Protein AF-0000000065874575 (afdb_homodimer)

Solvent-accessible surface area (backbone atoms only — not comparable to full-atom values): 44495 Å² total; per-residue (Å²): 137,82,80,76,78,78,78,79,75,78,77,78,75,76,76,75,76,72,74,57,82,68,64,43,76,57,67,83,39,76,63,29,31,30,30,38,33,60,63,92,55,56,50,53,43,45,63,70,50,44,51,76,72,42,86,68,62,44,78,75,43,40,50,96,64,34,36,34,32,37,26,39,43,81,56,48,72,69,44,83,78,51,41,79,54,35,63,59,46,52,59,39,52,55,54,39,45,86,51,92,58,56,58,75,59,74,87,65,79,61,76,80,54,61,60,58,75,53,63,40,74,73,56,59,69,58,48,54,51,50,50,52,49,47,26,70,74,32,63,79,33,33,42,78,41,78,58,48,65,44,81,86,63,45,68,38,53,33,36,41,38,24,26,69,64,61,73,48,63,42,78,30,50,22,36,37,39,38,6,14,52,45,18,24,25,53,66,16,25,55,31,41,48,40,43,53,48,54,44,59,56,29,42,61,71,30,70,65,39,30,47,48,32,45,59,29,30,37,43,35,22,38,48,51,20,52,57,15,36,47,39,23,68,30,40,30,59,78,38,38,24,36,65,35,85,48,98,44,84,90,20,58,18,29,20,44,61,27,6,26,64,51,74,49,37,67,27,74,57,52,54,68,40,73,66,10,19,54,91,44,64,37,58,32,62,56,43,36,32,47,49,47,39,55,58,56,77,36,47,72,48,40,36,44,32,34,40,37,37,37,53,46,54,24,31,40,27,33,59,31,39,66,31,73,80,55,77,50,80,62,47,70,61,51,48,51,51,46,51,49,34,29,49,33,20,27,72,65,65,65,50,75,40,49,74,42,51,27,6,58,42,72,29,42,80,60,36,83,50,67,39,17,5,29,56,61,41,28,39,38,71,73,54,17,74,38,42,37,35,38,21,34,67,42,83,46,76,47,37,63,38,60,42,32,86,47,44,55,60,52,21,52,20,53,40,38,19,50,50,50,52,51,54,54,67,67,34,82,91,96,138,83,78,77,78,77,77,77,76,78,77,77,75,76,76,74,74,72,75,57,80,66,64,44,74,59,66,83,40,78,60,29,29,30,31,39,32,59,62,92,55,56,48,53,42,45,62,68,50,43,50,78,72,42,88,68,61,43,78,74,45,39,51,98,63,35,37,33,34,35,27,39,44,82,56,48,73,67,44,83,77,50,40,78,54,35,62,58,47,52,59,41,52,55,54,39,44,84,50,93,59,57,53,76,59,77,85,64,78,62,76,80,56,60,60,58,75,53,63,38,72,71,56,59,69,59,48,53,50,50,52,52,48,46,22,69,73,32,64,76,34,33,42,79,41,78,56,49,63,44,81,86,63,45,68,38,52,33,36,42,38,23,27,71,63,63,74,50,63,42,78,32,50,22,34,37,40,36,6,14,52,46,19,25,25,54,66,16,24,55,29,40,49,41,43,52,48,54,44,59,56,29,42,59,70,31,70,64,38,30,47,48,31,45,60,29,29,36,42,35,23,38,48,52,19,51,57,13,37,47,39,24,68,30,38,30,58,77,38,40,26,36,66,34,83,46,99,45,84,90,20,57,18,29,19,42,61,28,6,25,64,50,74,50,38,66,27,76,56,53,53,68,41,75,64,10,18,54,90,46,63,39,58,30,62,57,43,36,32,48,50,47,40,53,59,58,77,38,46,73,49,39,36,45,31,33,42,37,36,37,54,45,55,24,31,40,27,33,61,30,40,67,30,73,80,57,76,49,82,64,47,70,61,49,48,51,51,46,52,48,32,30,48,34,20,27,72,66,67,66,49,77,41,50,73,42,52,26,4,60,41,70,28,42,79,60,36,83,49,66,38,20,5,29,56,59,40,28,39,38,72,73,54,16,74,39,43,36,35,38,22,34,68,41,82,46,78,47,36,62,36,59,42,32,87,48,43,54,60,52,21,53,20,51,40,38,20,50,50,50,51,52,54,54,67,66,34,83,90,96

InterPro domains:
  IPR000834 Peptidase M14, carboxypeptidase A [PF00246] (127-416)
  IPR000834 Peptidase M14, carboxypeptidase A [PR00765] (147-159)
  IPR000834 Peptidase M14, carboxypeptidase A [PR00765] (173-187)
  IPR000834 Peptidase M14, carboxypeptidase A [PR00765] (253-261)
  IPR000834 Peptidase M14, carboxypeptidase A [PR00765] (307-320)
  IPR000834 Peptidase M14, carboxypeptidase A [PS52035] (120-425)
  IPR000834 Peptidase M14, carboxypeptidase A [SM00631] (121-413)
  IPR057246 Zinc carboxypeptidases, zinc-binding region 1 [PS00132] (173-195)
  IPR057247 Zinc carboxypeptidases, zinc-binding region 2 [PS00133] (310-320)

Structure (mmCIF, N/CA/C/O backbone):
data_AF-0000000065874575-model_v1
#
loop_
_entity.id
_entity.type
_entity.pdbx_description
1 polymer 'Inactive metallocarboxypeptidase ECM14'
#
loop_
_atom_site.group_PDB
_atom_site.id
_atom_site.type_symbol
_atom_site.label_atom_id
_atom_site.label_alt_id
_atom_site.label_comp_id
_atom_site.label_asym_id
_atom_site.label_entity_id
_atom_site.label_seq_id
_atom_site.pdbx_PDB_ins_code
_atom_site.Cartn_x
_atom_site.Cartn_y
_atom_site.Cartn_z
_atom_site.occupancy
_atom_site.B_iso_or_equiv
_atom_site.auth_seq_id
_atom_site.auth_comp_id
_atom_site.auth_asym_id
_atom_site.auth_atom_id
_atom_site.pdbx_PDB_model_num
ATOM 1 N N . MET A 1 1 ? 38.188 -0.116 55.938 1 25.31 1 MET A N 1
ATOM 2 C CA . MET A 1 1 ? 38.375 -1.086 54.875 1 25.31 1 MET A CA 1
ATOM 3 C C . MET A 1 1 ? 37.094 -1.22 54.031 1 25.31 1 MET A C 1
A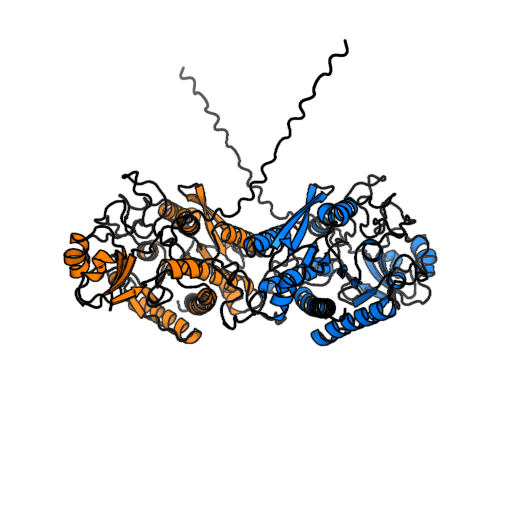TOM 5 O O . MET A 1 1 ? 36.125 -1.803 54.5 1 25.31 1 MET A O 1
ATOM 9 N N . LEU A 1 2 ? 36.781 -0.107 53.281 1 29 2 LEU A N 1
ATOM 10 C CA . LEU A 1 2 ? 35.656 0.441 52.531 1 29 2 LEU A CA 1
ATOM 11 C C . LEU A 1 2 ? 35.312 -0.429 51.344 1 29 2 LEU A C 1
ATOM 13 O O . LEU A 1 2 ? 36.125 -0.611 50.438 1 29 2 LEU A O 1
ATOM 17 N N . HIS A 1 3 ? 34.656 -1.602 51.625 1 29.17 3 HIS A N 1
ATOM 18 C CA . HIS A 1 3 ? 34.281 -2.648 50.688 1 29.17 3 HIS A CA 1
ATOM 19 C C . HIS A 1 3 ? 33.469 -2.076 49.531 1 29.17 3 HIS A C 1
ATOM 21 O O . HIS A 1 3 ? 32.469 -1.396 49.75 1 29.17 3 HIS A O 1
ATOM 27 N N . MET A 1 4 ? 34.094 -1.768 48.375 1 29.03 4 MET A N 1
ATOM 28 C CA . MET A 1 4 ? 33.719 -1.243 47.094 1 29.03 4 MET A CA 1
ATOM 29 C C . MET A 1 4 ? 32.719 -2.156 46.406 1 29.03 4 MET A C 1
ATOM 31 O O . MET A 1 4 ? 33.031 -3.314 46.094 1 29.03 4 MET A O 1
ATOM 35 N N . ASN A 1 5 ? 31.469 -2.135 46.844 1 28.75 5 ASN A N 1
ATOM 36 C CA . ASN A 1 5 ? 30.391 -2.902 46.25 1 28.75 5 ASN A CA 1
ATOM 37 C C . ASN A 1 5 ? 30.297 -2.65 44.75 1 28.75 5 ASN A C 1
ATOM 39 O O . ASN A 1 5 ? 30.156 -1.506 44.312 1 28.75 5 ASN A O 1
ATOM 43 N N . SER A 1 6 ? 30.984 -3.469 43.938 1 28.67 6 SER A N 1
ATOM 44 C CA . SER A 1 6 ? 31.062 -3.508 42.469 1 28.67 6 SER A CA 1
ATOM 45 C C . SER A 1 6 ? 29.688 -3.713 41.844 1 28.67 6 SER A C 1
ATOM 47 O O . SER A 1 6 ? 29.047 -4.734 42.094 1 28.67 6 SER A O 1
ATOM 49 N N . LEU A 1 7 ? 28.812 -2.686 41.781 1 28.83 7 LEU A N 1
ATOM 50 C CA . LEU A 1 7 ? 27.562 -2.664 41.031 1 28.83 7 LEU A CA 1
ATOM 51 C C . LEU A 1 7 ? 27.781 -3.107 39.594 1 28.83 7 LEU A C 1
ATOM 53 O O . LEU A 1 7 ? 28.516 -2.455 38.844 1 28.83 7 LEU A O 1
ATOM 57 N N . TRP A 1 8 ? 27.938 -4.418 39.312 1 28.38 8 TRP A N 1
ATOM 58 C CA . TRP A 1 8 ? 28.016 -4.984 37.969 1 28.38 8 TRP A CA 1
ATOM 59 C C . TRP A 1 8 ? 26.812 -4.586 37.156 1 28.38 8 TRP A C 1
ATOM 61 O O . TRP A 1 8 ? 25.672 -4.906 37.5 1 28.38 8 TRP A O 1
ATOM 71 N N . GLY A 1 9 ? 26.797 -3.363 36.562 1 26.22 9 GLY A N 1
ATOM 72 C CA . GLY A 1 9 ? 25.812 -2.891 35.594 1 26.22 9 GLY A CA 1
ATOM 73 C C . GLY A 1 9 ? 25.594 -3.865 34.438 1 26.22 9 GLY A C 1
ATOM 74 O O . GLY A 1 9 ? 26.531 -4.238 33.75 1 26.22 9 GLY A O 1
ATOM 75 N N . CYS A 1 10 ? 24.594 -4.801 34.562 1 29.83 10 CYS A N 1
ATOM 76 C CA . CYS A 1 10 ? 24.156 -5.672 33.469 1 29.83 10 CYS A CA 1
ATOM 77 C C . CYS A 1 10 ? 23.812 -4.867 32.219 1 29.83 10 CYS A C 1
ATOM 79 O O . CYS A 1 10 ? 22.875 -4.066 32.219 1 29.83 10 CYS A O 1
ATOM 81 N N . PHE A 1 11 ? 24.766 -4.57 31.422 1 30.41 11 PHE A N 1
ATOM 82 C CA . PHE A 1 11 ? 24.562 -4.039 30.078 1 30.41 11 PHE A CA 1
ATOM 83 C C . PHE A 1 11 ? 23.641 -4.949 29.266 1 30.41 11 PHE A C 1
ATOM 85 O O . PHE A 1 11 ? 24 -6.086 28.953 1 30.41 11 PHE A O 1
ATOM 92 N N . LEU A 1 12 ? 22.328 -4.836 29.469 1 28.56 12 LEU A N 1
ATOM 93 C CA . LEU A 1 12 ? 21.391 -5.488 28.562 1 28.56 12 LEU A CA 1
ATOM 94 C C . LEU A 1 12 ? 21.641 -5.055 27.109 1 28.56 12 LEU A C 1
ATOM 96 O O . LEU A 1 12 ? 21.453 -3.883 26.781 1 28.56 12 LEU A O 1
ATOM 100 N N . PHE A 1 13 ? 22.5 -5.754 26.406 1 31.22 13 PHE A N 1
ATOM 101 C CA . PHE A 1 13 ? 22.672 -5.641 24.969 1 31.22 13 PHE A CA 1
ATOM 102 C C . PHE A 1 13 ? 21.375 -5.973 24.25 1 31.22 13 PHE A C 1
ATOM 104 O O . PHE A 1 13 ? 20.906 -7.117 24.281 1 31.22 13 PHE A O 1
ATOM 111 N N . VAL A 1 14 ? 20.5 -5.059 24.188 1 30.91 14 VAL A N 1
ATOM 112 C CA . VAL A 1 14 ? 19.391 -5.199 23.234 1 30.91 14 VAL A CA 1
ATOM 113 C C . VAL A 1 14 ? 19.953 -5.422 21.828 1 30.91 14 VAL A C 1
ATOM 115 O O . VAL A 1 14 ? 20.609 -4.531 21.266 1 30.91 14 VAL A O 1
ATOM 118 N N . LEU A 1 15 ? 20.234 -6.656 21.469 1 29.86 15 LEU A N 1
ATOM 119 C CA . LEU A 1 15 ? 20.5 -7.051 20.094 1 29.86 15 LEU A CA 1
ATOM 120 C C . LEU A 1 15 ? 19.391 -6.582 19.172 1 29.86 15 LEU A C 1
ATOM 122 O O . LEU A 1 15 ? 18.25 -7.039 19.281 1 29.86 15 LEU A O 1
ATOM 126 N N . LEU A 1 16 ? 19.438 -5.43 18.719 1 31.83 16 LEU A N 1
ATOM 127 C CA . LEU A 1 16 ? 18.656 -4.977 17.562 1 31.83 16 LEU A CA 1
ATOM 128 C C . LEU A 1 16 ? 18.797 -5.945 16.406 1 31.83 16 LEU A C 1
ATOM 130 O O . LEU A 1 16 ? 19.875 -6.062 15.812 1 31.83 16 LEU A O 1
ATOM 134 N N . ALA A 1 17 ? 18.047 -7.098 16.422 1 30.64 17 ALA A N 1
ATOM 135 C CA . ALA A 1 17 ? 17.953 -7.934 15.227 1 30.64 17 ALA A CA 1
ATOM 136 C C . ALA A 1 17 ? 17.484 -7.113 14.031 1 30.64 17 ALA A C 1
ATOM 138 O O . ALA A 1 17 ? 16.312 -6.738 13.938 1 30.64 17 ALA A O 1
ATOM 139 N N . VAL A 1 18 ? 18.312 -6.285 13.578 1 34.44 18 VAL A N 1
ATOM 140 C CA . VAL A 1 18 ? 18.109 -5.855 12.203 1 34.44 18 VAL A CA 1
ATOM 141 C C . VAL A 1 18 ? 17.828 -7.066 11.312 1 34.44 18 VAL A C 1
ATOM 143 O O . VAL A 1 18 ? 18.734 -7.883 11.078 1 34.44 18 VAL A O 1
ATOM 146 N N . THR A 1 19 ? 16.703 -7.672 11.469 1 34.31 19 THR A N 1
ATOM 147 C CA . THR A 1 19 ? 16.406 -8.711 10.484 1 34.31 19 THR A CA 1
ATOM 148 C C . THR A 1 19 ? 16.562 -8.172 9.062 1 34.31 19 THR A C 1
ATOM 150 O O . THR A 1 19 ? 15.648 -7.543 8.531 1 34.31 19 THR A O 1
ATOM 153 N N . GLY A 1 20 ? 17.672 -7.562 8.789 1 37.41 20 GLY A N 1
ATOM 154 C CA . GLY A 1 20 ? 17.922 -7.566 7.359 1 37.41 20 GLY A CA 1
ATOM 155 C C . GLY A 1 20 ? 17.609 -8.898 6.703 1 37.41 20 GLY A C 1
ATOM 156 O O . GLY A 1 20 ? 17.812 -9.953 7.297 1 37.41 20 GLY A O 1
ATOM 157 N N . ALA A 1 21 ? 16.734 -8.992 5.785 1 40.78 21 ALA A N 1
ATOM 158 C CA . ALA A 1 21 ? 16.688 -10.211 4.98 1 40.78 21 ALA A CA 1
ATOM 159 C C . ALA A 1 21 ? 18.078 -10.766 4.738 1 40.78 21 ALA A C 1
ATOM 161 O O . ALA A 1 21 ? 18.891 -10.148 4.047 1 40.78 21 ALA A O 1
ATOM 162 N N . VAL A 1 22 ? 18.703 -11.359 5.699 1 40.69 22 VAL A N 1
ATOM 163 C CA . VAL A 1 22 ? 19.891 -12.164 5.383 1 40.69 22 VAL A CA 1
ATOM 164 C C . VAL A 1 22 ? 19.672 -12.898 4.062 1 40.69 22 VAL A C 1
ATOM 166 O O . VAL A 1 22 ? 18.828 -13.789 3.971 1 40.69 22 VAL A O 1
ATOM 169 N N . GLN A 1 23 ? 19.75 -12.141 2.998 1 52.59 23 GLN A N 1
ATOM 170 C CA . GLN A 1 23 ? 19.797 -12.898 1.753 1 52.59 23 GLN A CA 1
ATOM 171 C C . GLN A 1 23 ? 20.797 -14.055 1.859 1 52.59 23 GLN A C 1
ATOM 173 O O . GLN A 1 23 ? 22.016 -13.828 1.963 1 52.59 23 GLN A O 1
ATOM 178 N N . GLY A 1 24 ? 20.469 -15.07 2.549 1 57.12 24 GLY A N 1
ATOM 179 C CA . GLY A 1 24 ? 21.359 -16.219 2.479 1 57.12 24 GLY A CA 1
ATOM 180 C C . GLY A 1 24 ? 21.891 -16.469 1.08 1 57.12 24 GLY A C 1
ATOM 181 O O . GLY A 1 24 ? 21.391 -15.898 0.108 1 57.12 24 GLY A O 1
ATOM 182 N N . LEU A 1 25 ? 22.953 -17.188 0.953 1 76.31 25 LEU A N 1
ATOM 183 C CA . LEU A 1 25 ? 23.594 -17.469 -0.325 1 76.31 25 LEU A CA 1
ATOM 184 C C . LEU A 1 25 ? 22.672 -18.312 -1.217 1 76.31 25 LEU A C 1
ATOM 186 O O . LEU A 1 25 ? 22.156 -19.344 -0.792 1 76.31 25 LEU A O 1
ATOM 190 N N . GLN A 1 26 ? 22.141 -17.766 -2.314 1 86.44 26 GLN A N 1
ATOM 191 C CA . GLN A 1 26 ? 21.328 -18.422 -3.338 1 86.44 26 GLN A CA 1
ATOM 192 C C . GLN A 1 26 ? 22.078 -19.609 -3.953 1 86.44 26 GLN A C 1
ATOM 194 O O . GLN A 1 26 ? 23.312 -19.562 -4.09 1 86.44 26 GLN A O 1
ATOM 199 N N . GLU A 1 27 ? 21.359 -20.672 -4.191 1 93.19 27 GLU A N 1
ATOM 200 C CA . GLU A 1 27 ? 21.922 -21.797 -4.938 1 93.19 27 GLU A CA 1
ATOM 201 C C . GLU A 1 27 ? 22.609 -21.312 -6.215 1 93.19 27 GLU A C 1
ATOM 203 O O . GLU A 1 27 ? 22.094 -20.422 -6.902 1 93.19 27 GLU A O 1
ATOM 208 N N . ASP A 1 28 ? 23.734 -21.953 -6.527 1 95.5 28 ASP A N 1
ATOM 209 C CA . ASP A 1 28 ? 24.5 -21.625 -7.723 1 95.5 28 ASP A CA 1
ATOM 210 C C . ASP A 1 28 ? 24.109 -22.516 -8.898 1 95.5 28 ASP A C 1
ATOM 212 O O . ASP A 1 28 ? 24.219 -23.75 -8.812 1 95.5 28 ASP A O 1
ATOM 216 N N . TYR A 1 29 ? 23.688 -21.922 -10 1 96.5 29 TYR A N 1
ATOM 217 C CA . TYR A 1 29 ? 23.25 -22.688 -11.164 1 96.5 29 TYR A CA 1
ATOM 218 C C . TYR A 1 29 ? 24.188 -22.469 -12.344 1 96.5 29 TYR A C 1
ATOM 220 O O . TYR A 1 29 ? 23.781 -22.656 -13.5 1 96.5 29 TYR A O 1
ATOM 228 N N . SER A 1 30 ? 25.375 -22.062 -12.078 1 95.69 30 SER A N 1
ATOM 229 C CA . SER A 1 30 ? 26.344 -21.75 -13.133 1 95.69 30 SER A CA 1
ATOM 230 C C . SER A 1 30 ? 26.625 -22.969 -14.008 1 95.69 30 SER A C 1
ATOM 232 O O . SER A 1 30 ? 26.969 -22.828 -15.18 1 95.69 30 SER A O 1
ATOM 234 N N . GLU A 1 31 ? 26.484 -24.172 -13.453 1 96.31 31 GLU A N 1
ATOM 235 C CA . GLU A 1 31 ? 26.812 -25.375 -14.195 1 96.31 31 GLU A CA 1
ATOM 236 C C . GLU A 1 31 ? 25.562 -25.969 -14.859 1 96.31 31 GLU A C 1
ATOM 238 O O . GLU A 1 31 ? 25.609 -27.094 -15.352 1 96.31 31 GLU A O 1
ATOM 243 N N . TYR A 1 32 ? 24.484 -25.188 -14.836 1 96.94 32 TYR A N 1
ATOM 244 C CA . TYR A 1 32 ? 23.234 -25.672 -15.414 1 96.94 32 TYR A CA 1
ATOM 245 C C . TYR A 1 32 ? 22.797 -24.781 -16.562 1 96.94 32 TYR A C 1
ATOM 247 O O . TYR A 1 32 ? 23.203 -23.625 -16.656 1 96.94 32 TYR A O 1
ATOM 255 N N . ALA A 1 33 ? 21.984 -25.312 -17.438 1 96.69 33 ALA A N 1
ATOM 256 C CA . ALA A 1 33 ? 21.297 -24.609 -18.5 1 96.69 33 ALA A CA 1
ATOM 257 C C . ALA A 1 33 ? 19.938 -25.25 -18.812 1 96.69 33 ALA A C 1
ATOM 259 O O . ALA A 1 33 ? 19.656 -26.359 -18.359 1 96.69 33 ALA A O 1
ATOM 260 N N . VAL A 1 34 ? 19.109 -24.5 -19.484 1 96.44 34 VAL A N 1
ATOM 261 C CA . VAL A 1 34 ? 17.828 -25.047 -19.938 1 96.44 34 VAL A CA 1
ATOM 262 C C . VAL A 1 34 ? 17.906 -25.328 -21.438 1 96.44 34 VAL A C 1
ATOM 264 O O . VAL A 1 34 ? 18.266 -24.469 -22.219 1 96.44 34 VAL A O 1
ATOM 267 N N . TYR A 1 35 ? 17.547 -26.547 -21.766 1 94.56 35 TYR A N 1
ATOM 268 C CA . TYR A 1 35 ? 17.562 -27.016 -23.141 1 94.56 35 TYR A CA 1
ATOM 269 C C . TYR A 1 35 ? 16.156 -27.266 -23.672 1 94.56 35 TYR A C 1
ATOM 271 O O . TYR A 1 35 ? 15.328 -27.859 -22.969 1 94.56 35 TYR A O 1
ATOM 279 N N . ARG A 1 36 ? 15.859 -26.766 -24.859 1 93.12 36 ARG A N 1
ATOM 280 C CA . ARG A 1 36 ? 14.586 -27.016 -25.531 1 93.12 36 ARG A CA 1
ATOM 281 C C . ARG A 1 36 ? 14.727 -28.109 -26.594 1 93.12 36 ARG A C 1
ATOM 283 O O . ARG A 1 36 ? 15.641 -28.078 -27.422 1 93.12 36 ARG A O 1
ATOM 290 N N . PHE A 1 37 ? 13.922 -29 -26.469 1 89.94 37 PHE A N 1
ATOM 291 C CA . PHE A 1 37 ? 13.844 -30.078 -27.438 1 89.94 37 PHE A CA 1
ATOM 292 C C . PHE A 1 37 ? 12.523 -30.047 -28.203 1 89.94 37 PHE A C 1
ATOM 294 O O . PHE A 1 37 ? 11.461 -29.859 -27.594 1 89.94 37 PHE A O 1
ATOM 301 N N . THR A 1 38 ? 12.508 -30.094 -29.469 1 83.56 38 THR A N 1
ATOM 302 C CA . THR A 1 38 ? 11.312 -30 -30.297 1 83.56 38 THR A CA 1
ATOM 303 C C . THR A 1 38 ? 10.93 -31.359 -30.859 1 83.56 38 THR A C 1
ATOM 305 O O . THR A 1 38 ? 9.953 -31.484 -31.609 1 83.56 38 THR A O 1
ATOM 308 N N . SER A 1 39 ? 11.477 -32.344 -30.484 1 67.12 39 SER A N 1
ATOM 309 C CA . SER A 1 39 ? 11.219 -33.625 -31.109 1 67.12 39 SER A CA 1
ATOM 310 C C . SER A 1 39 ? 9.836 -34.156 -30.734 1 67.12 39 SER A C 1
ATOM 312 O O . SER A 1 39 ? 9.273 -33.781 -29.703 1 67.12 39 SER A O 1
ATOM 314 N N . ASP A 1 40 ? 9.141 -34.844 -31.641 1 63.78 40 ASP A N 1
ATOM 315 C CA . ASP A 1 40 ? 7.801 -35.406 -31.516 1 63.78 40 ASP A CA 1
ATOM 316 C C . ASP A 1 40 ? 7.766 -36.5 -30.453 1 63.78 40 ASP A C 1
ATOM 318 O O . ASP A 1 40 ? 6.691 -36.875 -29.984 1 63.78 40 ASP A O 1
ATOM 322 N N . ASN A 1 41 ? 8.859 -36.969 -30.094 1 71.88 41 ASN A N 1
ATOM 323 C CA . ASN A 1 41 ? 8.844 -38.062 -29.141 1 71.88 41 ASN A CA 1
ATOM 324 C C . ASN A 1 41 ? 9.523 -37.688 -27.828 1 71.88 41 ASN A C 1
ATOM 326 O O . ASN A 1 41 ? 10.516 -38.312 -27.438 1 71.88 41 ASN A O 1
ATOM 330 N N . TYR A 1 42 ? 8.859 -36.812 -27.062 1 75.75 42 TYR A N 1
ATOM 331 C CA . TYR A 1 42 ? 9.461 -36.25 -25.859 1 75.75 42 TYR A CA 1
ATOM 332 C C . TYR A 1 42 ? 9.578 -37.312 -24.766 1 75.75 42 TYR A C 1
ATOM 334 O O . TYR A 1 42 ? 10.547 -37.312 -24 1 75.75 42 TYR A O 1
ATOM 342 N N . SER A 1 43 ? 8.664 -38.156 -24.703 1 73.12 43 SER A N 1
ATOM 343 C CA . SER A 1 43 ? 8.68 -39.156 -23.656 1 73.12 43 SER A CA 1
ATOM 344 C C . SER A 1 43 ? 9.898 -40.062 -23.781 1 73.12 43 SER A C 1
ATOM 346 O O . SER A 1 43 ? 10.539 -40.406 -22.781 1 73.12 43 SER A O 1
ATOM 348 N N . THR A 1 44 ? 10.188 -40.344 -24.953 1 78.06 44 THR A N 1
ATOM 349 C CA . THR A 1 44 ? 11.336 -41.188 -25.203 1 78.06 44 THR A CA 1
ATOM 350 C C . THR A 1 44 ? 12.641 -40.469 -24.875 1 78.06 44 THR A C 1
ATOM 352 O O . THR A 1 44 ? 13.594 -41.094 -24.375 1 78.06 44 THR A O 1
ATOM 355 N N . LEU A 1 45 ? 12.57 -39.188 -25.109 1 83.06 45 LEU A N 1
ATOM 356 C CA . LEU A 1 45 ? 13.758 -38.406 -24.844 1 83.06 45 LEU A CA 1
ATOM 357 C C . LEU A 1 45 ? 14.117 -38.438 -23.359 1 83.06 45 LEU A C 1
ATOM 359 O O . LEU A 1 45 ? 15.266 -38.688 -23 1 83.06 45 LEU A O 1
ATOM 363 N N . VAL A 1 46 ? 13.234 -38.219 -22.5 1 82.94 46 VAL A N 1
ATOM 364 C CA . VAL A 1 46 ? 13.492 -38.156 -21.062 1 82.94 46 VAL A CA 1
ATOM 365 C C . VAL A 1 46 ? 13.797 -39.531 -20.516 1 82.94 46 VAL A C 1
ATOM 367 O O . VAL A 1 46 ? 14.797 -39.719 -19.812 1 82.94 46 VAL A O 1
ATOM 370 N N . ARG A 1 47 ? 12.992 -40.438 -20.906 1 80.81 47 ARG A N 1
ATOM 371 C CA . ARG A 1 47 ? 13.102 -41.781 -20.359 1 80.81 47 ARG A CA 1
ATOM 372 C C . ARG A 1 47 ? 14.344 -42.5 -20.891 1 80.81 47 ARG A C 1
ATOM 374 O O . ARG A 1 47 ? 15.062 -43.156 -20.141 1 80.81 47 ARG A O 1
ATOM 381 N N . ASP A 1 48 ? 14.578 -42.344 -22.156 1 82.81 48 ASP A N 1
ATOM 382 C CA . ASP A 1 48 ? 15.57 -43.188 -22.812 1 82.81 48 ASP A CA 1
ATOM 383 C C . ASP A 1 48 ? 16.906 -42.469 -22.969 1 82.81 48 ASP A C 1
ATOM 385 O O . ASP A 1 48 ? 17.938 -43.094 -23.172 1 82.81 48 ASP A O 1
ATOM 389 N N . VAL A 1 49 ? 16.797 -41.219 -22.859 1 84.44 49 VAL A N 1
ATOM 390 C CA . VAL A 1 49 ? 18.016 -40.5 -23.141 1 84.44 49 VAL A CA 1
ATOM 391 C C . VAL A 1 49 ? 18.5 -39.75 -21.891 1 84.44 49 VAL A C 1
ATOM 393 O O . VAL A 1 49 ? 19.609 -39.969 -21.422 1 84.44 49 VAL A O 1
ATOM 396 N N . ILE A 1 50 ? 17.719 -39.062 -21.281 1 86.94 50 ILE A N 1
ATOM 397 C CA . ILE A 1 50 ? 18.141 -38.156 -20.219 1 86.94 50 ILE A CA 1
ATOM 398 C C . ILE A 1 50 ? 18.266 -38.906 -18.906 1 86.94 50 ILE A C 1
ATOM 400 O O . ILE A 1 50 ? 19.297 -38.875 -18.25 1 86.94 50 ILE A O 1
ATOM 404 N N . ALA A 1 51 ? 17.25 -39.656 -18.578 1 84.38 51 ALA A N 1
ATOM 405 C CA . ALA A 1 51 ? 17.172 -40.344 -17.266 1 84.38 51 ALA A CA 1
ATOM 406 C C . ALA A 1 51 ? 18.344 -41.281 -17.078 1 84.38 51 ALA A C 1
ATOM 408 O O . ALA A 1 51 ? 18.859 -41.438 -15.969 1 84.38 51 ALA A O 1
ATOM 409 N N . PRO A 1 52 ? 18.75 -41.938 -18.141 1 87.25 52 PRO A N 1
ATOM 410 C CA . PRO A 1 52 ? 19.906 -42.844 -17.984 1 87.25 52 PRO A CA 1
ATOM 411 C C . PRO A 1 52 ? 21.203 -42.062 -17.734 1 87.25 52 PRO A C 1
ATOM 413 O O . PRO A 1 52 ? 22.172 -42.625 -17.203 1 87.25 52 PRO A O 1
ATOM 416 N N . LEU A 1 53 ? 21.25 -40.875 -18.125 1 89.69 53 LEU A N 1
ATOM 417 C CA . LEU A 1 53 ? 22.469 -40.094 -18.047 1 89.69 53 LEU A CA 1
ATOM 418 C C . LEU A 1 53 ? 22.578 -39.375 -16.703 1 89.69 53 LEU A C 1
ATOM 420 O O . LEU A 1 53 ? 23.688 -39.125 -16.203 1 89.69 53 LEU A O 1
ATOM 424 N N . THR A 1 54 ? 21.5 -38.969 -16.172 1 89.5 54 THR A N 1
ATOM 425 C CA . THR A 1 54 ? 21.547 -38.219 -14.93 1 89.5 54 THR A CA 1
ATOM 426 C C . THR A 1 54 ? 20.203 -38.25 -14.219 1 89.5 54 THR A C 1
ATOM 428 O O . THR A 1 54 ? 19.156 -38.312 -14.867 1 89.5 54 THR A O 1
ATOM 431 N N . ASP A 1 55 ? 20.297 -38.125 -12.883 1 85.44 55 ASP A N 1
ATOM 432 C CA . ASP A 1 55 ? 19.094 -37.938 -12.078 1 85.44 55 ASP A CA 1
ATOM 433 C C . ASP A 1 55 ? 18.875 -36.469 -11.75 1 85.44 55 ASP A C 1
ATOM 435 O O . ASP A 1 55 ? 17.844 -36.094 -11.188 1 85.44 55 ASP A O 1
ATOM 439 N N . ASP A 1 56 ? 19.844 -35.719 -12.188 1 90 56 ASP A N 1
ATOM 440 C CA . ASP A 1 56 ? 19.797 -34.281 -11.891 1 90 56 ASP A CA 1
ATOM 441 C C . ASP A 1 56 ? 19.234 -33.5 -13.062 1 90 56 ASP A C 1
ATOM 443 O O . ASP A 1 56 ? 19.953 -32.75 -13.719 1 90 56 ASP A O 1
ATOM 447 N N . TYR A 1 57 ? 17.969 -33.656 -13.398 1 90.94 57 TYR A N 1
ATOM 448 C CA . TYR A 1 57 ? 17.266 -32.906 -14.422 1 90.94 57 TYR A CA 1
ATOM 449 C C . TYR A 1 57 ? 15.922 -32.406 -13.906 1 90.94 57 TYR A C 1
ATOM 451 O O . TYR A 1 57 ? 15.391 -32.938 -12.922 1 90.94 57 TYR A O 1
ATOM 459 N N . ASP A 1 58 ? 15.469 -31.391 -14.461 1 92.5 58 ASP A N 1
ATOM 460 C CA . ASP A 1 58 ? 14.203 -30.75 -14.102 1 92.5 58 ASP A CA 1
ATOM 461 C C . ASP A 1 58 ? 13.43 -30.328 -15.344 1 92.5 58 ASP A C 1
ATOM 463 O O . ASP A 1 58 ? 13.836 -29.406 -16.047 1 92.5 58 ASP A O 1
ATOM 467 N N . VAL A 1 59 ? 12.336 -31.016 -15.562 1 89.69 59 VAL A N 1
ATOM 468 C CA . VAL A 1 59 ? 11.492 -30.641 -16.688 1 89.69 59 VAL A CA 1
ATOM 469 C C . VAL A 1 59 ? 10.688 -29.391 -16.344 1 89.69 59 VAL A C 1
ATOM 471 O O . VAL A 1 59 ? 9.859 -29.406 -15.43 1 89.69 59 VAL A O 1
ATOM 474 N N . TRP A 1 60 ? 10.945 -28.344 -17.047 1 92.88 60 TRP A N 1
ATOM 475 C CA . TRP A 1 60 ? 10.305 -27.078 -16.766 1 92.88 60 TRP A CA 1
ATOM 476 C C . TRP A 1 60 ? 8.938 -26.984 -17.438 1 92.88 60 TRP A C 1
ATOM 478 O O . TRP A 1 60 ? 7.969 -26.5 -16.844 1 92.88 60 TRP A O 1
ATOM 488 N N . THR A 1 61 ? 8.891 -27.422 -18.688 1 88.38 61 THR A N 1
ATOM 489 C CA . THR A 1 61 ? 7.613 -27.328 -19.391 1 88.38 61 THR A CA 1
ATOM 490 C C . THR A 1 61 ? 7.516 -28.406 -20.469 1 88.38 61 THR A C 1
ATOM 492 O O . THR A 1 61 ? 8.539 -28.844 -21 1 88.38 61 THR A O 1
ATOM 495 N N . ARG A 1 62 ? 6.309 -28.859 -20.609 1 84.25 62 ARG A N 1
ATOM 496 C CA . ARG A 1 62 ? 5.93 -29.75 -21.719 1 84.25 62 ARG A CA 1
ATOM 497 C C . ARG A 1 62 ? 4.879 -29.094 -22.594 1 84.25 62 ARG A C 1
ATOM 499 O O . ARG A 1 62 ? 3.707 -29.016 -22.219 1 84.25 62 ARG A O 1
ATOM 506 N N . SER A 1 63 ? 5.312 -28.438 -23.562 1 76.19 63 SER A N 1
ATOM 507 C CA . SER A 1 63 ? 4.359 -27.797 -24.469 1 76.19 63 SER A CA 1
ATOM 508 C C . SER A 1 63 ? 4.023 -28.703 -25.656 1 76.19 63 SER A C 1
ATOM 510 O O . SER A 1 63 ? 4.566 -29.812 -25.766 1 76.19 63 SER A O 1
ATOM 512 N N . ASN A 1 64 ? 3.086 -28.312 -26.484 1 71.19 64 ASN A N 1
ATOM 513 C CA . ASN A 1 64 ? 2.689 -29.094 -27.656 1 71.19 64 ASN A CA 1
ATOM 514 C C . ASN A 1 64 ? 3.838 -29.234 -28.641 1 71.19 64 ASN A C 1
ATOM 516 O O . ASN A 1 64 ? 3.92 -30.219 -29.375 1 71.19 64 ASN A O 1
ATOM 520 N N . ASN A 1 65 ? 4.742 -28.297 -28.516 1 75.56 65 ASN A N 1
ATOM 521 C CA . ASN A 1 65 ? 5.727 -28.266 -29.594 1 75.56 65 ASN A CA 1
ATOM 522 C C . ASN A 1 65 ? 7.145 -28.469 -29.062 1 75.56 65 ASN A C 1
ATOM 524 O O . ASN A 1 65 ? 8.086 -28.656 -29.844 1 75.56 65 ASN A O 1
ATOM 528 N N . PHE A 1 66 ? 7.25 -28.391 -27.766 1 84.25 66 PHE A N 1
ATOM 529 C CA . PHE A 1 66 ? 8.602 -28.5 -27.234 1 84.25 66 PHE A CA 1
ATOM 530 C C . PHE A 1 66 ? 8.57 -28.922 -25.766 1 84.25 66 PHE A C 1
ATOM 532 O O . PHE A 1 66 ? 7.516 -28.891 -25.125 1 84.25 66 PHE A O 1
ATOM 539 N N . ILE A 1 67 ? 9.695 -29.422 -25.312 1 88.38 67 ILE A N 1
ATOM 540 C CA . ILE A 1 67 ? 9.938 -29.688 -23.891 1 88.38 67 ILE A CA 1
ATOM 541 C C . ILE A 1 67 ? 11.195 -28.938 -23.438 1 88.38 67 ILE A C 1
ATOM 543 O O . ILE A 1 67 ? 12.188 -28.875 -24.172 1 88.38 67 ILE A O 1
ATOM 547 N N . ASP A 1 68 ? 11.109 -28.203 -22.375 1 92.62 68 ASP A N 1
ATOM 548 C CA . ASP A 1 68 ? 12.242 -27.516 -21.75 1 92.62 68 ASP A CA 1
ATOM 549 C C . ASP A 1 68 ? 12.734 -28.281 -20.531 1 92.62 68 ASP A C 1
ATOM 551 O O . ASP A 1 68 ? 11.961 -28.594 -19.625 1 92.62 68 ASP A O 1
ATOM 555 N N . ILE A 1 69 ? 14.016 -28.562 -20.5 1 93.06 69 ILE A N 1
ATOM 556 C CA . ILE A 1 69 ? 14.578 -29.344 -19.406 1 93.06 69 ILE A CA 1
ATOM 557 C C . ILE A 1 69 ? 15.836 -28.656 -18.891 1 93.06 69 ILE A C 1
ATOM 559 O O . ILE A 1 69 ? 16.734 -28.312 -19.656 1 93.06 69 ILE A O 1
ATOM 563 N N . LYS A 1 70 ? 15.898 -28.375 -17.594 1 95.69 70 LYS A N 1
ATOM 564 C CA . LYS A 1 70 ? 17.141 -27.938 -16.969 1 95.69 70 LYS A CA 1
ATOM 565 C C . LYS A 1 70 ? 18.094 -29.109 -16.734 1 95.69 70 LYS A C 1
ATOM 567 O O . LYS A 1 70 ? 17.703 -30.125 -16.141 1 95.69 70 LYS A O 1
ATOM 572 N N . LEU A 1 71 ? 19.312 -28.969 -17.234 1 95.5 71 LEU A N 1
ATOM 573 C CA . LEU A 1 71 ? 20.328 -30.016 -17.156 1 95.5 71 LEU A CA 1
ATOM 574 C C . LEU A 1 71 ? 21.688 -29.422 -16.766 1 95.5 71 LEU A C 1
ATOM 576 O O . LEU A 1 71 ? 21.953 -28.25 -17.062 1 95.5 71 LEU A O 1
ATOM 580 N N . PRO A 1 72 ? 22.453 -30.297 -16.094 1 95.56 72 PRO A N 1
ATOM 581 C CA . PRO A 1 72 ? 23.859 -29.906 -16.078 1 95.56 72 PRO A CA 1
ATOM 582 C C . PRO A 1 72 ? 24.438 -29.703 -17.484 1 95.56 72 PRO A C 1
ATOM 584 O O . PRO A 1 72 ? 24.141 -30.484 -18.391 1 95.56 72 PRO A O 1
ATOM 587 N N . LYS A 1 73 ? 25.203 -28.719 -17.609 1 95.12 73 LYS A N 1
ATOM 588 C CA . LYS A 1 73 ? 25.766 -28.391 -18.922 1 95.12 73 LYS A CA 1
ATOM 589 C C . LYS A 1 73 ? 26.531 -29.562 -19.5 1 95.12 73 LYS A C 1
ATOM 591 O O . LYS A 1 73 ? 26.453 -29.828 -20.703 1 95.12 73 LYS A O 1
ATOM 596 N N . GLU A 1 74 ? 27.219 -30.281 -18.672 1 93.94 74 GLU A N 1
ATOM 597 C CA . GLU A 1 74 ? 28.016 -31.438 -19.125 1 93.94 74 GLU A CA 1
ATOM 598 C C . GLU A 1 74 ? 27.141 -32.5 -19.781 1 93.94 74 GLU A C 1
ATOM 600 O O . GLU A 1 74 ? 27.562 -33.156 -20.719 1 93.94 74 GLU A O 1
ATOM 605 N N . ILE A 1 75 ? 25.922 -32.594 -19.344 1 93.25 75 ILE A N 1
ATOM 606 C CA . ILE A 1 75 ? 24.969 -33.594 -19.875 1 93.25 75 ILE A CA 1
ATOM 607 C C . ILE A 1 75 ? 24.25 -33 -21.094 1 93.25 75 ILE A C 1
ATOM 609 O O . ILE A 1 75 ? 24.125 -33.656 -22.125 1 93.25 75 ILE A O 1
ATOM 613 N N . GLY A 1 76 ? 23.797 -31.828 -21.016 1 91.88 76 GLY A N 1
ATOM 614 C CA . GLY A 1 76 ? 23.062 -31.172 -22.078 1 91.88 76 GLY A CA 1
ATOM 615 C C . GLY A 1 76 ? 23.844 -31.109 -23.391 1 91.88 76 GLY A C 1
ATOM 616 O O . GLY A 1 76 ? 23.281 -31.25 -24.469 1 91.88 76 GLY A O 1
ATOM 617 N N . GLU A 1 77 ? 25.078 -30.906 -23.219 1 90.5 77 GLU A N 1
ATOM 618 C CA . GLU A 1 77 ? 25.938 -30.781 -24.406 1 90.5 77 GLU A CA 1
ATOM 619 C C . GLU A 1 77 ? 26.094 -32.094 -25.141 1 90.5 77 GLU A C 1
ATOM 621 O O . GLU A 1 77 ? 26.453 -32.125 -26.312 1 90.5 77 GLU A O 1
ATOM 626 N N . GLN A 1 78 ? 25.781 -33.125 -24.438 1 89.19 78 GLN A N 1
ATOM 627 C CA . GLN A 1 78 ? 25.922 -34.469 -25.031 1 89.19 78 GLN A CA 1
ATOM 628 C C . GLN A 1 78 ? 24.656 -34.844 -25.797 1 89.19 78 GLN A C 1
ATOM 630 O O . GLN A 1 78 ? 24.672 -35.812 -26.562 1 89.19 78 GLN A O 1
ATOM 635 N N . ILE A 1 79 ? 23.609 -34.219 -25.484 1 87.19 79 ILE A N 1
ATOM 636 C CA . ILE A 1 79 ? 22.344 -34.625 -26.094 1 87.19 79 ILE A CA 1
ATOM 637 C C . ILE A 1 79 ? 22.156 -33.844 -27.406 1 87.19 79 ILE A C 1
ATOM 639 O O . ILE A 1 79 ? 22.172 -32.625 -27.422 1 87.19 79 ILE A O 1
ATOM 643 N N . ASN A 1 80 ? 21.969 -34.656 -28.422 1 80.75 80 ASN A N 1
ATOM 644 C CA . ASN A 1 80 ? 21.781 -34.062 -29.75 1 80.75 80 ASN A CA 1
ATOM 645 C C . ASN A 1 80 ? 20.453 -33.344 -29.859 1 80.75 80 ASN A C 1
ATOM 647 O O . ASN A 1 80 ? 19.484 -33.719 -29.188 1 80.75 80 ASN A O 1
ATOM 651 N N . ASP A 1 81 ? 20.344 -32.25 -30.484 1 81.94 81 ASP A N 1
ATOM 652 C CA . ASP A 1 81 ? 19.125 -31.562 -30.922 1 81.94 81 ASP A CA 1
ATOM 653 C C . ASP A 1 81 ? 18.609 -30.625 -29.828 1 81.94 81 ASP A C 1
ATOM 655 O O . ASP A 1 81 ? 17.562 -30 -29.984 1 81.94 81 ASP A O 1
ATOM 659 N N . GLY A 1 82 ? 19.234 -30.656 -28.75 1 88.31 82 GLY A N 1
ATOM 660 C CA . GLY A 1 82 ? 18.844 -29.703 -27.734 1 88.31 82 GLY A CA 1
ATOM 661 C C . GLY A 1 82 ? 19.375 -28.297 -28 1 88.31 82 GLY A C 1
ATOM 662 O O . GLY A 1 82 ? 20.547 -28.125 -28.344 1 88.31 82 GLY A O 1
ATOM 663 N N . GLN A 1 83 ? 18.5 -27.328 -27.953 1 91.44 83 GLN A N 1
ATOM 664 C CA . GLN A 1 83 ? 18.906 -25.938 -28.062 1 91.44 83 GLN A CA 1
ATOM 665 C C . GLN A 1 83 ? 18.938 -25.25 -26.703 1 91.44 83 GLN A C 1
ATOM 667 O O . GLN A 1 83 ? 17.969 -25.328 -25.938 1 91.44 83 GLN A O 1
ATOM 672 N N . VAL A 1 84 ? 20.047 -24.656 -26.406 1 94.5 84 VAL A N 1
ATOM 673 C CA . VAL A 1 84 ? 20.156 -23.906 -25.156 1 94.5 84 VAL A CA 1
ATOM 674 C C . VAL A 1 84 ? 19.266 -22.656 -25.219 1 94.5 84 VAL A C 1
ATOM 676 O O . VAL A 1 84 ? 19.469 -21.797 -26.078 1 94.5 84 VAL A O 1
ATOM 679 N N . ILE A 1 85 ? 18.344 -22.547 -24.312 1 94.06 85 ILE A N 1
ATOM 680 C CA . ILE A 1 85 ? 17.469 -21.391 -24.344 1 94.06 85 ILE A CA 1
ATOM 681 C C . ILE A 1 85 ? 17.781 -20.484 -23.156 1 94.06 85 ILE A C 1
ATOM 683 O O . ILE A 1 85 ? 17.516 -19.281 -23.188 1 94.06 85 ILE A O 1
ATOM 687 N N . ILE A 1 86 ? 18.328 -21.062 -22.109 1 95.06 86 ILE A N 1
ATOM 688 C CA . ILE A 1 86 ? 18.812 -20.297 -20.953 1 95.06 86 ILE A CA 1
ATOM 689 C C . ILE A 1 86 ? 20.203 -20.812 -20.547 1 95.06 86 ILE A C 1
ATOM 691 O O . ILE A 1 86 ? 20.344 -21.938 -20.109 1 95.06 86 ILE A O 1
ATOM 695 N N . ASP A 1 87 ? 21.141 -20.016 -20.688 1 94.06 87 ASP A N 1
ATOM 696 C CA . ASP A 1 87 ? 22.516 -20.422 -20.406 1 94.06 87 ASP A CA 1
ATOM 697 C C . ASP A 1 87 ? 23.016 -19.812 -19.094 1 94.06 87 ASP A C 1
ATOM 699 O O . ASP A 1 87 ? 23.672 -20.469 -18.312 1 94.06 87 ASP A O 1
ATOM 703 N N . ASN A 1 88 ? 22.734 -18.562 -18.891 1 93.5 88 ASN A N 1
ATOM 704 C CA . ASN A 1 88 ? 23.219 -17.859 -17.703 1 93.5 88 ASN A CA 1
ATOM 705 C C . ASN A 1 88 ? 22.109 -17.703 -16.656 1 93.5 88 ASN A C 1
ATOM 707 O O . ASN A 1 88 ? 21.656 -16.594 -16.391 1 93.5 88 ASN A O 1
ATOM 711 N N . MET A 1 89 ? 21.797 -18.781 -16.047 1 94.56 89 MET A N 1
ATOM 712 C CA . MET A 1 89 ? 20.688 -18.828 -15.102 1 94.56 89 MET A CA 1
ATOM 713 C C . MET A 1 89 ? 20.922 -17.891 -13.922 1 94.56 89 MET A C 1
ATOM 715 O O . MET A 1 89 ? 20 -17.219 -13.461 1 94.56 89 MET A O 1
ATOM 719 N N . ASN A 1 90 ? 22.172 -17.812 -13.453 1 95.19 90 ASN A N 1
ATOM 720 C CA . ASN A 1 90 ? 22.484 -16.953 -12.312 1 95.19 90 ASN A CA 1
ATOM 721 C C . ASN A 1 90 ? 22.203 -15.484 -12.617 1 95.19 90 ASN A C 1
ATOM 723 O O . ASN A 1 90 ? 21.719 -14.742 -11.758 1 95.19 90 ASN A O 1
ATOM 727 N N . GLU A 1 91 ? 22.562 -15.141 -13.805 1 94 91 GLU A N 1
ATOM 728 C CA . GLU A 1 91 ? 22.281 -13.773 -14.211 1 94 91 GLU A CA 1
ATOM 729 C C . GLU A 1 91 ? 20.781 -13.5 -14.234 1 94 91 GLU A C 1
ATOM 731 O O . GLU A 1 91 ? 20.328 -12.453 -13.766 1 94 91 GLU A O 1
ATOM 736 N N . LEU A 1 92 ? 19.984 -14.453 -14.805 1 94.94 92 LEU A N 1
ATOM 737 C CA . LEU A 1 92 ? 18.547 -14.297 -14.844 1 94.94 92 LEU A CA 1
ATOM 738 C C . LEU A 1 92 ? 17.953 -14.242 -13.438 1 94.94 92 LEU A C 1
ATOM 740 O O . LEU A 1 92 ? 17.016 -13.492 -13.18 1 94.94 92 LEU A O 1
ATOM 744 N N . ILE A 1 93 ? 18.484 -15.047 -12.578 1 95.5 93 ILE A N 1
ATOM 745 C CA . ILE A 1 93 ? 18.047 -15.047 -11.18 1 95.5 93 ILE A CA 1
ATOM 746 C C . ILE A 1 93 ? 18.297 -13.664 -10.57 1 95.5 93 ILE A C 1
ATOM 748 O O . ILE A 1 93 ? 17.406 -13.086 -9.953 1 95.5 93 ILE A O 1
ATOM 752 N N . GLN A 1 94 ? 19.484 -13.117 -10.797 1 92.94 94 GLN A N 1
ATOM 753 C CA . GLN A 1 94 ? 19.828 -11.797 -10.266 1 92.94 94 GLN A CA 1
ATOM 754 C C . GLN A 1 94 ? 18.891 -10.727 -10.812 1 92.94 94 GLN A C 1
ATOM 756 O O . GLN A 1 94 ? 18.531 -9.789 -10.094 1 92.94 94 GLN A O 1
ATOM 761 N N . ASN A 1 95 ? 18.484 -10.906 -12.016 1 92.62 95 ASN A N 1
ATOM 762 C CA . ASN A 1 95 ? 17.609 -9.93 -12.672 1 92.62 95 ASN A CA 1
ATOM 763 C C . ASN A 1 95 ? 16.219 -9.93 -12.062 1 92.62 95 ASN A C 1
ATOM 765 O O . ASN A 1 95 ? 15.445 -8.992 -12.273 1 92.62 95 ASN A O 1
ATOM 769 N N . THR A 1 96 ? 15.789 -10.961 -11.32 1 94.69 96 THR A N 1
ATOM 770 C CA . THR A 1 96 ? 14.469 -11.008 -10.711 1 94.69 96 THR A CA 1
ATOM 771 C C . THR A 1 96 ? 14.484 -10.344 -9.344 1 94.69 96 THR A C 1
ATOM 773 O O . THR A 1 96 ? 13.43 -10.016 -8.789 1 94.69 96 THR A O 1
ATOM 776 N N . LEU A 1 97 ? 15.664 -10.227 -8.773 1 90.19 97 LEU A N 1
ATOM 777 C CA . LEU A 1 97 ? 15.797 -9.719 -7.414 1 90.19 97 LEU A CA 1
ATOM 778 C C . LEU A 1 97 ? 15.742 -8.195 -7.395 1 90.19 97 LEU A C 1
ATOM 780 O O . LEU A 1 97 ? 16.094 -7.543 -8.383 1 90.19 97 LEU A O 1
ATOM 784 N N . PRO A 1 98 ? 15.234 -7.691 -6.215 1 79.19 98 PRO A N 1
ATOM 785 C CA . PRO A 1 98 ? 15.219 -6.23 -6.121 1 79.19 98 PRO A CA 1
ATOM 786 C C . PRO A 1 98 ? 16.609 -5.621 -6.18 1 79.19 98 PRO A C 1
ATOM 788 O O . PRO A 1 98 ? 17.562 -6.203 -5.664 1 79.19 98 PRO A O 1
ATOM 791 N N . THR A 1 99 ? 16.969 -4.883 -7.199 1 61.88 99 THR A N 1
ATOM 792 C CA . THR A 1 99 ? 18.297 -4.277 -7.293 1 61.88 99 THR A CA 1
ATOM 793 C C . THR A 1 99 ? 18.312 -2.928 -6.582 1 61.88 99 THR A C 1
ATOM 795 O O . THR A 1 99 ? 17.406 -2.117 -6.746 1 61.88 99 THR A O 1
ATOM 798 N N . SER A 1 100 ? 19.141 -2.887 -5.473 1 50.97 100 SER A N 1
ATOM 799 C CA . SER A 1 100 ? 19.453 -1.529 -5.043 1 50.97 100 SER A CA 1
ATOM 800 C C . SER A 1 100 ? 19.656 -0.606 -6.238 1 50.97 100 SER A C 1
ATOM 802 O O . SER A 1 100 ? 19.375 0.591 -6.16 1 50.97 100 SER A O 1
ATOM 804 N N . GLN A 1 101 ? 20.281 -1.158 -7.289 1 41.44 101 GLN A N 1
ATOM 805 C CA . GLN A 1 101 ? 20.75 -0.456 -8.484 1 41.44 101 GLN A CA 1
ATOM 806 C C . GLN A 1 101 ? 19.641 -0.34 -9.523 1 41.44 101 GLN A C 1
ATOM 808 O O . GLN A 1 101 ? 19.906 -0.115 -10.703 1 41.44 101 GLN A O 1
ATOM 813 N N . MET A 1 102 ? 18.516 -0.741 -9.188 1 42.16 102 MET A N 1
ATOM 814 C CA . MET A 1 102 ? 17.5 -0.602 -10.234 1 42.16 102 MET A CA 1
ATOM 815 C C . MET A 1 102 ? 17.641 0.737 -10.953 1 42.16 102 MET A C 1
ATOM 817 O O . MET A 1 102 ? 16.891 1.025 -11.891 1 42.16 102 MET A O 1
ATOM 821 N N . MET A 1 103 ? 18.438 1.642 -10.352 1 39.59 103 MET A N 1
ATOM 822 C CA . MET A 1 103 ? 18.703 2.955 -10.93 1 39.59 103 MET A CA 1
ATOM 823 C C . MET A 1 103 ? 19.062 2.834 -12.406 1 39.59 103 MET A C 1
ATOM 825 O O . MET A 1 103 ? 18.812 3.746 -13.195 1 39.59 103 MET A O 1
ATOM 829 N N . ALA A 1 104 ? 20.312 2.014 -12.688 1 32.97 104 ALA A N 1
ATOM 830 C CA . ALA A 1 104 ? 20.969 2.166 -13.984 1 32.97 104 ALA A CA 1
ATOM 831 C C . ALA A 1 104 ? 20.25 1.361 -15.062 1 32.97 104 ALA A C 1
ATOM 833 O O . ALA A 1 104 ? 20.766 1.208 -16.172 1 32.97 104 ALA A O 1
ATOM 834 N N . ARG A 1 105 ? 19.297 0.51 -14.711 1 35.16 105 ARG A N 1
ATOM 835 C CA . ARG A 1 105 ? 18.797 -0.172 -15.898 1 35.16 105 ARG A CA 1
ATOM 836 C C . ARG A 1 105 ? 18.141 0.812 -16.859 1 35.16 105 ARG A C 1
ATOM 838 O O . ARG A 1 105 ? 17.578 1.823 -16.438 1 35.16 105 ARG A O 1
ATOM 845 N N . GLU A 1 106 ? 18.266 0.703 -18.188 1 33.09 106 GLU A N 1
ATOM 846 C CA . GLU A 1 106 ? 17.781 1.541 -19.266 1 33.09 106 GLU A CA 1
ATOM 847 C C . GLU A 1 106 ? 16.359 2.018 -19 1 33.09 106 GLU A C 1
ATOM 849 O O . GLU A 1 106 ? 15.633 1.422 -18.188 1 33.09 106 GLU A O 1
ATOM 854 N N . GLN A 1 107 ? 15.906 2.996 -19.859 1 33.28 107 GLN A N 1
ATOM 855 C CA . GLN A 1 107 ? 14.727 3.805 -20.156 1 33.28 107 GLN A CA 1
ATOM 856 C C . GLN A 1 107 ? 13.453 2.961 -20.141 1 33.28 107 GLN A C 1
ATOM 858 O O . GLN A 1 107 ? 12.797 2.789 -21.156 1 33.28 107 GLN A O 1
ATOM 863 N N . ALA A 1 108 ? 13.422 1.848 -19.484 1 37.09 108 ALA A N 1
ATOM 864 C CA . ALA A 1 108 ? 12.086 1.3 -19.703 1 37.09 108 ALA A CA 1
ATOM 865 C C . ALA A 1 108 ? 11.008 2.223 -19.141 1 37.09 108 ALA A C 1
ATOM 867 O O . ALA A 1 108 ? 11.109 2.662 -17.984 1 37.09 108 ALA A O 1
ATOM 868 N N . VAL A 1 109 ? 10.336 2.9 -19.906 1 34.81 109 VAL A N 1
ATOM 869 C CA . VAL A 1 109 ? 9.156 3.742 -19.719 1 34.81 109 VAL A CA 1
ATOM 870 C C . VAL A 1 109 ? 8.195 3.082 -18.75 1 34.81 109 VAL A C 1
ATOM 872 O O . VAL A 1 109 ? 7.531 2.096 -19.078 1 34.81 109 VAL A O 1
ATOM 875 N N . PHE A 1 110 ? 8.625 2.863 -17.453 1 40.91 110 PHE A N 1
ATOM 876 C CA . PHE A 1 110 ? 7.531 2.459 -16.578 1 40.91 110 PHE A CA 1
ATOM 877 C C . PHE A 1 110 ? 6.352 3.416 -16.703 1 40.91 110 PHE A C 1
ATOM 879 O O . PHE A 1 110 ? 6.535 4.637 -16.719 1 40.91 110 PHE A O 1
ATOM 886 N N . GLU A 1 111 ? 5.391 3.104 -17.266 1 41.66 111 GLU A N 1
ATOM 887 C CA . GLU A 1 111 ? 4.133 3.838 -17.156 1 41.66 111 GLU A CA 1
ATOM 888 C C . GLU A 1 111 ? 3.838 4.223 -15.703 1 41.66 111 GLU A C 1
ATOM 890 O O . GLU A 1 111 ? 3.748 3.354 -14.836 1 41.66 111 GLU A O 1
ATOM 895 N N . ASN A 1 112 ? 4.32 5.383 -15.172 1 45.91 112 ASN A N 1
ATOM 896 C CA . ASN A 1 112 ? 4.336 6.082 -13.891 1 45.91 112 ASN A CA 1
ATOM 897 C C . ASN A 1 112 ? 2.988 5.996 -13.18 1 45.91 112 ASN A C 1
ATOM 899 O O . ASN A 1 112 ? 2.82 6.531 -12.086 1 45.91 112 ASN A O 1
ATOM 903 N N . ASP A 1 113 ? 1.979 5.367 -13.82 1 52.25 113 ASP A N 1
ATOM 904 C CA . ASP A 1 113 ? 0.672 5.633 -13.227 1 52.25 113 ASP A CA 1
ATOM 905 C C . ASP A 1 113 ? 0.313 4.562 -12.195 1 52.25 113 ASP A C 1
ATOM 907 O O . ASP A 1 113 ? -0.799 4.555 -11.664 1 52.25 113 ASP A O 1
ATOM 911 N N . TYR A 1 114 ? 1.367 3.658 -11.828 1 60.16 114 TYR A N 1
ATOM 912 C CA . TYR A 1 114 ? 0.774 2.697 -10.906 1 60.16 114 TYR A CA 1
ATOM 913 C C . TYR A 1 114 ? 1.577 2.615 -9.617 1 60.16 114 TYR A C 1
ATOM 915 O O . TYR A 1 114 ? 2.594 3.299 -9.461 1 60.16 114 TYR A O 1
ATOM 923 N N . ASP A 1 115 ? 1.035 1.735 -8.68 1 77.06 115 ASP A N 1
ATOM 924 C CA . ASP A 1 115 ? 1.437 1.476 -7.301 1 77.06 115 ASP A CA 1
ATOM 925 C C . ASP A 1 115 ? 2.842 0.883 -7.238 1 77.06 115 ASP A C 1
ATOM 927 O O . ASP A 1 115 ? 3.168 -0.035 -7.996 1 77.06 115 ASP A O 1
ATOM 931 N N . PHE A 1 116 ? 3.734 1.403 -6.492 1 83.56 116 PHE A N 1
ATOM 932 C CA . PHE A 1 116 ? 5.113 0.987 -6.27 1 83.56 116 PHE A CA 1
ATOM 933 C C . PHE A 1 116 ? 5.184 -0.494 -5.918 1 83.56 116 PHE A C 1
ATOM 935 O O . PHE A 1 116 ? 6.215 -1.139 -6.125 1 83.56 116 PHE A O 1
ATOM 942 N N . PHE A 1 117 ? 4.086 -1.073 -5.477 1 90.5 117 PHE A N 1
ATOM 943 C CA . PHE A 1 117 ? 4.051 -2.463 -5.035 1 90.5 117 PHE A CA 1
ATOM 944 C C . PHE A 1 117 ? 4.387 -3.404 -6.188 1 90.5 117 PHE A C 1
ATOM 946 O O . PHE A 1 117 ? 4.996 -4.457 -5.977 1 90.5 117 PHE A O 1
ATOM 953 N N . PHE A 1 118 ? 4.113 -2.949 -7.445 1 92.88 118 PHE A N 1
ATOM 954 C CA . PHE A 1 118 ? 4.219 -3.836 -8.594 1 92.88 118 PHE A CA 1
ATOM 955 C C . PHE A 1 118 ? 5.457 -3.506 -9.422 1 92.88 118 PHE A C 1
ATOM 957 O O . PHE A 1 118 ? 5.629 -4.023 -10.531 1 92.88 118 PHE A O 1
ATOM 964 N N . ASN A 1 119 ? 6.301 -2.674 -8.898 1 87.62 119 ASN A N 1
ATOM 965 C CA . ASN A 1 119 ? 7.539 -2.34 -9.594 1 87.62 119 ASN A CA 1
ATOM 966 C C . ASN A 1 119 ? 8.562 -3.463 -9.477 1 87.62 119 ASN A C 1
ATOM 968 O O . ASN A 1 119 ? 9.461 -3.58 -10.312 1 87.62 119 ASN A O 1
ATOM 972 N N . GLU A 1 120 ? 8.445 -4.266 -8.406 1 91.56 120 GLU A N 1
ATOM 973 C CA . GLU A 1 120 ? 9.328 -5.395 -8.141 1 91.56 120 GLU A CA 1
ATOM 974 C C . GLU A 1 120 ? 8.555 -6.574 -7.559 1 91.56 120 GLU A C 1
ATOM 976 O O . GLU A 1 120 ? 7.43 -6.414 -7.086 1 91.56 120 GLU A O 1
ATOM 981 N N . TYR A 1 121 ? 9.188 -7.707 -7.641 1 96.19 121 TYR A N 1
ATOM 982 C CA . TYR A 1 121 ? 8.633 -8.828 -6.895 1 96.19 121 TYR A CA 1
ATOM 983 C C . TYR A 1 121 ? 8.727 -8.586 -5.395 1 96.19 121 TYR A C 1
ATOM 985 O O . TYR A 1 121 ? 9.617 -7.879 -4.926 1 96.19 121 TYR A O 1
ATOM 993 N N . ARG A 1 122 ? 7.754 -9.141 -4.699 1 96.69 122 ARG A N 1
ATOM 994 C CA . ARG A 1 122 ? 7.711 -8.922 -3.256 1 96.69 122 ARG A CA 1
ATOM 995 C C . ARG A 1 122 ? 7.879 -10.234 -2.498 1 96.69 122 ARG A C 1
ATOM 997 O O . ARG A 1 122 ? 7.316 -11.258 -2.891 1 96.69 122 ARG A O 1
ATOM 1004 N N . ASP A 1 123 ? 8.625 -10.172 -1.43 1 96.62 123 ASP A N 1
ATOM 1005 C CA . ASP A 1 123 ? 8.766 -11.359 -0.595 1 96.62 123 ASP A CA 1
ATOM 1006 C C . ASP A 1 123 ? 7.496 -11.617 0.218 1 96.62 123 ASP A C 1
ATOM 1008 O O . ASP A 1 123 ? 6.562 -10.812 0.193 1 96.62 123 ASP A O 1
ATOM 1012 N N . LEU A 1 124 ? 7.484 -12.68 0.903 1 98.25 124 LEU A N 1
ATOM 1013 C CA . LEU A 1 124 ? 6.273 -13.148 1.576 1 98.25 124 LEU A CA 1
ATOM 1014 C C . LEU A 1 124 ? 5.828 -12.148 2.639 1 98.25 124 LEU A C 1
ATOM 1016 O O . LEU A 1 124 ? 4.648 -11.789 2.707 1 98.25 124 LEU A O 1
ATOM 1020 N N . ASP A 1 125 ? 6.695 -11.695 3.453 1 95.94 125 ASP A N 1
ATOM 1021 C CA . ASP A 1 125 ? 6.344 -10.797 4.543 1 95.94 125 ASP A CA 1
ATOM 1022 C C . ASP A 1 125 ? 5.742 -9.5 4.012 1 95.94 125 ASP A C 1
ATOM 1024 O O . ASP A 1 125 ? 4.781 -8.977 4.578 1 95.94 125 ASP A O 1
ATOM 1028 N N . THR A 1 126 ? 6.359 -8.984 2.947 1 95.5 126 THR A N 1
ATOM 1029 C CA . THR A 1 126 ? 5.84 -7.77 2.322 1 95.5 126 THR A CA 1
ATOM 1030 C C . THR A 1 126 ? 4.43 -8 1.784 1 95.5 126 THR A C 1
ATOM 1032 O O . THR A 1 126 ? 3.547 -7.16 1.96 1 95.5 126 THR A O 1
ATOM 1035 N N . ILE A 1 127 ? 4.215 -9.102 1.168 1 98.06 127 ILE A N 1
ATOM 1036 C CA . ILE A 1 127 ? 2.902 -9.438 0.627 1 98.06 127 ILE A CA 1
ATOM 1037 C C . ILE A 1 127 ? 1.887 -9.539 1.764 1 98.06 127 ILE A C 1
ATOM 1039 O O . ILE A 1 127 ? 0.786 -8.992 1.672 1 98.06 127 ILE A O 1
ATOM 1043 N N . TYR A 1 128 ? 2.229 -10.219 2.832 1 97.69 128 TYR A N 1
ATOM 1044 C CA . TYR A 1 128 ? 1.31 -10.398 3.951 1 97.69 128 TYR A CA 1
ATOM 1045 C C . TYR A 1 128 ? 0.958 -9.055 4.586 1 97.69 128 TYR A C 1
ATOM 1047 O O . TYR A 1 128 ? -0.198 -8.812 4.938 1 97.69 128 TYR A O 1
ATOM 1055 N N . MET A 1 129 ? 1.951 -8.203 4.707 1 95.31 129 MET A N 1
ATOM 1056 C CA . MET A 1 129 ? 1.684 -6.855 5.215 1 95.31 129 MET A CA 1
ATOM 1057 C C . MET A 1 129 ? 0.73 -6.105 4.293 1 95.31 129 MET A C 1
ATOM 1059 O O . MET A 1 129 ? -0.169 -5.402 4.758 1 95.31 129 MET A O 1
ATOM 1063 N N . TRP A 1 130 ? 0.978 -6.223 3.023 1 96.25 130 TRP A N 1
ATOM 1064 C CA . TRP A 1 130 ? 0.127 -5.57 2.033 1 96.25 130 TRP A CA 1
ATOM 1065 C C . TRP A 1 130 ? -1.3 -6.105 2.105 1 96.25 130 TRP A C 1
ATOM 1067 O O . TRP A 1 130 ? -2.262 -5.34 1.996 1 96.25 130 TRP A O 1
ATOM 1077 N N . LEU A 1 131 ? -1.479 -7.402 2.314 1 97.81 131 LEU A N 1
ATOM 1078 C CA . LEU A 1 131 ? -2.809 -7.984 2.467 1 97.81 131 LEU A CA 1
ATOM 1079 C C . LEU A 1 131 ? -3.512 -7.418 3.695 1 97.81 131 LEU A C 1
ATOM 1081 O O . LEU A 1 131 ? -4.699 -7.094 3.645 1 97.81 131 LEU A O 1
ATOM 1085 N N . ASP A 1 132 ? -2.826 -7.34 4.754 1 95.44 132 ASP A N 1
ATOM 1086 C CA . ASP A 1 132 ? -3.396 -6.77 5.969 1 95.44 132 ASP A CA 1
ATOM 1087 C C . ASP A 1 132 ? -3.791 -5.309 5.758 1 95.44 132 ASP A C 1
ATOM 1089 O O . ASP A 1 132 ? -4.809 -4.855 6.285 1 95.44 132 ASP A O 1
ATOM 1093 N N . LEU A 1 133 ? -2.945 -4.605 5.039 1 93.94 133 LEU A N 1
ATOM 1094 C CA . LEU A 1 133 ? -3.262 -3.221 4.707 1 93.94 133 LEU A CA 1
ATOM 1095 C C . LEU A 1 133 ? -4.547 -3.139 3.893 1 93.94 133 LEU A C 1
ATOM 1097 O O . LEU A 1 133 ? -5.359 -2.23 4.09 1 93.94 133 LEU A O 1
ATOM 1101 N N . LEU A 1 134 ? -4.73 -4.082 2.969 1 94.5 134 LEU A N 1
ATOM 1102 C CA . LEU A 1 134 ? -5.957 -4.117 2.182 1 94.5 134 LEU A CA 1
ATOM 1103 C C . LEU A 1 134 ? -7.176 -4.309 3.08 1 94.5 134 LEU A C 1
ATOM 1105 O O . LEU A 1 134 ? -8.195 -3.633 2.906 1 94.5 134 LEU A O 1
ATOM 1109 N N . GLU A 1 135 ? -7.09 -5.195 4.016 1 94.88 135 GLU A N 1
ATOM 1110 C CA . GLU A 1 135 ? -8.211 -5.438 4.918 1 94.88 135 GLU A CA 1
ATOM 1111 C C . GLU A 1 135 ? -8.547 -4.184 5.727 1 94.88 135 GLU A C 1
ATOM 1113 O O . GLU A 1 135 ? -9.719 -3.848 5.898 1 94.88 135 GLU A O 1
ATOM 1118 N N . ARG A 1 136 ? -7.547 -3.498 6.156 1 90.5 136 ARG A N 1
ATOM 1119 C CA . ARG A 1 136 ? -7.758 -2.281 6.934 1 90.5 136 ARG A CA 1
ATOM 1120 C C . ARG A 1 136 ? -8.328 -1.167 6.062 1 90.5 136 ARG A C 1
ATOM 1122 O O . ARG A 1 136 ? -9.117 -0.347 6.531 1 90.5 136 ARG A O 1
ATOM 1129 N N . SER A 1 137 ? -7.914 -1.172 4.84 1 89.5 137 SER A N 1
ATOM 1130 C CA . SER A 1 137 ? -8.297 -0.102 3.924 1 89.5 137 SER A CA 1
ATOM 1131 C C . SER A 1 137 ? -9.703 -0.323 3.375 1 89.5 137 SER A C 1
ATOM 1133 O O . SER A 1 137 ? -10.383 0.632 2.99 1 89.5 137 SER A O 1
ATOM 1135 N N . PHE A 1 138 ? -10.062 -1.625 3.303 1 90.56 138 PHE A N 1
ATOM 1136 C CA . PHE A 1 138 ? -11.383 -1.986 2.801 1 90.56 138 PHE A CA 1
ATOM 1137 C C . PHE A 1 138 ? -12.094 -2.922 3.773 1 90.56 138 PHE A C 1
ATOM 1139 O O . PHE A 1 138 ? -12.453 -4.043 3.412 1 90.56 138 PHE A O 1
ATOM 1146 N N . PRO A 1 139 ? -12.445 -2.465 4.891 1 87.56 139 PRO A N 1
ATOM 1147 C CA . PRO A 1 139 ? -12.961 -3.357 5.934 1 87.56 139 PRO A CA 1
ATOM 1148 C C . PRO A 1 139 ? -14.328 -3.932 5.586 1 87.56 139 PRO A C 1
ATOM 1150 O O . PRO A 1 139 ? -14.695 -5 6.082 1 87.56 139 PRO A O 1
ATOM 1153 N N . SER A 1 140 ? -15.086 -3.256 4.762 1 88.19 140 SER A N 1
ATOM 1154 C CA . SER A 1 140 ? -16.422 -3.742 4.406 1 88.19 140 SER A CA 1
ATOM 1155 C C . SER A 1 140 ? -16.359 -4.715 3.234 1 88.19 140 SER A C 1
ATOM 1157 O O . SER A 1 140 ? -17.328 -5.402 2.938 1 88.19 140 SER A O 1
ATOM 1159 N N . LEU A 1 141 ? -15.195 -4.836 2.586 1 92.88 141 LEU A N 1
ATOM 1160 C CA . LEU A 1 141 ? -15.086 -5.637 1.372 1 92.88 141 LEU A CA 1
ATOM 1161 C C . LEU A 1 141 ? -14.164 -6.836 1.59 1 92.88 141 LEU A C 1
ATOM 1163 O O . LEU A 1 141 ? -14.328 -7.875 0.947 1 92.88 141 LEU A O 1
ATOM 1167 N N . VAL A 1 142 ? -13.164 -6.621 2.453 1 95.25 142 VAL A N 1
ATOM 1168 C CA . VAL A 1 142 ? -12.055 -7.574 2.477 1 95.25 142 VAL A CA 1
ATOM 1169 C C . VAL A 1 142 ? -11.922 -8.18 3.873 1 95.25 142 VAL A C 1
ATOM 1171 O O . VAL A 1 142 ? -11.938 -7.461 4.871 1 95.25 142 VAL A O 1
ATOM 1174 N N . ALA A 1 143 ? -11.797 -9.438 3.916 1 95.5 143 ALA A N 1
ATOM 1175 C CA . ALA A 1 143 ? -11.43 -10.164 5.129 1 95.5 143 ALA A CA 1
ATOM 1176 C C . ALA A 1 143 ? -10.258 -11.109 4.867 1 95.5 143 ALA A C 1
ATOM 1178 O O . ALA A 1 143 ? -10.32 -11.945 3.965 1 95.5 143 ALA A O 1
ATOM 1179 N N . VAL A 1 144 ? -9.188 -10.922 5.59 1 96.88 144 VAL A N 1
ATOM 1180 C CA . VAL A 1 144 ? -8.094 -11.883 5.539 1 96.88 144 VAL A CA 1
ATOM 1181 C C . VAL A 1 144 ? -8.422 -13.094 6.41 1 96.88 144 VAL A C 1
ATOM 1183 O O . VAL A 1 144 ? -8.703 -12.945 7.605 1 96.88 144 VAL A O 1
ATOM 1186 N N . GLU A 1 145 ? -8.43 -14.203 5.789 1 97.12 145 GLU A N 1
ATOM 1187 C CA . GLU A 1 145 ? -8.773 -15.438 6.48 1 97.12 145 GLU A CA 1
ATOM 1188 C C . GLU A 1 145 ? -7.559 -16.359 6.598 1 97.12 145 GLU A C 1
ATOM 1190 O O . GLU A 1 145 ? -6.742 -16.438 5.676 1 97.12 145 GLU A O 1
ATOM 1195 N N . HIS A 1 146 ? -7.449 -17.078 7.688 1 96.81 146 HIS A N 1
ATOM 1196 C CA . HIS A 1 146 ? -6.309 -17.938 7.992 1 96.81 146 HIS A CA 1
ATOM 1197 C C . HIS A 1 146 ? -6.676 -19.406 7.879 1 96.81 146 HIS A C 1
ATOM 1199 O O . HIS A 1 146 ? -7.566 -19.891 8.586 1 96.81 146 HIS A O 1
ATOM 1205 N N . LEU A 1 147 ? -6.004 -20.094 7.055 1 97.69 147 LEU A N 1
ATOM 1206 C CA . LEU A 1 147 ? -6.367 -21.484 6.738 1 97.69 147 LEU A CA 1
ATOM 1207 C C . LEU A 1 147 ? -5.555 -22.453 7.578 1 97.69 147 LEU A C 1
ATOM 1209 O O . LEU A 1 147 ? -5.797 -23.672 7.539 1 97.69 147 LEU A O 1
ATOM 1213 N N . GLY A 1 148 ? -4.602 -21.938 8.359 1 95.62 148 GLY A N 1
ATOM 1214 C CA . GLY A 1 148 ? -3.711 -22.766 9.148 1 95.62 148 GLY A CA 1
ATOM 1215 C C . GLY A 1 148 ? -2.25 -22.391 8.992 1 95.62 148 GLY A C 1
ATOM 1216 O O . GLY A 1 148 ? -1.928 -21.344 8.438 1 95.62 148 GLY A O 1
ATOM 1217 N N . ARG A 1 149 ? -1.407 -23.266 9.5 1 96.94 149 ARG A N 1
ATOM 1218 C CA . ARG A 1 149 ? 0.031 -23.031 9.445 1 96.94 149 ARG A CA 1
ATOM 1219 C C . ARG A 1 149 ? 0.733 -24.109 8.625 1 96.94 149 ARG A C 1
ATOM 1221 O O . ARG A 1 149 ? 0.289 -25.266 8.594 1 96.94 149 ARG A O 1
ATOM 1228 N N . THR A 1 150 ? 1.725 -23.734 7.945 1 98.12 150 THR A N 1
ATOM 1229 C CA . THR A 1 150 ? 2.52 -24.641 7.133 1 98.12 150 THR A CA 1
ATOM 1230 C C . THR A 1 150 ? 3.527 -25.391 7.996 1 98.12 150 THR A C 1
ATOM 1232 O O . THR A 1 150 ? 3.553 -25.234 9.219 1 98.12 150 THR A O 1
ATOM 1235 N N . PHE A 1 151 ? 4.258 -26.203 7.383 1 98.38 151 PHE A N 1
ATOM 1236 C CA . PHE A 1 151 ? 5.238 -27.031 8.078 1 98.38 151 PHE A CA 1
ATOM 1237 C C . PHE A 1 151 ? 6.258 -26.156 8.805 1 98.38 151 PHE A C 1
ATOM 1239 O O . PHE A 1 151 ? 6.641 -26.453 9.938 1 98.38 151 PHE A O 1
ATOM 1246 N N . GLU A 1 152 ? 6.633 -25.094 8.133 1 98.31 152 GLU A N 1
ATOM 1247 C CA . GLU A 1 152 ? 7.648 -24.234 8.742 1 98.31 152 GLU A CA 1
ATOM 1248 C C . GLU A 1 152 ? 7.008 -23.141 9.586 1 98.31 152 GLU A C 1
ATOM 1250 O O . GLU A 1 152 ? 7.676 -22.172 9.969 1 98.31 152 GLU A O 1
ATOM 1255 N N . GLY A 1 153 ? 5.711 -23.172 9.758 1 98.25 153 GLY A N 1
ATOM 1256 C CA . GLY A 1 153 ? 5.035 -22.328 10.742 1 98.25 153 GLY A CA 1
ATOM 1257 C C . GLY A 1 153 ? 4.473 -21.062 10.148 1 98.25 153 GLY A C 1
ATOM 1258 O O . GLY A 1 153 ? 4.031 -20.172 10.883 1 98.25 153 GLY A O 1
ATOM 1259 N N . ARG A 1 154 ? 4.484 -20.938 8.883 1 98.19 154 ARG A N 1
ATOM 1260 C CA . ARG A 1 154 ? 3.926 -19.734 8.258 1 98.19 154 ARG A CA 1
ATOM 1261 C C . ARG A 1 154 ? 2.422 -19.875 8.055 1 98.19 154 ARG A C 1
ATOM 1263 O O . ARG A 1 154 ? 1.907 -21 7.941 1 98.19 154 ARG A O 1
ATOM 1270 N N . GLU A 1 155 ? 1.753 -18.781 8.016 1 97.81 155 GLU A N 1
ATOM 1271 C CA . GLU A 1 155 ? 0.307 -18.797 7.82 1 97.81 155 GLU A CA 1
ATOM 1272 C C . GLU A 1 155 ? -0.046 -18.984 6.348 1 97.81 155 GLU A C 1
ATOM 1274 O O . GLU A 1 155 ? 0.618 -18.438 5.469 1 97.81 155 GLU A O 1
ATOM 1279 N N . LEU A 1 156 ? -1.007 -19.812 6.105 1 98.56 156 LEU A N 1
ATOM 1280 C CA . LEU A 1 156 ? -1.672 -19.812 4.809 1 98.56 156 LEU A CA 1
ATOM 1281 C C . LEU A 1 156 ? -2.889 -18.891 4.82 1 98.56 156 LEU A C 1
ATOM 1283 O O . LEU A 1 156 ? -3.863 -19.156 5.527 1 98.56 156 LEU A O 1
ATOM 1287 N N . LYS A 1 157 ? -2.814 -17.781 4.02 1 98.19 157 LYS A N 1
ATOM 1288 C CA . LYS A 1 157 ? -3.838 -16.734 4.062 1 98.19 157 LYS A CA 1
ATOM 1289 C C . LYS A 1 157 ? -4.672 -16.734 2.785 1 98.19 157 LYS A C 1
ATOM 1291 O O . LYS A 1 157 ? -4.141 -16.922 1.69 1 98.19 157 LYS A O 1
ATOM 1296 N N . ALA A 1 158 ? -5.945 -16.547 2.979 1 97.88 158 ALA A N 1
ATOM 1297 C CA . ALA A 1 158 ? -6.867 -16.234 1.887 1 97.88 158 ALA A CA 1
ATOM 1298 C C . ALA A 1 158 ? -7.559 -14.898 2.109 1 97.88 158 ALA A C 1
ATOM 1300 O O . ALA A 1 158 ? -7.656 -14.422 3.244 1 97.88 158 ALA A O 1
ATOM 1301 N N . LEU A 1 159 ? -7.91 -14.258 1.067 1 97.75 159 LEU A N 1
ATOM 1302 C CA . LEU A 1 159 ? -8.766 -13.086 1.147 1 97.75 159 LEU A CA 1
ATOM 1303 C C . LEU A 1 159 ? -10.188 -13.414 0.694 1 97.75 159 LEU A C 1
ATOM 1305 O O . LEU A 1 159 ? -10.383 -14.031 -0.358 1 97.75 159 LEU A O 1
ATOM 1309 N N . HIS A 1 160 ? -11.102 -13.148 1.484 1 96 160 HIS A N 1
ATOM 1310 C CA . HIS A 1 160 ? -12.508 -13.133 1.106 1 96 160 HIS A CA 1
ATOM 1311 C C . HIS A 1 160 ? -12.969 -11.727 0.736 1 96 160 HIS A C 1
ATOM 1313 O O . HIS A 1 160 ? -12.922 -10.812 1.565 1 96 160 HIS A O 1
ATOM 1319 N N . ILE A 1 161 ? -13.391 -11.508 -0.492 1 96.62 161 ILE A N 1
ATOM 1320 C CA . ILE A 1 161 ? -13.758 -10.188 -0.992 1 96.62 161 ILE A CA 1
ATOM 1321 C C . ILE A 1 161 ? -15.195 -10.211 -1.498 1 96.62 161 ILE A C 1
ATOM 1323 O O . ILE A 1 161 ? -15.523 -10.953 -2.428 1 96.62 161 ILE A O 1
ATOM 1327 N N . SER A 1 162 ? -15.984 -9.43 -0.937 1 94.06 162 SER A N 1
ATOM 1328 C CA . SER A 1 162 ? -17.391 -9.359 -1.325 1 94.06 162 SER A CA 1
ATOM 1329 C C . SER A 1 162 ? -18.031 -8.055 -0.853 1 94.06 162 SER A C 1
ATOM 1331 O O . SER A 1 162 ? -17.875 -7.676 0.31 1 94.06 162 SER A O 1
ATOM 1333 N N . GLY A 1 163 ? -18.562 -7.438 -1.851 1 86.81 163 GLY A N 1
ATOM 1334 C CA . GLY A 1 163 ? -19.297 -6.238 -1.496 1 86.81 163 GLY A CA 1
ATOM 1335 C C . GLY A 1 163 ? -20.781 -6.5 -1.264 1 86.81 163 GLY A C 1
ATOM 1336 O O . GLY A 1 163 ? -21.281 -7.582 -1.58 1 86.81 163 GLY A O 1
ATOM 1337 N N . ASN A 1 164 ? -21.406 -5.586 -0.768 1 75.69 164 ASN A N 1
ATOM 1338 C CA . ASN A 1 164 ? -22.859 -5.555 -0.606 1 75.69 164 ASN A CA 1
ATOM 1339 C C . ASN A 1 164 ? -23.375 -6.789 0.13 1 75.69 164 ASN A C 1
ATOM 1341 O O . ASN A 1 164 ? -23.438 -7.875 -0.447 1 75.69 164 ASN A O 1
ATOM 1345 N N . LYS A 1 165 ? -23.766 -6.844 1.285 1 67.06 165 LYS A N 1
ATOM 1346 C CA . LYS A 1 165 ? -24.391 -7.895 2.082 1 67.06 165 LYS A CA 1
ATOM 1347 C C . LYS A 1 165 ? -23.531 -9.164 2.082 1 67.06 165 LYS A C 1
ATOM 1349 O O . LYS A 1 165 ? -23.953 -10.195 1.564 1 67.06 165 LYS A O 1
ATOM 1354 N N . PRO A 1 166 ? -22.25 -9.125 2.521 1 66.12 166 PRO A N 1
ATOM 1355 C CA . PRO A 1 166 ? -21.359 -10.281 2.502 1 66.12 166 PRO A CA 1
ATOM 1356 C C . PRO A 1 166 ? -22 -11.531 3.1 1 66.12 166 PRO A C 1
ATOM 1358 O O . PRO A 1 166 ? -21.578 -12.656 2.783 1 66.12 166 PRO A O 1
ATOM 1361 N N . GLU A 1 167 ? -23.047 -11.25 3.789 1 66.38 167 GLU A N 1
ATOM 1362 C CA . GLU A 1 167 ? -23.75 -12.367 4.422 1 66.38 167 GLU A CA 1
ATOM 1363 C C . GLU A 1 167 ? -24.516 -13.188 3.396 1 66.38 167 GLU A C 1
ATOM 1365 O O . GLU A 1 167 ? -24.906 -14.32 3.674 1 66.38 167 GLU A O 1
ATOM 1370 N N . SER A 1 168 ? -24.766 -12.5 2.232 1 65.25 168 SER A N 1
ATOM 1371 C CA . SER A 1 168 ? -25.5 -13.234 1.213 1 65.25 168 SER A CA 1
ATOM 1372 C C . SER A 1 168 ? -24.656 -14.352 0.613 1 65.25 168 SER A C 1
ATOM 1374 O O . SER A 1 168 ? -25.078 -15.031 -0.325 1 65.25 168 SER A O 1
ATOM 1376 N N . ASN A 1 169 ? -23.516 -14.469 1.06 1 67.31 169 ASN A N 1
ATOM 1377 C CA . ASN A 1 169 ? -22.875 -15.734 0.736 1 67.31 169 ASN A CA 1
ATOM 1378 C C . ASN A 1 169 ? -23.531 -16.906 1.467 1 67.31 169 ASN A C 1
ATOM 1380 O O . ASN A 1 169 ? -23.672 -16.875 2.691 1 67.31 169 ASN A O 1
ATOM 1384 N N . PRO A 1 170 ? -24.219 -17.766 0.584 1 72.5 170 PRO A N 1
ATOM 1385 C CA . PRO A 1 170 ? -23.766 -18.344 -0.679 1 72.5 170 PRO A CA 1
ATOM 1386 C C . PRO A 1 170 ? -24.641 -17.953 -1.861 1 72.5 170 PRO A C 1
ATOM 1388 O O . PRO A 1 170 ? -24.625 -18.625 -2.9 1 72.5 170 PRO A O 1
ATOM 1391 N N . GLU A 1 171 ? -25.438 -16.922 -1.756 1 83.56 171 GLU A N 1
ATOM 1392 C CA . GLU A 1 171 ? -26.297 -16.594 -2.893 1 83.56 171 GLU A CA 1
ATOM 1393 C C . GLU A 1 171 ? -25.484 -16.031 -4.055 1 83.56 171 GLU A C 1
ATOM 1395 O O . GLU A 1 171 ? -25.938 -16.047 -5.203 1 83.56 171 GLU A O 1
ATOM 1400 N N . LYS A 1 172 ? -24.359 -15.609 -3.801 1 92.06 172 LYS A N 1
ATOM 1401 C CA . LYS A 1 172 ? -23.484 -15.078 -4.844 1 92.06 172 LYS A CA 1
ATOM 1402 C C . LYS A 1 172 ? -22.609 -16.172 -5.445 1 92.06 172 LYS A C 1
ATOM 1404 O O . LYS A 1 172 ? -22.188 -17.094 -4.742 1 92.06 172 LYS A O 1
ATOM 1409 N N . LYS A 1 173 ? -22.422 -16.078 -6.762 1 95.44 173 LYS A N 1
ATOM 1410 C CA . LYS A 1 173 ? -21.438 -16.938 -7.383 1 95.44 173 LYS A CA 1
ATOM 1411 C C . LYS A 1 173 ? -20.016 -16.578 -6.914 1 95.44 173 LYS A C 1
ATOM 1413 O O . LYS A 1 173 ? -19.656 -15.398 -6.906 1 95.44 173 LYS A O 1
ATOM 1418 N N . THR A 1 174 ? -19.297 -17.578 -6.508 1 96.69 174 THR A N 1
ATOM 1419 C CA . THR A 1 174 ? -17.969 -17.359 -5.965 1 96.69 174 THR A CA 1
ATOM 1420 C C . THR A 1 174 ? -16.891 -17.734 -6.992 1 96.69 174 THR A C 1
ATOM 1422 O O . THR A 1 174 ? -17 -18.75 -7.664 1 96.69 174 THR A O 1
ATOM 1425 N N . ILE A 1 175 ? -15.906 -16.875 -7.164 1 98.19 175 ILE A N 1
ATOM 1426 C CA . ILE A 1 175 ? -14.727 -17.141 -7.977 1 98.19 175 ILE A CA 1
ATOM 1427 C C . ILE A 1 175 ? -13.508 -17.328 -7.074 1 98.19 175 ILE A C 1
ATOM 1429 O O . ILE A 1 175 ? -13.242 -16.5 -6.203 1 98.19 175 ILE A O 1
ATOM 1433 N N . VAL A 1 176 ? -12.781 -18.422 -7.273 1 98.56 176 VAL A N 1
ATOM 1434 C CA . VAL A 1 176 ? -11.555 -18.703 -6.539 1 98.56 176 VAL A CA 1
ATOM 1435 C C . VAL A 1 176 ? -10.344 -18.422 -7.426 1 98.56 176 VAL A C 1
ATOM 1437 O O . VAL A 1 176 ? -10.273 -18.891 -8.562 1 98.56 176 VAL A O 1
ATOM 1440 N N . ILE A 1 177 ? -9.422 -17.594 -6.922 1 98.88 177 ILE A N 1
ATOM 1441 C CA . ILE A 1 177 ? -8.203 -17.266 -7.641 1 98.88 177 ILE A CA 1
ATOM 1442 C C . ILE A 1 177 ? -6.988 -17.641 -6.797 1 98.88 177 ILE A C 1
ATOM 1444 O O . ILE A 1 177 ? -6.875 -17.234 -5.641 1 98.88 177 ILE A O 1
ATOM 1448 N N . THR A 1 178 ? -6.074 -18.422 -7.34 1 98.81 178 THR A N 1
ATOM 1449 C CA . THR A 1 178 ? -4.902 -18.844 -6.582 1 98.81 178 THR A CA 1
ATOM 1450 C C . THR A 1 178 ? -3.625 -18.594 -7.379 1 98.81 178 THR A C 1
ATOM 1452 O O . THR A 1 178 ? -3.662 -18.5 -8.609 1 98.81 178 THR A O 1
ATOM 1455 N N . GLY A 1 179 ? -2.525 -18.422 -6.711 1 98.75 179 GLY A N 1
ATOM 1456 C CA . GLY A 1 179 ? -1.185 -18.328 -7.27 1 98.75 179 GLY A CA 1
ATOM 1457 C C . GLY A 1 179 ? -0.113 -18.859 -6.336 1 98.75 179 GLY A C 1
ATOM 1458 O O . GLY A 1 179 ? -0.38 -19.125 -5.16 1 98.75 179 GLY A O 1
ATOM 1459 N N . GLY A 1 180 ? 0.981 -19.141 -6.863 1 98.62 180 GLY A N 1
ATOM 1460 C CA . GLY A 1 180 ? 2.15 -19.484 -6.066 1 98.62 180 GLY A CA 1
ATOM 1461 C C . GLY A 1 180 ? 2.129 -20.906 -5.547 1 98.62 180 GLY A C 1
ATOM 1462 O O . GLY A 1 180 ? 2.736 -21.203 -4.52 1 98.62 180 GLY A O 1
ATOM 1463 N N . ILE A 1 181 ? 1.354 -21.75 -6.199 1 98.69 181 ILE A N 1
ATOM 1464 C CA . ILE A 1 181 ? 1.366 -23.156 -5.781 1 98.69 181 ILE A CA 1
ATOM 1465 C C . ILE A 1 181 ? 2.762 -23.734 -5.984 1 98.69 181 ILE A C 1
ATOM 1467 O O . ILE A 1 181 ? 3.258 -24.484 -5.133 1 98.69 181 ILE A O 1
ATOM 1471 N N . HIS A 1 182 ? 3.346 -23.484 -7.168 1 98.69 182 HIS A N 1
ATOM 1472 C CA . HIS A 1 182 ? 4.773 -23.703 -7.363 1 98.69 182 HIS A CA 1
ATOM 1473 C C . HIS A 1 182 ? 5.582 -22.469 -6.969 1 98.69 182 HIS A C 1
ATOM 1475 O O . HIS A 1 182 ? 5.422 -21.406 -7.562 1 98.69 182 HIS A O 1
ATOM 1481 N N . ALA A 1 183 ? 6.48 -22.688 -6.059 1 98.75 183 ALA A N 1
ATOM 1482 C CA . ALA A 1 183 ? 7.129 -21.578 -5.355 1 98.75 183 ALA A CA 1
ATOM 1483 C C . ALA A 1 183 ? 7.934 -20.719 -6.32 1 98.75 183 ALA A C 1
ATOM 1485 O O . ALA A 1 183 ? 8.023 -19.5 -6.141 1 98.75 183 ALA A O 1
ATOM 1486 N N . ARG A 1 184 ? 8.547 -21.281 -7.297 1 98.44 184 ARG A N 1
ATOM 1487 C CA . ARG A 1 184 ? 9.461 -20.578 -8.188 1 98.44 184 ARG A CA 1
ATOM 1488 C C . ARG A 1 184 ? 8.703 -19.688 -9.164 1 98.44 184 ARG A C 1
ATOM 1490 O O . ARG A 1 184 ? 9.305 -18.875 -9.875 1 98.44 184 ARG A O 1
ATOM 1497 N N . GLU A 1 185 ? 7.367 -19.75 -9.25 1 98.5 185 GLU A N 1
ATOM 1498 C CA . GLU A 1 185 ? 6.562 -19 -10.203 1 98.5 185 GLU A CA 1
ATOM 1499 C C . GLU A 1 185 ? 6.125 -17.656 -9.609 1 98.5 185 GLU A C 1
ATOM 1501 O O . GLU A 1 185 ? 4.926 -17.406 -9.461 1 98.5 185 GLU A O 1
ATOM 1506 N N . TRP A 1 186 ? 7.094 -16.766 -9.469 1 98.75 186 TRP A N 1
ATOM 1507 C CA . TRP A 1 186 ? 6.875 -15.492 -8.797 1 98.75 186 TRP A CA 1
ATOM 1508 C C . TRP A 1 186 ? 5.812 -14.672 -9.523 1 98.75 186 TRP A C 1
ATOM 1510 O O . TRP A 1 186 ? 5 -14 -8.883 1 98.75 186 TRP A O 1
ATOM 1520 N N . ILE A 1 187 ? 5.758 -14.742 -10.836 1 98.81 187 ILE A N 1
ATOM 1521 C CA . ILE A 1 187 ? 4.859 -13.914 -11.625 1 98.81 187 ILE A CA 1
ATOM 1522 C C . ILE A 1 187 ? 3.408 -14.266 -11.305 1 98.81 187 ILE A C 1
ATOM 1524 O O . ILE A 1 187 ? 2.527 -13.406 -11.336 1 98.81 187 ILE A O 1
ATOM 1528 N N . SER A 1 188 ? 3.174 -15.516 -10.961 1 98.88 188 SER A N 1
ATOM 1529 C CA . SER A 1 188 ? 1.819 -15.922 -10.602 1 98.88 188 SER A CA 1
ATOM 1530 C C . SER A 1 188 ? 1.345 -15.219 -9.336 1 98.88 188 SER A C 1
ATOM 1532 O O . SER A 1 188 ? 0.194 -14.781 -9.258 1 98.88 188 SER A O 1
ATOM 1534 N N . VAL A 1 189 ? 2.221 -15.086 -8.367 1 98.88 189 VAL A N 1
ATOM 1535 C CA . VAL A 1 189 ? 1.907 -14.422 -7.109 1 98.88 189 VAL A CA 1
ATOM 1536 C C . VAL A 1 189 ? 1.585 -12.945 -7.371 1 98.88 189 VAL A C 1
ATOM 1538 O O . VAL A 1 189 ? 0.542 -12.445 -6.938 1 98.88 189 VAL A O 1
ATOM 1541 N N . SER A 1 190 ? 2.455 -12.273 -8.133 1 98.56 190 SER A N 1
ATOM 1542 C CA . SER A 1 190 ? 2.268 -10.859 -8.422 1 98.56 190 SER A CA 1
ATOM 1543 C C . SER A 1 190 ? 1 -10.625 -9.234 1 98.56 190 SER A C 1
ATOM 1545 O O . SER A 1 190 ? 0.332 -9.602 -9.078 1 98.56 190 SER A O 1
ATOM 1547 N N . THR A 1 191 ? 0.699 -11.555 -10.086 1 98.81 191 THR A N 1
ATOM 1548 C CA . THR A 1 191 ? -0.482 -11.43 -10.93 1 98.81 191 THR A CA 1
ATOM 1549 C C . THR A 1 191 ? -1.757 -11.516 -10.094 1 98.81 191 THR A C 1
ATOM 1551 O O . THR A 1 191 ? -2.705 -10.758 -10.32 1 98.81 191 THR A O 1
ATOM 1554 N N . VAL A 1 192 ? -1.771 -12.406 -9.164 1 98.88 192 VAL A N 1
ATOM 1555 C CA . VAL A 1 192 ? -2.924 -12.508 -8.273 1 98.88 192 VAL A CA 1
ATOM 1556 C C . VAL A 1 192 ? -3.059 -11.234 -7.449 1 98.88 192 VAL A C 1
ATOM 1558 O O . VAL A 1 192 ? -4.164 -10.703 -7.289 1 98.88 192 VAL A O 1
ATOM 1561 N N . CYS A 1 193 ? -1.945 -10.727 -6.98 1 98.06 193 CYS A N 1
ATOM 1562 C CA . CYS A 1 193 ? -1.969 -9.469 -6.246 1 98.06 193 CYS A CA 1
ATOM 1563 C C . CYS A 1 193 ? -2.484 -8.336 -7.121 1 98.06 193 CYS A C 1
ATOM 1565 O O . CYS A 1 193 ? -3.217 -7.461 -6.648 1 98.06 193 CYS A O 1
ATOM 1567 N N . TRP A 1 194 ? -2.117 -8.336 -8.375 1 97.25 194 TRP A N 1
ATOM 1568 C CA . TRP A 1 194 ? -2.584 -7.324 -9.312 1 97.25 194 TRP A CA 1
ATOM 1569 C C . TRP A 1 194 ? -4.102 -7.379 -9.461 1 97.25 194 TRP A C 1
ATOM 1571 O O . TRP A 1 194 ? -4.762 -6.34 -9.508 1 97.25 194 TRP A O 1
ATOM 1581 N N . ALA A 1 195 ? -4.609 -8.555 -9.523 1 97.5 195 ALA A N 1
ATOM 1582 C CA . ALA A 1 195 ? -6.059 -8.719 -9.625 1 97.5 195 ALA A CA 1
ATOM 1583 C C . ALA A 1 195 ? -6.762 -8.141 -8.406 1 97.5 195 ALA A C 1
ATOM 1585 O O . ALA A 1 195 ? -7.766 -7.438 -8.531 1 97.5 195 ALA A O 1
ATOM 1586 N N . LEU A 1 196 ? -6.23 -8.445 -7.227 1 96.31 196 LEU A N 1
ATOM 1587 C CA . LEU A 1 196 ? -6.762 -7.887 -5.984 1 96.31 196 LEU A CA 1
ATOM 1588 C C . LEU A 1 196 ? -6.766 -6.363 -6.031 1 96.31 196 LEU A C 1
ATOM 1590 O O . LEU A 1 196 ? -7.781 -5.73 -5.723 1 96.31 196 LEU A O 1
ATOM 1594 N N . TYR A 1 197 ? -5.645 -5.871 -6.445 1 95.19 197 TYR A N 1
ATOM 1595 C CA . TYR A 1 197 ? -5.453 -4.426 -6.492 1 95.19 197 TYR A CA 1
ATOM 1596 C C . TYR A 1 197 ? -6.477 -3.77 -7.41 1 95.19 197 TYR A C 1
ATOM 1598 O O . TYR A 1 197 ? -7.102 -2.773 -7.043 1 95.19 197 TYR A O 1
ATOM 1606 N N . GLN A 1 198 ? -6.672 -4.336 -8.57 1 95.06 198 GLN A N 1
ATOM 1607 C CA . GLN A 1 198 ? -7.57 -3.764 -9.57 1 95.06 198 GLN A CA 1
ATOM 1608 C C . GLN A 1 198 ? -9.023 -3.836 -9.109 1 95.06 198 GLN A C 1
ATOM 1610 O O . GLN A 1 198 ? -9.766 -2.859 -9.227 1 95.06 198 GLN A O 1
ATOM 1615 N N . LEU A 1 199 ? -9.438 -4.938 -8.547 1 95.62 199 LEU A N 1
ATOM 1616 C CA . LEU A 1 199 ? -10.805 -5.109 -8.062 1 95.62 199 LEU A CA 1
ATOM 1617 C C . LEU A 1 199 ? -11.125 -4.102 -6.965 1 95.62 199 LEU A C 1
ATOM 1619 O O . LEU A 1 199 ? -12.164 -3.443 -7.008 1 95.62 199 LEU A O 1
ATOM 1623 N N . LEU A 1 200 ? -10.227 -3.945 -6.047 1 93.44 200 LEU A N 1
ATOM 1624 C CA . LEU A 1 200 ? -10.492 -3.141 -4.859 1 93.44 200 LEU A CA 1
ATOM 1625 C C . LEU A 1 200 ? -10.312 -1.655 -5.156 1 93.44 200 LEU A C 1
ATOM 1627 O O . LEU A 1 200 ? -11.141 -0.833 -4.754 1 93.44 200 LEU A O 1
ATOM 1631 N N . ASN A 1 201 ? -9.234 -1.342 -5.883 1 89.81 201 ASN A N 1
ATOM 1632 C CA . ASN A 1 201 ? -8.906 0.056 -6.152 1 89.81 201 ASN A CA 1
ATOM 1633 C C . ASN A 1 201 ? -9.992 0.733 -6.988 1 89.81 201 ASN A C 1
ATOM 1635 O O . ASN A 1 201 ? -10.188 1.946 -6.891 1 89.81 201 ASN A O 1
ATOM 1639 N N . ARG A 1 202 ? -10.703 -0.036 -7.762 1 89.94 202 ARG A N 1
ATOM 1640 C CA . ARG A 1 202 ? -11.664 0.537 -8.703 1 89.94 202 ARG A CA 1
ATOM 1641 C C . ARG A 1 202 ? -13.086 0.405 -8.18 1 89.94 202 ARG A C 1
ATOM 1643 O O . ARG A 1 202 ? -14.039 0.8 -8.852 1 89.94 202 ARG A O 1
ATOM 1650 N N . TYR A 1 203 ? -13.273 -0.16 -7.035 1 91.19 203 TYR A N 1
ATOM 1651 C CA . TYR A 1 203 ? -14.602 -0.243 -6.426 1 91.19 203 TYR A CA 1
ATOM 1652 C C . TYR A 1 203 ? -15.133 1.145 -6.09 1 91.19 203 TYR A C 1
ATOM 1654 O O . TYR A 1 203 ? -14.414 1.971 -5.52 1 91.19 203 TYR A O 1
ATOM 1662 N N . GLY A 1 204 ? -16.297 1.392 -6.492 1 84.56 204 GLY A N 1
ATOM 1663 C CA . GLY A 1 204 ? -16.922 2.684 -6.242 1 84.56 204 GLY A CA 1
ATOM 1664 C C . GLY A 1 204 ? -16.672 3.691 -7.348 1 84.56 204 GLY A C 1
ATOM 1665 O O . GLY A 1 204 ? -17.453 4.613 -7.547 1 84.56 204 GLY A O 1
ATOM 1666 N N . SER A 1 205 ? -15.57 3.514 -8.094 1 83.81 205 SER A N 1
ATOM 1667 C CA . SER A 1 205 ? -15.227 4.469 -9.141 1 83.81 205 SER A CA 1
ATOM 1668 C C . SER A 1 205 ? -15.523 3.898 -10.523 1 83.81 205 SER A C 1
ATOM 1670 O O . SER A 1 205 ? -15.758 4.648 -11.469 1 83.81 205 SER A O 1
ATOM 1672 N N . SER A 1 206 ? -15.367 2.568 -10.586 1 90.81 206 SER A N 1
ATOM 1673 C CA . SER A 1 206 ? -15.68 1.872 -11.828 1 90.81 206 SER A CA 1
ATOM 1674 C C . SER A 1 206 ? -16.953 1.045 -11.695 1 90.81 206 SER A C 1
ATOM 1676 O O . SER A 1 206 ? -17.094 0.252 -10.766 1 90.81 206 SER A O 1
ATOM 1678 N N . LYS A 1 207 ? -17.828 1.267 -12.648 1 93.88 207 LYS A N 1
ATOM 1679 C CA . LYS A 1 207 ? -19.094 0.548 -12.609 1 93.88 207 LYS A CA 1
ATOM 1680 C C . LYS A 1 207 ? -18.875 -0.961 -12.672 1 93.88 207 LYS A C 1
ATOM 1682 O O . LYS A 1 207 ? -19.547 -1.723 -11.977 1 93.88 207 LYS A O 1
ATOM 1687 N N . LYS A 1 208 ? -17.984 -1.378 -13.5 1 95.38 208 LYS A N 1
ATOM 1688 C CA . LYS A 1 208 ? -17.75 -2.805 -13.703 1 95.38 208 LYS A CA 1
ATOM 1689 C C . LYS A 1 208 ? -17.203 -3.457 -12.438 1 95.38 208 LYS A C 1
ATOM 1691 O O . LYS A 1 208 ? -17.797 -4.406 -11.914 1 95.38 208 LYS A O 1
ATOM 1696 N N . GLU A 1 209 ? -16.156 -2.91 -11.914 1 95 209 GLU A N 1
ATOM 1697 C CA . GLU A 1 209 ? -15.555 -3.502 -10.727 1 95 209 GLU A CA 1
ATOM 1698 C C . GLU A 1 209 ? -16.5 -3.402 -9.523 1 95 209 GLU A C 1
ATOM 1700 O O . GLU A 1 209 ? -16.531 -4.301 -8.68 1 95 209 GLU A O 1
ATOM 1705 N N . THR A 1 210 ? -17.25 -2.293 -9.477 1 93.75 210 THR A N 1
ATOM 1706 C CA . THR A 1 210 ? -18.234 -2.178 -8.422 1 93.75 210 THR A CA 1
ATOM 1707 C C . THR A 1 210 ? -19.281 -3.289 -8.523 1 93.75 210 THR A C 1
ATOM 1709 O O . THR A 1 210 ? -19.594 -3.947 -7.535 1 93.75 210 THR A O 1
ATOM 1712 N N . LYS A 1 211 ? -19.734 -3.512 -9.742 1 94.81 211 LYS A N 1
ATOM 1713 C CA . LYS A 1 211 ? -20.703 -4.574 -9.977 1 94.81 211 LYS A CA 1
ATOM 1714 C C . LYS A 1 211 ? -20.109 -5.945 -9.672 1 94.81 211 LYS A C 1
ATOM 1716 O O . LYS A 1 211 ? -20.781 -6.809 -9.109 1 94.81 211 LYS A O 1
ATOM 1721 N N . TYR A 1 212 ? -18.875 -6.242 -10.055 1 96.81 212 TYR A N 1
ATOM 1722 C CA . TYR A 1 212 ? -18.219 -7.512 -9.758 1 96.81 212 TYR A CA 1
ATOM 1723 C C . TYR A 1 212 ? -18.234 -7.805 -8.266 1 96.81 212 TYR A C 1
ATOM 1725 O O . TYR A 1 212 ? -18.641 -8.891 -7.844 1 96.81 212 TYR A O 1
ATOM 1733 N N . LEU A 1 213 ? -17.859 -6.828 -7.457 1 95 213 LEU A N 1
ATOM 1734 C CA . LEU A 1 213 ? -17.703 -7.066 -6.027 1 95 213 LEU A CA 1
ATOM 1735 C C . LEU A 1 213 ? -19.062 -7.094 -5.336 1 95 213 LEU A C 1
ATOM 1737 O O . LEU A 1 213 ? -19.234 -7.75 -4.301 1 95 213 LEU A O 1
ATOM 1741 N N . ASP A 1 214 ? -20.047 -6.398 -5.926 1 93.12 214 ASP A N 1
ATOM 1742 C CA . ASP A 1 214 ? -21.375 -6.375 -5.324 1 93.12 214 ASP A CA 1
ATOM 1743 C C . ASP A 1 214 ? -22.156 -7.652 -5.648 1 93.12 214 ASP A C 1
ATOM 1745 O O . ASP A 1 214 ? -22.969 -8.109 -4.848 1 93.12 214 ASP A O 1
ATOM 1749 N N . ASP A 1 215 ? -21.844 -8.227 -6.801 1 93.69 215 ASP A N 1
ATOM 1750 C CA . ASP A 1 215 ? -22.734 -9.297 -7.27 1 93.69 215 ASP A CA 1
ATOM 1751 C C . ASP A 1 215 ? -22 -10.641 -7.293 1 93.69 215 ASP A C 1
ATOM 1753 O O . ASP A 1 215 ? -22.625 -11.688 -7.434 1 93.69 215 ASP A O 1
ATOM 1757 N N . LEU A 1 216 ? -20.734 -10.656 -7.156 1 95.88 216 LEU A N 1
ATOM 1758 C CA . LEU A 1 216 ? -19.953 -11.875 -7.078 1 95.88 216 LEU A CA 1
ATOM 1759 C C . LEU A 1 216 ? -19.172 -11.945 -5.766 1 95.88 216 LEU A C 1
ATOM 1761 O O . LEU A 1 216 ? -19.172 -10.984 -4.992 1 95.88 216 LEU A O 1
ATOM 1765 N N . ASP A 1 217 ? -18.688 -13.109 -5.512 1 95.62 217 ASP A N 1
ATOM 1766 C CA . ASP A 1 217 ? -17.859 -13.398 -4.348 1 95.62 217 ASP A CA 1
ATOM 1767 C C . ASP A 1 217 ? -16.5 -13.93 -4.773 1 95.62 217 ASP A C 1
ATOM 1769 O O . ASP A 1 217 ? -16.375 -14.641 -5.77 1 95.62 217 ASP A O 1
ATOM 1773 N N . PHE A 1 218 ? -15.477 -13.445 -4.043 1 97.19 218 PHE A N 1
ATOM 1774 C CA . PHE A 1 218 ? -14.125 -13.867 -4.414 1 97.19 218 PHE A CA 1
ATOM 1775 C C . PHE A 1 218 ? -13.406 -14.477 -3.221 1 97.19 218 PHE A C 1
ATOM 1777 O O . PHE A 1 218 ? -13.43 -13.914 -2.121 1 97.19 218 PHE A O 1
ATOM 1784 N N . LEU A 1 219 ? -12.797 -15.609 -3.395 1 97.19 219 LEU A N 1
ATOM 1785 C CA . LEU A 1 219 ? -11.805 -16.203 -2.504 1 97.19 219 LEU A CA 1
ATOM 1786 C C . LEU A 1 219 ? -10.438 -16.266 -3.172 1 97.19 219 LEU A C 1
ATOM 1788 O O . LEU A 1 219 ? -10.266 -16.969 -4.176 1 97.19 219 LEU A O 1
ATOM 1792 N N . VAL A 1 220 ? -9.445 -15.57 -2.588 1 98.62 220 VAL A N 1
ATOM 1793 C CA . VAL A 1 220 ? -8.18 -15.391 -3.293 1 98.62 220 VAL A CA 1
ATOM 1794 C C . VAL A 1 220 ? -7.023 -15.844 -2.406 1 98.62 220 VAL A C 1
ATOM 1796 O O . VAL A 1 220 ? -6.934 -15.445 -1.241 1 98.62 220 VAL A O 1
ATOM 1799 N N . ILE A 1 221 ? -6.152 -16.656 -2.908 1 98.56 221 ILE A N 1
ATOM 1800 C CA . ILE A 1 221 ? -4.918 -17.062 -2.238 1 98.56 221 ILE A CA 1
ATOM 1801 C C . ILE A 1 221 ? -3.717 -16.672 -3.098 1 98.56 221 ILE A C 1
ATOM 1803 O O . ILE A 1 221 ? -3.305 -17.422 -3.98 1 98.56 221 ILE A O 1
ATOM 1807 N N . PRO A 1 222 ? -3.047 -15.578 -2.773 1 98.56 222 PRO A N 1
ATOM 1808 C CA . PRO A 1 222 ? -1.951 -15.109 -3.623 1 98.56 222 PRO A CA 1
ATOM 1809 C C . PRO A 1 222 ? -0.711 -15.992 -3.535 1 98.56 222 PRO A C 1
ATOM 1811 O O . PRO A 1 222 ? 0.029 -16.125 -4.512 1 98.56 222 PRO A O 1
ATOM 1814 N N . VAL A 1 223 ? -0.498 -16.562 -2.332 1 98.81 223 VAL A N 1
ATOM 1815 C CA . VAL A 1 223 ? 0.652 -17.438 -2.123 1 98.81 223 VAL A CA 1
ATOM 1816 C C . VAL A 1 223 ? 0.189 -18.766 -1.538 1 98.81 223 VAL A C 1
ATOM 1818 O O . VAL A 1 223 ? 0.099 -18.922 -0.317 1 98.81 223 VAL A O 1
ATOM 1821 N N . PHE A 1 224 ? 0.066 -19.719 -2.357 1 98.81 224 PHE A N 1
ATOM 1822 C CA . PHE A 1 224 ? -0.479 -21.016 -1.955 1 98.81 224 PHE A CA 1
ATOM 1823 C C . PHE A 1 224 ? 0.581 -21.844 -1.248 1 98.81 224 PHE A C 1
ATOM 1825 O O . PHE A 1 224 ? 0.253 -22.766 -0.505 1 98.81 224 PHE A O 1
ATOM 1832 N N . ASN A 1 225 ? 1.846 -21.531 -1.495 1 98.88 225 ASN A N 1
ATOM 1833 C CA . ASN A 1 225 ? 3.014 -22.219 -0.965 1 98.88 225 ASN A CA 1
ATOM 1834 C C . ASN A 1 225 ? 3.934 -21.266 -0.204 1 98.88 225 ASN A C 1
ATOM 1836 O O . ASN A 1 225 ? 5.059 -21.016 -0.636 1 98.88 225 ASN A O 1
ATOM 1840 N N . PRO A 1 226 ? 3.521 -20.891 1.054 1 98.88 226 PRO A N 1
ATOM 1841 C CA . PRO A 1 226 ? 4.277 -19.859 1.771 1 98.88 226 PRO A CA 1
ATOM 1842 C C . PRO A 1 226 ? 5.703 -20.297 2.098 1 98.88 226 PRO A C 1
ATOM 1844 O O . PRO A 1 226 ? 6.648 -19.531 1.917 1 98.88 226 PRO A O 1
ATOM 1847 N N . ASP A 1 227 ? 5.895 -21.516 2.541 1 98.88 227 ASP A N 1
ATOM 1848 C CA . ASP A 1 227 ? 7.227 -21.984 2.91 1 98.88 227 ASP A CA 1
ATOM 1849 C C . ASP A 1 227 ? 8.156 -22.016 1.697 1 98.88 227 ASP A C 1
ATOM 1851 O O . ASP A 1 227 ? 9.289 -21.531 1.764 1 98.88 227 ASP A O 1
ATOM 1855 N N . GLY A 1 228 ? 7.645 -22.578 0.625 1 98.88 228 GLY A N 1
ATOM 1856 C CA . GLY A 1 228 ? 8.453 -22.609 -0.585 1 98.88 228 GLY A CA 1
ATOM 1857 C C . GLY A 1 228 ? 8.789 -21.234 -1.114 1 98.88 228 GLY A C 1
ATOM 1858 O O . GLY A 1 228 ? 9.93 -20.984 -1.514 1 98.88 228 GLY A O 1
ATOM 1859 N N . TYR A 1 229 ? 7.824 -20.406 -1.131 1 98.81 229 TYR A N 1
ATOM 1860 C CA . TYR A 1 229 ? 8.031 -19.047 -1.64 1 98.81 229 TYR A CA 1
ATOM 1861 C C . TYR A 1 229 ? 9.086 -18.312 -0.823 1 98.81 229 TYR A C 1
ATOM 1863 O O . TYR A 1 229 ? 9.977 -17.672 -1.384 1 98.81 229 TYR A O 1
ATOM 1871 N N . ALA A 1 230 ? 8.984 -18.406 0.483 1 98.56 230 ALA A N 1
ATOM 1872 C CA . ALA A 1 230 ? 10 -17.797 1.342 1 98.56 230 ALA A CA 1
ATOM 1873 C C . ALA A 1 230 ? 11.383 -18.375 1.054 1 98.56 230 ALA A C 1
ATOM 1875 O O . ALA A 1 230 ? 12.367 -17.641 1.01 1 98.56 230 ALA A O 1
ATOM 1876 N N . TYR A 1 231 ? 11.453 -19.641 0.805 1 98.44 231 TYR A N 1
ATOM 1877 C CA . TYR A 1 231 ? 12.703 -20.344 0.542 1 98.44 231 TYR A CA 1
ATOM 1878 C C . TYR A 1 231 ? 13.344 -19.859 -0.753 1 98.44 231 TYR A C 1
ATOM 1880 O O . TYR A 1 231 ? 14.57 -19.781 -0.858 1 98.44 231 TYR A O 1
ATOM 1888 N N . THR A 1 232 ? 12.531 -19.531 -1.765 1 98.44 232 THR A N 1
ATOM 1889 C CA . THR A 1 232 ? 13.047 -19.047 -3.043 1 98.44 232 THR A CA 1
ATOM 1890 C C . THR A 1 232 ? 13.758 -17.703 -2.871 1 98.44 232 THR A C 1
ATOM 1892 O O . THR A 1 232 ? 14.641 -17.359 -3.656 1 98.44 232 THR A O 1
ATOM 1895 N N . TRP A 1 233 ? 13.367 -17 -1.902 1 96.81 233 TRP A N 1
ATOM 1896 C CA . TRP A 1 233 ? 13.953 -15.688 -1.675 1 96.81 233 TRP A CA 1
ATOM 1897 C C . TRP A 1 233 ? 15.266 -15.797 -0.913 1 96.81 233 TRP A C 1
ATOM 1899 O O . TRP A 1 233 ? 16.172 -14.992 -1.109 1 96.81 233 TRP A O 1
ATOM 1909 N N . SER A 1 234 ? 15.438 -16.812 -0.123 1 94.75 234 SER A N 1
ATOM 1910 C CA . SER A 1 234 ? 16.562 -16.828 0.799 1 94.75 234 SER A CA 1
ATOM 1911 C C . SER A 1 234 ? 17.594 -17.891 0.388 1 94.75 234 SER A C 1
ATOM 1913 O O . SER A 1 234 ? 18.781 -17.75 0.692 1 94.75 234 SER A O 1
ATOM 1915 N N . HIS A 1 235 ? 17.156 -18.953 -0.346 1 95.75 235 HIS A N 1
ATOM 1916 C CA . HIS A 1 235 ? 18.062 -20.094 -0.495 1 95.75 235 HIS A CA 1
ATOM 1917 C C . HIS A 1 235 ? 18.156 -20.516 -1.953 1 95.75 235 HIS A C 1
ATOM 1919 O O . HIS A 1 235 ? 19.266 -20.688 -2.48 1 95.75 235 HIS A O 1
ATOM 1925 N N . ASP A 1 236 ? 16.969 -20.734 -2.588 1 97.44 236 ASP A N 1
ATOM 1926 C CA . ASP A 1 236 ? 16.938 -21.297 -3.934 1 97.44 236 ASP A CA 1
ATOM 1927 C C . ASP A 1 236 ? 15.805 -20.703 -4.758 1 97.44 236 ASP A C 1
ATOM 1929 O O . ASP A 1 236 ? 14.664 -21.172 -4.695 1 97.44 236 ASP A O 1
ATOM 1933 N N . ARG A 1 237 ? 16.125 -19.797 -5.656 1 97.88 237 ARG A N 1
ATOM 1934 C CA . ARG A 1 237 ? 15.148 -19.062 -6.457 1 97.88 237 ARG A CA 1
ATOM 1935 C C . ARG A 1 237 ? 14.32 -20 -7.324 1 97.88 237 ARG A C 1
ATOM 1937 O O . ARG A 1 237 ? 13.195 -19.672 -7.707 1 97.88 237 ARG A O 1
ATOM 1944 N N . LEU A 1 238 ? 14.805 -21.203 -7.555 1 97.88 238 LEU A N 1
ATOM 1945 C CA . LEU A 1 238 ? 14.133 -22.078 -8.5 1 97.88 238 LEU A CA 1
ATOM 1946 C C . LEU A 1 238 ? 13.438 -23.234 -7.766 1 97.88 238 LEU A C 1
ATOM 1948 O O . LEU A 1 238 ? 13.016 -24.203 -8.391 1 97.88 238 LEU A O 1
ATOM 1952 N N . TRP A 1 239 ? 13.32 -23.078 -6.457 1 98.12 239 TRP A N 1
ATOM 1953 C CA . TRP A 1 239 ? 12.625 -24.094 -5.668 1 98.12 239 TRP A CA 1
ATOM 1954 C C . TRP A 1 239 ? 11.164 -24.188 -6.09 1 98.12 239 TRP A C 1
ATOM 1956 O O . TRP A 1 239 ? 10.5 -23.172 -6.32 1 98.12 239 TRP A O 1
ATOM 1966 N N . ARG A 1 240 ? 10.562 -25.375 -6.125 1 98.31 240 ARG A N 1
ATOM 1967 C CA . ARG A 1 240 ? 9.227 -25.625 -6.656 1 98.31 240 ARG A CA 1
ATOM 1968 C C . ARG A 1 240 ? 8.266 -26.062 -5.555 1 98.31 240 ARG A C 1
ATOM 1970 O O . ARG A 1 240 ? 7.23 -25.422 -5.34 1 98.31 240 ARG A O 1
ATOM 1977 N N . LYS A 1 241 ? 8.633 -26.984 -4.734 1 98.44 241 LYS A N 1
ATOM 1978 C CA . LYS A 1 241 ? 7.766 -27.719 -3.803 1 98.44 241 LYS A CA 1
ATOM 1979 C C . LYS A 1 241 ? 7.547 -26.906 -2.521 1 98.44 241 LYS A C 1
ATOM 1981 O O . LYS A 1 241 ? 8.102 -25.828 -2.363 1 98.44 241 LYS A O 1
ATOM 1986 N N . ASN A 1 242 ? 6.613 -27.469 -1.69 1 98.75 242 ASN A N 1
ATOM 1987 C CA . ASN A 1 242 ? 6.586 -26.906 -0.339 1 98.75 242 ASN A CA 1
ATOM 1988 C C . ASN A 1 242 ? 7.793 -27.359 0.474 1 98.75 242 ASN A C 1
ATOM 1990 O O . ASN A 1 242 ? 8.805 -27.781 -0.09 1 98.75 242 ASN A O 1
ATOM 1994 N N . ARG A 1 243 ? 7.836 -27.312 1.757 1 98.62 243 ARG A N 1
ATOM 1995 C CA . ARG A 1 243 ? 9.07 -27.531 2.512 1 98.62 243 ARG A CA 1
ATOM 1996 C C . ARG A 1 243 ? 8.859 -28.594 3.59 1 98.62 243 ARG A C 1
ATOM 1998 O O . ARG A 1 243 ? 9.688 -28.734 4.492 1 98.62 243 ARG A O 1
ATOM 2005 N N . GLN A 1 244 ? 7.777 -29.297 3.518 1 98.5 244 GLN A N 1
ATOM 2006 C CA . GLN A 1 244 ? 7.5 -30.266 4.566 1 98.5 244 GLN A CA 1
ATOM 2007 C C . GLN A 1 244 ? 8.438 -31.469 4.461 1 98.5 244 GLN A C 1
ATOM 2009 O O . GLN A 1 244 ? 9.016 -31.719 3.402 1 98.5 244 GLN A O 1
ATOM 2014 N N . ARG A 1 245 ? 8.539 -32.188 5.527 1 97.38 245 ARG A N 1
ATOM 2015 C CA . ARG A 1 245 ? 9.367 -33.406 5.547 1 97.38 245 ARG A CA 1
ATOM 2016 C C . ARG A 1 245 ? 8.711 -34.531 4.77 1 97.38 245 ARG A C 1
ATOM 2018 O O . ARG A 1 245 ? 7.48 -34.625 4.703 1 97.38 245 ARG A O 1
ATOM 2025 N N . THR A 1 246 ? 9.562 -35.344 4.172 1 96.31 246 THR A N 1
ATOM 2026 C CA . THR A 1 246 ? 9.117 -36.562 3.527 1 96.31 246 THR A CA 1
ATOM 2027 C C . THR A 1 246 ? 9.68 -37.812 4.25 1 96.31 246 THR A C 1
ATOM 2029 O O . THR A 1 246 ? 10.32 -37.656 5.297 1 96.31 246 THR A O 1
ATOM 2032 N N . HIS A 1 247 ? 9.398 -38.969 3.688 1 94.25 247 HIS A N 1
ATOM 2033 C CA . HIS A 1 247 ? 9.914 -40.219 4.281 1 94.25 247 HIS A CA 1
ATOM 2034 C C . HIS A 1 247 ? 11.414 -40.344 4.062 1 94.25 247 HIS A C 1
ATOM 2036 O O . HIS A 1 247 ? 12.07 -41.156 4.711 1 94.25 247 HIS A O 1
ATOM 2042 N N . VAL A 1 248 ? 11.977 -39.469 3.16 1 95.19 248 VAL A N 1
ATOM 2043 C CA . VAL A 1 248 ? 13.414 -39.344 2.969 1 95.19 248 VAL A CA 1
ATOM 2044 C C . VAL A 1 248 ? 13.906 -38.031 3.578 1 95.19 248 VAL A C 1
ATOM 2046 O O . VAL A 1 248 ? 13.758 -36.969 2.977 1 95.19 248 VAL A O 1
ATOM 2049 N N . PRO A 1 249 ? 14.57 -38.125 4.664 1 92.62 249 PRO A N 1
ATOM 2050 C CA . PRO A 1 249 ? 14.883 -36.938 5.457 1 92.62 249 PRO A CA 1
ATOM 2051 C C . PRO A 1 249 ? 15.641 -35.875 4.656 1 92.62 249 PRO A C 1
ATOM 2053 O O . PRO A 1 249 ? 15.453 -34.656 4.887 1 92.62 249 PRO A O 1
ATOM 2056 N N . GLN A 1 250 ? 16.438 -36.25 3.701 1 93.5 250 GLN A N 1
ATOM 2057 C CA . GLN A 1 250 ? 17.266 -35.281 2.959 1 93.5 250 GLN A CA 1
ATOM 2058 C C . GLN A 1 250 ? 16.453 -34.625 1.844 1 93.5 250 GLN A C 1
ATOM 2060 O O . GLN A 1 250 ? 16.875 -33.594 1.284 1 93.5 250 GLN A O 1
ATOM 2065 N N . CYS A 1 251 ? 15.312 -35.125 1.57 1 95.94 251 CYS A N 1
ATOM 2066 C CA . CYS A 1 251 ? 14.484 -34.656 0.475 1 95.94 251 CYS A CA 1
ATOM 2067 C C . CYS A 1 251 ? 13.234 -33.938 1.007 1 95.94 251 CYS A C 1
ATOM 2069 O O . CYS A 1 251 ? 12.242 -34.594 1.334 1 95.94 251 CYS A O 1
ATOM 2071 N N . LEU A 1 252 ? 13.242 -32.656 0.992 1 97.56 252 LEU A N 1
ATOM 2072 C CA . LEU A 1 252 ? 12.125 -31.906 1.556 1 97.56 252 LEU A CA 1
ATOM 2073 C C . LEU A 1 252 ? 11.117 -31.531 0.473 1 97.56 252 LEU A C 1
ATOM 2075 O O . LEU A 1 252 ? 11.5 -31.312 -0.681 1 97.56 252 LEU A O 1
ATOM 2079 N N . GLY A 1 253 ? 9.836 -31.547 0.899 1 98.19 253 GLY A N 1
ATOM 2080 C CA . GLY A 1 253 ? 8.781 -30.906 0.126 1 98.19 253 GLY A CA 1
ATOM 2081 C C . GLY A 1 253 ? 7.984 -31.875 -0.724 1 98.19 253 GLY A C 1
ATOM 2082 O O . GLY A 1 253 ? 8.508 -32.906 -1.16 1 98.19 253 GLY A O 1
ATOM 2083 N N . ILE A 1 254 ? 6.84 -31.5 -0.979 1 97.94 254 ILE A N 1
ATOM 2084 C CA . ILE A 1 254 ? 5.875 -32.156 -1.863 1 97.94 254 ILE A CA 1
ATOM 2085 C C . ILE A 1 254 ? 5.387 -31.156 -2.91 1 97.94 254 ILE A C 1
ATOM 2087 O O . ILE A 1 254 ? 5.18 -29.984 -2.605 1 97.94 254 ILE A O 1
ATOM 2091 N N . ASP A 1 255 ? 5.344 -31.594 -4.148 1 97.56 255 ASP A N 1
ATOM 2092 C CA . ASP A 1 255 ? 4.637 -30.781 -5.137 1 97.56 255 ASP A CA 1
ATOM 2093 C C . ASP A 1 255 ? 3.145 -30.719 -4.82 1 97.56 255 ASP A C 1
ATOM 2095 O O . ASP A 1 255 ? 2.414 -31.688 -5.023 1 97.56 255 ASP A O 1
ATOM 2099 N N . ILE A 1 256 ? 2.709 -29.547 -4.398 1 98.38 256 ILE A N 1
ATOM 2100 C CA . ILE A 1 256 ? 1.349 -29.391 -3.898 1 98.38 256 ILE A CA 1
ATOM 2101 C C . ILE A 1 256 ? 0.348 -29.703 -5.008 1 98.38 256 ILE A C 1
ATOM 2103 O O . ILE A 1 256 ? -0.718 -30.266 -4.75 1 98.38 256 ILE A O 1
ATOM 2107 N N . ASP A 1 257 ? 0.696 -29.422 -6.242 1 97.56 257 ASP A N 1
ATOM 2108 C CA . ASP A 1 257 ? -0.214 -29.578 -7.371 1 97.56 257 ASP A CA 1
ATOM 2109 C C . ASP A 1 257 ? -0.256 -31.031 -7.832 1 97.56 257 ASP A C 1
ATOM 2111 O O . ASP A 1 257 ? -0.789 -31.344 -8.906 1 97.56 257 ASP A O 1
ATOM 2115 N N . HIS A 1 258 ? 0.333 -31.922 -7.023 1 95.56 258 HIS A N 1
ATOM 2116 C CA . HIS A 1 258 ? 0.229 -33.375 -7.215 1 95.56 258 HIS A CA 1
ATOM 2117 C C . HIS A 1 258 ? -0.302 -34.062 -5.961 1 95.56 258 HIS A C 1
ATOM 2119 O O . HIS A 1 258 ? -0.146 -35.281 -5.801 1 95.56 258 HIS A O 1
ATOM 2125 N N . SER A 1 259 ? -0.891 -33.312 -5.18 1 96.56 259 SER A N 1
ATOM 2126 C CA . SER A 1 259 ? -1.266 -33.844 -3.883 1 96.56 259 SER A CA 1
ATOM 2127 C C . SER A 1 259 ? -2.777 -33.812 -3.682 1 96.56 259 SER A C 1
ATOM 2129 O O . SER A 1 259 ? -3.277 -34.219 -2.629 1 96.56 259 SER A O 1
ATOM 2131 N N . PHE A 1 260 ? -3.551 -33.406 -4.602 1 97.12 260 PHE A N 1
ATOM 2132 C CA . PHE A 1 260 ? -4.992 -33.281 -4.426 1 97.12 260 PHE A CA 1
ATOM 2133 C C . PHE A 1 260 ? -5.68 -34.625 -4.68 1 97.12 260 PHE A C 1
ATOM 2135 O O . PHE A 1 260 ? -5.109 -35.5 -5.316 1 97.12 260 PHE A O 1
ATOM 2142 N N . GLY A 1 261 ? -6.906 -34.844 -4.277 1 93.75 261 GLY A N 1
ATOM 2143 C CA . GLY A 1 261 ? -7.52 -36.125 -4.086 1 93.75 261 GLY A CA 1
ATOM 2144 C C . GLY A 1 261 ? -8.148 -36.688 -5.348 1 93.75 261 GLY A C 1
ATOM 2145 O O . GLY A 1 261 ? -8.25 -37.906 -5.516 1 93.75 261 GLY A O 1
ATOM 2146 N N . PHE A 1 262 ? -8.633 -35.938 -6.293 1 94.44 262 PHE A N 1
ATOM 2147 C CA . PHE A 1 262 ? -9.359 -36.438 -7.453 1 94.44 262 PHE A CA 1
ATOM 2148 C C . PHE A 1 262 ? -8.398 -37.094 -8.438 1 94.44 262 PHE A C 1
ATOM 2150 O O . PHE A 1 262 ? -7.504 -36.438 -8.977 1 94.44 262 PHE A O 1
ATOM 2157 N N . GLN A 1 263 ? -8.633 -38.469 -8.688 1 94.19 263 GLN A N 1
ATOM 2158 C CA . GLN A 1 263 ? -7.832 -39.281 -9.594 1 94.19 263 GLN A CA 1
ATOM 2159 C C . GLN A 1 263 ? -6.355 -39.219 -9.219 1 94.19 263 GLN A C 1
ATOM 2161 O O . GLN A 1 263 ? -5.488 -39.188 -10.102 1 94.19 263 GLN A O 1
ATOM 2166 N N . TRP A 1 264 ? -6.168 -39.156 -7.91 1 94.62 264 TRP A N 1
ATOM 2167 C CA . TRP A 1 264 ? -4.785 -39.125 -7.445 1 94.62 264 TRP A CA 1
ATOM 2168 C C . TRP A 1 264 ? -4.055 -40.406 -7.766 1 94.62 264 TRP A C 1
ATOM 2170 O O . TRP A 1 264 ? -4.613 -41.5 -7.602 1 94.62 264 TRP A O 1
ATOM 2180 N N . GLU A 1 265 ? -2.875 -40.25 -8.258 1 92.25 265 GLU A N 1
ATOM 2181 C CA . GLU A 1 265 ? -1.929 -41.344 -8.469 1 92.25 265 GLU A CA 1
ATOM 2182 C C . GLU A 1 265 ? -0.514 -40.938 -8.078 1 92.25 265 GLU A C 1
ATOM 2184 O O . GLU A 1 265 ? -0.071 -39.844 -8.398 1 92.25 265 GLU A O 1
ATOM 2189 N N . LYS A 1 266 ? 0.056 -41.812 -7.398 1 90.69 266 LYS A N 1
ATOM 2190 C CA . LYS A 1 266 ? 1.426 -41.531 -6.973 1 90.69 266 LYS A CA 1
ATOM 2191 C C . LYS A 1 266 ? 2.361 -41.406 -8.172 1 90.69 266 LYS A C 1
ATOM 2193 O O . LYS A 1 266 ? 2.299 -42.25 -9.094 1 90.69 266 LYS A O 1
ATOM 2198 N N . ALA A 1 267 ? 3.143 -40.406 -8.164 1 85.69 267 ALA A N 1
ATOM 2199 C CA . ALA A 1 267 ? 4.172 -40.281 -9.195 1 85.69 267 ALA A CA 1
ATOM 2200 C C . ALA A 1 267 ? 5.266 -41.344 -8.992 1 85.69 267 ALA A C 1
ATOM 2202 O O . ALA A 1 267 ? 5.578 -41.688 -7.852 1 85.69 267 ALA A O 1
ATOM 2203 N N . HIS A 1 268 ? 5.805 -41.781 -10.109 1 82.38 268 HIS A N 1
ATOM 2204 C CA . HIS A 1 268 ? 6.922 -42.688 -10.039 1 82.38 268 HIS A CA 1
ATOM 2205 C C . HIS A 1 268 ? 8.242 -41.969 -9.867 1 82.38 268 HIS A C 1
ATOM 2207 O O . HIS A 1 268 ? 9.164 -42.125 -10.672 1 82.38 268 HIS A O 1
ATOM 2213 N N . THR A 1 269 ? 8.266 -41.094 -8.961 1 80.62 269 THR A N 1
ATOM 2214 C CA . THR A 1 269 ? 9.469 -40.312 -8.703 1 80.62 269 THR A CA 1
ATOM 2215 C C . THR A 1 269 ? 9.922 -40.469 -7.258 1 80.62 269 THR A C 1
ATOM 2217 O O . THR A 1 269 ? 9.148 -40.906 -6.406 1 80.62 269 THR A O 1
ATOM 2220 N N . HIS A 1 270 ? 11.188 -40.156 -7.086 1 86.56 270 HIS A N 1
ATOM 2221 C CA . HIS A 1 270 ? 11.758 -40.188 -5.742 1 86.56 270 HIS A CA 1
ATOM 2222 C C . HIS A 1 270 ? 11.438 -38.906 -4.992 1 86.56 270 HIS A C 1
ATOM 2224 O O . HIS A 1 270 ? 11.109 -37.875 -5.609 1 86.56 270 HIS A O 1
ATOM 2230 N N . ALA A 1 271 ? 11.523 -38.969 -3.666 1 92.06 271 ALA A N 1
ATOM 2231 C CA . ALA A 1 271 ? 11.125 -37.844 -2.797 1 92.06 271 ALA A CA 1
ATOM 2232 C C . ALA A 1 271 ? 11.898 -36.594 -3.141 1 92.06 271 ALA A C 1
ATOM 2234 O O . ALA A 1 271 ? 11.406 -35.469 -2.936 1 92.06 271 ALA A O 1
ATOM 2235 N N . CYS A 1 272 ? 13.039 -36.719 -3.699 1 92.81 272 CYS A N 1
ATOM 2236 C CA . CYS A 1 272 ? 13.867 -35.531 -3.996 1 92.81 272 CYS A CA 1
ATOM 2237 C C . CYS A 1 272 ? 13.453 -34.906 -5.312 1 92.81 272 CYS A C 1
ATOM 2239 O O . CYS A 1 272 ? 13.875 -33.781 -5.625 1 92.81 272 CYS A O 1
ATOM 2241 N N . SER A 1 273 ? 12.633 -35.562 -6.062 1 90.62 273 SER A N 1
ATOM 2242 C CA . SER A 1 273 ? 12.18 -35.031 -7.348 1 90.62 273 SER A CA 1
ATOM 2243 C C . SER A 1 273 ? 11.336 -33.781 -7.16 1 90.62 273 SER A C 1
ATOM 2245 O O . SER A 1 273 ? 10.562 -33.688 -6.203 1 90.62 273 SER A O 1
ATOM 2247 N N . GLU A 1 274 ? 11.43 -32.906 -8.172 1 92.38 274 GLU A N 1
ATOM 2248 C CA . GLU A 1 274 ? 10.633 -31.688 -8.156 1 92.38 274 GLU A CA 1
ATOM 2249 C C . GLU A 1 274 ? 9.141 -32 -8.266 1 92.38 274 GLU A C 1
ATOM 2251 O O . GLU A 1 274 ? 8.297 -31.188 -7.891 1 92.38 274 GLU A O 1
ATOM 2256 N N . GLU A 1 275 ? 8.789 -33.156 -8.742 1 91.56 275 GLU A N 1
ATOM 2257 C CA . GLU A 1 275 ? 7.402 -33.531 -9 1 91.56 275 GLU A CA 1
ATOM 2258 C C . GLU A 1 275 ? 6.902 -34.562 -7.996 1 91.56 275 GLU A C 1
ATOM 2260 O O . GLU A 1 275 ? 5.926 -35.281 -8.258 1 91.56 275 GLU A O 1
ATOM 2265 N N . TYR A 1 276 ? 7.605 -34.688 -6.871 1 94.12 276 TYR A N 1
ATOM 2266 C CA . TYR A 1 276 ? 7.227 -35.656 -5.844 1 94.12 276 TYR A CA 1
ATOM 2267 C C . TYR A 1 276 ? 5.809 -35.406 -5.355 1 94.12 276 TYR A C 1
ATOM 2269 O O . TYR A 1 276 ? 5.492 -34.312 -4.891 1 94.12 276 TYR A O 1
ATOM 2277 N N . SER A 1 277 ? 4.934 -36.375 -5.438 1 95 277 SER A N 1
ATOM 2278 C CA . SER A 1 277 ? 3.504 -36.219 -5.18 1 95 277 SER A CA 1
ATOM 2279 C C . SER A 1 277 ? 3.172 -36.531 -3.723 1 95 277 SER A C 1
ATOM 2281 O O . SER A 1 277 ? 2.039 -36.312 -3.281 1 95 277 SER A O 1
ATOM 2283 N N . GLY A 1 278 ? 4.156 -36.969 -2.967 1 95.25 278 GLY A N 1
ATOM 2284 C CA . GLY A 1 278 ? 3.83 -37.594 -1.688 1 95.25 278 GLY A CA 1
ATOM 2285 C C . GLY A 1 278 ? 3.383 -39.031 -1.81 1 95.25 278 GLY A C 1
ATOM 2286 O O . GLY A 1 278 ? 3.504 -39.625 -2.877 1 95.25 278 GLY A O 1
ATOM 2287 N N . GLU A 1 279 ? 2.91 -39.562 -0.702 1 95.88 279 GLU A N 1
ATOM 2288 C CA . GLU A 1 279 ? 2.588 -40.969 -0.661 1 95.88 279 GLU A CA 1
ATOM 2289 C C . GLU A 1 279 ? 1.08 -41.188 -0.614 1 95.88 279 GLU A C 1
ATOM 2291 O O . GLU A 1 279 ? 0.602 -42.312 -0.874 1 95.88 279 GLU A O 1
ATOM 2296 N N . THR A 1 280 ? 0.364 -40.188 -0.283 1 96.06 280 THR A N 1
ATOM 2297 C CA . THR A 1 280 ? -1.091 -40.25 -0.197 1 96.06 280 THR A CA 1
ATOM 2298 C C . THR A 1 280 ? -1.72 -38.938 -0.63 1 96.06 280 THR A C 1
ATOM 2300 O O . THR A 1 280 ? -1.063 -37.906 -0.607 1 96.06 280 THR A O 1
ATOM 2303 N N . PRO A 1 281 ? -3.008 -38.969 -1.099 1 96.81 281 PRO A N 1
ATOM 2304 C CA . PRO A 1 281 ? -3.682 -37.688 -1.418 1 96.81 281 PRO A CA 1
ATOM 2305 C C . PRO A 1 281 ? -3.762 -36.75 -0.223 1 96.81 281 PRO A C 1
ATOM 2307 O O . PRO A 1 281 ? -3.953 -37.188 0.912 1 96.81 281 PRO A O 1
ATOM 2310 N N . PHE A 1 282 ? -3.645 -35.5 -0.454 1 97.5 282 PHE A N 1
ATOM 2311 C CA . PHE A 1 282 ? -3.754 -34.406 0.525 1 97.5 282 PHE A CA 1
ATOM 2312 C C . PHE A 1 282 ? -2.674 -34.531 1.592 1 97.5 282 PHE A C 1
ATOM 2314 O O . PHE A 1 282 ? -2.859 -34.094 2.727 1 97.5 282 PHE A O 1
ATOM 2321 N N . GLU A 1 283 ? -1.593 -35.188 1.179 1 97.62 283 GLU A N 1
ATOM 2322 C CA . GLU A 1 283 ? -0.464 -35.25 2.104 1 97.62 283 GLU A CA 1
ATOM 2323 C C . GLU A 1 283 ? 0.164 -33.875 2.289 1 97.62 283 GLU A C 1
ATOM 2325 O O . GLU A 1 283 ? 0.625 -33.531 3.381 1 97.62 283 GLU A O 1
ATOM 2330 N N . ALA A 1 284 ? 0.262 -33.094 1.158 1 98.31 284 ALA A N 1
ATOM 2331 C CA . ALA A 1 284 ? 0.762 -31.734 1.296 1 98.31 284 ALA A CA 1
ATOM 2332 C C . ALA A 1 284 ? -0.103 -30.922 2.262 1 98.31 284 ALA A C 1
ATOM 2334 O O . ALA A 1 284 ? -1.324 -30.859 2.102 1 98.31 284 ALA A O 1
ATOM 2335 N N . TRP A 1 285 ? 0.483 -30.281 3.191 1 98.31 285 TRP A N 1
ATOM 2336 C CA . TRP A 1 285 ? -0.237 -29.578 4.246 1 98.31 285 TRP A CA 1
ATOM 2337 C C . TRP A 1 285 ? -1.11 -28.469 3.664 1 98.31 285 TRP A C 1
ATOM 2339 O O . TRP A 1 285 ? -2.238 -28.266 4.113 1 98.31 285 TRP A O 1
ATOM 2349 N N . GLU A 1 286 ? -0.612 -27.797 2.699 1 98.5 286 GLU A N 1
ATOM 2350 C CA . GLU A 1 286 ? -1.358 -26.703 2.076 1 98.5 286 GLU A CA 1
ATOM 2351 C C . GLU A 1 286 ? -2.594 -27.219 1.349 1 98.5 286 GLU A C 1
ATOM 2353 O O . GLU A 1 286 ? -3.65 -26.594 1.371 1 98.5 286 GLU A O 1
ATOM 2358 N N . ALA A 1 287 ? -2.441 -28.391 0.679 1 98.06 287 ALA A N 1
ATOM 2359 C CA . ALA A 1 287 ? -3.584 -29 0.002 1 98.06 287 ALA A CA 1
ATOM 2360 C C . ALA A 1 287 ? -4.656 -29.422 1.005 1 98.06 287 ALA A C 1
ATOM 2362 O O . ALA A 1 287 ? -5.852 -29.219 0.762 1 98.06 287 ALA A O 1
ATOM 2363 N N . SER A 1 288 ? -4.195 -29.953 2.078 1 97.88 288 SER A N 1
ATOM 2364 C CA . SER A 1 288 ? -5.125 -30.359 3.131 1 97.88 288 SER A CA 1
ATOM 2365 C C . SER A 1 288 ? -5.844 -29.141 3.721 1 97.88 288 SER A C 1
ATOM 2367 O O . SER A 1 288 ? -7.055 -29.188 3.943 1 97.88 288 SER A O 1
ATOM 2369 N N . ALA A 1 289 ? -5.105 -28.109 3.986 1 97.94 289 ALA A N 1
ATOM 2370 C CA . ALA A 1 289 ? -5.695 -26.891 4.516 1 97.94 289 ALA A CA 1
ATOM 2371 C C . ALA A 1 289 ? -6.715 -26.312 3.543 1 97.94 289 ALA A C 1
ATOM 2373 O O . ALA A 1 289 ? -7.777 -25.844 3.955 1 97.94 289 ALA A O 1
ATOM 23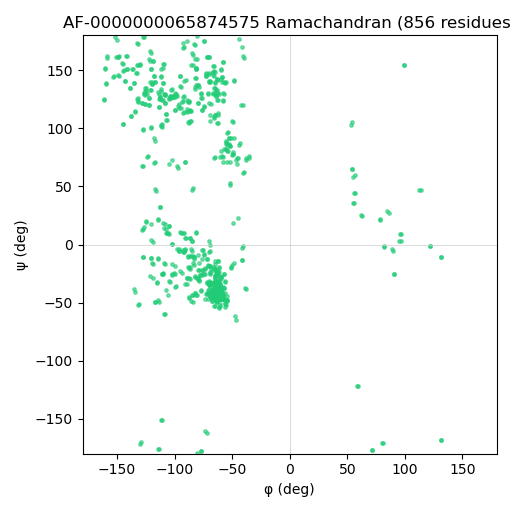74 N N . TRP A 1 290 ? -6.387 -26.344 2.332 1 96.12 290 TRP A N 1
ATOM 2375 C CA . TRP A 1 290 ? -7.281 -25.844 1.292 1 96.12 290 TRP A CA 1
ATOM 2376 C C . TRP A 1 290 ? -8.562 -26.672 1.247 1 96.12 290 TRP A C 1
ATOM 2378 O O . TRP A 1 290 ? -9.664 -26.109 1.129 1 96.12 290 TRP A O 1
ATOM 2388 N N . TYR A 1 291 ? -8.406 -27.953 1.305 1 96.75 291 TYR A N 1
ATOM 2389 C CA . TYR A 1 291 ? -9.555 -28.859 1.311 1 96.75 291 TYR A CA 1
ATOM 2390 C C . TYR A 1 291 ? -10.516 -28.516 2.443 1 96.75 291 TYR A C 1
ATOM 2392 O O . TYR A 1 291 ? -11.727 -28.391 2.23 1 96.75 291 TYR A O 1
ATOM 2400 N N . LYS A 1 292 ? -9.992 -28.328 3.637 1 97.12 292 LYS A N 1
ATOM 2401 C CA . LYS A 1 292 ? -10.812 -27.984 4.793 1 97.12 292 LYS A CA 1
ATOM 2402 C C . LYS A 1 292 ? -11.484 -26.625 4.605 1 97.12 292 LYS A C 1
ATOM 2404 O O . LYS A 1 292 ? -12.672 -26.469 4.898 1 97.12 292 LYS A O 1
ATOM 2409 N N . TYR A 1 293 ? -10.828 -25.703 4.047 1 96.88 293 TYR A N 1
ATOM 2410 C CA . TYR A 1 293 ? -11.344 -24.359 3.857 1 96.88 293 TYR A CA 1
ATOM 2411 C C . TYR A 1 293 ? -12.492 -24.344 2.859 1 96.88 293 TYR A C 1
ATOM 2413 O O . TYR A 1 293 ? -13.57 -23.812 3.152 1 96.88 293 TYR A O 1
ATOM 2421 N N . ILE A 1 294 ? -12.312 -24.969 1.745 1 95.44 294 ILE A N 1
ATOM 2422 C CA . ILE A 1 294 ? -13.273 -24.875 0.655 1 95.44 294 ILE A CA 1
ATOM 2423 C C . ILE A 1 294 ? -14.469 -25.781 0.928 1 95.44 294 ILE A C 1
ATOM 2425 O O . ILE A 1 294 ? -15.594 -25.469 0.555 1 95.44 294 ILE A O 1
ATOM 2429 N N . ASN A 1 295 ? -14.25 -26.906 1.639 1 94.62 295 ASN A N 1
ATOM 2430 C CA . ASN A 1 295 ? -15.32 -27.891 1.799 1 94.62 295 ASN A CA 1
ATOM 2431 C C . ASN A 1 295 ? -16 -27.75 3.156 1 94.62 295 ASN A C 1
ATOM 2433 O O . ASN A 1 295 ? -17.156 -28.141 3.314 1 94.62 295 ASN A O 1
ATOM 2437 N N . GLU A 1 296 ? -15.281 -27.219 4.105 1 94.44 296 GLU A N 1
ATOM 2438 C CA . GLU A 1 296 ? -15.875 -27.078 5.434 1 94.44 296 GLU A CA 1
ATOM 2439 C C . GLU A 1 296 ? -16.188 -25.625 5.758 1 94.44 296 GLU A C 1
ATOM 2441 O O . GLU A 1 296 ? -17.359 -25.266 5.906 1 94.44 296 GLU A O 1
ATOM 2446 N N . THR A 1 297 ? -15.203 -24.812 5.754 1 93.31 297 THR A N 1
ATOM 2447 C CA . THR A 1 297 ? -15.391 -23.406 6.117 1 93.31 297 THR A CA 1
ATOM 2448 C C . THR A 1 297 ? -16.297 -22.703 5.113 1 93.31 297 THR A C 1
ATOM 2450 O O . THR A 1 297 ? -17.156 -21.891 5.496 1 93.31 297 THR A O 1
ATOM 2453 N N . LYS A 1 298 ? -16.047 -23.047 3.82 1 94.12 298 LYS A N 1
ATOM 2454 C CA . LYS A 1 298 ? -16.844 -22.422 2.762 1 94.12 298 LYS A CA 1
ATOM 2455 C C . LYS A 1 298 ? -17.734 -23.438 2.07 1 94.12 298 LYS A C 1
ATOM 2457 O O . LYS A 1 298 ? -17.984 -23.344 0.867 1 94.12 298 LYS A O 1
ATOM 2462 N N . GLY A 1 299 ? -18.156 -24.391 2.809 1 93.12 299 GLY A N 1
ATOM 2463 C CA . GLY A 1 299 ? -18.938 -25.484 2.26 1 93.12 299 GLY A CA 1
ATOM 2464 C C . GLY A 1 299 ? -20.234 -25.016 1.602 1 93.12 299 GLY A C 1
ATOM 2465 O O . GLY A 1 299 ? -20.688 -25.625 0.632 1 93.12 299 GLY A O 1
ATOM 2466 N N . ASP A 1 300 ? -20.797 -23.891 2.055 1 91.62 300 ASP A N 1
ATOM 2467 C CA . ASP A 1 300 ? -22.078 -23.422 1.563 1 91.62 300 ASP A CA 1
ATOM 2468 C C . ASP A 1 300 ? -21.906 -22.484 0.374 1 91.62 300 ASP A C 1
ATOM 2470 O O . ASP A 1 300 ? -22.891 -22.109 -0.276 1 91.62 300 ASP A O 1
ATOM 2474 N N . TYR A 1 301 ? -20.672 -22.203 0.09 1 92.94 301 TYR A N 1
ATOM 2475 C CA . TYR A 1 301 ? -20.422 -21.281 -1.008 1 92.94 301 TYR A CA 1
ATOM 2476 C C . TYR A 1 301 ? -20.562 -21.969 -2.355 1 92.94 301 TYR A C 1
ATOM 2478 O O . TYR A 1 301 ? -20.141 -23.109 -2.516 1 92.94 301 TYR A O 1
ATOM 2486 N N . LYS A 1 302 ? -21.203 -21.344 -3.266 1 93.31 302 LYS A N 1
ATOM 2487 C CA . LYS A 1 302 ? -21.297 -21.844 -4.633 1 93.31 302 LYS A CA 1
ATOM 2488 C C . LYS A 1 302 ? -20.125 -21.375 -5.48 1 93.31 302 LYS A C 1
ATOM 2490 O O . LYS A 1 302 ? -20.125 -20.266 -5.988 1 93.31 302 LYS A O 1
ATOM 2495 N N . ILE A 1 303 ? -19.25 -22.297 -5.695 1 96.5 303 ILE A N 1
ATOM 2496 C CA . ILE A 1 303 ? -18.062 -21.938 -6.469 1 96.5 303 ILE A CA 1
ATOM 2497 C C . ILE A 1 303 ? -18.344 -22.141 -7.957 1 96.5 303 ILE A C 1
ATOM 2499 O O . ILE A 1 303 ? -18.547 -23.266 -8.414 1 96.5 303 ILE A O 1
ATOM 2503 N N . TYR A 1 304 ? -18.344 -21.031 -8.688 1 96.31 304 TYR A N 1
ATOM 2504 C CA . TYR A 1 304 ? -18.656 -21.078 -10.117 1 96.31 304 TYR A CA 1
ATOM 2505 C C . TYR A 1 304 ? -17.375 -20.984 -10.953 1 96.31 304 TYR A C 1
ATOM 2507 O O . TYR A 1 304 ? -17.359 -21.406 -12.109 1 96.31 304 TYR A O 1
ATOM 2515 N N . GLY A 1 305 ? -16.406 -20.359 -10.352 1 97.94 305 GLY A N 1
ATOM 2516 C CA . GLY A 1 305 ? -15.172 -20.188 -11.102 1 97.94 305 GLY A CA 1
ATOM 2517 C C . GLY A 1 305 ? -13.93 -20.5 -10.281 1 97.94 305 GLY A C 1
ATOM 2518 O O . GLY A 1 305 ? -13.859 -20.156 -9.102 1 97.94 305 GLY A O 1
ATOM 2519 N N . TYR A 1 306 ? -12.992 -21.172 -10.922 1 98.56 306 TYR A N 1
ATOM 2520 C CA . TYR A 1 306 ? -11.664 -21.391 -10.367 1 98.56 306 TYR A CA 1
ATOM 2521 C C . TYR A 1 306 ? -10.586 -21.047 -11.391 1 98.56 306 TYR A C 1
ATOM 2523 O O . TYR A 1 306 ? -10.602 -21.531 -12.516 1 98.56 306 TYR A O 1
ATOM 2531 N N . ILE A 1 307 ? -9.695 -20.141 -11.023 1 98.81 307 ILE A N 1
ATOM 2532 C CA . ILE A 1 307 ? -8.555 -19.781 -11.859 1 98.81 307 ILE A CA 1
ATOM 2533 C C . ILE A 1 307 ? -7.266 -19.938 -11.062 1 98.81 307 ILE A C 1
ATOM 2535 O O . ILE A 1 307 ? -7.09 -19.297 -10.023 1 98.81 307 ILE A O 1
ATOM 2539 N N . ASP A 1 308 ? -6.438 -20.734 -11.531 1 98.69 308 ASP A N 1
ATOM 2540 C CA . ASP A 1 308 ? -5.129 -20.953 -10.93 1 98.69 308 ASP A CA 1
ATOM 2541 C C . ASP A 1 308 ? -4.012 -20.391 -11.805 1 98.69 308 ASP A C 1
ATOM 2543 O O . ASP A 1 308 ? -3.877 -20.797 -12.969 1 98.69 308 ASP A O 1
ATOM 2547 N N . MET A 1 309 ? -3.193 -19.516 -11.234 1 98.81 309 MET A N 1
ATOM 2548 C CA . MET A 1 309 ? -2.133 -18.875 -12 1 98.81 309 MET A CA 1
ATOM 2549 C C . MET A 1 309 ? -0.831 -19.656 -11.898 1 98.81 309 MET A C 1
ATOM 2551 O O . MET A 1 309 ? -0.396 -20.016 -10.797 1 98.81 309 MET A O 1
ATOM 2555 N N . HIS A 1 310 ? -0.284 -19.969 -13.031 1 98.06 310 HIS A N 1
ATOM 2556 C CA . HIS A 1 310 ? 1.013 -20.625 -13.172 1 98.06 310 HIS A CA 1
ATOM 2557 C C . HIS A 1 310 ? 1.882 -19.906 -14.195 1 98.06 310 HIS A C 1
ATOM 2559 O O . HIS A 1 310 ? 1.483 -18.859 -14.734 1 98.06 310 HIS A O 1
ATOM 2565 N N . SER A 1 311 ? 2.98 -20.266 -14.289 1 96.44 311 SER A N 1
ATOM 2566 C CA . SER A 1 311 ? 3.912 -19.875 -15.336 1 96.44 311 SER A CA 1
ATOM 2567 C C . SER A 1 311 ? 4.895 -20.984 -15.656 1 96.44 311 SER A C 1
ATOM 2569 O O . SER A 1 311 ? 5.137 -21.875 -14.828 1 96.44 311 SER A O 1
ATOM 2571 N N . TYR A 1 312 ? 5.312 -21.141 -16.922 1 93.25 312 TYR A N 1
ATOM 2572 C CA . TYR A 1 312 ? 5.18 -20.234 -18.062 1 93.25 312 TYR A CA 1
ATOM 2573 C C . TYR A 1 312 ? 4.617 -20.984 -19.266 1 93.25 312 TYR A C 1
ATOM 2575 O O . TYR A 1 312 ? 4.125 -22.094 -19.156 1 93.25 312 TYR A O 1
ATOM 2583 N N . SER A 1 313 ? 4.574 -20.375 -20.469 1 92.38 313 SER A N 1
ATOM 2584 C CA . SER A 1 313 ? 4.312 -20.953 -21.781 1 92.38 313 SER A CA 1
ATOM 2585 C C . SER A 1 313 ? 3.115 -20.297 -22.453 1 92.38 313 SER A C 1
ATOM 2587 O O . SER A 1 313 ? 2.768 -20.625 -23.578 1 92.38 313 SER A O 1
ATOM 2589 N N . GLN A 1 314 ? 2.439 -19.328 -21.797 1 95 314 GLN A N 1
ATOM 2590 C CA . GLN A 1 314 ? 1.329 -18.578 -22.375 1 95 314 GLN A CA 1
ATOM 2591 C C . GLN A 1 314 ? 0.242 -19.516 -22.906 1 95 314 GLN A C 1
ATOM 2593 O O . GLN A 1 314 ? -0.097 -19.469 -24.078 1 95 314 GLN A O 1
ATOM 2598 N N . GLU A 1 315 ? -0.343 -20.219 -21.906 1 96 315 GLU A N 1
ATOM 2599 C CA . GLU A 1 315 ? -1.39 -21.188 -22.203 1 96 315 GLU A CA 1
ATOM 2600 C C . GLU A 1 315 ? -2.578 -21.031 -21.266 1 96 315 GLU A C 1
ATOM 2602 O O . GLU A 1 315 ? -2.414 -20.594 -20.125 1 96 315 GLU A O 1
ATOM 2607 N N . ILE A 1 316 ? -3.734 -21.328 -21.797 1 98 316 ILE A N 1
ATOM 2608 C CA . ILE A 1 316 ? -4.938 -21.531 -21 1 98 316 ILE A CA 1
ATOM 2609 C C . ILE A 1 316 ? -5.305 -23 -20.969 1 98 316 ILE A C 1
ATOM 2611 O O . ILE A 1 316 ? -5.695 -23.578 -22 1 98 316 ILE A O 1
ATOM 2615 N N . LEU A 1 317 ? -5.172 -23.578 -19.781 1 97.31 317 LEU A N 1
ATOM 2616 C CA . LEU A 1 317 ? -5.398 -25.016 -19.625 1 97.31 317 LEU A CA 1
ATOM 2617 C C . LEU A 1 317 ? -6.793 -25.297 -19.078 1 97.31 317 LEU A C 1
ATOM 2619 O O . LEU A 1 317 ? -7.227 -24.656 -18.125 1 97.31 317 LEU A O 1
ATOM 2623 N N . TYR A 1 318 ? -7.496 -26.188 -19.766 1 97.81 318 TYR A N 1
ATOM 2624 C CA . TYR A 1 318 ? -8.781 -26.656 -19.25 1 97.81 318 TYR A CA 1
ATOM 2625 C C . TYR A 1 318 ? -8.688 -28.109 -18.812 1 97.81 318 TYR A C 1
ATOM 2627 O O . TYR A 1 318 ? -7.797 -28.844 -19.266 1 97.81 318 TYR A O 1
ATOM 2635 N N . PRO A 1 319 ? -9.477 -28.562 -17.859 1 96.94 319 PRO A N 1
ATOM 2636 C CA . PRO A 1 319 ? -9.445 -29.938 -17.375 1 96.94 319 PRO A CA 1
ATOM 2637 C C . PRO A 1 319 ? -9.75 -30.953 -18.469 1 96.94 319 PRO A C 1
ATOM 2639 O O . PRO A 1 319 ? -10.375 -30.609 -19.469 1 96.94 319 PRO A O 1
ATOM 2642 N N . TYR A 1 320 ? -9.211 -32.188 -18.375 1 96 320 TYR A N 1
ATOM 2643 C CA . TYR A 1 320 ? -8.531 -32.719 -17.203 1 96 320 TYR A CA 1
ATOM 2644 C C . TYR A 1 320 ? -7.031 -32.844 -17.453 1 96 320 TYR A C 1
ATOM 2646 O O . TYR A 1 320 ? -6.594 -32.969 -18.594 1 96 320 TYR A O 1
ATOM 2654 N N . ALA A 1 321 ? -6.281 -32.812 -16.359 1 95.12 321 ALA A N 1
ATOM 2655 C CA . ALA A 1 321 ? -4.832 -33 -16.422 1 95.12 321 ALA A CA 1
ATOM 2656 C C . ALA A 1 321 ? -4.457 -34.469 -16.297 1 95.12 321 ALA A C 1
ATOM 2658 O O . ALA A 1 321 ? -3.459 -34.906 -16.859 1 95.12 321 ALA A O 1
ATOM 2659 N N . TYR A 1 322 ? -5.25 -35.281 -15.609 1 93.5 322 TYR A N 1
ATOM 2660 C CA . TYR A 1 322 ? -4.863 -36.656 -15.242 1 93.5 322 TYR A CA 1
ATOM 2661 C C . TYR A 1 322 ? -4.961 -37.594 -16.438 1 93.5 322 TYR A C 1
ATOM 2663 O O . TYR A 1 322 ? -4.305 -38.625 -16.484 1 93.5 322 TYR A O 1
ATOM 2671 N N . SER A 1 323 ? -5.797 -37.156 -17.438 1 92.94 323 SER A N 1
ATOM 2672 C CA . SER A 1 323 ? -6.016 -38.062 -18.562 1 92.94 323 SER A CA 1
ATOM 2673 C C . SER A 1 323 ? -6.531 -37.281 -19.781 1 92.94 323 SER A C 1
ATOM 2675 O O . SER A 1 323 ? -7.422 -36.438 -19.656 1 92.94 323 SER A O 1
ATOM 2677 N N . CYS A 1 324 ? -6.004 -37.656 -20.938 1 91.94 324 CYS A N 1
ATOM 2678 C CA . CYS A 1 324 ? -6.465 -37.062 -22.172 1 91.94 324 CYS A CA 1
ATOM 2679 C C . CYS A 1 324 ? -7.699 -37.75 -22.719 1 91.94 324 CYS A C 1
ATOM 2681 O O . CYS A 1 324 ? -8.352 -37.281 -23.641 1 91.94 324 CYS A O 1
ATOM 2683 N N . ASP A 1 325 ? -8.055 -38.812 -22.047 1 92.94 325 ASP A N 1
ATOM 2684 C CA . ASP A 1 325 ? -9.227 -39.594 -22.469 1 92.94 325 ASP A CA 1
ATOM 2685 C C . ASP A 1 325 ? -10.477 -39.125 -21.719 1 92.94 325 ASP A C 1
ATOM 2687 O O . ASP A 1 325 ? -11.594 -39.406 -22.156 1 92.94 325 ASP A O 1
ATOM 2691 N N . ALA A 1 326 ? -10.227 -38.562 -20.578 1 93.44 326 ALA A N 1
ATOM 2692 C CA . ALA A 1 326 ? -11.367 -38.094 -19.797 1 93.44 326 ALA A CA 1
ATOM 2693 C C . ALA A 1 326 ? -12.008 -36.875 -20.422 1 93.44 326 ALA A C 1
ATOM 2695 O O . ALA A 1 326 ? -11.312 -35.906 -20.781 1 93.44 326 ALA A O 1
ATOM 2696 N N . LEU A 1 327 ? -13.305 -36.938 -20.578 1 93.81 327 LEU A N 1
ATOM 2697 C CA . LEU A 1 327 ? -14.023 -35.812 -21.188 1 93.81 327 LEU A CA 1
ATOM 2698 C C . LEU A 1 327 ? -14.594 -34.906 -20.109 1 93.81 327 LEU A C 1
ATOM 2700 O O . LEU A 1 327 ? -15.43 -35.312 -19.312 1 93.81 327 LEU A O 1
ATOM 2704 N N . PRO A 1 328 ? -14.211 -33.656 -20.109 1 96.31 328 PRO A N 1
ATOM 2705 C CA . PRO A 1 328 ? -14.773 -32.719 -19.141 1 96.31 328 PRO A CA 1
ATOM 2706 C C . PRO A 1 328 ? -16.266 -32.469 -19.375 1 96.31 328 PRO A C 1
ATOM 2708 O O . PRO A 1 328 ? -16.75 -32.594 -20.5 1 96.31 328 PRO A O 1
ATOM 2711 N N . ARG A 1 329 ? -16.875 -32.125 -18.266 1 95.19 329 ARG A N 1
ATOM 2712 C CA . ARG A 1 329 ? -18.281 -31.719 -18.375 1 95.19 329 ARG A CA 1
ATOM 2713 C C . ARG A 1 329 ? -18.422 -30.438 -19.188 1 95.19 329 ARG A C 1
ATOM 2715 O O . ARG A 1 329 ? -17.609 -29.516 -19.047 1 95.19 329 ARG A O 1
ATOM 2722 N N . ASP A 1 330 ? -19.469 -30.328 -20.094 1 92.81 330 ASP A N 1
ATOM 2723 C CA . ASP A 1 330 ? -19.812 -29.125 -20.844 1 92.81 330 ASP A CA 1
ATOM 2724 C C . ASP A 1 330 ? -18.625 -28.609 -21.641 1 92.81 330 ASP A C 1
ATOM 2726 O O . ASP A 1 330 ? -18.297 -27.422 -21.594 1 92.81 330 ASP A O 1
ATOM 2730 N N . LEU A 1 331 ? -17.969 -29.562 -22.281 1 95.5 331 LEU A N 1
ATOM 2731 C CA . LEU A 1 331 ? -16.719 -29.281 -22.984 1 95.5 331 LEU A CA 1
ATOM 2732 C C . LEU A 1 331 ? -16.906 -28.141 -23.984 1 95.5 331 LEU A C 1
ATOM 2734 O O . LEU A 1 331 ? -16.031 -27.266 -24.094 1 95.5 331 LEU A O 1
ATOM 2738 N N . GLU A 1 332 ? -17.969 -28.156 -24.719 1 95 332 GLU A N 1
ATOM 2739 C CA . GLU A 1 332 ? -18.203 -27.125 -25.734 1 95 332 GLU A CA 1
ATOM 2740 C C . GLU A 1 332 ? -18.172 -25.734 -25.109 1 95 332 GLU A C 1
ATOM 2742 O O . GLU A 1 332 ? -17.453 -24.859 -25.578 1 95 332 GLU A O 1
ATOM 2747 N N . ASN A 1 333 ? -18.938 -25.547 -24 1 94.31 333 ASN A N 1
ATOM 2748 C CA . ASN A 1 333 ? -18.969 -24.25 -23.328 1 94.31 333 ASN A CA 1
ATOM 2749 C C . ASN A 1 333 ? -17.641 -23.953 -22.625 1 94.31 333 ASN A C 1
ATOM 2751 O O . ASN A 1 333 ? -17.219 -22.797 -22.531 1 94.31 333 ASN A O 1
ATOM 2755 N N . LEU A 1 334 ? -17.078 -25.031 -22.141 1 96.88 334 LEU A N 1
ATOM 2756 C CA . LEU A 1 334 ? -15.781 -24.891 -21.5 1 96.88 334 LEU A CA 1
ATOM 2757 C C . LEU A 1 334 ? -14.742 -24.344 -22.484 1 96.88 334 LEU A C 1
ATOM 2759 O O . LEU A 1 334 ? -13.984 -23.438 -22.141 1 96.88 334 LEU A O 1
ATOM 2763 N N . LEU A 1 335 ? -14.758 -24.844 -23.688 1 97.38 335 LEU A N 1
ATOM 2764 C CA . LEU A 1 335 ? -13.828 -24.391 -24.734 1 97.38 335 LEU A CA 1
ATOM 2765 C C . LEU A 1 335 ? -14.164 -22.984 -25.188 1 97.38 335 LEU A C 1
ATOM 2767 O O . LEU A 1 335 ? -13.258 -22.156 -25.391 1 97.38 335 LEU A O 1
ATOM 2771 N N . GLU A 1 336 ? -15.383 -22.734 -25.344 1 96.69 336 GLU A N 1
ATOM 2772 C CA . GLU A 1 336 ? -15.789 -21.391 -25.734 1 96.69 336 GLU A CA 1
ATOM 2773 C C . GLU A 1 336 ? -15.289 -20.359 -24.719 1 96.69 336 GLU A C 1
ATOM 2775 O O . GLU A 1 336 ? -14.758 -19.312 -25.109 1 96.69 336 GLU A O 1
ATOM 2780 N N . LEU A 1 337 ? -15.516 -20.688 -23.438 1 97.62 337 LEU A N 1
ATOM 2781 C CA . LEU A 1 337 ? -15.047 -19.797 -22.391 1 97.62 337 LEU A CA 1
ATOM 2782 C C . LEU A 1 337 ? -13.531 -19.688 -22.406 1 97.62 337 LEU A C 1
ATOM 2784 O O . LEU A 1 337 ? -12.984 -18.594 -22.234 1 97.62 337 LEU A O 1
ATOM 2788 N N . SER A 1 338 ? -12.812 -20.719 -22.641 1 98.44 338 SER A N 1
ATOM 2789 C CA . SER A 1 338 ? -11.359 -20.719 -22.719 1 98.44 338 SER A CA 1
ATOM 2790 C C . SER A 1 338 ? -10.859 -19.812 -23.828 1 98.44 338 SER A C 1
ATOM 2792 O O . SER A 1 338 ? -9.938 -19.016 -23.641 1 98.44 338 SER A O 1
ATOM 2794 N N . TYR A 1 339 ? -11.477 -19.969 -24.969 1 98.25 339 TYR A N 1
ATOM 2795 C CA . TYR A 1 339 ? -11.086 -19.141 -26.109 1 98.25 339 TYR A CA 1
ATOM 2796 C C . TYR A 1 339 ? -11.438 -17.672 -25.859 1 98.25 339 TYR A C 1
ATOM 2798 O O . TYR A 1 339 ? -10.727 -16.781 -26.312 1 98.25 339 TYR A O 1
ATOM 2806 N N . GLY A 1 340 ? -12.523 -17.453 -25.141 1 98.56 340 GLY A N 1
ATOM 2807 C CA . GLY A 1 340 ? -12.859 -16.094 -24.75 1 98.56 340 GLY A CA 1
ATOM 2808 C C . GLY A 1 340 ? -11.82 -15.453 -23.859 1 98.56 340 GLY A C 1
ATOM 2809 O O . GLY A 1 340 ? -11.492 -14.273 -24.016 1 98.56 340 GLY A O 1
ATOM 2810 N N . LEU A 1 341 ? -11.32 -16.234 -22.875 1 98.75 341 LEU A N 1
ATOM 2811 C CA . LEU A 1 341 ? -10.242 -15.758 -22.016 1 98.75 341 LEU A CA 1
ATOM 2812 C C . LEU A 1 341 ? -9.016 -15.391 -22.844 1 98.75 341 LEU A C 1
ATOM 2814 O O . LEU A 1 341 ? -8.43 -14.32 -22.641 1 98.75 341 LEU A O 1
ATOM 2818 N N . SER A 1 342 ? -8.688 -16.25 -23.75 1 98.69 342 SER A N 1
ATOM 2819 C CA . SER A 1 342 ? -7.543 -16.031 -24.625 1 98.69 342 SER A CA 1
ATOM 2820 C C . SER A 1 342 ? -7.73 -14.766 -25.469 1 98.69 342 SER A C 1
ATOM 2822 O O . SER A 1 342 ? -6.797 -13.984 -25.641 1 98.69 342 SER A O 1
ATOM 2824 N N . LYS A 1 343 ? -8.867 -14.609 -26.016 1 98.62 343 LYS A N 1
ATOM 2825 C CA . LYS A 1 343 ? -9.172 -13.438 -26.828 1 98.62 343 LYS A CA 1
ATOM 2826 C C . LYS A 1 343 ? -9.07 -12.156 -26 1 98.62 343 LYS A C 1
ATOM 2828 O O . LYS A 1 343 ? -8.578 -11.141 -26.5 1 98.62 343 LYS A O 1
ATOM 2833 N N . ALA A 1 344 ? -9.555 -12.211 -24.75 1 98.69 344 ALA A N 1
ATOM 2834 C CA . ALA A 1 344 ? -9.477 -11.047 -23.875 1 98.69 344 ALA A CA 1
ATOM 2835 C C . ALA A 1 344 ? -8.023 -10.648 -23.625 1 98.69 344 ALA A C 1
ATOM 2837 O O . ALA A 1 344 ? -7.688 -9.461 -23.641 1 98.69 344 ALA A O 1
ATOM 2838 N N . ILE A 1 345 ? -7.188 -11.641 -23.453 1 98.56 345 ILE A N 1
ATOM 2839 C CA . ILE A 1 345 ? -5.766 -11.383 -23.25 1 98.56 345 ILE A CA 1
ATOM 2840 C C . ILE A 1 345 ? -5.164 -10.758 -24.5 1 98.56 345 ILE A C 1
ATOM 2842 O O . ILE A 1 345 ? -4.484 -9.727 -24.422 1 98.56 345 ILE A O 1
ATOM 2846 N N . ARG A 1 346 ? -5.477 -11.258 -25.641 1 98.38 346 ARG A N 1
ATOM 2847 C CA . ARG A 1 346 ? -4.949 -10.766 -26.906 1 98.38 346 ARG A CA 1
ATOM 2848 C C . ARG A 1 346 ? -5.398 -9.328 -27.172 1 98.38 346 ARG A C 1
ATOM 2850 O O . ARG A 1 346 ? -4.621 -8.508 -27.656 1 98.38 346 ARG A O 1
ATOM 2857 N N . SER A 1 347 ? -6.57 -9.086 -26.859 1 98.06 347 SER A N 1
ATOM 2858 C CA . SER A 1 347 ? -7.113 -7.746 -27.062 1 98.06 347 SER A CA 1
ATOM 2859 C C . SER A 1 347 ? -6.414 -6.723 -26.172 1 98.06 347 SER A C 1
ATOM 2861 O O . SER A 1 347 ? -6.254 -5.562 -26.562 1 98.06 347 SER A O 1
ATOM 2863 N N . LYS A 1 348 ? -6.004 -7.191 -25.016 1 97.38 348 LYS A N 1
ATOM 2864 C CA . LYS A 1 348 ? -5.395 -6.273 -24.047 1 97.38 348 LYS A CA 1
ATOM 2865 C C . LYS A 1 348 ? -3.922 -6.043 -24.359 1 97.38 348 LYS A C 1
ATOM 2867 O O . LYS A 1 348 ? -3.438 -4.91 -24.312 1 97.38 348 LYS A O 1
ATOM 2872 N N . SER A 1 349 ? -3.197 -7.094 -24.719 1 96.69 349 SER A N 1
ATOM 2873 C CA . SER A 1 349 ? -1.745 -6.969 -24.781 1 96.69 349 SER A CA 1
ATOM 2874 C C . SER A 1 349 ? -1.206 -7.426 -26.141 1 96.69 349 SER A C 1
ATOM 2876 O O . SER A 1 349 ? -0.019 -7.262 -26.422 1 96.69 349 SER A O 1
ATOM 2878 N N . GLY A 1 350 ? -1.976 -8.016 -26.922 1 96.81 350 GLY A N 1
ATOM 2879 C CA . GLY A 1 350 ? -1.523 -8.555 -28.188 1 96.81 350 GLY A CA 1
ATOM 2880 C C . GLY A 1 350 ? -0.863 -9.914 -28.062 1 96.81 350 GLY A C 1
ATOM 2881 O O . GLY A 1 350 ? -0.49 -10.531 -29.062 1 96.81 350 GLY A O 1
ATOM 2882 N N . ARG A 1 351 ? -0.734 -10.445 -26.875 1 96.44 351 ARG A N 1
ATOM 2883 C CA . ARG A 1 351 ? -0.094 -11.734 -26.672 1 96.44 351 ARG A CA 1
ATOM 2884 C C . ARG A 1 351 ? -1.065 -12.883 -26.938 1 96.44 351 ARG A C 1
ATOM 2886 O O . ARG A 1 351 ? -2.248 -12.789 -26.609 1 96.44 351 ARG A O 1
ATOM 2893 N N . ASN A 1 352 ? -0.538 -13.867 -27.484 1 95.81 352 ASN A N 1
ATOM 2894 C CA . ASN A 1 352 ? -1.338 -15.062 -27.75 1 95.81 352 ASN A CA 1
ATOM 2895 C C . ASN A 1 352 ? -1.153 -16.125 -26.672 1 95.81 352 ASN A C 1
ATOM 2897 O O . ASN A 1 352 ? -0.023 -16.453 -26.312 1 95.81 352 ASN A O 1
ATOM 2901 N N . TYR A 1 353 ? -2.229 -16.578 -26.156 1 97.06 353 TYR A N 1
ATOM 2902 C CA . TYR A 1 353 ? -2.266 -17.734 -25.25 1 97.06 353 TYR A CA 1
ATOM 2903 C C . TYR A 1 353 ? -2.98 -18.906 -25.906 1 97.06 353 TYR A C 1
ATOM 2905 O O . TYR A 1 353 ? -4.137 -18.797 -26.328 1 97.06 353 TYR A O 1
ATOM 2913 N N . ASP A 1 354 ? -2.357 -20.016 -25.938 1 95.44 354 ASP A N 1
ATOM 2914 C CA . ASP A 1 354 ? -2.949 -21.188 -26.562 1 95.44 354 ASP A CA 1
ATOM 2915 C C . ASP A 1 354 ? -3.912 -21.891 -25.594 1 95.44 354 ASP A C 1
ATOM 2917 O O . ASP A 1 354 ? -3.611 -22.047 -24.406 1 95.44 354 ASP A O 1
ATOM 2921 N N . VAL A 1 355 ? -5.055 -22.25 -26.141 1 96.94 355 VAL A N 1
ATOM 2922 C CA . VAL A 1 355 ? -5.996 -23.047 -25.359 1 96.94 355 VAL A CA 1
ATOM 2923 C C . VAL A 1 355 ? -5.695 -24.531 -25.562 1 96.94 355 VAL A C 1
ATOM 2925 O O . VAL A 1 355 ? -5.738 -25.031 -26.688 1 96.94 355 VAL A O 1
ATOM 2928 N N . ILE A 1 356 ? -5.328 -25.188 -24.5 1 93.94 356 ILE A N 1
ATOM 2929 C CA . ILE A 1 356 ? -4.926 -26.594 -24.594 1 93.94 356 ILE A CA 1
ATOM 2930 C C . ILE A 1 356 ? -5.457 -27.359 -23.391 1 93.94 356 ILE A C 1
ATOM 2932 O O . ILE A 1 356 ? -5.684 -26.797 -22.328 1 93.94 356 ILE A O 1
ATOM 2936 N N . SER A 1 357 ? -5.707 -28.688 -23.625 1 94.44 357 SER A N 1
ATOM 2937 C CA . SER A 1 357 ? -6.074 -29.516 -22.484 1 94.44 357 SER A CA 1
ATOM 2938 C C . SER A 1 357 ? -4.918 -29.641 -21.5 1 94.44 357 SER A C 1
ATOM 2940 O O . SER A 1 357 ? -3.76 -29.766 -21.906 1 94.44 357 SER A O 1
ATOM 2942 N N . ALA A 1 358 ? -5.242 -29.703 -20.266 1 95 358 ALA A N 1
ATOM 2943 C CA . ALA A 1 358 ? -4.219 -29.781 -19.234 1 95 358 ALA A CA 1
ATOM 2944 C C . ALA A 1 358 ? -3.426 -31.078 -19.328 1 95 358 ALA A C 1
ATOM 2946 O O . ALA A 1 358 ? -2.238 -31.125 -19 1 95 358 ALA A O 1
ATOM 2947 N N . CYS A 1 359 ? -4.016 -32.156 -19.844 1 92.25 359 CYS A N 1
ATOM 2948 C CA . CYS A 1 359 ? -3.336 -33.438 -19.953 1 92.25 359 CYS A CA 1
ATOM 2949 C C . CYS A 1 359 ? -2.188 -33.344 -20.953 1 92.25 359 CYS A C 1
ATOM 2951 O O . CYS A 1 359 ? -1.155 -34 -20.766 1 92.25 359 CYS A O 1
ATOM 2953 N N . LYS A 1 360 ? -2.367 -32.562 -21.938 1 87.56 360 LYS A N 1
ATOM 2954 C CA . LYS A 1 360 ? -1.329 -32.406 -22.969 1 87.56 360 LYS A CA 1
ATOM 2955 C C . LYS A 1 360 ? -0.151 -31.609 -22.438 1 87.56 360 LYS A C 1
ATOM 2957 O O . LYS A 1 360 ? 1.006 -31.922 -22.719 1 87.56 360 LYS A O 1
ATOM 2962 N N . ASP A 1 361 ? -0.431 -30.594 -21.734 1 86.19 361 ASP A N 1
ATOM 2963 C CA . ASP A 1 361 ? 0.614 -29.812 -21.094 1 86.19 361 ASP A CA 1
ATOM 2964 C C . ASP A 1 361 ? 1.401 -30.641 -20.094 1 86.19 361 ASP A C 1
ATOM 2966 O O . ASP A 1 361 ? 2.627 -30.547 -20.016 1 86.19 361 ASP A O 1
ATOM 2970 N N . ARG A 1 362 ? 0.713 -31.406 -19.312 1 83.5 362 ARG A N 1
ATOM 2971 C CA . ARG A 1 362 ? 1.336 -32.25 -18.312 1 83.5 362 ARG A CA 1
ATOM 2972 C C . ARG A 1 362 ? 2.084 -33.406 -18.969 1 83.5 362 ARG A C 1
ATOM 2974 O O . ARG A 1 362 ? 3.086 -33.906 -18.438 1 83.5 362 ARG A O 1
ATOM 2981 N N . GLY A 1 363 ? 1.6 -33.875 -20.062 1 77.69 363 GLY A N 1
ATOM 2982 C CA . GLY A 1 363 ? 2.152 -35.031 -20.766 1 77.69 363 GLY A CA 1
ATOM 2983 C C . GLY A 1 363 ? 1.594 -36.344 -20.25 1 77.69 363 GLY A C 1
ATOM 2984 O O . GLY A 1 363 ? 2.27 -37.375 -20.312 1 77.69 363 GLY A O 1
ATOM 2985 N N . SER A 1 364 ? 0.42 -36.312 -19.734 1 70.75 364 SER A N 1
ATOM 2986 C CA . SER A 1 364 ? -0.183 -37.531 -19.141 1 70.75 364 SER A CA 1
ATOM 2987 C C . SER A 1 364 ? -0.418 -38.594 -20.188 1 70.75 364 SER A C 1
ATOM 2989 O O . SER A 1 364 ? -0.514 -39.781 -19.859 1 70.75 364 SER A O 1
ATOM 2991 N N . ASP A 1 365 ? -0.487 -38.219 -21.344 1 70.31 365 ASP A N 1
ATOM 2992 C CA . ASP A 1 365 ? -0.721 -39.156 -22.438 1 70.31 365 ASP A CA 1
ATOM 2993 C C . ASP A 1 365 ? 0.583 -39.812 -22.891 1 70.31 365 ASP A C 1
ATOM 2995 O O . ASP A 1 365 ? 0.567 -40.875 -23.5 1 70.31 365 ASP A O 1
ATOM 2999 N N . ILE A 1 366 ? 1.656 -39.188 -22.469 1 68 366 ILE A N 1
ATOM 3000 C CA . ILE A 1 366 ? 2.908 -39.625 -23.078 1 68 366 ILE A CA 1
ATOM 3001 C C . ILE A 1 366 ? 3.863 -40.125 -22 1 68 366 ILE A C 1
ATOM 3003 O O . ILE A 1 366 ? 4.707 -40.969 -22.266 1 68 366 ILE A O 1
ATOM 3007 N N . PHE A 1 367 ? 3.652 -39.562 -20.797 1 72.31 367 PHE A N 1
ATOM 3008 C CA . PHE A 1 367 ? 4.582 -39.906 -19.734 1 72.31 367 PHE A CA 1
ATOM 3009 C C . PHE A 1 367 ? 3.891 -40.75 -18.656 1 72.31 367 PHE A C 1
ATOM 3011 O O . PHE A 1 367 ? 3.15 -40.219 -17.844 1 72.31 367 PHE A O 1
ATOM 3018 N N . PRO A 1 368 ? 4.195 -42.031 -18.766 1 69.62 368 PRO A N 1
ATOM 3019 C CA . PRO A 1 368 ? 3.613 -42.812 -17.688 1 69.62 368 PRO A CA 1
ATOM 3020 C C . PRO A 1 368 ? 4.254 -42.531 -16.328 1 69.62 368 PRO A C 1
ATOM 3022 O O . PRO A 1 368 ? 5.434 -42.156 -16.266 1 69.62 368 PRO A O 1
ATOM 3025 N N . GLY A 1 369 ? 3.535 -42.469 -15.32 1 75.88 369 GLY A N 1
ATOM 3026 C CA . GLY A 1 369 ? 4.086 -42.438 -13.977 1 75.88 369 GLY A CA 1
ATOM 3027 C C . GLY A 1 369 ? 4.195 -41.031 -13.43 1 75.88 369 GLY A C 1
ATOM 3028 O O . GLY A 1 369 ? 4.73 -40.812 -12.336 1 75.88 369 GLY A O 1
ATOM 3029 N N . LEU A 1 370 ? 3.73 -40.062 -14.188 1 78.56 370 LEU A N 1
ATOM 3030 C CA . LEU A 1 370 ? 3.824 -38.688 -13.727 1 78.56 370 LEU A CA 1
ATOM 3031 C C . LEU A 1 370 ? 2.885 -38.438 -12.555 1 78.56 370 LEU A C 1
ATOM 3033 O O . LEU A 1 370 ? 2.984 -37.406 -11.875 1 78.56 370 LEU A O 1
ATOM 3037 N N . GLY A 1 371 ? 2.125 -39.406 -12.297 1 84.19 371 GLY A N 1
ATOM 3038 C CA . GLY A 1 371 ? 1.146 -39.25 -11.234 1 84.19 371 GLY A CA 1
ATOM 3039 C C . GLY A 1 371 ? 0.008 -38.312 -11.609 1 84.19 371 GLY A C 1
ATOM 3040 O O . GLY A 1 371 ? -0.169 -38 -12.789 1 84.19 371 GLY A O 1
ATOM 3041 N N . ALA A 1 372 ? -0.888 -38.094 -10.633 1 89.62 372 ALA A N 1
ATOM 3042 C CA . ALA A 1 372 ? -2.064 -37.25 -10.805 1 89.62 372 ALA A CA 1
ATOM 3043 C C . ALA A 1 372 ? -2.473 -36.594 -9.484 1 89.62 372 ALA A C 1
ATOM 3045 O O . ALA A 1 372 ? -1.748 -36.688 -8.484 1 89.62 372 ALA A O 1
ATOM 3046 N N . GLY A 1 373 ? -3.506 -35.719 -9.523 1 95 373 GLY A N 1
ATOM 3047 C CA . GLY A 1 373 ? -3.953 -35.031 -8.32 1 95 373 GLY A CA 1
ATOM 3048 C C . GLY A 1 373 ? -3.721 -33.531 -8.359 1 95 373 GLY A C 1
ATOM 3049 O O . GLY A 1 373 ? -3.178 -32.969 -7.418 1 95 373 GLY A O 1
ATOM 3050 N N . SER A 1 374 ? -4.09 -32.938 -9.469 1 96.81 374 SER A N 1
ATOM 3051 C CA . SER A 1 374 ? -3.9 -31.5 -9.641 1 96.81 374 SER A CA 1
ATOM 3052 C C . SER A 1 374 ? -5.023 -30.719 -8.969 1 96.81 374 SER A C 1
ATOM 3054 O O . SER A 1 374 ? -6.137 -31.219 -8.812 1 96.81 374 SER A O 1
ATOM 3056 N N . ALA A 1 375 ? -4.672 -29.516 -8.57 1 98.06 375 ALA A N 1
ATOM 3057 C CA . ALA A 1 375 ? -5.684 -28.594 -8.039 1 98.06 375 ALA A CA 1
ATOM 3058 C C . ALA A 1 375 ? -6.77 -28.328 -9.078 1 98.06 375 ALA A C 1
ATOM 3060 O O . ALA A 1 375 ? -7.953 -28.234 -8.734 1 98.06 375 ALA A O 1
ATOM 3061 N N . LEU A 1 376 ? -6.398 -28.156 -10.32 1 98.19 376 LEU A N 1
ATOM 3062 C CA . LEU A 1 376 ? -7.328 -27.891 -11.406 1 98.19 376 LEU A CA 1
ATOM 3063 C C . LEU A 1 376 ? -8.398 -28.969 -11.492 1 98.19 376 LEU A C 1
ATOM 3065 O O . LEU A 1 376 ? -9.594 -28.672 -11.469 1 98.19 376 LEU A O 1
ATOM 3069 N N . ASP A 1 377 ? -7.957 -30.25 -11.539 1 97.88 377 ASP A N 1
ATOM 3070 C CA . ASP A 1 377 ? -8.891 -31.359 -11.656 1 97.88 377 ASP A CA 1
ATOM 3071 C C . ASP A 1 377 ? -9.758 -31.484 -10.406 1 97.88 377 ASP A C 1
ATOM 3073 O O . ASP A 1 377 ? -10.961 -31.734 -10.508 1 97.88 377 ASP A O 1
ATOM 3077 N N . PHE A 1 378 ? -9.148 -31.312 -9.289 1 98 378 PHE A N 1
ATOM 3078 C CA . PHE A 1 378 ? -9.875 -31.422 -8.031 1 98 378 PHE A CA 1
ATOM 3079 C C . PHE A 1 378 ? -10.984 -30.391 -7.953 1 98 378 PHE A C 1
ATOM 3081 O O . PHE A 1 378 ? -12.133 -30.719 -7.648 1 98 378 PHE A O 1
ATOM 3088 N N . MET A 1 379 ? -10.648 -29.125 -8.203 1 98.06 379 MET A N 1
ATOM 3089 C CA . MET A 1 379 ? -11.633 -28.047 -8.102 1 98.06 379 MET A CA 1
ATOM 3090 C C . MET A 1 379 ? -12.734 -28.203 -9.141 1 98.06 379 MET A C 1
ATOM 3092 O O . MET A 1 379 ? -13.906 -28.016 -8.844 1 98.06 379 MET A O 1
ATOM 3096 N N . TYR A 1 380 ? -12.375 -28.562 -10.344 1 98 380 TYR A N 1
ATOM 3097 C CA . TYR A 1 380 ? -13.359 -28.719 -11.406 1 98 380 TYR A CA 1
ATOM 3098 C C . TYR A 1 380 ? -14.344 -29.844 -11.07 1 98 380 TYR A C 1
ATOM 3100 O O . TYR A 1 380 ? -15.547 -29.719 -11.305 1 98 380 TYR A O 1
ATOM 3108 N N . HIS A 1 381 ? -13.82 -30.875 -10.531 1 96.06 381 HIS A N 1
ATOM 3109 C CA . HIS A 1 381 ? -14.656 -32.031 -10.242 1 96.06 381 HIS A CA 1
ATOM 3110 C C . HIS A 1 381 ? -15.5 -31.812 -8.992 1 96.06 381 HIS A C 1
ATOM 3112 O O . HIS A 1 381 ? -16.672 -32.188 -8.961 1 96.06 381 HIS A O 1
ATOM 3118 N N . HIS A 1 382 ? -14.984 -31.234 -8.031 1 93.56 382 HIS A N 1
ATOM 3119 C CA . HIS A 1 382 ? -15.609 -31.25 -6.715 1 93.56 382 HIS A CA 1
ATOM 3120 C C . HIS A 1 382 ? -16.391 -29.969 -6.453 1 93.56 382 HIS A C 1
ATOM 3122 O O . HIS A 1 382 ? -17.422 -30 -5.789 1 93.56 382 HIS A O 1
ATOM 3128 N N . ARG A 1 383 ? -15.867 -28.828 -6.957 1 94.88 383 ARG A N 1
ATOM 3129 C CA . ARG A 1 383 ? -16.469 -27.625 -6.406 1 94.88 383 ARG A CA 1
ATOM 3130 C C . ARG A 1 383 ? -16.781 -26.625 -7.512 1 94.88 383 ARG A C 1
ATOM 3132 O O . ARG A 1 383 ? -17.875 -26.031 -7.531 1 94.88 383 ARG A O 1
ATOM 3139 N N . ALA A 1 384 ? -15.977 -26.453 -8.438 1 97.5 384 ALA A N 1
ATOM 3140 C CA . ALA A 1 384 ? -16.094 -25.328 -9.352 1 97.5 384 ALA A CA 1
ATOM 3141 C C . ALA A 1 384 ? -16.875 -25.719 -10.609 1 97.5 384 ALA A C 1
ATOM 3143 O O . ALA A 1 384 ? -16.656 -26.797 -11.172 1 97.5 384 ALA A O 1
ATOM 3144 N N . HIS A 1 385 ? -17.766 -24.922 -11.047 1 96.31 385 HIS A N 1
ATOM 3145 C CA . HIS A 1 385 ? -18.453 -25.156 -12.312 1 96.31 385 HIS A CA 1
ATOM 3146 C C . HIS A 1 385 ? -17.516 -25.016 -13.492 1 96.31 385 HIS A C 1
ATOM 3148 O O . HIS A 1 385 ? -17.516 -25.844 -14.406 1 96.31 385 HIS A O 1
ATOM 3154 N N . TRP A 1 386 ? -16.719 -23.953 -13.492 1 97.81 386 TRP A N 1
ATOM 3155 C CA . TRP A 1 386 ? -15.672 -23.703 -14.477 1 97.81 386 TRP A CA 1
ATOM 3156 C C . TRP A 1 386 ? -14.312 -23.609 -13.805 1 97.81 386 TRP A C 1
ATOM 3158 O O . TRP A 1 386 ? -14.18 -23.047 -12.719 1 97.81 386 TRP A O 1
ATOM 3168 N N . ALA A 1 387 ? -13.32 -24.203 -14.422 1 98.44 387 ALA A N 1
ATOM 3169 C CA . ALA A 1 387 ? -11.977 -24.156 -13.852 1 98.44 387 ALA A CA 1
ATOM 3170 C C . ALA A 1 387 ? -10.922 -24.031 -14.945 1 98.44 387 ALA A C 1
ATOM 3172 O O . ALA A 1 387 ? -11.031 -24.672 -15.992 1 98.44 387 ALA A O 1
ATOM 3173 N N . PHE A 1 388 ? -9.883 -23.219 -14.688 1 98.69 388 PHE A N 1
ATOM 3174 C CA . PHE A 1 388 ? -8.805 -22.984 -15.648 1 98.69 388 PHE A CA 1
ATOM 3175 C C . PHE A 1 388 ? -7.473 -22.812 -14.93 1 98.69 388 PHE A C 1
ATOM 3177 O O . PHE A 1 388 ? -7.43 -22.391 -13.773 1 98.69 388 PHE A O 1
ATOM 3184 N N . GLN A 1 389 ? -6.5 -23.188 -15.562 1 98.25 389 GLN A N 1
ATOM 3185 C CA . GLN A 1 389 ? -5.141 -22.812 -15.203 1 98.25 389 GLN A CA 1
ATOM 3186 C C . GLN A 1 389 ? -4.516 -21.906 -16.266 1 98.25 389 GLN A C 1
ATOM 3188 O O . GLN A 1 389 ? -4.535 -22.25 -17.453 1 98.25 389 GLN A O 1
ATOM 3193 N N . LEU A 1 390 ? -4.055 -20.797 -15.891 1 98.5 390 LEU A N 1
ATOM 3194 C CA . LEU A 1 390 ? -3.354 -19.906 -16.812 1 98.5 390 LEU A CA 1
ATOM 3195 C C . LEU A 1 390 ? -1.843 -20.031 -16.641 1 98.5 390 LEU A C 1
ATOM 3197 O O . LEU A 1 390 ? -1.313 -19.781 -15.562 1 98.5 390 LEU A O 1
ATOM 3201 N N . LYS A 1 391 ? -1.188 -20.484 -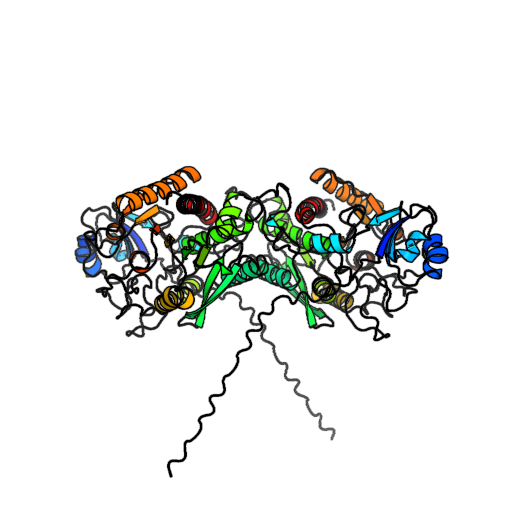17.656 1 97.31 391 LYS A N 1
ATOM 3202 C CA . LYS A 1 391 ? 0.27 -20.438 -17.734 1 97.31 391 LYS A CA 1
ATOM 3203 C C . LYS A 1 391 ? 0.747 -19.109 -18.297 1 97.31 391 LYS A C 1
ATOM 3205 O O . LYS A 1 391 ? 0.767 -18.906 -19.516 1 97.31 391 LYS A O 1
ATOM 3210 N N . LEU A 1 392 ? 1.248 -18.328 -17.469 1 98.31 392 LEU A N 1
ATOM 3211 C CA . LEU A 1 392 ? 1.554 -16.938 -17.797 1 98.31 392 LEU A CA 1
ATOM 3212 C C . LEU A 1 392 ? 2.824 -16.844 -18.625 1 98.31 392 LEU A C 1
ATOM 3214 O O . LEU A 1 392 ? 3.332 -17.859 -19.109 1 98.31 392 LEU A O 1
ATOM 3218 N N . ARG A 1 393 ? 3.219 -15.594 -18.938 1 96.44 393 ARG A N 1
ATOM 3219 C CA . ARG A 1 393 ? 4.414 -15.352 -19.734 1 96.44 393 ARG A CA 1
ATOM 3220 C C . ARG A 1 393 ? 5.645 -15.969 -19.078 1 96.44 393 ARG A C 1
ATOM 3222 O O . ARG A 1 393 ? 5.664 -16.188 -17.859 1 96.44 393 ARG A O 1
ATOM 3229 N N . ASP A 1 394 ? 6.664 -16.219 -19.969 1 92.19 394 ASP A N 1
ATOM 3230 C CA . ASP A 1 394 ? 6.758 -16.016 -21.406 1 92.19 394 ASP A CA 1
ATOM 3231 C C . ASP A 1 394 ? 6.797 -17.359 -22.141 1 92.19 394 ASP A C 1
ATOM 3233 O O . ASP A 1 394 ? 6.141 -18.312 -21.734 1 92.19 394 ASP A O 1
ATOM 3237 N N . THR A 1 395 ? 7.402 -17.391 -23.234 1 89 395 THR A N 1
ATOM 3238 C CA . THR A 1 395 ? 7.414 -18.609 -24.016 1 89 395 THR A CA 1
ATOM 3239 C C . THR A 1 395 ? 8.773 -19.297 -23.922 1 89 395 THR A C 1
ATOM 3241 O O . THR A 1 395 ? 9.133 -20.094 -24.797 1 89 395 THR A O 1
ATOM 3244 N N . GLY A 1 396 ? 9.586 -18.906 -22.938 1 88.19 396 GLY A N 1
ATOM 3245 C CA . GLY A 1 396 ? 10.758 -19.719 -22.656 1 88.19 396 GLY A CA 1
ATOM 3246 C C . GLY A 1 396 ? 12.039 -18.922 -22.547 1 88.19 396 GLY A C 1
ATOM 3247 O O . GLY A 1 396 ? 13.047 -19.422 -22.062 1 88.19 396 GLY A O 1
ATOM 3248 N N . ASN A 1 397 ? 12.086 -17.641 -22.906 1 89.38 397 ASN A N 1
ATOM 3249 C CA . ASN A 1 397 ? 13.289 -16.828 -22.844 1 89.38 397 ASN A CA 1
ATOM 3250 C C . ASN A 1 397 ? 13.766 -16.641 -21.406 1 89.38 397 ASN A C 1
ATOM 3252 O O . ASN A 1 397 ? 14.969 -16.594 -21.141 1 89.38 397 ASN A O 1
ATOM 3256 N N . HIS A 1 398 ? 12.797 -16.578 -20.547 1 94.25 398 HIS A N 1
ATOM 3257 C CA . HIS A 1 398 ? 13.141 -16.375 -19.141 1 94.25 398 HIS A CA 1
ATOM 3258 C C . HIS A 1 398 ? 12.656 -17.531 -18.281 1 94.25 398 HIS A C 1
ATOM 3260 O O . HIS A 1 398 ? 13.07 -17.672 -17.125 1 94.25 398 HIS A O 1
ATOM 3266 N N . GLY A 1 399 ? 11.742 -18.344 -18.844 1 94.5 399 GLY A N 1
ATOM 3267 C CA . GLY A 1 399 ? 11.172 -19.438 -18.062 1 94.5 399 GLY A CA 1
ATOM 3268 C C . GLY A 1 399 ? 10.477 -18.953 -16.797 1 94.5 399 GLY A C 1
ATOM 3269 O O . GLY A 1 399 ? 9.602 -18.078 -16.859 1 94.5 399 GLY A O 1
ATOM 3270 N N . PHE A 1 400 ? 10.961 -19.469 -15.641 1 97.19 400 PHE A N 1
ATOM 3271 C CA . PHE A 1 400 ? 10.359 -19.109 -14.359 1 97.19 400 PHE A CA 1
ATOM 3272 C C . PHE A 1 400 ? 10.953 -17.812 -13.836 1 97.19 400 PHE A C 1
ATOM 3274 O O . PHE A 1 400 ? 10.57 -17.344 -12.758 1 97.19 400 PHE A O 1
ATOM 3281 N N . LEU A 1 401 ? 11.844 -17.172 -14.609 1 97.38 401 LEU A N 1
ATOM 3282 C CA . LEU A 1 401 ? 12.641 -16.062 -14.109 1 97.38 401 LEU A CA 1
ATOM 3283 C C . LEU A 1 401 ? 12.312 -14.773 -14.859 1 97.38 401 LEU A C 1
ATOM 3285 O O . LEU A 1 401 ? 13.211 -14.047 -15.273 1 97.38 401 LEU A O 1
ATOM 3289 N N . LEU A 1 402 ? 11.031 -14.516 -15.016 1 96.69 402 LEU A N 1
ATOM 3290 C CA . LEU A 1 402 ? 10.617 -13.273 -15.648 1 96.69 402 LEU A CA 1
ATOM 3291 C C . LEU A 1 402 ? 11.094 -12.062 -14.852 1 96.69 402 LEU A C 1
ATOM 3293 O O . LEU A 1 402 ? 10.906 -12.016 -13.633 1 96.69 402 LEU A O 1
ATOM 3297 N N . PRO A 1 403 ? 11.719 -11.125 -15.523 1 95.31 403 PRO A N 1
ATOM 3298 C CA . PRO A 1 403 ? 12.125 -9.93 -14.789 1 95.31 403 PRO A CA 1
ATOM 3299 C C . PRO A 1 403 ? 10.938 -9.055 -14.383 1 95.31 403 PRO A C 1
ATOM 3301 O O . PRO A 1 403 ? 9.852 -9.195 -14.945 1 95.31 403 PRO A O 1
ATOM 3304 N N . PRO A 1 404 ? 11.117 -8.188 -13.43 1 93.94 404 PRO A N 1
ATOM 3305 C CA . PRO A 1 404 ? 10.023 -7.438 -12.82 1 93.94 404 PRO A CA 1
ATOM 3306 C C . PRO A 1 404 ? 9.289 -6.547 -13.812 1 93.94 404 PRO A C 1
ATOM 3308 O O . PRO A 1 404 ? 8.117 -6.215 -13.609 1 93.94 404 PRO A O 1
ATOM 3311 N N . GLU A 1 405 ? 9.891 -6.133 -14.914 1 91.75 405 GLU A N 1
ATOM 3312 C CA . GLU A 1 405 ? 9.258 -5.266 -15.898 1 91.75 405 GLU A CA 1
ATOM 3313 C C . GLU A 1 405 ? 8.039 -5.941 -16.516 1 91.75 405 GLU A C 1
ATOM 3315 O O . GLU A 1 405 ? 7.215 -5.281 -17.156 1 91.75 405 GLU A O 1
ATOM 3320 N N . ASN A 1 406 ? 7.938 -7.273 -16.297 1 95.81 406 ASN A N 1
ATOM 3321 C CA . ASN A 1 406 ? 6.816 -8.016 -16.875 1 95.81 406 ASN A CA 1
ATOM 3322 C C . ASN A 1 406 ? 5.637 -8.086 -15.898 1 95.81 406 ASN A C 1
ATOM 3324 O O . ASN A 1 406 ? 4.543 -8.516 -16.281 1 95.81 406 ASN A O 1
ATOM 3328 N N . ILE A 1 407 ? 5.781 -7.621 -14.703 1 96.19 407 ILE A N 1
ATOM 3329 C CA . ILE A 1 407 ? 4.754 -7.758 -13.68 1 96.19 407 ILE A CA 1
ATOM 3330 C C . ILE A 1 407 ? 3.48 -7.039 -14.125 1 96.19 407 ILE A C 1
ATOM 3332 O O . ILE A 1 407 ? 2.408 -7.645 -14.188 1 96.19 407 ILE A O 1
ATOM 3336 N N . LYS A 1 408 ? 3.564 -5.793 -14.469 1 94.25 408 LYS A N 1
ATOM 3337 C CA . LYS A 1 408 ? 2.389 -4.992 -14.797 1 94.25 408 LYS A CA 1
ATOM 3338 C C . LYS A 1 408 ? 1.764 -5.453 -16.109 1 94.25 408 LYS A C 1
ATOM 3340 O O . LYS A 1 408 ? 0.556 -5.691 -16.188 1 94.25 408 LYS A O 1
ATOM 3345 N N . PRO A 1 409 ? 2.564 -5.707 -17.156 1 96 409 PRO A N 1
ATOM 3346 C CA . PRO A 1 409 ? 1.955 -6.191 -18.406 1 96 409 PRO A CA 1
ATOM 3347 C C . PRO A 1 409 ? 1.217 -7.516 -18.219 1 96 409 PRO A C 1
ATOM 3349 O O . PRO A 1 409 ? 0.099 -7.68 -18.719 1 96 409 PRO A O 1
ATOM 3352 N N . VAL A 1 410 ? 1.814 -8.445 -17.516 1 98.25 410 VAL A N 1
ATOM 3353 C CA . VAL A 1 410 ? 1.18 -9.742 -17.281 1 98.25 410 VAL A CA 1
ATOM 3354 C C . VAL A 1 410 ? -0.069 -9.562 -16.422 1 98.25 410 VAL A C 1
ATOM 3356 O O . VAL A 1 410 ? -1.107 -10.172 -16.688 1 98.25 410 VAL A O 1
ATOM 3359 N N . GLY A 1 411 ? 0.052 -8.703 -15.43 1 97.75 411 GLY A N 1
ATOM 3360 C CA . GLY A 1 411 ? -1.105 -8.391 -14.609 1 97.75 411 GLY A CA 1
ATOM 3361 C C . GLY A 1 411 ? -2.271 -7.84 -15.406 1 97.75 411 GLY A C 1
ATOM 3362 O O . GLY A 1 411 ? -3.414 -8.258 -15.219 1 97.75 411 GLY A O 1
ATOM 3363 N N . LYS A 1 412 ? -1.998 -6.938 -16.312 1 96.69 412 LYS A N 1
ATOM 3364 C CA . LYS A 1 412 ? -3.025 -6.273 -17.109 1 96.69 412 LYS A CA 1
ATOM 3365 C C . LYS A 1 412 ? -3.73 -7.262 -18.031 1 96.69 412 LYS A C 1
ATOM 3367 O O . LYS A 1 412 ? -4.961 -7.273 -18.125 1 96.69 412 LYS A O 1
ATOM 3372 N N . GLU A 1 413 ? -2.973 -8.055 -18.672 1 98 413 GLU A N 1
ATOM 3373 C CA . GLU A 1 413 ? -3.598 -8.969 -19.625 1 98 413 GLU A CA 1
ATOM 3374 C C . GLU A 1 413 ? -4.387 -10.055 -18.906 1 98 413 GLU A C 1
ATOM 3376 O O . GLU A 1 413 ? -5.457 -10.461 -19.359 1 98 413 GLU A O 1
ATOM 3381 N N . THR A 1 414 ? -3.852 -10.531 -17.812 1 98.56 414 THR A N 1
ATOM 3382 C CA . THR A 1 414 ? -4.559 -11.547 -17.031 1 98.56 414 THR A CA 1
ATOM 3383 C C . THR A 1 414 ? -5.832 -10.969 -16.422 1 98.56 414 THR A C 1
ATOM 3385 O O . THR A 1 414 ? -6.859 -11.648 -16.359 1 98.56 414 THR A O 1
ATOM 3388 N N . TYR A 1 415 ? -5.773 -9.727 -15.977 1 98.38 415 TYR A N 1
ATOM 3389 C CA . TYR A 1 415 ? -6.957 -9.078 -15.43 1 98.38 415 TYR A CA 1
ATOM 3390 C C . TYR A 1 415 ? -8.039 -8.922 -16.5 1 98.38 415 TYR A C 1
ATOM 3392 O O . TYR A 1 415 ? -9.234 -9.023 -16.203 1 98.38 415 TYR A O 1
ATOM 3400 N N . ALA A 1 416 ? -7.641 -8.664 -17.688 1 98.62 416 ALA A N 1
ATOM 3401 C CA . ALA A 1 416 ? -8.609 -8.625 -18.781 1 98.62 416 ALA A CA 1
ATOM 3402 C C . ALA A 1 416 ? -9.344 -9.953 -18.922 1 98.62 416 ALA A C 1
ATOM 3404 O O . ALA A 1 416 ? -10.555 -9.984 -19.141 1 98.62 416 ALA A O 1
ATOM 3405 N N . ALA A 1 417 ? -8.609 -11.016 -18.797 1 98.81 417 ALA A N 1
ATOM 3406 C CA . ALA A 1 417 ? -9.227 -12.336 -18.828 1 98.81 417 ALA A CA 1
ATOM 3407 C C . ALA A 1 417 ? -10.188 -12.531 -17.656 1 98.81 417 ALA A C 1
ATOM 3409 O O . ALA A 1 417 ? -11.281 -13.078 -17.828 1 98.81 417 ALA A O 1
ATOM 3410 N N . LEU A 1 418 ? -9.805 -12.094 -16.5 1 98.75 418 LEU A N 1
ATOM 3411 C CA . LEU A 1 418 ? -10.656 -12.195 -15.32 1 98.75 418 LEU A CA 1
ATOM 3412 C C . LEU A 1 418 ? -11.945 -11.391 -15.516 1 98.75 418 LEU A C 1
ATOM 3414 O O . LEU A 1 418 ? -13.023 -11.852 -15.141 1 98.75 418 LEU A O 1
ATOM 3418 N N . LYS A 1 419 ? -11.828 -10.188 -16.047 1 98.5 419 LYS A N 1
ATOM 3419 C CA . LYS A 1 419 ? -13.008 -9.375 -16.312 1 98.5 419 LYS A CA 1
ATOM 3420 C C . LYS A 1 419 ? -13.969 -10.094 -17.266 1 98.5 419 LYS A C 1
ATOM 3422 O O . LYS A 1 419 ? -15.188 -10.078 -17.047 1 98.5 419 LYS A O 1
ATOM 3427 N N . TYR A 1 420 ? -13.406 -10.672 -18.281 1 98.38 420 TYR A N 1
ATOM 3428 C CA . TYR A 1 420 ? -14.234 -11.43 -19.203 1 98.38 420 TYR A CA 1
ATOM 3429 C C . TYR A 1 420 ? -14.984 -12.539 -18.484 1 98.38 420 TYR A C 1
ATOM 3431 O O . TYR A 1 420 ? -16.188 -12.75 -18.719 1 98.38 420 TYR A O 1
ATOM 3439 N N . PHE A 1 421 ? -14.281 -13.25 -17.688 1 98.31 421 PHE A N 1
ATOM 3440 C CA . PHE A 1 421 ? -14.867 -14.344 -16.922 1 98.31 421 PHE A CA 1
ATOM 3441 C C . PHE A 1 421 ? -15.984 -13.836 -16.016 1 98.31 421 PHE A C 1
ATOM 3443 O O . PHE A 1 421 ? -17.047 -14.445 -15.922 1 98.31 421 PHE A O 1
ATOM 3450 N N . CYS A 1 422 ? -15.742 -12.734 -15.281 1 98.12 422 CYS A N 1
ATOM 3451 C CA . CYS A 1 422 ? -16.75 -12.133 -14.414 1 98.12 422 CYS A CA 1
ATOM 3452 C C . CYS A 1 422 ? -17.984 -11.742 -15.203 1 98.12 422 CYS A C 1
ATOM 3454 O O . CYS A 1 422 ? -19.109 -12.023 -14.773 1 98.12 422 CYS A O 1
ATOM 3456 N N . ASP A 1 423 ? -17.75 -11.086 -16.359 1 97.62 423 ASP A N 1
ATOM 3457 C CA . ASP A 1 423 ? -18.875 -10.695 -17.219 1 97.62 423 ASP A CA 1
ATOM 3458 C C . ASP A 1 423 ? -19.688 -11.922 -17.641 1 97.62 423 ASP A C 1
ATOM 3460 O O . ASP A 1 423 ? -20.922 -11.875 -17.688 1 97.62 423 ASP A O 1
ATOM 3464 N N . PHE A 1 424 ? -18.969 -12.938 -17.953 1 96.75 424 PHE A N 1
ATOM 3465 C CA . PHE A 1 424 ? -19.609 -14.188 -18.359 1 96.75 424 PHE A CA 1
ATOM 3466 C C . PHE A 1 424 ? -20.516 -14.719 -17.234 1 96.75 424 PHE A C 1
ATOM 3468 O O . PHE A 1 424 ? -21.656 -15.102 -17.484 1 96.75 424 PHE A O 1
ATOM 3475 N N . LEU A 1 425 ? -20.078 -14.703 -15.984 1 96 425 LEU A N 1
ATOM 3476 C CA . LEU A 1 425 ? -20.797 -15.281 -14.844 1 96 425 LEU A CA 1
ATOM 3477 C C . LEU A 1 425 ? -21.984 -14.406 -14.445 1 96 425 LEU A C 1
ATOM 3479 O O . LEU A 1 425 ? -22.938 -14.891 -13.836 1 96 425 LEU A O 1
ATOM 3483 N N . LEU A 1 426 ? -21.875 -13.141 -14.766 1 94.94 426 LEU A N 1
ATOM 3484 C CA . LEU A 1 426 ? -22.938 -12.211 -14.383 1 94.94 426 LEU A CA 1
ATOM 3485 C C . LEU A 1 426 ? -24.016 -12.164 -15.453 1 94.94 426 LEU A C 1
ATOM 3487 O O . LEU A 1 426 ? -25.078 -11.562 -15.25 1 94.94 426 LEU A O 1
ATOM 3491 N N . ASP A 1 427 ? -23.719 -12.758 -16.562 1 90.12 427 ASP A N 1
ATOM 3492 C CA . ASP A 1 427 ? -24.734 -12.867 -17.594 1 90.12 427 ASP A CA 1
ATOM 3493 C C . ASP A 1 427 ? -25.906 -13.711 -17.109 1 90.12 427 ASP A C 1
ATOM 3495 O O . ASP A 1 427 ? -25.734 -14.867 -16.719 1 90.12 427 ASP A O 1
ATOM 3499 N N . PRO A 1 428 ? -27.156 -13.203 -17.141 1 79.38 428 PRO A N 1
ATOM 3500 C CA . PRO A 1 428 ? -28.328 -13.891 -16.609 1 79.38 428 PRO A CA 1
ATOM 3501 C C . PRO A 1 428 ? -28.641 -15.188 -17.359 1 79.38 428 PRO A C 1
ATOM 3503 O O . PRO A 1 428 ? -29.328 -16.062 -16.828 1 79.38 428 PRO A O 1
ATOM 3506 N N . GLU A 1 429 ? -28.219 -15.281 -18.531 1 72.62 429 GLU A N 1
ATOM 3507 C CA . GLU A 1 429 ? -28.484 -16.484 -19.312 1 72.62 429 GLU A CA 1
ATOM 3508 C C . GLU A 1 429 ? -27.609 -17.641 -18.875 1 72.62 429 GLU A C 1
ATOM 3510 O O . GLU A 1 429 ? -27.812 -18.781 -19.297 1 72.62 429 GLU A O 1
ATOM 3515 N N . ILE A 1 430 ? -26.766 -17.422 -18.031 1 69.94 430 ILE A N 1
ATOM 3516 C CA . ILE A 1 430 ? -25.828 -18.438 -17.562 1 69.94 430 ILE A CA 1
ATOM 3517 C C . ILE A 1 430 ? -26.234 -18.906 -16.156 1 69.94 430 ILE A C 1
A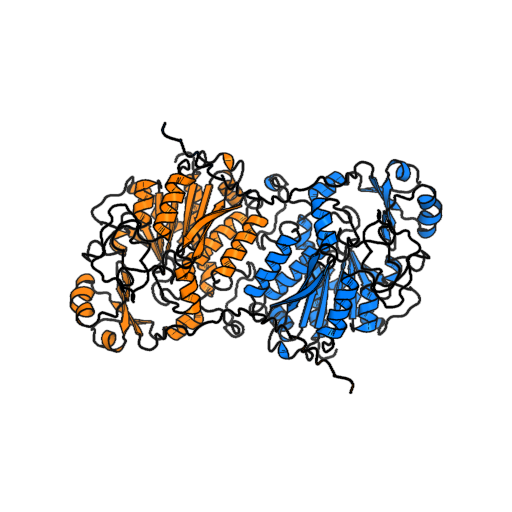TOM 3519 O O . ILE A 1 430 ? -26.484 -18.094 -15.273 1 69.94 430 ILE A O 1
ATOM 3523 N N . MET B 1 1 ? -19.859 -48.719 42 1 25.67 1 MET B N 1
ATOM 3524 C CA . MET B 1 1 ? -20.234 -47.312 42.219 1 25.67 1 MET B CA 1
ATOM 3525 C C . MET B 1 1 ? -19.266 -46.375 41.5 1 25.67 1 MET B C 1
ATOM 3527 O O . MET B 1 1 ? -18.141 -46.188 41.969 1 25.67 1 MET B O 1
ATOM 3531 N N . LEU B 1 2 ? -19.266 -46.469 40.156 1 29.22 2 LEU B N 1
ATOM 3532 C CA . LEU B 1 2 ? -18.438 -46.031 39.031 1 29.22 2 LEU B CA 1
ATOM 3533 C C . LEU B 1 2 ? -18.453 -44.5 38.906 1 29.22 2 LEU B C 1
ATOM 3535 O O . LEU B 1 2 ? -19.516 -43.906 38.688 1 29.22 2 LEU B O 1
ATOM 3539 N N . HIS B 1 3 ? -17.703 -43.875 39.875 1 29.08 3 HIS B N 1
ATOM 3540 C CA . HIS B 1 3 ? -17.594 -42.438 40 1 29.08 3 HIS B CA 1
ATOM 3541 C C . HIS B 1 3 ? -17.141 -41.781 38.719 1 29.08 3 HIS B C 1
ATOM 3543 O O . HIS B 1 3 ? -16.109 -42.156 38.125 1 29.08 3 HIS B O 1
ATOM 3549 N N . MET B 1 4 ? -18.062 -41.281 37.906 1 29.44 4 MET B N 1
ATOM 3550 C CA . MET B 1 4 ? -18.062 -40.562 36.625 1 29.44 4 MET B CA 1
ATOM 3551 C C . MET B 1 4 ? -17.266 -39.281 36.719 1 29.44 4 MET B C 1
ATOM 3553 O O . MET B 1 4 ? -17.656 -38.375 37.469 1 29.44 4 MET B O 1
ATOM 3557 N N . ASN B 1 5 ? -15.953 -39.375 36.812 1 29.31 5 ASN B N 1
ATOM 3558 C CA . ASN B 1 5 ? -15.109 -38.188 36.875 1 29.31 5 ASN B CA 1
ATOM 3559 C C . ASN B 1 5 ? -15.398 -37.219 35.719 1 29.31 5 ASN B C 1
ATOM 3561 O O . ASN B 1 5 ? -15.336 -37.625 34.562 1 29.31 5 ASN B O 1
ATOM 3565 N N . SER B 1 6 ? -16.297 -36.25 35.906 1 29.16 6 SER B N 1
ATOM 3566 C CA . SER B 1 6 ? -16.75 -35.188 35.031 1 29.16 6 SER B CA 1
ATOM 3567 C C . SER B 1 6 ? -15.594 -34.312 34.594 1 29.16 6 SER B C 1
ATOM 3569 O O . SER B 1 6 ? -14.938 -33.688 35.438 1 29.16 6 SER B O 1
ATOM 3571 N N . LEU B 1 7 ? -14.734 -34.719 33.688 1 29.48 7 LEU B N 1
ATOM 3572 C CA . LEU B 1 7 ? -13.719 -33.906 33.031 1 29.48 7 LEU B CA 1
ATOM 3573 C C . LEU B 1 7 ? -14.32 -32.625 32.5 1 29.48 7 LEU B C 1
ATOM 3575 O O . LEU B 1 7 ? -15.195 -32.656 31.625 1 29.48 7 LEU B O 1
ATOM 3579 N N . TRP B 1 8 ? -14.562 -31.625 33.344 1 28.88 8 TRP B N 1
ATOM 3580 C CA . TRP B 1 8 ? -15.008 -30.297 32.938 1 28.88 8 TRP B CA 1
ATOM 3581 C C . TRP B 1 8 ? -14.055 -29.688 31.938 1 28.88 8 TRP B C 1
ATOM 3583 O O . TRP B 1 8 ? -12.867 -29.5 32.219 1 28.88 8 TRP B O 1
ATOM 3593 N N . GLY B 1 9 ? -14.18 -30.031 30.641 1 26.91 9 GLY B N 1
ATOM 3594 C CA . GLY B 1 9 ? -13.484 -29.406 29.516 1 26.91 9 GLY B CA 1
ATOM 3595 C C . GLY B 1 9 ? -13.555 -27.891 29.547 1 26.91 9 GLY B C 1
ATOM 3596 O O . GLY B 1 9 ? -14.648 -27.312 29.562 1 26.91 9 GLY B O 1
ATOM 3597 N N . CYS B 1 10 ? -12.57 -27.172 30.172 1 29.83 10 CYS B N 1
ATOM 3598 C CA . CYS B 1 10 ? -12.445 -25.719 30.109 1 29.83 10 CYS B CA 1
ATOM 3599 C C . CYS B 1 10 ? -12.438 -25.234 28.672 1 29.83 10 CYS B C 1
ATOM 3601 O O . CYS B 1 10 ? -11.539 -25.578 27.906 1 29.83 10 CYS B O 1
ATOM 3603 N N . PHE B 1 11 ? -13.57 -25.016 28.125 1 30.55 11 PHE B N 1
ATOM 3604 C CA . PHE B 1 11 ? -13.719 -24.297 26.859 1 30.55 11 PHE B CA 1
ATOM 3605 C C . PHE B 1 11 ? -13.023 -22.953 26.922 1 30.55 11 PHE B C 1
ATOM 3607 O O . PHE B 1 11 ? -13.43 -22.062 27.672 1 30.55 11 PHE B O 1
ATOM 3614 N N . LEU B 1 12 ? -11.711 -22.922 26.734 1 29.89 12 LEU B N 1
ATOM 3615 C CA . LEU B 1 12 ? -11.039 -21.641 26.531 1 29.89 12 LEU B CA 1
ATOM 3616 C C . LEU B 1 12 ? -11.656 -20.875 25.359 1 29.89 12 LEU B C 1
ATOM 3618 O O . LEU B 1 12 ? -11.586 -21.344 24.203 1 29.89 12 LEU B O 1
ATOM 3622 N N . PHE B 1 13 ? -12.672 -20.094 25.625 1 31.34 13 PHE B N 1
ATOM 3623 C CA . PHE B 1 13 ? -13.203 -19.109 24.688 1 31.34 13 PHE B CA 1
ATOM 3624 C C . PHE B 1 13 ? -12.117 -18.125 24.266 1 31.34 13 PHE B C 1
ATOM 3626 O O . PHE B 1 13 ? -11.625 -17.359 25.094 1 31.34 13 PHE B O 1
ATOM 3633 N N . VAL B 1 14 ? -11.328 -18.484 23.344 1 31.86 14 VAL B N 1
ATOM 3634 C CA . VAL B 1 14 ? -10.516 -17.469 22.688 1 31.86 14 VAL B CA 1
ATOM 3635 C C . VAL B 1 14 ? -11.414 -16.359 22.141 1 31.86 14 VAL B C 1
ATOM 3637 O O . VAL B 1 14 ? -12.227 -16.594 21.25 1 31.86 14 VAL B O 1
ATOM 3640 N N . LEU B 1 15 ? -11.719 -15.383 22.969 1 30.03 15 LEU B N 1
ATOM 3641 C CA . LEU B 1 15 ? -12.305 -14.133 22.5 1 30.03 15 LEU B CA 1
ATOM 3642 C C . LEU B 1 15 ? -11.492 -13.531 21.375 1 30.03 15 LEU B C 1
ATOM 3644 O O . LEU B 1 15 ? -10.336 -13.141 21.562 1 30.03 15 LEU B O 1
ATOM 3648 N N . LEU B 1 16 ? -11.711 -13.938 20.203 1 31.98 16 LEU B N 1
ATOM 3649 C CA . LEU B 1 16 ? -11.281 -13.219 19.016 1 31.98 16 LEU B CA 1
ATOM 3650 C C . LEU B 1 16 ? -11.68 -11.742 19.094 1 31.98 16 LEU B C 1
ATOM 3652 O O . LEU B 1 16 ? -12.867 -11.414 19.031 1 31.98 16 LEU B O 1
ATOM 3656 N N . ALA B 1 17 ? -10.914 -10.914 19.875 1 30.34 17 ALA B N 1
ATOM 3657 C CA . ALA B 1 17 ? -11.094 -9.461 19.797 1 30.34 17 ALA B CA 1
ATOM 3658 C C . ALA B 1 17 ? -11.008 -8.977 18.359 1 30.34 17 ALA B C 1
ATOM 3660 O O . ALA B 1 17 ? -9.93 -8.953 17.766 1 30.34 17 ALA B O 1
ATOM 3661 N N . VAL B 1 18 ? -11.992 -9.281 17.609 1 34.78 18 VAL B N 1
ATOM 3662 C CA . VAL B 1 18 ? -12.172 -8.453 16.422 1 34.78 18 VAL B CA 1
ATOM 3663 C C . VAL B 1 18 ? -12.055 -6.977 16.797 1 34.78 18 VAL B C 1
ATOM 3665 O O . VAL B 1 18 ? -12.914 -6.441 17.5 1 34.78 18 VAL B O 1
ATOM 3668 N N . THR B 1 19 ? -10.883 -6.523 17.078 1 34.41 19 THR B N 1
ATOM 3669 C CA . THR B 1 19 ? -10.773 -5.078 17.25 1 34.41 19 THR B CA 1
ATOM 3670 C C . THR B 1 19 ? -11.375 -4.34 16.062 1 34.41 19 THR B C 1
ATOM 3672 O O . THR B 1 19 ? -10.727 -4.195 15.023 1 34.41 19 THR B O 1
ATOM 3675 N N . GLY B 1 20 ? -12.578 -4.652 15.727 1 37.59 20 GLY B N 1
ATOM 3676 C CA . GLY B 1 20 ? -13.211 -3.578 14.977 1 37.59 20 GLY B CA 1
ATOM 3677 C C . GLY B 1 20 ? -12.898 -2.199 15.531 1 37.59 20 GLY B C 1
ATOM 3678 O O . GLY B 1 20 ? -12.75 -2.029 16.75 1 37.59 20 GLY B O 1
ATOM 3679 N N . ALA B 1 21 ? -12.305 -1.331 14.812 1 42.16 21 ALA B N 1
ATOM 3680 C CA . ALA B 1 21 ? -12.297 0.053 15.281 1 42.16 21 ALA B CA 1
ATOM 3681 C C . ALA B 1 21 ? -13.609 0.4 15.984 1 42.16 21 ALA B C 1
ATOM 3683 O O . ALA B 1 21 ? -14.672 0.427 15.352 1 42.16 21 ALA B O 1
ATOM 3684 N N . VAL B 1 22 ? -13.797 -0.044 17.172 1 41.34 22 VAL B N 1
ATOM 3685 C CA . VAL B 1 22 ? -14.875 0.534 17.953 1 41.34 22 VAL B CA 1
ATOM 3686 C C . VAL B 1 22 ? -14.977 2.031 17.688 1 41.34 22 VAL B C 1
ATOM 3688 O O . VAL B 1 22 ? -14.078 2.797 18.031 1 41.34 22 VAL B O 1
ATOM 3691 N N . GLN B 1 23 ? -15.453 2.369 16.531 1 52.38 23 GLN B N 1
ATOM 3692 C CA . GLN B 1 23 ? -15.797 3.785 16.422 1 52.38 23 GLN B CA 1
ATOM 3693 C C . GLN B 1 23 ? -16.562 4.262 17.656 1 52.38 23 GLN B C 1
ATOM 3695 O O . GLN B 1 23 ? -17.703 3.85 17.891 1 52.38 23 GLN B O 1
ATOM 3700 N N . GLY B 1 24 ? -15.914 4.43 18.734 1 56.78 24 GLY B N 1
ATOM 3701 C CA . GLY B 1 24 ? -16.625 5.051 19.828 1 56.78 24 GLY B CA 1
ATOM 3702 C C . GLY B 1 24 ? -17.516 6.207 19.406 1 56.78 24 GLY B C 1
ATOM 3703 O O . GLY B 1 24 ? -17.406 6.672 18.266 1 56.78 24 GLY B O 1
ATOM 3704 N N . LEU B 1 25 ? -18.406 6.605 20.172 1 76.44 25 LEU B N 1
ATOM 3705 C CA . LEU B 1 25 ? -19.344 7.676 19.875 1 76.44 25 LEU B CA 1
ATOM 3706 C C . LEU B 1 25 ? -18.625 9.016 19.734 1 76.44 25 LEU B C 1
ATOM 3708 O O . LEU B 1 25 ? -17.844 9.398 20.609 1 76.44 25 LEU B O 1
ATOM 3712 N N . GLN B 1 26 ? -18.562 9.602 18.547 1 86.56 26 GLN B N 1
ATOM 3713 C CA . GLN B 1 26 ? -18.016 10.914 18.234 1 86.56 26 GLN B CA 1
ATOM 3714 C C . GLN B 1 26 ? -18.734 12.016 19 1 86.56 26 GLN B C 1
ATOM 3716 O O . GLN B 1 26 ? -19.938 11.922 19.266 1 86.56 26 GLN B O 1
ATOM 3721 N N . GLU B 1 27 ? -17.953 12.977 19.469 1 93.19 27 GLU B N 1
ATOM 3722 C CA . GLU B 1 27 ? -18.547 14.172 20.062 1 93.19 27 GLU B CA 1
ATOM 3723 C C . GLU B 1 27 ? -19.641 14.75 19.172 1 93.19 27 GLU B C 1
ATOM 3725 O O . GLU B 1 27 ? -19.5 14.773 17.953 1 93.19 27 GLU B O 1
ATOM 3730 N N . ASP B 1 28 ? -20.719 15.219 19.812 1 95.5 28 ASP B N 1
ATOM 3731 C CA . ASP B 1 28 ? -21.844 15.812 19.094 1 95.5 28 ASP B CA 1
ATOM 3732 C C . ASP B 1 28 ? -21.688 17.328 18.984 1 95.5 28 ASP B C 1
ATOM 3734 O O . ASP B 1 28 ? -21.594 18.016 20 1 95.5 28 ASP B O 1
ATOM 3738 N N . TYR B 1 29 ? -21.703 17.859 17.766 1 96.44 29 TYR B N 1
ATOM 3739 C CA . TYR B 1 29 ? -21.516 19.281 17.547 1 96.44 29 TYR B CA 1
ATOM 3740 C C . TYR B 1 29 ? -22.781 19.922 16.984 1 96.44 29 TYR B C 1
ATOM 3742 O O . TYR B 1 29 ? -22.719 20.969 16.344 1 96.44 29 TYR B O 1
ATOM 3750 N N . SER B 1 30 ? -23.906 19.297 17.172 1 95.62 30 SER B N 1
ATOM 3751 C CA . SER B 1 30 ? -25.156 19.766 16.625 1 95.62 30 SER B CA 1
ATOM 3752 C C . SER B 1 30 ? -25.516 21.156 17.141 1 95.62 30 SER B C 1
ATOM 3754 O O . SER B 1 30 ? -26.203 21.922 16.453 1 95.62 30 SER B O 1
ATOM 3756 N N . GLU B 1 31 ? -25.047 21.5 18.312 1 96.25 31 GLU B N 1
ATOM 3757 C CA . GLU B 1 31 ? -25.391 22.781 18.922 1 96.25 31 GLU B CA 1
ATOM 3758 C C . GLU B 1 31 ? -24.344 23.844 18.625 1 96.25 31 GLU B C 1
ATOM 3760 O O . GLU B 1 31 ? -24.359 24.922 19.203 1 96.25 31 GLU B O 1
ATOM 3765 N N . TYR B 1 32 ? -23.422 23.5 17.719 1 96.94 32 TYR B N 1
ATOM 3766 C CA . TYR B 1 32 ? -22.344 24.422 17.391 1 96.94 32 TYR B CA 1
ATOM 3767 C C . TYR B 1 32 ? -22.391 24.812 15.914 1 96.94 32 TYR B C 1
ATOM 3769 O O . TYR B 1 32 ? -22.969 24.094 15.094 1 96.94 32 TYR B O 1
ATOM 3777 N N . ALA B 1 33 ? -21.797 25.922 15.578 1 96.62 33 ALA B N 1
ATOM 3778 C CA . ALA B 1 33 ? -21.578 26.391 14.211 1 96.62 33 ALA B CA 1
ATOM 3779 C C . ALA B 1 33 ? -20.297 27.219 14.125 1 96.62 33 ALA B C 1
ATOM 3781 O O . ALA B 1 33 ? -19.734 27.609 15.156 1 96.62 33 ALA B O 1
ATOM 3782 N N . VAL B 1 34 ? -19.812 27.359 12.93 1 96.38 34 VAL B N 1
ATOM 3783 C CA . VAL B 1 34 ? -18.656 28.234 12.711 1 96.38 34 VAL B CA 1
ATOM 3784 C C . VAL B 1 34 ? -19.125 29.547 12.086 1 96.38 34 VAL B C 1
ATOM 3786 O O . VAL B 1 34 ? -19.844 29.547 11.086 1 96.38 34 VAL B O 1
ATOM 3789 N N . TYR B 1 35 ? -18.719 30.625 12.711 1 94.56 35 TYR B N 1
ATOM 3790 C CA . TYR B 1 35 ? -19.078 31.969 12.281 1 94.56 35 TYR B CA 1
ATOM 3791 C C . TYR B 1 35 ? -17.875 32.719 11.758 1 94.56 35 TYR B C 1
ATOM 3793 O O . TYR B 1 35 ? -16.797 32.688 12.367 1 94.56 35 TYR B O 1
ATOM 3801 N N . ARG B 1 36 ? -18.016 33.375 10.609 1 93.19 36 ARG B N 1
ATOM 3802 C CA . ARG B 1 36 ? -16.969 34.219 10.031 1 93.19 36 ARG B CA 1
ATOM 3803 C C . ARG B 1 36 ? -17.25 35.688 10.305 1 93.19 36 ARG B C 1
ATOM 3805 O O . ARG B 1 36 ? -18.359 36.156 10.07 1 93.19 36 ARG B O 1
ATOM 3812 N N . PHE B 1 37 ? -16.328 36.25 10.797 1 89.94 37 PHE B N 1
ATOM 3813 C CA . PHE B 1 37 ? -16.391 37.688 11.047 1 89.94 37 PHE B CA 1
ATOM 3814 C C . PHE B 1 37 ? -15.375 38.438 10.188 1 89.94 37 PHE B C 1
ATOM 3816 O O . PHE B 1 37 ? -14.219 38.031 10.078 1 89.94 37 PHE B O 1
ATOM 3823 N N . THR B 1 38 ? -15.727 39.469 9.5 1 83.5 38 THR B N 1
ATOM 3824 C CA . THR B 1 38 ? -14.852 40.188 8.594 1 83.5 38 THR B CA 1
ATOM 3825 C C . THR B 1 38 ? -14.461 41.531 9.195 1 83.5 38 THR B C 1
ATOM 3827 O O . THR B 1 38 ? -13.734 42.312 8.578 1 83.5 38 THR B O 1
ATOM 3830 N N . SER B 1 39 ? -14.719 41.781 10.312 1 66.94 39 SER B N 1
ATOM 3831 C CA . SER B 1 39 ? -14.461 43.125 10.867 1 66.94 39 SER B CA 1
ATOM 3832 C C . SER B 1 39 ? -12.969 43.344 11.07 1 66.94 39 SER B C 1
ATOM 3834 O O . SER B 1 39 ? -12.195 42.406 11.203 1 66.94 39 SER B O 1
ATOM 3836 N N . ASP B 1 40 ? -12.492 44.562 10.859 1 63.81 40 ASP B N 1
ATOM 3837 C CA . ASP B 1 40 ? -11.102 45 10.977 1 63.81 40 ASP B CA 1
ATOM 3838 C C . ASP B 1 40 ? -10.609 44.906 12.414 1 63.81 40 ASP B C 1
ATOM 3840 O O . ASP B 1 40 ? -9.406 44.938 12.672 1 63.81 40 ASP B O 1
ATOM 3844 N N . ASN B 1 41 ? -11.477 44.75 13.266 1 71.94 41 ASN B N 1
ATOM 3845 C CA . ASN B 1 41 ? -11.031 44.719 14.656 1 71.94 41 ASN B CA 1
ATOM 3846 C C . ASN B 1 41 ? -11.336 43.375 15.32 1 71.94 41 ASN B C 1
ATOM 3848 O O . ASN B 1 41 ? -12.055 43.312 16.312 1 71.94 41 ASN B O 1
ATOM 3852 N N . TYR B 1 42 ? -10.609 42.344 14.891 1 75.62 42 TYR B N 1
ATOM 3853 C CA . TYR B 1 42 ? -10.891 41 15.336 1 75.62 42 TYR B CA 1
ATOM 3854 C C . TYR B 1 42 ? -10.539 40.812 16.812 1 75.62 42 TYR B C 1
ATOM 3856 O O . TYR B 1 42 ? -11.227 40.094 17.531 1 75.62 42 TYR B O 1
ATOM 3864 N N . SER B 1 43 ? -9.531 41.406 17.203 1 72.88 43 SER B N 1
ATOM 3865 C CA . SER B 1 43 ? -9.086 41.25 18.578 1 72.88 43 SER B CA 1
ATOM 3866 C C . SER B 1 43 ? -10.141 41.75 19.562 1 72.88 43 SER B C 1
ATOM 3868 O O . SER B 1 43 ? -10.398 41.125 20.594 1 72.88 43 SER B O 1
ATOM 3870 N N . THR B 1 44 ? -10.711 42.781 19.188 1 77.94 44 THR B N 1
ATOM 3871 C CA . THR B 1 44 ? -11.742 43.344 20.047 1 77.94 44 THR B CA 1
ATOM 3872 C C . THR B 1 44 ? -12.984 42.469 20.062 1 77.94 44 THR B C 1
ATOM 3874 O O . THR B 1 44 ? -13.648 42.344 21.109 1 77.94 44 THR B O 1
ATOM 3877 N N . LEU B 1 45 ? -13.172 41.844 18.953 1 83.19 45 LEU B N 1
ATOM 3878 C CA . LEU B 1 45 ? -14.336 40.969 18.859 1 83.19 45 LEU B CA 1
ATOM 3879 C C . LEU B 1 45 ? -14.227 39.812 19.828 1 83.19 45 LEU B C 1
ATOM 3881 O O . LEU B 1 45 ? -15.164 39.531 20.578 1 83.19 45 LEU B O 1
ATOM 3885 N N . VAL B 1 46 ? -13.172 39.156 19.906 1 83.06 46 VAL B N 1
ATOM 3886 C CA . VAL B 1 46 ? -13.008 37.969 20.75 1 83.06 46 VAL B CA 1
ATOM 3887 C C . VAL B 1 46 ? -12.922 38.375 22.219 1 83.06 46 VAL B C 1
ATOM 3889 O O . VAL B 1 46 ? -13.633 37.812 23.062 1 83.06 46 VAL B O 1
ATOM 3892 N N . ARG B 1 47 ? -12.141 39.344 22.453 1 80.81 47 ARG B N 1
ATOM 3893 C CA . ARG B 1 47 ? -11.883 39.781 23.828 1 80.81 47 ARG B CA 1
ATOM 3894 C C . ARG B 1 47 ? -13.109 40.469 24.422 1 80.81 47 ARG B C 1
ATOM 3896 O O . ARG B 1 47 ? -13.477 40.188 25.562 1 80.81 47 ARG B O 1
ATOM 3903 N N . ASP B 1 48 ? -13.742 41.281 23.641 1 82.88 48 ASP B N 1
ATOM 3904 C CA . ASP B 1 48 ? -14.742 42.188 24.219 1 82.88 48 ASP B CA 1
ATOM 3905 C C . ASP B 1 48 ? -16.156 41.656 23.953 1 82.88 48 ASP B C 1
ATOM 3907 O O . ASP B 1 48 ? -17.109 42.031 24.641 1 82.88 48 ASP B O 1
ATOM 3911 N N . VAL B 1 49 ? -16.188 40.781 23.031 1 84.81 49 VAL B N 1
ATOM 3912 C CA . VAL B 1 49 ? -17.547 40.375 22.672 1 84.81 49 VAL B CA 1
ATOM 3913 C C . VAL B 1 49 ? -17.734 38.906 22.969 1 84.81 49 VAL B C 1
ATOM 3915 O O . VAL B 1 49 ? -18.609 38.5 23.75 1 84.81 49 VAL B O 1
ATOM 3918 N N . ILE B 1 50 ? -16.906 38.094 22.578 1 87.12 50 ILE B N 1
ATOM 3919 C CA . ILE B 1 50 ? -17.141 36.656 22.625 1 87.12 50 ILE B CA 1
ATOM 3920 C C . ILE B 1 50 ? -16.75 36.125 23.984 1 87.12 50 ILE B C 1
ATOM 3922 O O . ILE B 1 50 ? -17.547 35.438 24.656 1 87.12 50 ILE B O 1
ATOM 3926 N N . ALA B 1 51 ? -15.594 36.469 24.453 1 84.5 51 ALA B N 1
ATOM 3927 C CA . ALA B 1 51 ? -15.039 35.906 25.688 1 84.5 51 ALA B CA 1
ATOM 3928 C C . ALA B 1 51 ? -15.953 36.219 26.875 1 84.5 51 ALA B C 1
ATOM 3930 O O . ALA B 1 51 ? -16.094 35.375 27.766 1 84.5 51 ALA B O 1
ATOM 3931 N N . PRO B 1 52 ? -16.547 37.375 26.906 1 87.25 52 PRO B N 1
ATOM 3932 C CA . PRO B 1 52 ? -17.469 37.656 28.016 1 87.25 52 PRO B CA 1
ATOM 3933 C C . PRO B 1 52 ? -18.734 36.812 27.953 1 87.25 52 PRO B C 1
ATOM 3935 O O . PRO B 1 52 ? -19.391 36.594 28.984 1 87.25 52 PRO B O 1
ATOM 3938 N N . LEU B 1 53 ? -19.047 36.312 26.812 1 89.69 53 LEU B N 1
ATOM 3939 C CA . LEU B 1 53 ? -20.297 35.594 26.641 1 89.69 53 LEU B CA 1
ATOM 3940 C C . LEU B 1 53 ? -20.109 34.094 26.906 1 89.69 53 LEU B C 1
ATOM 3942 O O . LEU B 1 53 ? -21.031 33.438 27.328 1 89.69 53 LEU B O 1
ATOM 3946 N N . THR B 1 54 ? -19 33.625 26.578 1 89.44 54 THR B N 1
ATOM 3947 C CA . THR B 1 54 ? -18.781 32.188 26.734 1 89.44 54 THR B CA 1
ATOM 3948 C C . THR B 1 54 ? -17.297 31.859 26.766 1 89.44 54 THR B C 1
ATOM 3950 O O . THR B 1 54 ? -16.484 32.531 26.125 1 89.44 54 THR B O 1
ATOM 3953 N N . ASP B 1 55 ? -17 30.75 27.484 1 85.5 55 ASP B N 1
ATOM 3954 C CA . ASP B 1 55 ? -15.656 30.172 27.438 1 85.5 55 ASP B CA 1
ATOM 3955 C C . ASP B 1 55 ? -15.57 29.031 26.438 1 85.5 55 ASP B C 1
ATOM 3957 O O . ASP B 1 55 ? -14.484 28.516 26.172 1 85.5 55 ASP B O 1
ATOM 3961 N N . ASP B 1 56 ? -16.734 28.75 25.891 1 90.06 56 ASP B N 1
ATOM 3962 C CA . ASP B 1 56 ? -16.828 27.641 24.969 1 90.06 56 ASP B CA 1
ATOM 3963 C C . ASP B 1 56 ? -16.75 28.109 23.516 1 90.06 56 ASP B C 1
ATOM 3965 O O . ASP B 1 56 ? -17.719 28.031 22.766 1 90.06 56 ASP B O 1
ATOM 3969 N N . TYR B 1 57 ? -15.617 28.656 23.078 1 90.94 57 TYR B N 1
ATOM 3970 C CA . TYR B 1 57 ? -15.367 29.062 21.703 1 90.94 57 TYR B CA 1
ATOM 3971 C C . TYR B 1 57 ? -14.016 28.547 21.219 1 90.94 57 TYR B C 1
ATOM 3973 O O . TYR B 1 57 ? -13.148 28.203 22.031 1 90.94 57 TYR B O 1
ATOM 3981 N N . ASP B 1 58 ? -13.906 28.391 19.984 1 92.56 58 ASP B N 1
ATOM 3982 C CA . ASP B 1 58 ? -12.695 27.891 19.344 1 92.56 58 ASP B CA 1
ATOM 3983 C C . ASP B 1 58 ? -12.383 28.688 18.078 1 92.56 58 ASP B C 1
ATOM 3985 O O . ASP B 1 58 ? -13.109 28.594 17.078 1 92.56 58 ASP B O 1
ATOM 3989 N N . VAL B 1 59 ? -11.312 29.453 18.156 1 89.75 59 VAL B N 1
ATOM 3990 C CA . VAL B 1 59 ? -10.906 30.188 16.969 1 89.75 59 VAL B CA 1
ATOM 3991 C C . VAL B 1 59 ? -10.227 29.25 15.969 1 89.75 59 VAL B C 1
ATOM 3993 O O . VAL B 1 59 ? -9.172 28.688 16.266 1 89.75 59 VAL B O 1
ATOM 3996 N N . TRP B 1 60 ? -10.82 29.094 14.852 1 92.94 60 TRP B N 1
ATOM 3997 C CA . TRP B 1 60 ? -10.312 28.172 13.844 1 92.94 60 TRP B CA 1
ATOM 3998 C C . TRP B 1 60 ? -9.242 28.828 12.984 1 92.94 60 TRP B C 1
ATOM 4000 O O . TRP B 1 60 ? -8.219 28.203 12.672 1 92.94 60 TRP B O 1
ATOM 4010 N N . THR B 1 61 ? -9.5 30.062 12.586 1 88.56 61 THR B N 1
ATOM 4011 C CA . THR B 1 61 ? -8.523 30.719 11.734 1 88.56 61 THR B CA 1
ATOM 4012 C C . THR B 1 61 ? -8.602 32.25 11.898 1 88.56 61 THR B C 1
ATOM 4014 O O . THR B 1 61 ? -9.656 32.781 12.242 1 88.56 61 THR B O 1
ATOM 4017 N N . ARG B 1 62 ? -7.438 32.812 11.812 1 84.81 62 ARG B N 1
ATOM 4018 C CA . ARG B 1 62 ? -7.285 34.25 11.742 1 84.81 62 ARG B CA 1
ATOM 4019 C C . ARG B 1 62 ? -6.645 34.688 10.422 1 84.81 62 ARG B C 1
ATOM 4021 O O . ARG B 1 62 ? -5.434 34.562 10.242 1 84.81 62 ARG B O 1
ATOM 4028 N N . SER B 1 63 ? -7.434 34.906 9.484 1 76.5 63 SER B N 1
ATOM 4029 C CA . SER B 1 63 ? -6.887 35.344 8.203 1 76.5 63 SER B CA 1
ATOM 4030 C C . SER B 1 63 ? -6.777 36.844 8.117 1 76.5 63 SER B C 1
ATOM 4032 O O . SER B 1 63 ? -7.164 37.562 9.055 1 76.5 63 SER B O 1
ATOM 4034 N N . ASN B 1 64 ? -6.203 37.375 7.059 1 71.44 64 ASN B N 1
ATOM 4035 C CA . ASN B 1 64 ? -6.055 38.812 6.863 1 71.44 64 ASN B CA 1
ATOM 4036 C C . ASN B 1 64 ? -7.41 39.5 6.734 1 71.44 64 ASN B C 1
ATOM 4038 O O . ASN B 1 64 ? -7.551 40.656 7.094 1 71.44 64 ASN B O 1
ATOM 4042 N N . ASN B 1 65 ? -8.359 38.688 6.375 1 75.69 65 ASN B N 1
ATOM 4043 C CA . ASN B 1 65 ? -9.609 39.344 6.016 1 75.69 65 ASN B CA 1
ATOM 4044 C C . ASN B 1 65 ? -10.766 38.875 6.895 1 75.69 65 ASN B C 1
ATOM 4046 O O . ASN B 1 65 ? -11.852 39.469 6.871 1 75.69 65 ASN B O 1
ATOM 4050 N N . PHE B 1 66 ? -10.508 37.844 7.613 1 84.44 66 PHE B N 1
ATOM 4051 C CA . PHE B 1 66 ? -11.609 37.312 8.406 1 84.44 66 PHE B CA 1
ATOM 4052 C C . PHE B 1 66 ? -11.086 36.469 9.562 1 84.44 66 PHE B C 1
ATOM 4054 O O . PHE B 1 66 ? -9.914 36.094 9.594 1 84.44 66 PHE B O 1
ATOM 4061 N N . ILE B 1 67 ? -11.945 36.25 10.531 1 88.44 67 ILE B N 1
ATOM 4062 C CA . ILE B 1 67 ? -11.711 35.312 11.617 1 88.44 67 ILE B CA 1
ATOM 4063 C C . ILE B 1 67 ? -12.867 34.312 11.695 1 88.44 67 ILE B C 1
ATOM 4065 O O . ILE B 1 67 ? -14.031 34.688 11.516 1 88.44 67 ILE B O 1
ATOM 4069 N N . ASP B 1 68 ? -12.578 33.031 11.719 1 92.56 68 ASP B N 1
ATOM 4070 C CA . ASP B 1 68 ? -13.57 31.984 11.898 1 92.56 68 ASP B CA 1
ATOM 4071 C C . ASP B 1 68 ? -13.562 31.453 13.328 1 92.56 68 ASP B C 1
ATOM 4073 O O . ASP B 1 68 ? -12.516 31.078 13.852 1 92.56 68 ASP B O 1
ATOM 4077 N N . ILE B 1 69 ? -14.719 31.438 13.93 1 93.12 69 ILE B N 1
ATOM 4078 C CA . ILE B 1 69 ? -14.82 31 15.32 1 93.12 69 ILE B CA 1
ATOM 4079 C C . ILE B 1 69 ? -15.953 30 15.469 1 93.12 69 ILE B C 1
ATOM 4081 O O . ILE B 1 69 ? -17.078 30.25 15.039 1 93.12 69 ILE B O 1
ATOM 4085 N N . LYS B 1 70 ? -15.672 28.828 16.016 1 95.75 70 LYS B N 1
ATOM 4086 C CA . LYS B 1 70 ? -16.719 27.891 16.422 1 95.75 70 LYS B CA 1
ATOM 4087 C C . LYS B 1 70 ? -17.375 28.328 17.719 1 95.75 70 LYS B C 1
ATOM 4089 O O . LYS B 1 70 ? -16.688 28.562 18.719 1 95.75 70 LYS B O 1
ATOM 4094 N N . LEU B 1 71 ? -18.688 28.438 17.688 1 95.5 71 LEU B N 1
ATOM 4095 C CA . LEU B 1 71 ? -19.469 28.891 18.828 1 95.5 71 LEU B CA 1
ATOM 4096 C C . LEU B 1 71 ? -20.719 28.031 19 1 95.5 71 LEU B C 1
ATOM 4098 O O . LEU B 1 71 ? -21.234 27.484 18.031 1 95.5 71 LEU B O 1
ATOM 4102 N N . PRO B 1 72 ? -21.125 27.953 20.281 1 95.56 72 PRO B N 1
ATOM 4103 C CA . PRO B 1 72 ? -22.516 27.5 20.406 1 95.56 72 PRO B CA 1
ATOM 4104 C C . PRO B 1 72 ? -23.5 28.359 19.625 1 95.56 72 PRO B C 1
ATOM 4106 O O . PRO B 1 72 ? -23.375 29.594 19.609 1 95.56 72 PRO B O 1
ATOM 4109 N N . LYS B 1 73 ? -24.406 27.734 19.031 1 95.12 73 LYS B N 1
ATOM 4110 C CA . LYS B 1 73 ? -25.359 28.453 18.188 1 95.12 73 LYS B CA 1
ATOM 4111 C C . LYS B 1 73 ? -26.094 29.531 18.984 1 95.12 73 LYS B C 1
ATOM 4113 O O . LYS B 1 73 ? -26.328 30.625 18.469 1 95.12 73 LYS B O 1
ATOM 4118 N N . GLU B 1 74 ? -26.391 29.25 20.219 1 93.94 74 GLU B N 1
ATOM 4119 C CA . GLU B 1 74 ? -27.109 30.188 21.062 1 93.94 74 GLU B CA 1
ATOM 4120 C C . GLU B 1 74 ? -26.328 31.484 21.234 1 93.94 74 GLU B C 1
ATOM 4122 O O . GLU B 1 74 ? -26.906 32.562 21.344 1 93.94 74 GLU B O 1
ATOM 4127 N N . ILE B 1 75 ? -25.016 31.406 21.203 1 93.31 75 ILE B N 1
ATOM 4128 C CA . ILE B 1 75 ? -24.141 32.562 21.375 1 93.31 75 ILE B CA 1
ATOM 4129 C C . ILE B 1 75 ? -23.906 33.219 20.016 1 93.31 75 ILE B C 1
ATOM 4131 O O . ILE B 1 75 ? -24 34.438 19.891 1 93.31 75 ILE B O 1
ATOM 4135 N N . GLY B 1 76 ? -23.641 32.469 19.016 1 91.88 76 GLY B N 1
ATOM 4136 C CA . GLY B 1 76 ? -23.344 33 17.703 1 91.88 76 GLY B CA 1
ATOM 4137 C C . GLY B 1 76 ? -24.484 33.812 17.125 1 91.88 76 GLY B C 1
ATOM 4138 O O . GLY B 1 76 ? -24.234 34.812 16.438 1 91.88 76 GLY B O 1
ATOM 4139 N N . GLU B 1 77 ? -25.625 33.406 17.438 1 90.44 77 GLU B N 1
ATOM 4140 C CA . GLU B 1 77 ? -26.797 34.094 16.906 1 90.44 77 GLU B CA 1
ATOM 4141 C C . GLU B 1 77 ? -26.969 35.469 17.547 1 90.44 77 GLU B C 1
ATOM 4143 O O . GLU B 1 77 ? -27.656 36.344 16.984 1 90.44 77 GLU B O 1
ATOM 4148 N N . GLN B 1 78 ? -26.328 35.625 18.625 1 89.12 78 GLN B N 1
ATOM 4149 C CA . GLN B 1 78 ? -26.453 36.906 19.344 1 89.12 78 GLN B CA 1
ATOM 4150 C C . GLN B 1 78 ? -25.422 37.906 18.844 1 89.12 78 GLN B C 1
ATOM 4152 O O . GLN B 1 78 ? -25.531 39.125 19.125 1 89.12 78 GLN B O 1
ATOM 4157 N N . ILE B 1 79 ? -24.438 37.438 18.234 1 87.12 79 ILE B N 1
ATOM 4158 C CA . ILE B 1 79 ? -23.359 38.312 17.797 1 87.12 79 ILE B CA 1
ATOM 4159 C C . ILE B 1 79 ? -23.672 38.875 16.406 1 87.12 79 ILE B C 1
ATOM 4161 O O . ILE B 1 79 ? -23.875 38.125 15.461 1 87.12 79 ILE B O 1
ATOM 4165 N N . ASN B 1 80 ? -23.688 40.188 16.375 1 80.62 80 ASN B N 1
ATOM 4166 C CA . ASN B 1 80 ? -23.984 40.844 15.125 1 80.62 80 ASN B CA 1
ATOM 4167 C C . ASN B 1 80 ? -22.859 40.688 14.109 1 80.62 80 ASN B C 1
ATOM 4169 O O . ASN B 1 80 ? -21.703 40.531 14.484 1 80.62 80 ASN B O 1
ATOM 4173 N N . ASP B 1 81 ? -23.125 40.469 12.875 1 81.88 81 ASP B N 1
ATOM 4174 C CA . ASP B 1 81 ? -22.203 40.531 11.75 1 81.88 81 ASP B CA 1
ATOM 4175 C C . ASP B 1 81 ? -21.531 39.188 11.5 1 81.88 81 ASP B C 1
ATOM 4177 O O . ASP B 1 81 ? -20.672 39.062 10.625 1 81.88 81 ASP B O 1
ATOM 4181 N N . GLY B 1 82 ? -21.797 38.312 12.352 1 88.25 82 GLY B N 1
ATOM 4182 C CA . GLY B 1 82 ? -21.25 36.969 12.078 1 88.25 82 GLY B CA 1
ATOM 4183 C C . GLY B 1 82 ? -22.031 36.219 11.016 1 88.25 82 GLY B C 1
ATOM 4184 O O . GLY B 1 82 ? -23.266 36.219 11.039 1 88.25 82 GLY B O 1
ATOM 4185 N N . GLN B 1 83 ? -21.344 35.688 10.047 1 91.38 83 GLN B N 1
ATOM 4186 C CA . GLN B 1 83 ? -21.953 34.844 9.039 1 91.38 83 GLN B CA 1
ATOM 4187 C C . GLN B 1 83 ? -21.688 33.375 9.312 1 91.38 83 GLN B C 1
ATOM 4189 O O . GLN B 1 83 ? -20.531 32.969 9.5 1 91.38 83 GLN B O 1
ATOM 4194 N N . VAL B 1 84 ? -22.734 32.625 9.344 1 94.44 84 VAL B N 1
ATOM 4195 C CA . VAL B 1 84 ? -22.562 31.172 9.523 1 94.44 84 VAL B CA 1
ATOM 4196 C C . VAL B 1 84 ? -21.938 30.562 8.273 1 94.44 84 VAL B C 1
ATOM 4198 O O . VAL B 1 84 ? -22.484 30.656 7.184 1 94.44 84 VAL B O 1
ATOM 4201 N N . ILE B 1 85 ? -20.812 29.938 8.445 1 94 85 ILE B N 1
ATOM 4202 C CA . ILE B 1 85 ? -20.156 29.344 7.277 1 94 85 ILE B CA 1
ATOM 4203 C C . ILE B 1 85 ? -20.234 27.828 7.371 1 94 85 ILE B C 1
ATOM 4205 O O . ILE B 1 85 ? -20.156 27.125 6.352 1 94 85 ILE B O 1
ATOM 4209 N N . ILE B 1 86 ? -20.359 27.297 8.57 1 95 86 ILE B N 1
ATOM 4210 C CA . ILE B 1 86 ? -20.594 25.875 8.797 1 95 86 ILE B CA 1
ATOM 4211 C C . ILE B 1 86 ? -21.703 25.703 9.828 1 95 86 ILE B C 1
ATOM 4213 O O . ILE B 1 86 ? -21.547 26.062 11 1 95 86 ILE B O 1
ATOM 4217 N N . ASP B 1 87 ? -22.75 25.172 9.438 1 93.88 87 ASP B N 1
ATOM 4218 C CA . ASP B 1 87 ? -23.906 25 10.312 1 93.88 87 ASP B CA 1
ATOM 4219 C C . ASP B 1 87 ? -24.094 23.547 10.719 1 93.88 87 ASP B C 1
ATOM 4221 O O . ASP B 1 87 ? -24.469 23.25 11.852 1 93.88 87 ASP B O 1
ATOM 4225 N N . ASN B 1 88 ? -23.875 22.656 9.812 1 93.25 88 ASN B N 1
ATOM 4226 C CA . ASN B 1 88 ? -24.094 21.234 10.047 1 93.25 88 ASN B CA 1
ATOM 4227 C C . ASN B 1 88 ? -22.781 20.484 10.234 1 93.25 88 ASN B C 1
ATOM 4229 O O . ASN B 1 88 ? -22.453 19.594 9.445 1 93.25 88 ASN B O 1
ATOM 4233 N N . MET B 1 89 ? -22.156 20.75 11.305 1 94.5 89 MET B N 1
ATOM 4234 C CA . MET B 1 89 ? -20.812 20.234 11.57 1 94.5 89 MET B CA 1
ATOM 4235 C C . MET B 1 89 ? -20.828 18.703 11.609 1 94.5 89 MET B C 1
ATOM 4237 O O . MET B 1 89 ? -19.906 18.062 11.094 1 94.5 89 MET B O 1
ATOM 4241 N N . ASN B 1 90 ? -21.875 18.109 12.188 1 95.19 90 ASN B N 1
ATOM 4242 C CA . ASN B 1 90 ? -21.953 16.656 12.281 1 95.19 90 ASN B CA 1
ATOM 4243 C C . ASN B 1 90 ? -22 16 10.906 1 95.19 90 ASN B C 1
ATOM 4245 O O . ASN B 1 90 ? -21.391 14.953 10.688 1 95.19 90 ASN B O 1
ATOM 4249 N N . GLU B 1 91 ? -22.734 16.641 10.07 1 93.94 91 GLU B N 1
ATOM 4250 C CA . GLU B 1 91 ? -22.781 16.125 8.703 1 93.94 91 GLU B CA 1
ATOM 4251 C C . GLU B 1 91 ? -21.406 16.188 8.047 1 93.94 91 GLU B C 1
ATOM 4253 O O . GLU B 1 91 ? -20.984 15.242 7.375 1 93.94 91 GLU B O 1
ATOM 4258 N N . LEU B 1 92 ? -20.703 17.344 8.203 1 94.88 92 LEU B N 1
ATOM 4259 C CA . LEU B 1 92 ? -19.359 17.484 7.629 1 94.88 92 LEU B CA 1
ATOM 4260 C C . LEU B 1 92 ? -18.406 16.453 8.234 1 94.88 92 LEU B C 1
ATOM 4262 O O . LEU B 1 92 ? -17.547 15.922 7.527 1 94.88 92 LEU B O 1
ATOM 4266 N N . ILE B 1 93 ? -18.531 16.234 9.5 1 95.44 93 ILE B N 1
ATOM 4267 C CA . ILE B 1 93 ? -17.703 15.234 10.172 1 95.44 93 ILE B CA 1
ATOM 4268 C C . ILE B 1 93 ? -17.953 13.859 9.539 1 95.44 93 ILE B C 1
ATOM 4270 O O . ILE B 1 93 ? -17 13.156 9.188 1 95.44 93 ILE B O 1
ATOM 4274 N N . GLN B 1 94 ? -19.234 13.516 9.344 1 92.88 94 GLN B N 1
ATOM 4275 C CA . GLN B 1 94 ? -19.578 12.234 8.75 1 92.88 94 GLN B CA 1
ATOM 4276 C C . GLN B 1 94 ? -19 12.109 7.34 1 92.88 94 GLN B C 1
ATOM 4278 O O . GLN B 1 94 ? -18.594 11.023 6.93 1 92.88 94 GLN B O 1
ATOM 4283 N N . ASN B 1 95 ? -18.953 13.203 6.664 1 92.5 95 ASN B N 1
ATOM 4284 C CA . ASN B 1 95 ? -18.469 13.211 5.289 1 92.5 95 ASN B CA 1
ATOM 4285 C C . ASN B 1 95 ? -16.969 12.945 5.223 1 92.5 95 ASN B C 1
ATOM 4287 O O . ASN B 1 95 ? -16.438 12.633 4.156 1 92.5 95 ASN B O 1
ATOM 4291 N N . THR B 1 96 ? -16.203 13.102 6.309 1 94.69 96 THR B N 1
ATOM 4292 C CA . THR B 1 96 ? -14.758 12.852 6.309 1 94.69 96 THR B CA 1
ATOM 4293 C C . THR B 1 96 ? -14.461 11.383 6.59 1 94.69 96 THR B C 1
ATOM 4295 O O . THR B 1 96 ? -13.352 10.914 6.348 1 94.69 96 THR B O 1
ATOM 4298 N N . LEU B 1 97 ? -15.438 10.703 7.168 1 90.12 97 LEU B N 1
ATOM 4299 C CA . LEU B 1 97 ? -15.227 9.328 7.598 1 90.12 97 LEU B CA 1
ATOM 4300 C C . LEU B 1 97 ? -15.383 8.359 6.43 1 90.12 97 LEU B C 1
ATOM 4302 O O . LEU B 1 97 ? -16.094 8.656 5.469 1 90.12 97 LEU B O 1
ATOM 4306 N N . PRO B 1 98 ? -14.625 7.223 6.578 1 79.06 98 PRO B N 1
ATOM 4307 C CA . PRO B 1 98 ? -14.789 6.234 5.508 1 79.06 98 PRO B CA 1
ATOM 4308 C C . PRO B 1 98 ? -16.219 5.695 5.418 1 79.06 98 PRO B C 1
ATOM 4310 O O . PRO B 1 98 ? -16.875 5.527 6.441 1 79.06 98 PRO B O 1
ATOM 4313 N N . THR B 1 99 ? -16.969 5.996 4.383 1 61.94 99 THR B N 1
ATOM 4314 C CA . THR B 1 99 ? -18.328 5.496 4.254 1 61.94 99 THR B CA 1
ATOM 4315 C C . THR B 1 99 ? -18.328 4.113 3.609 1 61.94 99 THR B C 1
ATOM 4317 O O . THR B 1 99 ? -17.641 3.879 2.619 1 61.94 99 THR B O 1
ATOM 4320 N N . SER B 1 100 ? -18.781 3.127 4.434 1 50.56 100 SER B N 1
ATOM 4321 C CA . SER B 1 100 ? -19.156 1.907 3.723 1 50.56 100 SER B CA 1
ATOM 4322 C C . SER B 1 100 ? -19.828 2.227 2.396 1 50.56 100 SER B C 1
ATOM 4324 O O . SER B 1 100 ? -19.719 1.468 1.432 1 50.56 100 SER B O 1
ATOM 4326 N N . GLN B 1 101 ? -20.656 3.305 2.408 1 41.66 101 GLN B N 1
ATOM 4327 C CA . GLN B 1 101 ? -21.547 3.723 1.331 1 41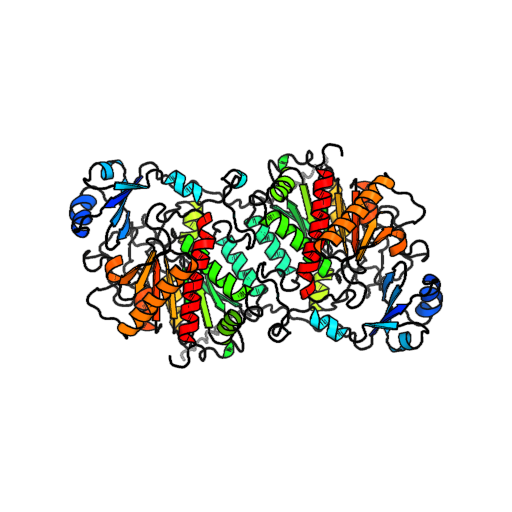.66 101 GLN B CA 1
ATOM 4328 C C . GLN B 1 101 ? -20.812 4.621 0.336 1 41.66 101 GLN B C 1
ATOM 4330 O O . GLN B 1 101 ? -21.453 5.398 -0.384 1 41.66 101 GLN B O 1
ATOM 4335 N N . MET B 1 102 ? -19.594 4.773 0.517 1 42.31 102 MET B N 1
ATOM 4336 C CA . MET B 1 102 ? -18.969 5.648 -0.471 1 42.31 102 MET B CA 1
ATOM 4337 C C . MET B 1 102 ? -19.5 5.352 -1.872 1 42.31 102 MET B C 1
ATOM 4339 O O . MET B 1 102 ? -19.109 6.008 -2.838 1 42.31 102 MET B O 1
ATOM 4343 N N . MET B 1 103 ? -20.203 4.188 -2.01 1 40.03 103 MET B N 1
ATOM 4344 C CA . MET B 1 103 ? -20.781 3.77 -3.281 1 40.03 103 MET B CA 1
ATOM 4345 C C . MET B 1 103 ? -21.531 4.926 -3.945 1 40.03 103 MET B C 1
ATOM 4347 O O . MET B 1 103 ? -21.578 5.012 -5.172 1 40.03 103 MET B O 1
ATOM 4351 N N . ALA B 1 104 ? -22.75 5.359 -3.117 1 34.75 104 ALA B N 1
ATOM 4352 C CA . ALA B 1 104 ? -23.781 6.094 -3.863 1 34.75 104 ALA B CA 1
ATOM 4353 C C . ALA B 1 104 ? -23.344 7.535 -4.117 1 34.75 104 ALA B C 1
ATOM 4355 O O . ALA B 1 104 ? -24.141 8.367 -4.562 1 34.75 104 ALA B O 1
ATOM 4356 N N . ARG B 1 105 ? -22.312 8.008 -3.48 1 36.44 105 ARG B N 1
ATOM 4357 C CA . ARG B 1 105 ? -22.062 9.414 -3.781 1 36.44 105 ARG B CA 1
ATOM 4358 C C . ARG B 1 105 ? -21.797 9.609 -5.27 1 36.44 105 ARG B C 1
ATOM 4360 O O . ARG B 1 105 ? -21.266 8.727 -5.938 1 36.44 105 ARG B O 1
ATOM 4367 N N . GLU B 1 106 ? -22.266 10.719 -5.941 1 33.75 106 GLU B N 1
ATOM 4368 C CA . GLU B 1 106 ? -22.234 11.055 -7.359 1 33.75 106 GLU B CA 1
ATOM 4369 C C . GLU B 1 106 ? -20.875 10.758 -7.977 1 33.75 106 GLU B C 1
ATOM 4371 O O . GLU B 1 106 ? -19.875 10.648 -7.262 1 33.75 106 GLU B O 1
ATOM 4376 N N . GLN B 1 107 ? -20.797 11.008 -9.383 1 33.62 107 GLN B N 1
ATOM 4377 C CA . GLN B 1 107 ? -19.906 10.906 -10.539 1 33.62 107 GLN B CA 1
ATOM 4378 C C . GLN B 1 107 ? -18.547 11.5 -10.227 1 33.62 107 GLN B C 1
ATOM 4380 O O . GLN B 1 107 ? -18.125 12.484 -10.844 1 33.62 107 GLN B O 1
ATOM 4385 N N . ALA B 1 108 ? -18.172 11.68 -9.008 1 37.06 108 ALA B N 1
ATOM 4386 C CA . ALA B 1 108 ? -16.875 12.336 -9.109 1 37.06 108 ALA B CA 1
ATOM 4387 C C . ALA B 1 108 ? -15.852 11.43 -9.789 1 37.06 108 ALA B C 1
ATOM 4389 O O . ALA B 1 108 ? -15.688 10.273 -9.406 1 37.06 108 ALA B O 1
ATOM 4390 N N . VAL B 1 109 ? -15.555 11.672 -10.953 1 35 109 VAL B N 1
ATOM 4391 C CA . VAL B 1 109 ? -14.531 11.117 -11.828 1 35 109 VAL B CA 1
ATOM 4392 C C . VAL B 1 109 ? -13.227 10.922 -11.047 1 35 109 VAL B C 1
ATOM 4394 O O . VAL B 1 109 ? -12.539 11.898 -10.727 1 35 109 VAL B O 1
ATOM 4397 N N . PHE B 1 110 ? -13.219 10.078 -9.977 1 40 110 PHE B N 1
ATOM 4398 C CA . PHE B 1 110 ? -11.875 9.82 -9.469 1 40 110 PHE B CA 1
ATOM 4399 C C . PHE B 1 110 ? -10.93 9.445 -10.602 1 40 110 PHE B C 1
ATOM 4401 O O . PHE B 1 110 ? -11.281 8.641 -11.469 1 40 110 PHE B O 1
ATOM 4408 N N . GLU B 1 111 ? -10.148 10.188 -10.984 1 41.47 111 GLU B N 1
ATOM 4409 C CA . GLU B 1 111 ? -9.031 9.805 -11.844 1 41.47 111 GLU B CA 1
ATOM 4410 C C . GLU B 1 111 ? -8.375 8.516 -11.359 1 41.47 111 GLU B C 1
ATOM 4412 O O . GLU B 1 111 ? -7.902 8.438 -10.227 1 41.47 111 GLU B O 1
ATOM 4417 N N . ASN B 1 112 ? -8.852 7.297 -11.742 1 45.91 112 ASN B N 1
ATOM 4418 C CA . ASN B 1 112 ? -8.578 5.883 -11.5 1 45.91 112 ASN B CA 1
ATOM 4419 C C . ASN B 1 112 ? -7.082 5.594 -11.453 1 45.91 112 ASN B C 1
ATOM 4421 O O . ASN B 1 112 ? -6.672 4.449 -11.273 1 45.91 112 ASN B O 1
ATOM 4425 N N . ASP B 1 113 ? -6.246 6.645 -11.656 1 52.41 113 ASP B N 1
ATOM 4426 C CA . ASP B 1 113 ? -4.867 6.227 -11.906 1 52.41 113 ASP B CA 1
ATOM 4427 C C . ASP B 1 113 ? -4.066 6.168 -10.609 1 52.41 113 ASP B C 1
ATOM 4429 O O . ASP B 1 113 ? -2.855 5.934 -10.633 1 52.41 113 ASP B O 1
ATOM 4433 N N . TYR B 1 114 ? -4.824 6.297 -9.391 1 60.44 114 TYR B N 1
ATOM 4434 C CA . TYR B 1 114 ? -3.85 6.281 -8.305 1 60.44 114 TYR B CA 1
ATOM 4435 C C . TYR B 1 114 ? -4.215 5.238 -7.262 1 60.44 114 TYR B C 1
ATOM 4437 O O . TYR B 1 114 ? -5.223 4.539 -7.398 1 60.44 114 TYR B O 1
ATOM 4445 N N . ASP B 1 115 ? -3.291 5.164 -6.215 1 77.06 115 ASP B N 1
ATOM 4446 C CA . ASP B 1 115 ? -3.229 4.219 -5.102 1 77.06 115 ASP B CA 1
ATOM 4447 C C . ASP B 1 115 ? -4.453 4.352 -4.199 1 77.06 115 ASP B C 1
ATOM 4449 O O . ASP B 1 115 ? -4.844 5.465 -3.838 1 77.06 115 ASP B O 1
ATOM 4453 N N . PHE B 1 116 ? -5.152 3.332 -3.9 1 83.44 116 PHE B N 1
ATOM 4454 C CA . PHE B 1 116 ? -6.332 3.232 -3.047 1 83.44 116 PHE B CA 1
ATOM 4455 C C . PHE B 1 116 ? -6.078 3.891 -1.695 1 83.44 116 PHE B C 1
ATOM 4457 O O . PHE B 1 116 ? -7.02 4.305 -1.016 1 83.44 116 PHE B O 1
ATOM 4464 N N . PHE B 1 117 ? -4.832 4.062 -1.322 1 90.5 117 PHE B N 1
ATOM 4465 C CA . PHE B 1 117 ? -4.473 4.609 -0.021 1 90.5 117 PHE B CA 1
ATOM 4466 C C . PHE B 1 117 ? -4.996 6.031 0.132 1 90.5 117 PHE B C 1
ATOM 4468 O O . PHE B 1 117 ? -5.363 6.449 1.232 1 90.5 117 PHE B O 1
ATOM 4475 N N . PHE B 1 118 ? -5.168 6.75 -1.018 1 92.81 118 PHE B N 1
ATOM 4476 C CA . PHE B 1 118 ? -5.484 8.172 -0.975 1 92.81 118 PHE B CA 1
ATOM 4477 C C . PHE B 1 118 ? -6.945 8.414 -1.334 1 92.81 118 PHE B C 1
ATOM 4479 O O . PHE B 1 118 ? -7.363 9.555 -1.523 1 92.81 118 PHE B O 1
ATOM 4486 N N . ASN B 1 119 ? -7.703 7.371 -1.416 1 87.56 119 ASN B N 1
ATOM 4487 C CA . ASN B 1 119 ? -9.125 7.512 -1.704 1 87.56 119 ASN B CA 1
ATOM 4488 C C . ASN B 1 119 ? -9.898 7.992 -0.479 1 87.56 119 ASN B C 1
ATOM 4490 O O . ASN B 1 119 ? -10.977 8.578 -0.611 1 87.56 119 ASN B O 1
ATOM 4494 N N . GLU B 1 120 ? -9.367 7.699 0.71 1 91.5 120 GLU B N 1
ATOM 4495 C CA . GLU B 1 120 ? -9.961 8.086 1.985 1 91.5 120 GLU B CA 1
ATOM 4496 C C . GLU B 1 120 ? -8.891 8.492 2.994 1 91.5 120 GLU B C 1
ATOM 4498 O O . GLU B 1 120 ? -7.711 8.188 2.814 1 91.5 120 GLU B O 1
ATOM 4503 N N . TYR B 1 121 ? -9.344 9.172 3.994 1 96.19 121 TYR B N 1
ATOM 4504 C CA . TYR B 1 121 ? -8.445 9.391 5.121 1 96.19 121 TYR B CA 1
ATOM 4505 C C . TYR B 1 121 ? -8.125 8.078 5.828 1 96.19 121 TYR B C 1
ATOM 4507 O O . TYR B 1 121 ? -8.938 7.148 5.816 1 96.19 121 TYR B O 1
ATOM 4515 N N . ARG B 1 122 ? -6.93 8.031 6.371 1 96.62 122 ARG B N 1
ATOM 4516 C CA . ARG B 1 122 ? -6.5 6.801 7.023 1 96.62 122 ARG B CA 1
ATOM 4517 C C . ARG B 1 122 ? -6.246 7.027 8.508 1 96.62 122 ARG B C 1
ATOM 4519 O O . ARG B 1 122 ? -5.684 8.047 8.898 1 96.62 122 ARG B O 1
ATOM 4526 N N . ASP B 1 123 ? -6.641 6.07 9.289 1 96.56 123 ASP B N 1
ATOM 4527 C CA . ASP B 1 123 ? -6.355 6.16 10.719 1 96.56 123 ASP B CA 1
ATOM 4528 C C . ASP B 1 123 ? -4.883 5.879 11 1 96.56 123 ASP B C 1
ATOM 4530 O O . ASP B 1 123 ? -4.125 5.523 10.094 1 96.56 123 ASP B O 1
ATOM 4534 N N . LEU B 1 124 ? -4.508 6.031 12.203 1 98.25 124 LEU B N 1
ATOM 4535 C CA . LEU B 1 124 ? -3.102 5.984 12.586 1 98.25 124 LEU B CA 1
ATOM 4536 C C . LEU B 1 124 ? -2.51 4.605 12.305 1 98.25 124 LEU B C 1
ATOM 4538 O O . LEU B 1 124 ? -1.428 4.5 11.727 1 98.25 124 LEU B O 1
ATOM 4542 N N . ASP B 1 125 ? -3.15 3.58 12.688 1 95.88 125 ASP B N 1
ATOM 4543 C CA . ASP B 1 125 ? -2.627 2.227 12.523 1 95.88 125 ASP B CA 1
ATOM 4544 C C . ASP B 1 125 ? -2.402 1.901 11.047 1 95.88 125 ASP B C 1
ATOM 4546 O O . ASP B 1 125 ? -1.401 1.277 10.688 1 95.88 125 ASP B O 1
ATOM 4550 N N . THR B 1 126 ? -3.371 2.299 10.227 1 95.44 126 THR B N 1
ATOM 4551 C CA . THR B 1 126 ? -3.236 2.086 8.789 1 95.44 126 THR B CA 1
ATOM 4552 C C . THR B 1 126 ? -2.031 2.844 8.242 1 95.44 126 THR B C 1
ATOM 4554 O O . THR B 1 126 ? -1.267 2.305 7.438 1 95.44 126 THR B O 1
ATOM 4557 N N . ILE B 1 127 ? -1.847 4.043 8.664 1 98.06 127 ILE B N 1
ATOM 4558 C CA . ILE B 1 127 ? -0.717 4.852 8.219 1 98.06 127 ILE B CA 1
ATOM 4559 C C . ILE B 1 127 ? 0.591 4.191 8.648 1 98.06 127 ILE B C 1
ATOM 4561 O O . ILE B 1 127 ? 1.525 4.07 7.852 1 98.06 127 ILE B O 1
ATOM 4565 N N . TYR B 1 128 ? 0.675 3.758 9.883 1 97.69 128 TYR B N 1
ATOM 4566 C CA . TYR B 1 128 ? 1.898 3.145 10.391 1 97.69 128 TYR B CA 1
ATOM 4567 C C . TYR B 1 128 ? 2.225 1.866 9.625 1 97.69 128 TYR B C 1
ATOM 4569 O O . TYR B 1 128 ? 3.387 1.607 9.305 1 97.69 128 TYR B O 1
ATOM 4577 N N . MET B 1 129 ? 1.196 1.092 9.336 1 95.31 129 MET B N 1
ATOM 4578 C CA . MET B 1 129 ? 1.406 -0.103 8.523 1 95.31 129 MET B CA 1
ATOM 4579 C C . MET B 1 129 ? 1.928 0.265 7.141 1 95.31 129 MET B C 1
ATOM 4581 O O . MET B 1 129 ? 2.811 -0.408 6.605 1 95.31 129 MET B O 1
ATOM 4585 N N . TRP B 1 130 ? 1.342 1.266 6.57 1 96.25 130 TRP B N 1
ATOM 4586 C CA . TRP B 1 130 ? 1.761 1.733 5.254 1 96.25 130 TRP B CA 1
ATOM 4587 C C . TRP B 1 130 ? 3.207 2.217 5.285 1 96.25 130 TRP B C 1
ATOM 4589 O O . TRP B 1 130 ? 3.973 1.958 4.352 1 96.25 130 TRP B O 1
ATOM 4599 N N . LEU B 1 131 ? 3.619 2.898 6.34 1 97.81 131 LEU B N 1
ATOM 4600 C CA . LEU B 1 131 ? 5.004 3.336 6.48 1 97.81 131 LEU B CA 1
ATOM 4601 C C . LEU B 1 131 ? 5.945 2.139 6.547 1 97.81 131 LEU B C 1
ATOM 4603 O O . LEU B 1 131 ? 7.008 2.143 5.922 1 97.81 131 LEU B O 1
ATOM 4607 N N . ASP B 1 132 ? 5.594 1.189 7.305 1 95.5 132 ASP B N 1
ATOM 4608 C CA . ASP B 1 132 ? 6.41 -0.017 7.402 1 95.5 132 ASP B CA 1
ATOM 4609 C C . ASP B 1 132 ? 6.512 -0.721 6.051 1 95.5 132 ASP B C 1
ATOM 4611 O O . ASP B 1 132 ? 7.562 -1.266 5.707 1 95.5 132 ASP B O 1
ATOM 4615 N N . LEU B 1 133 ? 5.406 -0.743 5.348 1 94 133 LEU B N 1
ATOM 4616 C CA . LEU B 1 133 ? 5.41 -1.317 4.008 1 94 133 LEU B CA 1
ATOM 4617 C C . LEU B 1 133 ? 6.371 -0.564 3.096 1 94 133 LEU B C 1
ATOM 4619 O O . LEU B 1 133 ? 7.066 -1.174 2.277 1 94 133 LEU B O 1
ATOM 4623 N N . LEU B 1 134 ? 6.406 0.761 3.225 1 94.5 134 LEU B N 1
ATOM 4624 C CA . LEU B 1 134 ? 7.34 1.561 2.439 1 94.5 134 LEU B CA 1
ATOM 4625 C C . LEU B 1 134 ? 8.781 1.168 2.744 1 94.5 134 LEU B C 1
ATOM 4627 O O . LEU B 1 134 ? 9.594 1.017 1.829 1 94.5 134 LEU B O 1
ATOM 4631 N N . GLU B 1 135 ? 9.109 1.006 3.984 1 94.88 135 GLU B N 1
ATOM 4632 C CA . GLU B 1 135 ? 10.469 0.626 4.359 1 94.88 135 GLU B CA 1
ATOM 4633 C C . GLU B 1 135 ? 10.844 -0.731 3.771 1 94.88 135 GLU B C 1
ATOM 4635 O O . GLU B 1 135 ? 11.953 -0.91 3.27 1 94.88 135 GLU B O 1
ATOM 4640 N N . ARG B 1 136 ? 9.914 -1.638 3.793 1 90.56 136 ARG B N 1
ATOM 4641 C CA . ARG B 1 136 ? 10.172 -2.969 3.254 1 90.56 136 ARG B CA 1
ATOM 4642 C C . ARG B 1 136 ? 10.289 -2.93 1.733 1 90.56 136 ARG B C 1
ATOM 4644 O O . ARG B 1 136 ? 11.062 -3.693 1.146 1 90.56 136 ARG B O 1
ATOM 4651 N N . SER B 1 137 ? 9.547 -2.051 1.152 1 89.5 137 SER B N 1
ATOM 4652 C CA . SER B 1 137 ? 9.484 -1.978 -0.304 1 89.5 137 SER B CA 1
ATOM 4653 C C . SER B 1 137 ? 10.688 -1.219 -0.867 1 89.5 137 SER B C 1
ATOM 4655 O O . SER B 1 137 ? 11.07 -1.428 -2.018 1 89.5 137 SER B O 1
ATOM 4657 N N . PHE B 1 138 ? 11.188 -0.283 -0.028 1 90.56 138 PHE B N 1
ATOM 4658 C CA . PHE B 1 138 ? 12.344 0.514 -0.427 1 90.56 138 PHE B CA 1
ATOM 4659 C C . PHE B 1 138 ? 13.43 0.462 0.638 1 90.56 138 PHE B C 1
ATOM 4661 O O . PHE B 1 138 ? 13.828 1.496 1.18 1 90.56 138 PHE B O 1
ATOM 4668 N N . PRO B 1 139 ? 14.031 -0.63 0.835 1 87.44 139 PRO B N 1
ATOM 4669 C CA . PRO B 1 139 ? 14.953 -0.789 1.962 1 87.44 139 PRO B CA 1
ATOM 4670 C C . PRO B 1 139 ? 16.234 0.032 1.8 1 87.44 139 PRO B C 1
ATOM 4672 O O . PRO B 1 139 ? 16.875 0.383 2.793 1 87.44 139 PRO B O 1
ATOM 4675 N N . SER B 1 140 ? 16.609 0.353 0.586 1 87.81 140 SER B N 1
ATOM 4676 C CA . SER B 1 140 ? 17.828 1.12 0.362 1 87.81 140 SER B CA 1
ATOM 4677 C C . SER B 1 140 ? 17.562 2.619 0.451 1 87.81 140 SER B C 1
ATOM 4679 O O . SER B 1 140 ? 18.5 3.418 0.525 1 87.81 140 SER B O 1
ATOM 4681 N N . LEU B 1 141 ? 16.281 3.02 0.513 1 92.69 141 LEU B N 1
ATOM 4682 C CA . LEU B 1 141 ? 15.938 4.438 0.457 1 92.69 141 LEU B CA 1
ATOM 4683 C C . LEU B 1 141 ? 15.305 4.895 1.765 1 92.69 141 LEU B C 1
ATOM 4685 O O . LEU B 1 141 ? 15.422 6.062 2.141 1 92.69 141 LEU B O 1
ATOM 4689 N N . VAL B 1 142 ? 14.57 3.965 2.393 1 95.06 142 VAL B N 1
ATOM 4690 C CA . VAL B 1 142 ? 13.672 4.391 3.457 1 95.06 142 VAL B CA 1
ATOM 4691 C C . VAL B 1 142 ? 14.047 3.689 4.762 1 95.06 142 VAL B C 1
ATOM 4693 O O . VAL B 1 142 ? 14.25 2.475 4.785 1 95.06 142 VAL B O 1
ATOM 4696 N N . ALA B 1 143 ? 14.125 4.434 5.777 1 95.19 143 ALA B N 1
ATOM 4697 C CA . ALA B 1 143 ? 14.234 3.908 7.137 1 95.19 143 ALA B CA 1
ATOM 4698 C C . ALA B 1 143 ? 13.188 4.539 8.055 1 95.19 143 ALA B C 1
ATOM 4700 O O . ALA B 1 143 ? 13.094 5.766 8.141 1 95.19 143 ALA B O 1
ATOM 4701 N N . VAL B 1 144 ? 12.359 3.715 8.648 1 96.69 144 VAL B N 1
ATOM 4702 C CA . VAL B 1 144 ? 11.453 4.207 9.68 1 96.69 144 VAL B CA 1
ATOM 4703 C C . VAL B 1 144 ? 12.203 4.352 11 1 96.69 144 VAL B C 1
ATOM 4705 O O . VAL B 1 144 ? 12.789 3.387 11.492 1 96.69 144 VAL B O 1
ATOM 4708 N N . GLU B 1 145 ? 12.188 5.527 11.477 1 96.88 145 GLU B N 1
ATOM 4709 C CA . GLU B 1 145 ? 12.883 5.824 12.727 1 96.88 145 GLU B CA 1
ATOM 4710 C C . GLU B 1 145 ? 11.906 6.145 13.844 1 96.88 145 GLU B C 1
ATOM 4712 O O . GLU B 1 145 ? 10.867 6.773 13.617 1 96.88 145 GLU B O 1
ATOM 4717 N N . HIS B 1 146 ? 12.227 5.746 15.062 1 96.69 146 HIS B N 1
ATOM 4718 C CA . HIS B 1 146 ? 11.359 5.887 16.219 1 96.69 146 HIS B CA 1
ATOM 4719 C C . HIS B 1 146 ? 11.883 6.957 17.172 1 96.69 146 HIS B C 1
ATOM 4721 O O . HIS B 1 146 ? 13 6.844 17.688 1 96.69 146 HIS B O 1
ATOM 4727 N N . LEU B 1 147 ? 11.102 7.934 17.422 1 97.62 147 LEU B N 1
ATOM 4728 C CA . LEU B 1 147 ? 11.547 9.094 18.188 1 97.62 147 LEU B CA 1
ATOM 4729 C C . LEU B 1 147 ? 11.172 8.953 19.656 1 97.62 147 LEU B C 1
ATOM 4731 O O . LEU B 1 147 ? 11.562 9.781 20.484 1 97.62 147 LEU B O 1
ATOM 4735 N N . GLY B 1 148 ? 10.422 7.895 19.984 1 95.56 148 GLY B N 1
ATOM 4736 C CA . GLY B 1 148 ? 9.938 7.688 21.344 1 95.56 148 GLY B CA 1
ATOM 4737 C C . GLY B 1 148 ? 8.453 7.363 21.391 1 95.56 148 GLY B C 1
ATOM 4738 O O . GLY B 1 148 ? 7.836 7.086 20.359 1 95.56 148 GLY B O 1
ATOM 4739 N N . ARG B 1 149 ? 7.938 7.406 22.609 1 96.94 149 ARG B N 1
ATOM 4740 C CA . ARG B 1 149 ? 6.527 7.098 22.812 1 96.94 149 ARG B CA 1
ATOM 4741 C C . ARG B 1 149 ? 5.781 8.305 23.375 1 96.94 149 ARG B C 1
ATOM 4743 O O . ARG B 1 149 ? 6.359 9.117 24.094 1 96.94 149 ARG B O 1
ATOM 4750 N N . THR B 1 150 ? 4.59 8.445 22.984 1 98.06 150 THR B N 1
ATOM 4751 C CA . THR B 1 150 ? 3.73 9.531 23.453 1 98.06 150 THR B CA 1
ATOM 4752 C C . THR B 1 150 ? 3.141 9.203 24.812 1 98.06 150 THR B C 1
ATOM 4754 O O . THR B 1 150 ? 3.447 8.156 25.391 1 98.06 150 THR B O 1
ATOM 4757 N N . PHE B 1 151 ? 2.383 10.078 25.281 1 98.38 151 PHE B N 1
ATOM 4758 C CA . PHE B 1 151 ? 1.778 9.922 26.609 1 98.38 151 PHE B CA 1
ATOM 4759 C C . PHE B 1 151 ? 0.906 8.672 26.656 1 98.38 151 PHE B C 1
ATOM 4761 O O . PHE B 1 151 ? 0.917 7.941 27.656 1 98.38 151 PHE B O 1
ATOM 4768 N N . GLU B 1 152 ? 0.198 8.461 25.578 1 98.31 152 GLU B N 1
ATOM 4769 C CA . GLU B 1 152 ? -0.704 7.312 25.562 1 98.31 152 GLU B CA 1
ATOM 4770 C C . GLU B 1 152 ? -0.005 6.066 25.031 1 98.31 152 GLU B C 1
ATOM 4772 O O . GLU B 1 152 ? -0.659 5.07 24.703 1 98.31 152 GLU B O 1
ATOM 4777 N N . GLY B 1 153 ? 1.272 6.148 24.781 1 98.19 153 GLY B N 1
ATOM 4778 C CA . GLY B 1 153 ? 2.084 4.973 24.5 1 98.19 153 GLY B CA 1
ATOM 4779 C C . GLY B 1 153 ? 2.258 4.691 23.031 1 98.19 153 GLY B C 1
ATOM 4780 O O . GLY B 1 153 ? 2.766 3.637 22.641 1 98.19 153 GLY B O 1
ATOM 4781 N N . ARG B 1 154 ? 1.847 5.57 22.203 1 98.19 154 ARG B N 1
ATOM 4782 C CA . ARG B 1 154 ? 2.023 5.375 20.766 1 98.19 154 ARG B CA 1
ATOM 4783 C C . ARG B 1 154 ? 3.406 5.832 20.328 1 98.19 154 ARG B C 1
ATOM 4785 O O . ARG B 1 154 ? 4.023 6.684 20.969 1 98.19 154 ARG B O 1
ATOM 4792 N N . GLU B 1 155 ? 3.863 5.27 19.25 1 97.81 155 GLU B N 1
ATOM 4793 C CA . GLU B 1 155 ? 5.176 5.637 18.734 1 97.81 155 GLU B CA 1
ATOM 4794 C C . GLU B 1 155 ? 5.105 6.926 17.922 1 97.81 155 GLU B C 1
ATOM 4796 O O . GLU B 1 155 ? 4.141 7.148 17.188 1 97.81 155 GLU B O 1
ATOM 4801 N N . LEU B 1 156 ? 6.059 7.762 18.125 1 98.56 156 LEU B N 1
ATOM 4802 C CA . LEU B 1 156 ? 6.305 8.852 17.188 1 98.56 156 LEU B CA 1
ATOM 4803 C C . LEU B 1 156 ? 7.328 8.438 16.141 1 98.56 156 LEU B C 1
ATOM 4805 O O . LEU B 1 156 ? 8.492 8.195 16.453 1 98.56 156 LEU B O 1
ATOM 4809 N N . LYS B 1 157 ? 6.867 8.336 14.859 1 98.19 157 LYS B N 1
ATOM 4810 C CA . LYS B 1 157 ? 7.695 7.789 13.789 1 98.19 157 LYS B CA 1
ATOM 4811 C C . LYS B 1 157 ? 8.109 8.883 12.805 1 98.19 157 LYS B C 1
ATOM 4813 O O . LYS B 1 157 ? 7.312 9.766 12.477 1 98.19 157 LYS B O 1
ATOM 4818 N N . ALA B 1 158 ? 9.344 8.797 12.398 1 97.75 158 ALA B N 1
ATOM 4819 C CA . ALA B 1 158 ? 9.852 9.57 11.273 1 97.75 158 ALA B CA 1
ATOM 4820 C C . ALA B 1 158 ? 10.375 8.656 10.172 1 97.75 158 ALA B C 1
ATOM 4822 O O . ALA B 1 158 ? 10.75 7.508 10.43 1 97.75 158 ALA B O 1
ATOM 4823 N N . LEU B 1 159 ? 10.312 9.094 8.977 1 97.62 159 LEU B N 1
ATOM 4824 C CA . LEU B 1 159 ? 10.977 8.414 7.871 1 97.62 159 LEU B CA 1
ATOM 4825 C C . LEU B 1 159 ? 12.234 9.172 7.441 1 97.62 159 LEU B C 1
ATOM 4827 O O . LEU B 1 159 ? 12.195 10.383 7.254 1 97.62 159 LEU B O 1
ATOM 4831 N N . HIS B 1 160 ? 13.281 8.516 7.418 1 95.75 160 HIS B N 1
ATOM 4832 C CA . HIS B 1 160 ? 14.5 9 6.777 1 95.75 160 HIS B CA 1
ATOM 4833 C C . HIS B 1 160 ? 14.625 8.461 5.355 1 95.75 160 HIS B C 1
ATOM 4835 O O . HIS B 1 160 ? 14.688 7.246 5.152 1 95.75 160 HIS B O 1
ATOM 4841 N N . ILE B 1 161 ? 14.625 9.32 4.352 1 96.38 161 ILE B N 1
ATOM 4842 C CA . ILE B 1 161 ? 14.641 8.922 2.947 1 96.38 161 ILE B CA 1
ATOM 4843 C C . ILE B 1 161 ? 15.852 9.531 2.252 1 96.38 161 ILE B C 1
ATOM 4845 O O . ILE B 1 161 ? 16 10.75 2.188 1 96.38 161 ILE B O 1
ATOM 4849 N N . SER B 1 162 ? 16.641 8.727 1.754 1 93.62 162 SER B N 1
ATOM 4850 C CA . SER B 1 162 ? 17.859 9.172 1.065 1 93.62 162 SER B CA 1
ATOM 4851 C C . SER B 1 162 ? 18.406 8.078 0.161 1 93.62 162 SER B C 1
ATOM 4853 O O . SER B 1 162 ? 18.562 6.93 0.583 1 93.62 162 SER B O 1
ATOM 4855 N N . GLY B 1 163 ? 18.531 8.516 -1.045 1 86.12 163 GLY B N 1
ATOM 4856 C CA . GLY B 1 163 ? 19.188 7.602 -1.968 1 86.12 163 GLY B CA 1
ATOM 4857 C C . GLY B 1 163 ? 20.688 7.797 -2.051 1 86.12 163 GLY B C 1
ATOM 4858 O O . GLY B 1 163 ? 21.219 8.773 -1.526 1 86.12 163 GLY B O 1
ATOM 4859 N N . ASN B 1 164 ? 21.297 6.934 -2.66 1 74.38 164 ASN B N 1
ATOM 4860 C CA . ASN B 1 164 ? 22.719 6.996 -2.998 1 74.38 164 ASN B CA 1
ATOM 4861 C C . ASN B 1 164 ? 23.578 7.258 -1.764 1 74.38 164 ASN B C 1
ATOM 4863 O O . ASN B 1 164 ? 23.688 8.398 -1.308 1 74.38 164 ASN B O 1
ATOM 4867 N N . LYS B 1 165 ? 24.25 6.469 -1.132 1 65.38 165 LYS B N 1
ATOM 4868 C CA . LYS B 1 165 ? 25.203 6.57 -0.032 1 65.38 165 LYS B CA 1
ATOM 4869 C C . LYS B 1 165 ? 24.578 7.262 1.176 1 65.38 165 LYS B C 1
ATOM 4871 O O . LYS B 1 165 ? 24.984 8.367 1.545 1 65.38 165 LYS B O 1
ATOM 4876 N N . PRO B 1 166 ? 23.469 6.746 1.782 1 64.5 166 PRO B N 1
ATOM 4877 C CA . PRO B 1 166 ? 22.766 7.383 2.902 1 64.5 166 PRO B CA 1
ATOM 4878 C C . PRO B 1 166 ? 23.719 7.785 4.031 1 64.5 166 PRO B C 1
ATOM 4880 O O . PRO B 1 166 ? 23.391 8.688 4.812 1 64.5 166 PRO B O 1
ATOM 4883 N N . GLU B 1 167 ? 24.859 7.18 3.953 1 63.47 167 GLU B N 1
ATOM 4884 C CA . GLU B 1 167 ? 25.844 7.473 4.984 1 63.47 167 GLU B CA 1
ATOM 4885 C C . GLU B 1 167 ? 26.453 8.867 4.793 1 63.47 167 GLU B C 1
ATOM 4887 O O . GLU B 1 167 ? 27.062 9.414 5.711 1 63.47 167 GLU B O 1
ATOM 4892 N N . SER B 1 168 ? 26.297 9.32 3.455 1 62.31 168 SER B N 1
ATOM 4893 C CA . SER B 1 168 ? 26.859 10.648 3.213 1 62.31 168 SER B CA 1
ATOM 4894 C C . SER B 1 168 ? 26.047 11.734 3.908 1 62.31 168 SER B C 1
ATOM 4896 O O . SER B 1 168 ? 26.281 12.922 3.713 1 62.31 168 SER B O 1
ATOM 4898 N N . ASN B 1 169 ? 25.109 11.305 4.586 1 64.94 169 ASN B N 1
ATOM 4899 C CA . ASN B 1 169 ? 24.547 12.312 5.473 1 64.94 169 ASN B CA 1
ATOM 4900 C C . ASN B 1 169 ? 25.5 12.68 6.598 1 64.94 169 ASN B C 1
ATOM 4902 O O . ASN B 1 169 ? 26 11.805 7.305 1 64.94 169 ASN B O 1
ATOM 4906 N N . PRO B 1 170 ? 26.094 13.953 6.426 1 69.5 170 PRO B N 1
ATOM 4907 C CA . PRO B 1 170 ? 25.562 15.312 6.402 1 69.5 170 PRO B CA 1
ATOM 4908 C C . PRO B 1 170 ? 25.969 16.094 5.156 1 69.5 170 PRO B C 1
ATOM 4910 O O . PRO B 1 170 ? 25.797 17.312 5.094 1 69.5 170 PRO B O 1
ATOM 4913 N N . GLU B 1 171 ? 26.469 15.43 4.129 1 81.44 171 GLU B N 1
ATOM 4914 C CA . GLU B 1 171 ? 26.875 16.219 2.971 1 81.44 171 GLU B CA 1
ATOM 4915 C C . GLU B 1 171 ? 25.672 16.625 2.127 1 81.44 171 GLU B C 1
ATOM 4917 O O . GLU B 1 171 ? 25.766 17.562 1.318 1 81.44 171 GLU B O 1
ATOM 4922 N N . LYS B 1 172 ? 24.609 16.016 2.318 1 91 172 LYS B N 1
ATOM 4923 C CA . LYS B 1 172 ? 23.391 16.344 1.58 1 91 172 LYS B CA 1
ATOM 4924 C C . LYS B 1 172 ? 22.547 17.375 2.338 1 91 172 LYS B C 1
ATOM 4926 O O . LYS B 1 172 ? 22.516 17.359 3.568 1 91 172 LYS B O 1
ATOM 4931 N N . LYS B 1 173 ? 21.984 18.297 1.555 1 95.12 173 LYS B N 1
ATOM 4932 C CA . LYS B 1 173 ? 20.984 19.172 2.156 1 95.12 173 LYS B CA 1
ATOM 4933 C C . LYS B 1 173 ? 19.734 18.391 2.564 1 95.12 173 LYS B C 1
ATOM 4935 O O . LYS B 1 173 ? 19.219 17.578 1.786 1 95.12 173 LYS B O 1
ATOM 4940 N N . THR B 1 174 ? 19.328 18.594 3.777 1 96.5 174 THR B N 1
ATOM 4941 C CA . THR B 1 174 ? 18.188 17.844 4.316 1 96.5 174 THR B CA 1
ATOM 4942 C C . THR B 1 174 ? 16.922 18.703 4.324 1 96.5 174 THR B C 1
ATOM 4944 O O . THR B 1 174 ? 16.984 19.891 4.691 1 96.5 174 THR B O 1
ATOM 4947 N N . ILE B 1 175 ? 15.82 18.156 3.873 1 98.06 175 ILE B N 1
ATOM 4948 C CA . ILE B 1 175 ? 14.508 18.781 3.959 1 98.06 175 ILE B CA 1
ATOM 4949 C C . ILE B 1 175 ? 13.648 18.031 4.98 1 98.06 175 ILE B C 1
ATOM 4951 O O . ILE B 1 175 ? 13.539 16.812 4.926 1 98.06 175 ILE B O 1
ATOM 4955 N N . VAL B 1 176 ? 13.062 18.766 5.902 1 98.56 176 VAL B N 1
ATOM 4956 C CA . VAL B 1 176 ? 12.164 18.203 6.902 1 98.56 176 VAL B CA 1
ATOM 4957 C C . VAL B 1 176 ? 10.719 18.531 6.535 1 98.56 176 VAL B C 1
ATOM 4959 O O . VAL B 1 176 ? 10.383 19.688 6.27 1 98.56 176 VAL B O 1
ATOM 4962 N N . ILE B 1 177 ? 9.875 17.516 6.469 1 98.88 177 ILE B N 1
ATOM 4963 C CA . ILE B 1 177 ? 8.461 17.672 6.16 1 98.88 177 ILE B CA 1
ATOM 4964 C C . ILE B 1 177 ? 7.613 17.094 7.293 1 98.88 177 ILE B C 1
ATOM 4966 O O . ILE B 1 177 ? 7.789 15.938 7.68 1 98.88 177 ILE B O 1
ATOM 4970 N N . THR B 1 178 ? 6.699 17.875 7.844 1 98.81 178 THR B N 1
ATOM 4971 C CA . THR B 1 178 ? 5.875 17.391 8.945 1 98.81 178 THR B CA 1
ATOM 4972 C C . THR B 1 178 ? 4.398 17.656 8.672 1 98.81 178 THR B C 1
ATOM 4974 O O . THR B 1 178 ? 4.059 18.547 7.883 1 98.81 178 THR B O 1
ATOM 4977 N N . GLY B 1 179 ? 3.529 16.906 9.258 1 98.75 179 GLY B N 1
ATOM 4978 C CA . GLY B 1 179 ? 2.086 17.078 9.258 1 98.75 179 GLY B CA 1
ATOM 4979 C C . GLY B 1 179 ? 1.423 16.531 10.516 1 98.75 179 GLY B C 1
ATOM 4980 O O . GLY B 1 179 ? 2.059 15.844 11.312 1 98.75 179 GLY B O 1
ATOM 4981 N N . GLY B 1 180 ? 0.275 16.953 10.742 1 98.62 180 GLY B N 1
ATOM 4982 C CA . GLY B 1 180 ? -0.548 16.391 11.805 1 98.62 180 GLY B CA 1
ATOM 4983 C C . GLY B 1 180 ? -0.17 16.891 13.188 1 98.62 180 GLY B C 1
ATOM 4984 O O . GLY B 1 180 ? -0.404 16.219 14.188 1 98.62 180 GLY B O 1
ATOM 4985 N N . ILE B 1 181 ? 0.491 18.031 13.242 1 98.69 181 ILE B N 1
ATOM 4986 C CA . ILE B 1 181 ? 0.801 18.594 14.547 1 98.69 181 ILE B CA 1
ATOM 4987 C C . ILE B 1 181 ? -0.494 18.922 15.289 1 98.69 181 ILE B C 1
ATOM 4989 O O . ILE B 1 181 ? -0.607 18.672 16.5 1 98.69 181 ILE B O 1
ATOM 4993 N N . HIS B 1 182 ? -1.431 19.594 14.586 1 98.69 182 HIS B N 1
ATOM 4994 C CA . HIS B 1 182 ? -2.805 19.672 15.07 1 98.69 182 HIS B CA 1
ATOM 4995 C C . HIS B 1 182 ? -3.631 18.484 14.594 1 98.69 182 HIS B C 1
ATOM 4997 O O . HIS B 1 182 ? -3.801 18.281 13.391 1 98.69 182 HIS B O 1
ATOM 5003 N N . ALA B 1 183 ? -4.18 17.797 15.547 1 98.75 183 ALA B N 1
ATOM 5004 C CA . ALA B 1 183 ? -4.738 16.469 15.297 1 98.75 183 ALA B CA 1
ATOM 5005 C C . ALA B 1 183 ? -5.906 16.547 14.312 1 98.75 183 ALA B C 1
ATOM 5007 O O . ALA B 1 183 ? -6.113 15.625 13.516 1 98.75 183 ALA B O 1
ATOM 5008 N N . ARG B 1 184 ? -6.699 17.562 14.359 1 98.44 184 ARG B N 1
ATOM 5009 C CA . ARG B 1 184 ? -7.93 17.672 13.586 1 98.44 184 ARG B CA 1
ATOM 5010 C C . ARG B 1 184 ? -7.625 17.953 12.117 1 98.44 184 ARG B C 1
ATOM 5012 O O . ARG B 1 184 ? -8.516 17.906 11.266 1 98.44 184 ARG B O 1
ATOM 5019 N N . GLU B 1 185 ? -6.375 18.25 11.742 1 98.5 185 GLU B N 1
ATOM 5020 C CA . GLU B 1 185 ? -6.004 18.609 10.375 1 98.5 185 GLU B CA 1
ATOM 5021 C C . GLU B 1 185 ? -5.609 17.391 9.562 1 98.5 185 GLU B C 1
ATOM 5023 O O . GLU B 1 185 ? -4.469 17.281 9.102 1 98.5 185 GLU B O 1
ATOM 5028 N N . TRP B 1 186 ? -6.602 16.578 9.242 1 98.81 186 TRP B N 1
ATOM 5029 C CA . TRP B 1 186 ? -6.383 15.297 8.586 1 98.81 186 TRP B CA 1
ATOM 5030 C C . TRP B 1 186 ? -5.711 15.484 7.23 1 98.81 186 TRP B C 1
ATOM 5032 O O . TRP B 1 186 ? -4.852 14.688 6.844 1 98.81 186 TRP B O 1
ATOM 5042 N N . ILE B 1 187 ? -6.035 16.531 6.516 1 98.81 187 ILE B N 1
ATOM 5043 C CA . ILE B 1 187 ? -5.535 16.734 5.16 1 98.81 187 ILE B CA 1
ATOM 5044 C C . ILE B 1 187 ? -4.02 16.922 5.188 1 98.81 187 ILE B C 1
ATOM 5046 O O . ILE B 1 187 ? -3.322 16.531 4.254 1 98.81 187 ILE B O 1
ATOM 5050 N N . SER B 1 188 ? -3.52 17.484 6.273 1 98.88 188 SER B N 1
ATOM 5051 C CA . SER B 1 188 ? -2.076 17.656 6.391 1 98.88 188 SER B CA 1
ATOM 5052 C C . SER B 1 188 ? -1.358 16.312 6.434 1 98.88 188 SER B C 1
ATOM 5054 O O . SER B 1 188 ? -0.308 16.141 5.809 1 98.88 188 SER B O 1
ATOM 5056 N N . VAL B 1 189 ? -1.918 15.359 7.152 1 98.88 189 VAL B N 1
ATOM 5057 C CA . VAL B 1 189 ? -1.347 14.023 7.27 1 98.88 189 VAL B CA 1
ATOM 5058 C C . VAL B 1 189 ? -1.329 13.344 5.902 1 98.88 189 VAL B C 1
ATOM 5060 O O . VAL B 1 189 ? -0.291 12.844 5.465 1 98.88 189 VAL B O 1
ATOM 5063 N N . SER B 1 190 ? -2.475 13.383 5.211 1 98.56 190 SER B N 1
ATOM 5064 C CA . SER B 1 190 ? -2.586 12.742 3.904 1 98.56 190 SER B CA 1
ATOM 5065 C C . SER B 1 190 ? -1.659 13.398 2.887 1 98.56 190 SER B C 1
ATOM 5067 O O . SER B 1 190 ? -1.126 12.727 2.002 1 98.56 190 SER B O 1
ATOM 5069 N N . THR B 1 191 ? -1.492 14.68 3.014 1 98.81 191 THR B N 1
ATOM 5070 C CA . THR B 1 191 ? -0.642 15.414 2.086 1 98.81 191 THR B CA 1
ATOM 5071 C C . THR B 1 191 ? 0.82 15.008 2.258 1 98.81 191 THR B C 1
ATOM 5073 O O . THR B 1 191 ? 1.544 14.844 1.272 1 98.81 191 THR B O 1
ATOM 5076 N N . VAL B 1 192 ? 1.234 14.859 3.471 1 98.88 192 VAL B N 1
ATOM 5077 C CA . VAL B 1 192 ? 2.6 14.414 3.723 1 98.88 192 VAL B CA 1
ATOM 5078 C C . VAL B 1 192 ? 2.787 13 3.178 1 98.88 192 VAL B C 1
ATOM 5080 O O . VAL B 1 192 ? 3.805 12.695 2.547 1 98.88 192 VAL B O 1
ATOM 5083 N N . CYS B 1 193 ? 1.799 12.164 3.395 1 98.12 193 CYS B N 1
ATOM 5084 C CA . CYS B 1 193 ? 1.859 10.805 2.854 1 98.12 193 CYS B CA 1
ATOM 5085 C C . CYS B 1 193 ? 1.926 10.836 1.331 1 98.12 193 CYS B C 1
ATOM 5087 O O . CYS B 1 193 ? 2.631 10.023 0.723 1 98.12 193 CYS B O 1
ATOM 5089 N N . TRP B 1 194 ? 1.209 11.742 0.721 1 97.31 194 TRP B N 1
ATOM 5090 C CA . TRP B 1 194 ? 1.23 11.883 -0.731 1 97.31 194 TRP B CA 1
ATOM 5091 C C . TRP B 1 194 ? 2.629 12.242 -1.223 1 97.31 194 TRP B C 1
ATOM 5093 O O . TRP B 1 194 ? 3.092 11.719 -2.238 1 97.31 194 TRP B O 1
ATOM 5103 N N . ALA B 1 195 ? 3.268 13.102 -0.513 1 97.56 195 ALA B N 1
ATOM 5104 C CA . ALA B 1 195 ? 4.629 13.492 -0.871 1 97.56 195 ALA B CA 1
ATOM 5105 C C . ALA B 1 195 ? 5.574 12.289 -0.812 1 97.56 195 ALA B C 1
ATOM 5107 O O . ALA B 1 195 ? 6.387 12.086 -1.719 1 97.56 195 ALA B O 1
ATOM 5108 N N . LEU B 1 196 ? 5.457 11.508 0.253 1 96.31 196 LEU B N 1
ATOM 5109 C CA . LEU B 1 196 ? 6.246 10.289 0.386 1 96.31 196 LEU B CA 1
ATOM 5110 C C . LEU B 1 196 ? 6.016 9.359 -0.805 1 96.31 196 LEU B C 1
ATOM 5112 O O . LEU B 1 196 ? 6.977 8.875 -1.407 1 96.31 196 LEU B O 1
ATOM 5116 N N . TYR B 1 197 ? 4.77 9.211 -1.092 1 95.19 197 TYR B N 1
ATOM 5117 C CA . TYR B 1 197 ? 4.367 8.305 -2.164 1 95.19 197 TYR B CA 1
ATOM 5118 C C . TYR B 1 197 ? 4.965 8.742 -3.496 1 95.19 197 TYR B C 1
ATOM 5120 O O . TYR B 1 197 ? 5.523 7.922 -4.23 1 95.19 197 TYR B O 1
ATOM 5128 N N . GLN B 1 198 ? 4.887 10.016 -3.793 1 95.12 198 GLN B N 1
ATOM 5129 C CA . GLN B 1 198 ? 5.359 10.547 -5.066 1 95.12 198 GLN B CA 1
ATOM 5130 C C . GLN B 1 198 ? 6.879 10.445 -5.176 1 95.12 198 GLN B C 1
ATOM 5132 O O . GLN B 1 198 ? 7.406 10.023 -6.207 1 95.12 198 GLN B O 1
ATOM 5137 N N . LEU B 1 199 ? 7.594 10.758 -4.129 1 95.62 199 LEU B N 1
ATOM 5138 C CA . LEU B 1 199 ? 9.047 10.695 -4.121 1 95.62 199 LEU B CA 1
ATOM 5139 C C . LEU B 1 199 ? 9.531 9.273 -4.352 1 95.62 199 LEU B C 1
ATOM 5141 O O . LEU B 1 199 ? 10.406 9.031 -5.188 1 95.62 199 LEU B O 1
ATOM 5145 N N . LEU B 1 200 ? 8.93 8.352 -3.672 1 93.44 200 LEU B N 1
ATOM 5146 C CA . LEU B 1 200 ? 9.422 6.973 -3.682 1 93.44 200 LEU B CA 1
ATOM 5147 C C . LEU B 1 200 ? 8.953 6.238 -4.93 1 93.44 200 LEU B C 1
ATOM 5149 O O . LEU B 1 200 ? 9.734 5.531 -5.57 1 93.44 200 LEU B O 1
ATOM 5153 N N . ASN B 1 201 ? 7.664 6.438 -5.273 1 89.88 201 ASN B N 1
ATOM 5154 C CA . ASN B 1 201 ? 7.078 5.711 -6.398 1 89.88 201 ASN B CA 1
ATOM 5155 C C . ASN B 1 201 ? 7.758 6.074 -7.715 1 89.88 201 ASN B C 1
ATOM 5157 O O . ASN B 1 201 ? 7.797 5.266 -8.641 1 89.88 201 ASN B O 1
ATOM 5161 N N . ARG B 1 202 ? 8.312 7.254 -7.789 1 90.06 202 ARG B N 1
ATOM 5162 C CA . ARG B 1 202 ? 8.859 7.746 -9.055 1 90.06 202 ARG B CA 1
ATOM 5163 C C . ARG B 1 202 ? 10.383 7.637 -9.07 1 90.06 202 ARG B C 1
ATOM 5165 O O . ARG B 1 202 ? 11.031 8.039 -10.039 1 90.06 202 ARG B O 1
ATOM 5172 N N . TYR B 1 203 ? 10.977 7.145 -8.031 1 91.19 203 TYR B N 1
ATOM 5173 C CA . TYR B 1 203 ? 12.422 6.922 -8 1 91.19 203 TYR B CA 1
ATOM 5174 C C . TYR B 1 203 ? 12.836 5.871 -9.023 1 91.19 203 TYR B C 1
ATOM 5176 O O . TYR B 1 203 ? 12.211 4.809 -9.109 1 91.19 203 TYR B O 1
ATOM 5184 N N . GLY B 1 204 ? 13.781 6.184 -9.789 1 84.62 204 GLY B N 1
ATOM 5185 C CA . GLY B 1 204 ? 14.266 5.27 -10.812 1 84.62 204 GLY B CA 1
ATOM 5186 C C . GLY B 1 204 ? 13.555 5.441 -12.148 1 84.62 204 GLY B C 1
ATOM 5187 O O . GLY B 1 204 ? 14.117 5.141 -13.195 1 84.62 204 GLY B O 1
ATOM 5188 N N . SER B 1 205 ? 12.32 5.945 -12.117 1 83.88 205 SER B N 1
ATOM 5189 C CA . SER B 1 205 ? 11.547 6.094 -13.344 1 83.88 205 SER B CA 1
ATOM 5190 C C . SER B 1 205 ? 11.508 7.551 -13.797 1 83.88 205 SER B C 1
ATOM 5192 O O . SER B 1 205 ? 11.352 7.836 -14.984 1 83.88 205 SER B O 1
ATOM 5194 N N . SER B 1 206 ? 11.531 8.43 -12.781 1 90.81 206 SER B N 1
ATOM 5195 C CA . SER B 1 206 ? 11.555 9.859 -13.062 1 90.81 206 SER B CA 1
ATOM 5196 C C . SER B 1 206 ? 12.922 10.461 -12.727 1 90.81 206 SER B C 1
ATOM 5198 O O . SER B 1 206 ? 13.438 10.266 -11.625 1 90.81 206 SER B O 1
ATOM 5200 N N . LYS B 1 207 ? 13.438 11.18 -13.688 1 93.81 207 LYS B N 1
ATOM 5201 C CA . LYS B 1 207 ? 14.75 11.789 -13.492 1 93.81 207 LYS B CA 1
ATOM 5202 C C . LYS B 1 207 ? 14.734 12.758 -12.312 1 93.81 207 LYS B C 1
ATOM 5204 O O . LYS B 1 207 ? 15.688 12.805 -11.523 1 93.81 207 LYS B O 1
ATOM 5209 N N . LYS B 1 208 ? 13.695 13.516 -12.211 1 95.38 208 LYS B N 1
ATOM 5210 C CA . LYS B 1 208 ? 13.617 14.539 -11.164 1 95.38 208 LYS B CA 1
ATOM 5211 C C . LYS B 1 208 ? 13.57 13.906 -9.781 1 95.38 208 LYS B C 1
ATOM 5213 O O . LYS B 1 208 ? 14.414 14.195 -8.93 1 95.38 208 LYS B O 1
ATOM 5218 N N . GLU B 1 209 ? 12.664 13.016 -9.594 1 94.94 209 GLU B N 1
ATOM 5219 C CA . GLU B 1 209 ? 12.531 12.391 -8.273 1 94.94 209 GLU B CA 1
ATOM 5220 C C . GLU B 1 209 ? 13.758 11.547 -7.938 1 94.94 209 GLU B C 1
ATOM 5222 O O . GLU B 1 209 ? 14.172 11.477 -6.777 1 94.94 209 GLU B O 1
ATOM 5227 N N . THR B 1 210 ? 14.32 10.922 -8.984 1 93.56 210 THR B N 1
ATOM 5228 C CA . THR B 1 210 ? 15.555 10.18 -8.75 1 93.56 210 THR B CA 1
ATOM 5229 C C . THR B 1 210 ? 16.656 11.109 -8.273 1 93.56 210 THR B C 1
ATOM 5231 O O . THR B 1 210 ? 17.344 10.812 -7.297 1 93.56 210 THR B O 1
ATOM 5234 N N . LYS B 1 211 ? 16.766 12.242 -8.938 1 94.62 211 LYS B N 1
ATOM 5235 C CA . LYS B 1 211 ? 17.766 13.234 -8.547 1 94.62 211 LYS B CA 1
ATOM 5236 C C . LYS B 1 211 ? 17.484 13.781 -7.152 1 94.62 211 LYS B C 1
ATOM 5238 O O . LYS B 1 211 ? 18.406 13.992 -6.367 1 94.62 211 LYS B O 1
ATOM 5243 N N . TYR B 1 212 ? 16.25 14.086 -6.773 1 96.62 212 TYR B N 1
ATOM 5244 C CA . TYR B 1 212 ? 15.898 14.562 -5.445 1 96.62 212 TYR B CA 1
ATOM 5245 C C . TYR B 1 212 ? 16.391 13.609 -4.363 1 96.62 212 TYR B C 1
ATOM 5247 O O . TYR B 1 212 ? 17.047 14.031 -3.41 1 96.62 212 TYR B O 1
ATOM 5255 N N . LEU B 1 213 ? 16.141 12.32 -4.535 1 94.75 213 LEU B N 1
ATOM 5256 C CA . LEU B 1 213 ? 16.453 11.359 -3.484 1 94.75 213 LEU B CA 1
ATOM 5257 C C . LEU B 1 213 ? 17.953 11.047 -3.467 1 94.75 213 LEU B C 1
ATOM 5259 O O . LEU B 1 213 ? 18.5 10.695 -2.422 1 94.75 213 LEU B O 1
ATOM 5263 N N . ASP B 1 214 ? 18.594 11.203 -4.629 1 92.62 214 ASP B N 1
ATOM 5264 C CA . ASP B 1 214 ? 20.031 10.922 -4.691 1 92.62 214 ASP B CA 1
ATOM 5265 C C . ASP B 1 214 ? 20.844 12.086 -4.133 1 92.62 214 ASP B C 1
ATOM 5267 O O . ASP B 1 214 ? 21.922 11.883 -3.568 1 92.62 214 ASP B O 1
ATOM 5271 N N . ASP B 1 215 ? 20.312 13.281 -4.266 1 93.12 215 ASP B N 1
ATOM 5272 C CA . ASP B 1 215 ? 21.156 14.438 -3.984 1 93.12 215 ASP B CA 1
ATOM 5273 C C . ASP B 1 215 ? 20.641 15.203 -2.762 1 93.12 215 ASP B C 1
ATOM 5275 O O . ASP B 1 215 ? 21.344 16.062 -2.229 1 93.12 215 ASP B O 1
ATOM 5279 N N . LEU B 1 216 ? 19.5 14.93 -2.297 1 95.56 216 LEU B N 1
ATOM 5280 C CA . LEU B 1 216 ? 18.938 15.523 -1.086 1 95.56 216 LEU B CA 1
ATOM 5281 C C . LEU B 1 216 ? 18.609 14.453 -0.054 1 95.56 216 LEU B C 1
ATOM 5283 O O . LEU B 1 216 ? 18.703 13.258 -0.344 1 95.56 216 LEU B O 1
ATOM 5287 N N . ASP B 1 217 ? 18.406 14.93 1.12 1 95.19 217 ASP B N 1
ATOM 5288 C CA . ASP B 1 217 ? 18 14.102 2.256 1 95.19 217 ASP B CA 1
ATOM 5289 C C . ASP B 1 217 ? 16.656 14.555 2.818 1 95.19 217 ASP B C 1
ATOM 5291 O O . ASP B 1 217 ? 16.344 15.75 2.82 1 95.19 217 ASP B O 1
ATOM 5295 N N . PHE B 1 218 ? 15.836 13.555 3.176 1 96.94 218 PHE B N 1
ATOM 5296 C CA . PHE B 1 218 ? 14.516 13.914 3.68 1 96.94 218 PHE B CA 1
ATOM 5297 C C . PHE B 1 218 ? 14.266 13.281 5.043 1 96.94 218 PHE B C 1
ATOM 5299 O O . PHE B 1 218 ? 14.539 12.094 5.242 1 96.94 218 PHE B O 1
ATOM 5306 N N . LEU B 1 219 ? 13.812 14.039 5.98 1 96.94 219 LEU B N 1
ATOM 5307 C CA . LEU B 1 219 ? 13.227 13.594 7.238 1 96.94 219 LEU B CA 1
ATOM 5308 C C . LEU B 1 219 ? 11.742 13.953 7.309 1 96.94 219 LEU B C 1
ATOM 5310 O O . LEU B 1 219 ? 11.383 15.133 7.309 1 96.94 219 LEU B O 1
ATOM 5314 N N . VAL B 1 220 ? 10.867 12.93 7.406 1 98.56 220 VAL B N 1
ATOM 5315 C CA . VAL B 1 220 ? 9.438 13.172 7.234 1 98.56 220 VAL B CA 1
ATOM 5316 C C . VAL B 1 220 ? 8.672 12.617 8.438 1 98.56 220 VAL B C 1
ATOM 5318 O O . VAL B 1 220 ? 8.875 11.461 8.828 1 98.56 220 VAL B O 1
ATOM 5321 N N . ILE B 1 221 ? 7.828 13.391 9.023 1 98.56 221 ILE B N 1
ATOM 5322 C CA . ILE B 1 221 ? 6.914 12.953 10.078 1 98.56 221 ILE B CA 1
ATOM 5323 C C . ILE B 1 221 ? 5.473 13.195 9.641 1 98.56 221 ILE B C 1
ATOM 5325 O O . ILE B 1 221 ? 4.93 14.281 9.836 1 98.56 221 ILE B O 1
ATOM 5329 N N . PRO B 1 222 ? 4.773 12.164 9.195 1 98.5 222 PRO B N 1
ATOM 5330 C CA . PRO B 1 222 ? 3.422 12.359 8.672 1 98.5 222 PRO B CA 1
ATOM 5331 C C . PRO B 1 222 ? 2.4 12.672 9.758 1 98.5 222 PRO B C 1
ATOM 5333 O O . PRO B 1 222 ? 1.431 13.391 9.516 1 98.5 222 PRO B O 1
ATOM 5336 N N . VAL B 1 223 ? 2.637 12.086 10.953 1 98.81 223 VAL B N 1
ATOM 5337 C CA . VAL B 1 223 ? 1.736 12.312 12.078 1 98.81 223 VAL B CA 1
ATOM 5338 C C . VAL B 1 223 ? 2.535 12.773 13.297 1 98.81 223 VAL B C 1
ATOM 5340 O O . VAL B 1 223 ? 2.99 11.953 14.094 1 98.81 223 VAL B O 1
ATOM 5343 N N . PHE B 1 224 ? 2.549 14.016 13.5 1 98.81 224 PHE B N 1
ATOM 5344 C CA . PHE B 1 224 ? 3.367 14.602 14.555 1 98.81 224 PHE B CA 1
ATOM 5345 C C . PHE B 1 224 ? 2.693 14.438 15.914 1 98.81 224 PHE B C 1
ATOM 5347 O O . PHE B 1 224 ? 3.355 14.5 16.953 1 98.81 224 PHE B O 1
ATOM 5354 N N . ASN B 1 225 ? 1.375 14.242 15.906 1 98.88 225 ASN B N 1
ATOM 5355 C CA . ASN B 1 225 ? 0.528 14.109 17.078 1 98.88 225 ASN B CA 1
ATOM 5356 C C . ASN B 1 225 ? -0.254 12.797 17.062 1 98.88 225 ASN B C 1
ATOM 5358 O O . ASN B 1 225 ? -1.48 12.805 16.953 1 98.88 225 ASN B O 1
ATOM 5362 N N . PRO B 1 226 ? 0.451 11.648 17.375 1 98.88 226 PRO B N 1
ATOM 5363 C CA . PRO B 1 226 ? -0.201 10.352 17.219 1 98.88 226 PRO B CA 1
ATOM 5364 C C . PRO B 1 226 ? -1.388 10.172 18.172 1 98.88 226 PRO B C 1
ATOM 5366 O O . PRO B 1 226 ? -2.443 9.688 17.75 1 98.88 226 PRO B O 1
ATOM 5369 N N . ASP B 1 227 ? -1.262 10.57 19.406 1 98.88 227 ASP B N 1
ATOM 5370 C CA . ASP B 1 227 ? -2.344 10.398 20.359 1 98.88 227 ASP B CA 1
ATOM 5371 C C . ASP B 1 227 ? -3.572 11.211 19.969 1 98.88 227 ASP B C 1
ATOM 5373 O O . ASP B 1 227 ? -4.691 10.695 19.984 1 98.88 227 ASP B O 1
ATOM 5377 N N . GLY B 1 228 ? -3.318 12.461 19.641 1 98.88 228 GLY B N 1
ATOM 5378 C CA . GLY B 1 228 ? -4.434 13.289 19.203 1 98.88 228 GLY B CA 1
ATOM 5379 C C . GLY B 1 228 ? -5.109 12.773 17.953 1 98.88 228 GLY B C 1
ATOM 5380 O O . GLY B 1 228 ? -6.34 12.75 17.859 1 98.88 228 GLY B O 1
ATOM 5381 N N . TYR B 1 229 ? -4.324 12.391 17.016 1 98.81 229 TYR B N 1
ATOM 5382 C CA . TYR B 1 229 ? -4.863 11.898 15.75 1 98.81 229 TYR B CA 1
ATOM 5383 C C . TYR B 1 229 ? -5.723 10.664 15.969 1 98.81 229 TYR B C 1
ATOM 5385 O O . TYR B 1 229 ? -6.824 10.562 15.422 1 98.81 229 TYR B O 1
ATOM 5393 N N . ALA B 1 230 ? -5.227 9.742 16.766 1 98.56 230 ALA B N 1
ATOM 5394 C CA . ALA B 1 230 ? -6.016 8.562 17.094 1 98.56 230 ALA B CA 1
ATOM 5395 C C . ALA B 1 230 ? -7.324 8.945 17.781 1 98.56 230 ALA B C 1
ATOM 5397 O O . ALA B 1 230 ? -8.375 8.375 17.484 1 98.56 230 ALA B O 1
ATOM 5398 N N . TYR B 1 231 ? -7.281 9.922 18.625 1 98.44 231 TYR B N 1
ATOM 5399 C CA . TYR B 1 231 ? -8.445 10.391 19.375 1 98.44 231 TYR B CA 1
ATOM 5400 C C . TYR B 1 231 ? -9.5 10.977 18.453 1 98.44 231 TYR B C 1
ATOM 5402 O O . TYR B 1 231 ? -10.695 10.828 18.688 1 98.44 231 TYR B O 1
ATOM 5410 N N . THR B 1 232 ? -9.07 11.664 17.375 1 98.38 232 THR B N 1
ATOM 5411 C CA . THR B 1 232 ? -10.008 12.258 16.438 1 98.38 232 THR B CA 1
ATOM 5412 C C . THR B 1 232 ? -10.82 11.188 15.719 1 98.38 232 THR B C 1
ATOM 5414 O O . THR B 1 232 ? -11.938 11.438 15.273 1 98.38 232 THR B O 1
ATOM 5417 N N . TRP B 1 233 ? -10.266 10.055 15.617 1 96.75 233 TRP B N 1
ATOM 5418 C CA . TRP B 1 233 ? -10.945 8.969 14.922 1 96.75 233 TRP B CA 1
ATOM 5419 C C . TRP B 1 233 ? -11.945 8.273 15.836 1 96.75 233 TRP B C 1
ATOM 5421 O O . TRP B 1 233 ? -12.984 7.785 15.375 1 96.75 233 TRP B O 1
ATOM 5431 N N . SER B 1 234 ? -11.727 8.281 17.109 1 94.81 234 SER B N 1
ATOM 5432 C CA . SER B 1 234 ? -12.516 7.434 17.984 1 94.81 234 SER B CA 1
ATOM 5433 C C . SER B 1 234 ? -13.453 8.266 18.859 1 94.81 234 SER B C 1
ATOM 5435 O O . SER B 1 234 ? -14.508 7.781 19.281 1 94.81 234 SER B O 1
ATOM 5437 N N . HIS B 1 235 ? -13.109 9.555 19.125 1 95.75 235 HIS B N 1
ATOM 5438 C CA . HIS B 1 235 ? -13.836 10.258 20.172 1 95.75 235 HIS B CA 1
ATOM 5439 C C . HIS B 1 235 ? -14.305 11.625 19.688 1 95.75 235 HIS B C 1
ATOM 5441 O O . HIS B 1 235 ? -15.477 11.984 19.859 1 95.75 235 HIS B O 1
ATOM 5447 N N . ASP B 1 236 ? -13.336 12.414 19.125 1 97.44 236 ASP B N 1
ATOM 5448 C CA . ASP B 1 236 ? -13.625 13.797 18.781 1 97.44 236 ASP B CA 1
ATOM 5449 C C . ASP B 1 236 ? -12.883 14.219 17.516 1 97.44 236 ASP B C 1
ATOM 5451 O O . ASP B 1 236 ? -11.727 14.641 17.578 1 97.44 236 ASP B O 1
ATOM 5455 N N . ARG B 1 237 ? -13.578 14.297 16.406 1 97.88 237 ARG B N 1
ATOM 5456 C CA . ARG B 1 237 ? -13 14.578 15.094 1 97.88 237 ARG B CA 1
ATOM 5457 C C . ARG B 1 237 ? -12.336 15.953 15.07 1 97.88 237 ARG B C 1
ATOM 5459 O O . ARG B 1 237 ? -11.43 16.203 14.273 1 97.88 237 ARG B O 1
ATOM 5466 N N . LEU B 1 238 ? -12.703 16.812 15.984 1 97.88 238 LEU B N 1
ATOM 5467 C CA . LEU B 1 238 ? -12.219 18.188 15.922 1 97.88 238 LEU B CA 1
ATOM 5468 C C . LEU B 1 238 ? -11.188 18.453 17.016 1 97.88 238 LEU B C 1
ATOM 5470 O O . LEU B 1 238 ? -10.836 19.594 17.281 1 97.88 238 LEU B O 1
ATOM 5474 N N . TRP B 1 239 ? -10.703 17.375 17.625 1 98.12 239 TRP B N 1
ATOM 5475 C CA . TRP B 1 239 ? -9.672 17.5 18.641 1 98.12 239 TRP B CA 1
ATOM 5476 C C . TRP B 1 239 ? -8.398 18.094 18.047 1 98.12 239 TRP B C 1
ATOM 5478 O O . TRP B 1 239 ? -7.988 17.719 16.938 1 98.12 239 TRP B O 1
ATOM 5488 N N . ARG B 1 240 ? -7.68 18.953 18.75 1 98.31 240 ARG B N 1
ATOM 5489 C CA . ARG B 1 240 ? -6.539 19.719 18.25 1 98.31 240 ARG B CA 1
ATOM 5490 C C . ARG B 1 240 ? -5.246 19.281 18.922 1 98.31 240 ARG B C 1
ATOM 5492 O O . ARG B 1 240 ? -4.293 18.875 18.266 1 98.31 240 ARG B O 1
ATOM 5499 N N . LYS B 1 241 ? -5.211 19.188 20.219 1 98.44 241 LYS B N 1
ATOM 5500 C CA . LYS B 1 241 ? -4.02 19.047 21.047 1 98.44 241 LYS B CA 1
ATOM 5501 C C . LYS B 1 241 ? -3.547 17.609 21.109 1 98.44 241 LYS B C 1
ATOM 5503 O O . LYS B 1 241 ? -4.176 16.719 20.531 1 98.44 241 LYS B O 1
ATOM 5508 N N . ASN B 1 242 ? -2.342 17.453 21.719 1 98.75 242 ASN B N 1
ATOM 5509 C CA . ASN B 1 242 ? -1.998 16.078 22.078 1 98.75 242 ASN B CA 1
ATOM 5510 C C . ASN B 1 242 ? -2.836 15.57 23.25 1 98.75 242 ASN B C 1
ATOM 5512 O O . ASN B 1 242 ? -3.896 16.125 23.531 1 98.75 242 ASN B O 1
ATOM 5516 N N . ARG B 1 243 ? -2.502 14.555 23.953 1 98.62 243 ARG B N 1
ATOM 5517 C CA . ARG B 1 243 ? -3.408 13.945 24.922 1 98.62 243 ARG B CA 1
ATOM 5518 C C . ARG B 1 243 ? -2.748 13.812 26.281 1 98.62 243 ARG B C 1
ATOM 5520 O O . ARG B 1 243 ? -3.24 13.094 27.156 1 98.62 243 ARG B O 1
ATOM 5527 N N . GLN B 1 244 ? -1.641 14.469 26.453 1 98.5 244 GLN B N 1
ATOM 5528 C CA . GLN B 1 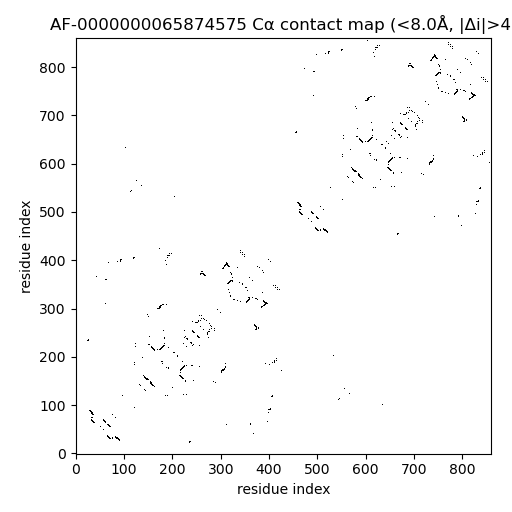244 ? -0.928 14.32 27.719 1 98.5 244 GLN B CA 1
ATOM 5529 C C . GLN B 1 244 ? -1.667 15.023 28.859 1 98.5 244 GLN B C 1
ATOM 5531 O O . GLN B 1 244 ? -2.49 15.906 28.609 1 98.5 244 GLN B O 1
ATOM 5536 N N . ARG B 1 245 ? -1.352 14.648 30.062 1 97.44 245 ARG B N 1
ATOM 5537 C CA . ARG B 1 245 ? -1.95 15.273 31.234 1 97.44 245 ARG B CA 1
ATOM 5538 C C . ARG B 1 245 ? -1.396 16.672 31.453 1 97.44 245 ARG B C 1
ATOM 5540 O O . ARG B 1 245 ? -0.241 16.953 31.125 1 97.44 245 ARG B O 1
ATOM 5547 N N . THR B 1 246 ? -2.26 17.531 31.969 1 96.31 246 THR B N 1
ATOM 5548 C CA . THR B 1 246 ? -1.853 18.859 32.406 1 96.31 246 THR B CA 1
ATOM 5549 C C . THR B 1 246 ? -1.995 19 33.906 1 96.31 246 THR B C 1
ATOM 5551 O O . THR B 1 246 ? -2.305 18.031 34.625 1 96.31 246 THR B O 1
ATOM 5554 N N . HIS B 1 247 ? -1.725 20.219 34.406 1 94.31 247 HIS B N 1
ATOM 5555 C CA . HIS B 1 247 ? -1.86 20.469 35.844 1 94.31 247 HIS B CA 1
ATOM 5556 C C . HIS B 1 247 ? -3.326 20.5 36.25 1 94.31 247 HIS B C 1
ATOM 5558 O O . HIS B 1 247 ? -3.639 20.422 37.438 1 94.31 247 HIS B O 1
ATOM 5564 N N . VAL B 1 248 ? -4.246 20.562 35.25 1 95.25 248 VAL B N 1
ATOM 5565 C CA . VAL B 1 248 ? -5.68 20.422 35.469 1 95.25 248 VAL B CA 1
ATOM 5566 C C . VAL B 1 248 ? -6.156 19.062 34.969 1 95.25 248 VAL B C 1
ATOM 5568 O O . VAL B 1 248 ? -6.355 18.875 33.781 1 95.25 248 VAL B O 1
ATOM 5571 N N . PRO B 1 249 ? -6.457 18.172 35.844 1 92.62 249 PRO B N 1
ATOM 5572 C CA . PRO B 1 249 ? -6.691 16.781 35.5 1 92.62 249 PRO B CA 1
ATOM 5573 C C . PRO B 1 249 ? -7.793 16.625 34.438 1 92.62 249 PRO B C 1
ATOM 5575 O O . PRO B 1 249 ? -7.723 15.719 33.594 1 92.62 249 PRO B O 1
ATOM 5578 N N . GLN B 1 250 ? -8.781 17.469 34.406 1 93.56 250 GLN B N 1
ATOM 5579 C CA . GLN B 1 250 ? -9.906 17.312 33.5 1 93.56 250 GLN B CA 1
ATOM 5580 C C . GLN B 1 250 ? -9.57 17.875 32.125 1 93.56 250 GLN B C 1
ATOM 5582 O O . GLN B 1 250 ? -10.281 17.594 31.141 1 93.56 250 GLN B O 1
ATOM 5587 N N . CYS B 1 251 ? -8.5 18.562 32 1 95.94 251 CYS B N 1
ATOM 5588 C CA . CYS B 1 251 ? -8.109 19.203 30.766 1 95.94 251 CYS B CA 1
ATOM 5589 C C . CYS B 1 251 ? -6.867 18.547 30.188 1 95.94 251 CYS B C 1
ATOM 5591 O O . CYS B 1 251 ? -5.742 18.859 30.562 1 95.94 251 CYS B O 1
ATOM 5593 N N . LEU B 1 252 ? -7.059 17.75 29.188 1 97.56 252 LEU B N 1
ATOM 5594 C CA . LEU B 1 252 ? -5.945 17 28.609 1 97.56 252 LEU B CA 1
ATOM 5595 C C . LEU B 1 252 ? -5.367 17.734 27.406 1 97.56 252 LEU B C 1
ATOM 5597 O O . LEU B 1 252 ? -6.09 18.422 26.688 1 97.56 252 LEU B O 1
ATOM 5601 N N . GLY B 1 253 ? -4.023 17.594 27.281 1 98.19 253 GLY B N 1
ATOM 5602 C CA . GLY B 1 253 ? -3.354 17.922 26.031 1 98.19 253 GLY B CA 1
ATOM 5603 C C . GLY B 1 253 ? -2.711 19.297 26.047 1 98.19 253 GLY B C 1
ATOM 5604 O O . GLY B 1 253 ? -3.188 20.203 26.734 1 98.19 253 GLY B O 1
ATOM 5605 N N . ILE B 1 254 ? -1.762 19.422 25.281 1 97.94 254 ILE B N 1
ATOM 5606 C CA . ILE B 1 254 ? -1.021 20.641 24.984 1 97.94 254 ILE B CA 1
ATOM 5607 C C . ILE B 1 254 ? -1.01 20.891 23.469 1 97.94 254 ILE B C 1
ATOM 5609 O O . ILE B 1 254 ? -0.894 19.938 22.688 1 97.94 254 ILE B O 1
ATOM 5613 N N . ASP B 1 255 ? -1.265 22.109 23.078 1 97.62 255 ASP B N 1
ATOM 5614 C CA . ASP B 1 255 ? -1.001 22.453 21.688 1 97.62 255 ASP B CA 1
ATOM 5615 C C . ASP B 1 255 ? 0.492 22.391 21.375 1 97.62 255 ASP B C 1
ATOM 5617 O O . ASP B 1 255 ? 1.259 23.266 21.781 1 97.62 255 ASP B O 1
ATOM 5621 N N . ILE B 1 256 ? 0.851 21.391 20.609 1 98.38 256 ILE B N 1
ATOM 5622 C CA . ILE B 1 256 ? 2.26 21.094 20.375 1 98.38 256 ILE B CA 1
ATOM 5623 C C . ILE B 1 256 ? 2.924 22.281 19.672 1 98.38 256 ILE B C 1
ATOM 5625 O O . ILE B 1 256 ? 4.09 22.594 19.938 1 98.38 256 ILE B O 1
ATOM 5629 N N . ASP B 1 257 ? 2.191 23 18.859 1 97.62 257 ASP B N 1
ATOM 5630 C CA . ASP B 1 257 ? 2.742 24.094 18.062 1 97.62 257 ASP B CA 1
ATOM 5631 C C . ASP B 1 257 ? 2.859 25.375 18.906 1 97.62 257 ASP B C 1
ATOM 5633 O O . ASP B 1 257 ? 3.105 26.453 18.359 1 97.62 257 ASP B O 1
ATOM 5637 N N . HIS B 1 258 ? 2.66 25.234 20.219 1 95.62 258 HIS B N 1
ATOM 5638 C CA . HIS B 1 258 ? 2.908 26.312 21.172 1 95.62 258 HIS B CA 1
ATOM 5639 C C . HIS B 1 258 ? 3.881 25.859 22.266 1 95.62 258 HIS B C 1
ATOM 5641 O O . HIS B 1 258 ? 3.959 26.469 23.328 1 95.62 258 HIS B O 1
ATOM 5647 N N . SER B 1 259 ? 4.574 24.875 21.953 1 96.62 259 SER B N 1
ATOM 5648 C CA . SER B 1 259 ? 5.391 24.281 23.016 1 96.62 259 SER B CA 1
ATOM 5649 C C . SER B 1 259 ? 6.871 24.312 22.656 1 96.62 259 SER B C 1
ATOM 5651 O O . SER B 1 259 ? 7.711 23.828 23.422 1 96.62 259 SER B O 1
ATOM 5653 N N . PHE B 1 260 ? 7.27 24.875 21.578 1 97.12 260 PHE B N 1
ATOM 5654 C CA . PHE B 1 260 ? 8.672 24.859 21.172 1 97.12 260 PHE B CA 1
ATOM 5655 C C . PHE B 1 260 ? 9.438 25.984 21.828 1 97.12 260 PHE B C 1
ATOM 5657 O O . PHE B 1 260 ? 8.844 26.953 22.328 1 97.12 260 PHE B O 1
ATOM 5664 N N . GLY B 1 261 ? 10.742 26 21.859 1 93.75 261 GLY B N 1
ATOM 5665 C CA . GLY B 1 261 ? 11.57 26.75 22.781 1 93.75 261 GLY B CA 1
ATOM 5666 C C . GLY B 1 261 ? 11.875 28.156 22.297 1 93.75 261 GLY B C 1
ATOM 5667 O O . GLY B 1 261 ? 12.125 29.062 23.094 1 93.75 261 GLY B O 1
ATOM 5668 N N . PHE B 1 262 ? 11.938 28.469 21.031 1 94.62 262 PHE B N 1
ATOM 5669 C CA . PHE B 1 262 ? 12.352 29.781 20.547 1 94.62 262 PHE B CA 1
ATOM 5670 C C . PHE B 1 262 ? 11.25 30.812 20.766 1 94.62 262 PHE B C 1
ATOM 5672 O O . PHE B 1 262 ? 10.148 30.688 20.219 1 94.62 262 PHE B O 1
ATOM 5679 N N . GLN B 1 263 ? 11.594 31.891 21.594 1 94.38 263 GLN B N 1
ATOM 5680 C CA . GLN B 1 263 ? 10.688 33 21.922 1 94.38 263 GLN B CA 1
ATOM 5681 C C . GLN B 1 263 ? 9.391 32.469 22.531 1 94.38 263 GLN B C 1
ATOM 5683 O O . GLN B 1 263 ? 8.312 32.969 22.234 1 94.38 263 GLN B O 1
ATOM 5688 N N . TRP B 1 264 ? 9.594 31.391 23.297 1 94.81 264 TRP B N 1
ATOM 5689 C CA . TRP B 1 264 ? 8.414 30.812 23.938 1 94.81 264 TRP B CA 1
ATOM 5690 C C . TRP B 1 264 ? 7.816 31.781 24.969 1 94.81 264 TRP B C 1
ATOM 5692 O O . TRP B 1 264 ? 8.547 32.406 25.719 1 94.81 264 TRP B O 1
ATOM 5702 N N . GLU B 1 265 ? 6.531 31.891 24.906 1 92.38 265 GLU B N 1
ATOM 5703 C CA . GLU B 1 265 ? 5.73 32.594 25.891 1 92.38 265 GLU B CA 1
ATOM 5704 C C . GLU B 1 265 ? 4.449 31.844 26.219 1 92.38 265 GLU B C 1
ATOM 5706 O O . GLU B 1 265 ? 3.779 31.328 25.328 1 92.38 265 GLU B O 1
ATOM 5711 N N . LYS B 1 266 ? 4.234 31.797 27.453 1 90.94 266 LYS B N 1
ATOM 5712 C CA . LYS B 1 266 ? 3.025 31.094 27.891 1 90.94 266 LYS B CA 1
ATOM 5713 C C . LYS B 1 266 ? 1.771 31.812 27.391 1 90.94 266 LYS B C 1
ATOM 5715 O O . LYS B 1 266 ? 1.68 33.031 27.438 1 90.94 266 LYS B O 1
ATOM 5720 N N . ALA B 1 267 ? 0.883 31.031 26.844 1 86 267 ALA B N 1
ATOM 5721 C CA . ALA B 1 267 ? -0.409 31.609 26.469 1 86 267 ALA B CA 1
ATOM 5722 C C . ALA B 1 267 ? -1.229 31.953 27.719 1 86 267 ALA B C 1
ATOM 5724 O O . ALA B 1 267 ? -1.136 31.266 28.734 1 86 267 ALA B O 1
ATOM 5725 N N . HIS B 1 268 ? -2.006 33 27.562 1 82.69 268 HIS B N 1
ATOM 5726 C CA . HIS B 1 268 ? -2.904 33.375 28.641 1 82.69 268 HIS B CA 1
ATOM 5727 C C . HIS B 1 268 ? -4.207 32.594 28.578 1 82.69 268 HIS B C 1
ATOM 5729 O O . HIS B 1 268 ? -5.293 33.188 28.531 1 82.69 268 HIS B O 1
ATOM 5735 N N . THR B 1 269 ? -4.082 31.359 28.406 1 80.81 269 THR B N 1
ATOM 5736 C CA . THR B 1 269 ? -5.254 30.5 28.312 1 80.81 269 THR B CA 1
ATOM 5737 C C . THR B 1 269 ? -5.23 29.422 29.391 1 80.81 269 THR B C 1
ATOM 5739 O O . THR B 1 269 ? -4.184 29.156 29.984 1 80.81 269 THR B O 1
ATOM 5742 N N . HIS B 1 270 ? -6.422 28.922 29.656 1 86.69 270 HIS B N 1
ATOM 5743 C CA . HIS B 1 270 ? -6.551 27.828 30.609 1 86.69 270 HIS B CA 1
ATOM 5744 C C . HIS B 1 270 ? -6.223 26.484 29.969 1 86.69 270 HIS B C 1
ATOM 5746 O O . HIS B 1 270 ? -6.25 26.359 28.734 1 86.69 270 HIS B O 1
ATOM 5752 N N . ALA B 1 271 ? -5.902 25.5 30.797 1 92.19 271 ALA B N 1
ATOM 5753 C CA . ALA B 1 271 ? -5.438 24.203 30.344 1 92.19 271 ALA B CA 1
ATOM 5754 C C . ALA B 1 271 ? -6.453 23.547 29.406 1 92.19 271 ALA B C 1
ATOM 5756 O O . ALA B 1 271 ? -6.082 22.766 28.531 1 92.19 271 ALA B O 1
ATOM 5757 N N . CYS B 1 272 ? -7.68 23.891 29.516 1 92.94 272 CYS B N 1
ATOM 5758 C CA . CYS B 1 272 ? -8.719 23.266 28.703 1 92.94 272 CYS B CA 1
ATOM 5759 C C . CYS B 1 272 ? -8.797 23.922 27.328 1 92.94 272 CYS B C 1
ATOM 5761 O O . CYS B 1 272 ? -9.445 23.391 26.422 1 92.94 272 CYS B O 1
ATOM 5763 N N . SER B 1 273 ? -8.156 25.047 27.156 1 90.62 273 SER B N 1
ATOM 5764 C CA . SER B 1 273 ? -8.18 25.75 25.891 1 90.62 273 SER B CA 1
ATOM 5765 C C . SER B 1 273 ? -7.508 24.938 24.781 1 90.62 273 SER B C 1
ATOM 5767 O O . SER B 1 273 ? -6.516 24.25 25.031 1 90.62 273 SER B O 1
ATOM 5769 N N . GLU B 1 274 ? -8.023 25.141 23.578 1 92.5 274 GLU B N 1
ATOM 5770 C CA . GLU B 1 274 ? -7.441 24.469 22.422 1 92.5 274 GLU B CA 1
ATOM 5771 C C . GLU B 1 274 ? -6.02 24.969 22.156 1 92.5 274 GLU B C 1
ATOM 5773 O O . GLU B 1 274 ? -5.23 24.281 21.5 1 92.5 274 GLU B O 1
ATOM 5778 N N . GLU B 1 275 ? -5.66 26.109 22.672 1 91.75 275 GLU B N 1
ATOM 5779 C CA . GLU B 1 275 ? -4.371 26.734 22.375 1 91.75 275 GLU B CA 1
ATOM 5780 C C . GLU B 1 275 ? -3.455 26.688 23.609 1 91.75 275 GLU B C 1
ATOM 5782 O O . GLU B 1 275 ? -2.506 27.469 23.703 1 91.75 275 GLU B O 1
ATOM 5787 N N . TYR B 1 276 ? -3.77 25.812 24.547 1 94.25 276 TYR B N 1
ATOM 5788 C CA . TYR B 1 276 ? -2.971 25.688 25.766 1 94.25 276 TYR B CA 1
ATOM 5789 C C . TYR B 1 276 ? -1.521 25.359 25.422 1 94.25 276 TYR B C 1
ATOM 5791 O O . TYR B 1 276 ? -1.244 24.359 24.766 1 94.25 276 TYR B O 1
ATOM 5799 N N . SER B 1 277 ? -0.583 26.156 25.875 1 95.06 277 SER B N 1
ATOM 5800 C CA . SER B 1 277 ? 0.821 26.078 25.484 1 95.06 277 SER B CA 1
ATOM 5801 C C . SER B 1 277 ? 1.609 25.203 26.453 1 95.06 277 SER B C 1
ATOM 5803 O O . SER B 1 277 ? 2.775 24.891 26.203 1 95.06 277 SER B O 1
ATOM 5805 N N . GLY B 1 278 ? 0.965 24.781 27.516 1 95.31 278 GLY B N 1
ATOM 5806 C CA . GLY B 1 278 ? 1.74 24.234 28.625 1 95.31 278 GLY B CA 1
ATOM 5807 C C . GLY B 1 278 ? 2.332 25.297 29.531 1 95.31 278 GLY B C 1
ATOM 5808 O O . GLY B 1 278 ? 1.986 26.469 29.406 1 95.31 278 GLY B O 1
ATOM 5809 N N . GLU B 1 279 ? 3.176 24.844 30.422 1 95.94 279 GLU B N 1
ATOM 5810 C CA . GLU B 1 279 ? 3.695 25.766 31.438 1 95.94 279 GLU B CA 1
ATOM 5811 C C . GLU B 1 279 ? 5.168 26.078 31.188 1 95.94 279 GLU B C 1
ATOM 5813 O O . GLU B 1 279 ? 5.699 27.047 31.734 1 95.94 279 GLU B O 1
ATOM 5818 N N . THR B 1 280 ? 5.797 25.312 30.406 1 96.19 280 THR B N 1
ATOM 5819 C CA . THR B 1 280 ? 7.207 25.5 30.078 1 96.19 280 THR B CA 1
ATOM 5820 C C . THR B 1 280 ? 7.484 25.078 28.625 1 96.19 280 THR B C 1
ATOM 5822 O O . THR B 1 280 ? 6.719 24.312 28.047 1 96.19 280 THR B O 1
ATOM 5825 N N . PRO B 1 281 ? 8.57 25.625 28 1 96.88 281 PRO B N 1
ATOM 5826 C CA . PRO B 1 281 ? 8.93 25.172 26.656 1 96.88 281 PRO B CA 1
ATOM 5827 C C . PRO B 1 281 ? 9.219 23.672 26.594 1 96.88 281 PRO B C 1
ATOM 5829 O O . PRO B 1 281 ? 9.805 23.109 27.531 1 96.88 281 PRO B O 1
ATOM 5832 N N . PHE B 1 282 ? 8.859 23.031 25.531 1 97.5 282 PHE B N 1
ATOM 5833 C CA . PHE B 1 282 ? 9.102 21.625 25.25 1 97.5 282 PHE B CA 1
ATOM 5834 C C . PHE B 1 282 ? 8.406 20.734 26.281 1 97.5 282 PHE B C 1
ATOM 5836 O O . PHE B 1 282 ? 8.852 19.609 26.531 1 97.5 282 PHE B O 1
ATOM 5843 N N . GLU B 1 283 ? 7.363 21.312 26.859 1 97.62 283 GLU B N 1
ATOM 5844 C CA . GLU B 1 283 ? 6.578 20.484 27.766 1 97.62 283 GLU B CA 1
ATOM 5845 C C . GLU B 1 283 ? 5.844 19.375 27 1 97.62 283 GLU B C 1
ATOM 5847 O O . GLU B 1 283 ? 5.676 18.266 27.516 1 97.62 283 GLU B O 1
ATOM 5852 N N . ALA B 1 284 ? 5.301 19.734 25.797 1 98.31 284 ALA B N 1
ATOM 5853 C CA . ALA B 1 284 ? 4.676 18.703 24.984 1 98.31 284 ALA B CA 1
ATOM 5854 C C . ALA B 1 284 ? 5.664 17.578 24.672 1 98.31 284 ALA B C 1
ATOM 5856 O O . ALA B 1 284 ? 6.762 17.844 24.172 1 98.31 284 ALA B O 1
ATOM 5857 N N . TRP B 1 285 ? 5.301 16.391 24.891 1 98.31 285 TRP B N 1
ATOM 5858 C CA . TRP B 1 285 ? 6.195 15.242 24.734 1 98.31 285 TRP B CA 1
ATOM 5859 C C . TRP B 1 285 ? 6.688 15.117 23.297 1 98.31 285 TRP B C 1
ATOM 5861 O O . TRP B 1 285 ? 7.855 14.797 23.062 1 98.31 285 TRP B O 1
ATOM 5871 N N . GLU B 1 286 ? 5.84 15.344 22.375 1 98.5 286 GLU B N 1
ATOM 5872 C CA . GLU B 1 286 ? 6.203 15.242 20.969 1 98.5 286 GLU B CA 1
ATOM 5873 C C . GLU B 1 286 ? 7.23 16.297 20.578 1 98.5 286 GLU B C 1
ATOM 5875 O O . GLU B 1 286 ? 8.141 16.031 19.797 1 98.5 286 GLU B O 1
ATOM 5880 N N . ALA B 1 287 ? 7.047 17.531 21.125 1 98.06 287 ALA B N 1
ATOM 5881 C CA . ALA B 1 287 ? 8.016 18.594 20.859 1 98.06 287 ALA B CA 1
ATOM 5882 C C . ALA B 1 287 ? 9.383 18.25 21.438 1 98.06 287 ALA B C 1
ATOM 5884 O O . ALA B 1 287 ? 10.406 18.484 20.797 1 98.06 287 ALA B O 1
ATOM 5885 N N . SER B 1 288 ? 9.344 17.703 22.609 1 97.88 288 SER B N 1
ATOM 5886 C CA . SER B 1 288 ? 10.586 17.281 23.234 1 97.88 288 SER B CA 1
ATOM 5887 C C . SER B 1 288 ? 11.266 16.172 22.453 1 97.88 288 SER B C 1
ATOM 5889 O O . SER B 1 288 ? 12.484 16.203 22.25 1 97.88 288 SER B O 1
ATOM 5891 N N . ALA B 1 289 ? 10.5 15.211 22.031 1 97.94 289 ALA B N 1
ATOM 5892 C CA . ALA B 1 289 ? 11.039 14.109 21.234 1 97.94 289 ALA B CA 1
ATOM 5893 C C . ALA B 1 289 ? 11.625 14.633 19.922 1 97.94 289 ALA B C 1
ATOM 5895 O O . ALA B 1 289 ? 12.688 14.164 19.484 1 97.94 289 ALA B O 1
ATOM 5896 N N . TRP B 1 290 ? 10.961 15.523 19.344 1 96.12 290 TRP B N 1
ATOM 5897 C CA . TRP B 1 290 ? 11.438 16.141 18.109 1 96.12 290 TRP B CA 1
ATOM 5898 C C . TRP B 1 290 ? 12.75 16.875 18.328 1 96.12 290 TRP B C 1
ATOM 5900 O O . TRP B 1 290 ? 13.672 16.766 17.516 1 96.12 290 TRP B O 1
ATOM 5910 N N . TYR B 1 291 ? 12.812 17.625 19.391 1 96.81 291 TYR B N 1
ATOM 5911 C CA . TYR B 1 291 ? 14.023 18.344 19.75 1 96.81 291 TYR B CA 1
ATOM 5912 C C . TYR B 1 291 ? 15.219 17.391 19.844 1 96.81 291 TYR B C 1
ATOM 5914 O O . TYR B 1 291 ? 16.281 17.656 19.281 1 96.81 291 TYR B O 1
ATOM 5922 N N . LYS B 1 292 ? 15.055 16.297 20.547 1 97.06 292 LYS B N 1
ATOM 5923 C CA . LYS B 1 292 ? 16.125 15.312 20.719 1 97.06 292 LYS B CA 1
ATOM 5924 C C . LYS B 1 292 ? 16.5 14.695 19.375 1 97.06 292 LYS B C 1
ATOM 5926 O O . LYS B 1 292 ? 17.688 14.539 19.062 1 97.06 292 LYS B O 1
ATOM 5931 N N . TYR B 1 293 ? 15.586 14.453 18.547 1 96.69 293 TYR B N 1
ATOM 5932 C CA . TYR B 1 293 ? 15.82 13.82 17.25 1 96.69 293 TYR B CA 1
ATOM 5933 C C . TYR B 1 293 ? 16.609 14.734 16.328 1 96.69 293 TYR B C 1
ATOM 5935 O O . TYR B 1 293 ? 17.641 14.336 15.773 1 96.69 293 TYR B O 1
ATOM 5943 N N . ILE B 1 294 ? 16.203 15.961 16.219 1 95.38 294 ILE B N 1
ATOM 5944 C CA . ILE B 1 294 ? 16.766 16.875 15.234 1 95.38 294 ILE B CA 1
ATOM 5945 C C . ILE B 1 294 ? 18.109 17.406 15.734 1 95.38 294 ILE B C 1
ATOM 5947 O O . ILE B 1 294 ? 19.016 17.656 14.938 1 95.38 294 ILE B O 1
ATOM 5951 N N . ASN B 1 295 ? 18.281 17.547 17.062 1 94.62 295 ASN B N 1
ATOM 5952 C CA . ASN B 1 295 ? 19.469 18.188 17.578 1 94.62 295 ASN B CA 1
ATOM 5953 C C . ASN B 1 295 ? 20.5 17.172 18.062 1 94.62 295 ASN B C 1
ATOM 5955 O O . ASN B 1 295 ? 21.703 17.469 18.109 1 94.62 295 ASN B O 1
ATOM 5959 N N . GLU B 1 296 ? 20.031 16 18.406 1 94.31 296 GLU B N 1
ATOM 5960 C CA . GLU B 1 296 ? 20.953 15 18.906 1 94.31 296 GLU B CA 1
ATOM 5961 C C . GLU B 1 296 ? 21.141 13.875 17.891 1 94.31 296 GLU B C 1
ATOM 5963 O O . GLU B 1 296 ? 22.234 13.695 17.344 1 94.31 296 GLU B O 1
ATOM 5968 N N . THR B 1 297 ? 20.094 13.219 17.547 1 92.94 297 THR B N 1
ATOM 5969 C CA . THR B 1 297 ? 20.188 12.078 16.641 1 92.94 297 THR B CA 1
ATOM 5970 C C . THR B 1 297 ? 20.641 12.531 15.258 1 92.94 297 THR B C 1
ATOM 5972 O 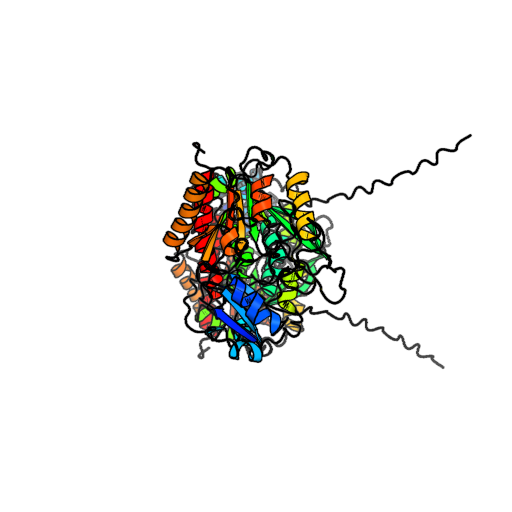O . THR B 1 297 ? 21.438 11.844 14.617 1 92.94 297 THR B O 1
ATOM 5975 N N . LYS B 1 298 ? 20.078 13.688 14.836 1 93.69 298 LYS B N 1
ATOM 5976 C CA . LYS B 1 298 ? 20.422 14.211 13.523 1 93.69 298 LYS B CA 1
ATOM 5977 C C . LYS B 1 298 ? 21.203 15.508 13.633 1 93.69 298 LYS B C 1
ATOM 5979 O O . LYS B 1 298 ? 21.078 16.391 12.789 1 93.69 298 LYS B O 1
ATOM 5984 N N . GLY B 1 299 ? 21.969 15.602 14.656 1 92.56 299 GLY B N 1
ATOM 5985 C CA . GLY B 1 299 ? 22.703 16.828 14.945 1 92.56 299 GLY B CA 1
ATOM 5986 C C . GLY B 1 299 ? 23.656 17.219 13.836 1 92.56 299 GLY B C 1
ATOM 5987 O O . GLY B 1 299 ? 23.891 18.406 13.609 1 92.56 299 GLY B O 1
ATOM 5988 N N . ASP B 1 300 ? 24.172 16.234 13.078 1 91 300 ASP B N 1
ATOM 5989 C CA . ASP B 1 300 ? 25.172 16.5 12.055 1 91 300 ASP B CA 1
ATOM 5990 C C . ASP B 1 300 ? 24.531 16.781 10.703 1 91 300 ASP B C 1
ATOM 5992 O O . ASP B 1 300 ? 25.219 17.188 9.758 1 91 300 ASP B O 1
ATOM 5996 N N . TYR B 1 301 ? 23.234 16.656 10.695 1 92.62 301 TYR B N 1
ATOM 5997 C CA . TYR B 1 301 ? 22.562 16.875 9.422 1 92.62 301 TYR B CA 1
ATOM 5998 C C . TYR B 1 301 ? 22.391 18.375 9.141 1 92.62 301 TYR B C 1
ATOM 6000 O O . TYR B 1 301 ? 22.109 19.156 10.055 1 92.62 301 TYR B O 1
ATOM 6008 N N . LYS B 1 302 ? 22.625 18.766 7.953 1 93 302 LYS B N 1
ATOM 6009 C CA . LYS B 1 302 ? 22.391 20.141 7.52 1 93 302 LYS B CA 1
ATOM 6010 C C . LYS B 1 302 ? 20.953 20.312 7.023 1 93 302 LYS B C 1
ATOM 6012 O O . LYS B 1 302 ? 20.656 20 5.871 1 93 302 LYS B O 1
ATOM 6017 N N . ILE B 1 303 ? 20.188 20.938 7.84 1 96.19 303 ILE B N 1
ATOM 6018 C CA . ILE B 1 303 ? 18.797 21.125 7.48 1 96.19 303 ILE B CA 1
ATOM 6019 C C . ILE B 1 303 ? 18.641 22.422 6.691 1 96.19 303 ILE B C 1
ATOM 6021 O O . ILE B 1 303 ? 18.859 23.516 7.23 1 96.19 303 ILE B O 1
ATOM 6025 N N . TYR B 1 304 ? 18.281 22.297 5.426 1 96.12 304 TYR B N 1
ATOM 6026 C CA . TYR B 1 304 ? 18.156 23.453 4.559 1 96.12 304 TYR B CA 1
ATOM 6027 C C . TYR B 1 304 ? 16.688 23.844 4.379 1 96.12 304 TYR B C 1
ATOM 6029 O O . TYR B 1 304 ? 16.375 25 4.059 1 96.12 304 TYR B O 1
ATOM 6037 N N . GLY B 1 305 ? 15.867 22.859 4.547 1 97.88 305 GLY B N 1
ATOM 6038 C CA . GLY B 1 305 ? 14.453 23.141 4.352 1 97.88 305 GLY B CA 1
ATOM 6039 C C . GLY B 1 305 ? 13.57 22.547 5.422 1 97.88 305 GLY B C 1
ATOM 6040 O O . GLY B 1 305 ? 13.805 21.422 5.867 1 97.88 305 GLY B O 1
ATOM 6041 N N . TYR B 1 306 ? 12.586 23.312 5.836 1 98.56 306 TYR B N 1
ATOM 6042 C CA . TYR B 1 306 ? 11.523 22.844 6.719 1 98.56 306 TYR B CA 1
ATOM 6043 C C . TYR B 1 306 ? 10.148 23.25 6.184 1 98.56 306 TYR B C 1
ATOM 6045 O O . TYR B 1 306 ? 9.906 24.422 5.902 1 98.56 306 TYR B O 1
ATOM 6053 N N . ILE B 1 307 ? 9.281 22.281 5.965 1 98.81 307 ILE B N 1
ATOM 6054 C CA . ILE B 1 307 ? 7.91 22.531 5.551 1 98.81 307 ILE B CA 1
ATOM 6055 C C . ILE B 1 307 ? 6.945 21.844 6.512 1 98.81 307 ILE B C 1
ATOM 6057 O O . ILE B 1 307 ? 7 20.609 6.68 1 98.81 307 ILE B O 1
ATOM 6061 N N . ASP B 1 308 ? 6.145 22.578 7.086 1 98.69 308 ASP B N 1
ATOM 6062 C CA . ASP B 1 308 ? 5.117 22.062 7.992 1 98.69 308 ASP B CA 1
ATOM 6063 C C . ASP B 1 308 ? 3.725 22.234 7.391 1 98.69 308 ASP B C 1
ATOM 6065 O O . ASP B 1 308 ? 3.309 23.344 7.07 1 98.69 308 ASP B O 1
ATOM 6069 N N . MET B 1 309 ? 2.986 21.125 7.289 1 98.81 309 MET B N 1
ATOM 6070 C CA . MET B 1 309 ? 1.666 21.156 6.668 1 98.81 309 MET B CA 1
ATOM 6071 C C . MET B 1 309 ? 0.579 21.391 7.711 1 98.81 309 MET B C 1
ATOM 6073 O O . MET B 1 309 ? 0.54 20.703 8.734 1 98.81 309 MET B O 1
ATOM 6077 N N . HIS B 1 310 ? -0.231 22.359 7.453 1 98.12 310 HIS B N 1
ATOM 6078 C CA . HIS B 1 310 ? -1.405 22.703 8.25 1 98.12 310 HIS B CA 1
ATOM 6079 C C . HIS B 1 310 ? -2.631 22.906 7.363 1 98.12 310 HIS B C 1
ATOM 6081 O O . HIS B 1 310 ? -2.559 22.734 6.145 1 98.12 310 HIS B O 1
ATOM 6087 N N . SER B 1 311 ? -3.652 23.062 7.926 1 96.5 311 SER B N 1
ATOM 6088 C CA . SER B 1 311 ? -4.898 23.484 7.289 1 96.5 311 SER B CA 1
ATOM 6089 C C . SER B 1 311 ? -5.762 24.297 8.242 1 96.5 311 SER B C 1
ATOM 6091 O O . SER B 1 311 ? -5.617 24.188 9.461 1 96.5 311 SER B O 1
ATOM 6093 N N . TYR B 1 312 ? -6.512 25.281 7.762 1 93.25 312 TYR B N 1
ATOM 6094 C CA . TYR B 1 312 ? -6.836 25.594 6.379 1 93.25 312 TYR B CA 1
ATOM 6095 C C . TYR B 1 312 ? -6.547 27.062 6.078 1 93.25 312 TYR B C 1
ATOM 6097 O O . TYR B 1 312 ? -5.875 27.75 6.855 1 93.25 312 TYR B O 1
ATOM 6105 N N . SER B 1 313 ? -6.949 27.625 4.922 1 92.44 313 SER B N 1
ATOM 6106 C CA . SER B 1 313 ? -7.004 29.031 4.531 1 92.44 313 SER B CA 1
ATOM 6107 C C . SER B 1 313 ? -6.16 29.281 3.287 1 92.44 313 SER B C 1
ATOM 6109 O O . SER B 1 313 ? -6.113 30.406 2.783 1 92.44 313 SER B O 1
ATOM 6111 N N . GLN B 1 314 ? -5.469 28.266 2.729 1 95.06 314 GLN B N 1
ATOM 6112 C CA . GLN B 1 314 ? -4.691 28.375 1.498 1 95.06 314 GLN B CA 1
ATOM 6113 C C . GLN B 1 314 ? -3.686 29.531 1.588 1 95.06 314 GLN B C 1
ATOM 6115 O O . GLN B 1 314 ? -3.717 30.453 0.773 1 95.06 314 GLN B O 1
ATOM 6120 N N . GLU B 1 315 ? -2.75 29.312 2.531 1 96.06 315 GLU B N 1
ATOM 6121 C CA . GLU B 1 315 ? -1.71 30.297 2.791 1 96.06 315 GLU B CA 1
ATOM 6122 C C . GLU B 1 315 ? -0.332 29.641 2.863 1 96.06 315 GLU B C 1
ATOM 6124 O O . GLU B 1 315 ? -0.21 28.484 3.232 1 96.06 315 GLU B O 1
ATOM 6129 N N . ILE B 1 316 ? 0.65 30.406 2.436 1 98.06 316 ILE B N 1
ATOM 6130 C CA . ILE B 1 316 ? 2.051 30.094 2.688 1 98.06 316 ILE B CA 1
ATOM 6131 C C . ILE B 1 316 ? 2.619 31.062 3.727 1 98.06 316 ILE B C 1
ATOM 6133 O O . ILE B 1 316 ? 2.77 32.25 3.457 1 98.06 316 ILE B O 1
ATOM 6137 N N . LEU B 1 317 ? 2.93 30.484 4.883 1 97.38 317 LEU B N 1
ATOM 6138 C CA . LEU B 1 317 ? 3.393 31.312 5.996 1 97.38 317 LEU B CA 1
ATOM 6139 C C . LEU B 1 317 ? 4.914 31.266 6.109 1 97.38 317 LEU B C 1
ATOM 6141 O O . LEU B 1 317 ? 5.512 30.188 6.051 1 97.38 317 LEU B O 1
ATOM 6145 N N . TYR B 1 318 ? 5.5 32.438 6.191 1 97.81 318 TYR B N 1
ATOM 6146 C CA . TYR B 1 318 ? 6.93 32.531 6.469 1 97.81 318 TYR B CA 1
ATOM 6147 C C . TYR B 1 318 ? 7.18 33.125 7.859 1 97.81 318 TYR B C 1
ATOM 6149 O O . TYR B 1 318 ? 6.312 33.781 8.43 1 97.81 318 TYR B O 1
ATOM 6157 N N . PRO B 1 319 ? 8.266 32.781 8.516 1 97 319 PRO B N 1
ATOM 6158 C CA . PRO B 1 319 ? 8.578 33.25 9.859 1 97 319 PRO B CA 1
ATOM 6159 C C . PRO B 1 319 ? 8.688 34.781 9.914 1 97 319 PRO B C 1
ATOM 6161 O O . PRO B 1 319 ? 8.93 35.438 8.891 1 97 319 PRO B O 1
ATOM 6164 N N . TYR B 1 320 ? 8.367 35.406 11.055 1 96.06 320 TYR B N 1
ATOM 6165 C CA . TYR B 1 320 ? 8.148 34.75 12.344 1 96.06 320 TYR B CA 1
ATOM 6166 C C . TYR B 1 320 ? 6.68 34.812 12.734 1 96.06 320 TYR B C 1
ATOM 6168 O O . TYR B 1 320 ? 5.953 35.719 12.32 1 96.06 320 TYR B O 1
ATOM 6176 N N . ALA B 1 321 ? 6.293 33.844 13.562 1 95.19 321 ALA B N 1
ATOM 6177 C CA . ALA B 1 321 ? 4.934 33.812 14.102 1 95.19 321 ALA B CA 1
ATOM 6178 C C . ALA B 1 321 ? 4.832 34.594 15.406 1 95.19 321 ALA B C 1
ATOM 6180 O O . ALA B 1 321 ? 3.783 35.156 15.719 1 95.19 321 ALA B O 1
ATOM 6181 N N . TYR B 1 322 ? 5.898 34.688 16.188 1 93.56 322 TYR B N 1
ATOM 6182 C CA . TYR B 1 322 ? 5.836 35.219 17.547 1 93.56 322 TYR B CA 1
ATOM 6183 C C . TYR B 1 322 ? 5.711 36.75 17.547 1 93.56 322 TYR B C 1
ATOM 6185 O O . TYR B 1 322 ? 5.227 37.344 18.516 1 93.56 322 TYR B O 1
ATOM 6193 N N . SER B 1 323 ? 6.148 37.344 16.406 1 92.94 323 SER B N 1
ATOM 6194 C CA . SER B 1 323 ? 6.148 38.812 16.375 1 92.94 323 SER B CA 1
ATOM 6195 C C . SER B 1 323 ? 6.168 39.344 14.938 1 92.94 323 SER B C 1
ATOM 6197 O O . SER B 1 323 ? 6.922 38.812 14.102 1 92.94 323 SER B O 1
ATOM 6199 N N . CYS B 1 324 ? 5.379 40.375 14.719 1 92 324 CYS B N 1
ATOM 6200 C CA . CYS B 1 324 ? 5.363 41 13.398 1 92 324 CYS B CA 1
ATOM 6201 C C . CYS B 1 324 ? 6.465 42.031 13.273 1 92 324 CYS B C 1
ATOM 6203 O O . CYS B 1 324 ? 6.75 42.5 12.172 1 92 324 CYS B O 1
ATOM 6205 N N . ASP B 1 325 ? 7.145 42.219 14.359 1 92.88 325 ASP B N 1
ATOM 6206 C CA . ASP B 1 325 ? 8.234 43.219 14.352 1 92.88 325 ASP B CA 1
ATOM 6207 C C . ASP B 1 325 ? 9.57 42.531 14.078 1 92.88 325 ASP B C 1
ATOM 6209 O O . ASP B 1 325 ? 10.539 43.188 13.703 1 92.88 325 ASP B O 1
ATOM 6213 N N . ALA B 1 326 ? 9.602 41.281 14.359 1 93.5 326 ALA B N 1
ATOM 6214 C CA . ALA B 1 326 ? 10.844 40.531 14.125 1 93.5 326 ALA B CA 1
ATOM 6215 C C . ALA B 1 326 ? 11.086 40.344 12.633 1 93.5 326 ALA B C 1
ATOM 6217 O O . ALA B 1 326 ? 10.188 39.906 11.898 1 93.5 326 ALA B O 1
ATOM 6218 N N . LEU B 1 327 ? 12.281 40.656 12.203 1 93.81 327 LEU B N 1
ATOM 6219 C CA . LEU B 1 327 ? 12.633 40.531 10.789 1 93.81 327 LEU B CA 1
ATOM 6220 C C . LEU B 1 327 ? 13.344 39.219 10.539 1 93.81 327 LEU B C 1
ATOM 6222 O O . LEU B 1 327 ? 14.438 38.969 11.062 1 93.81 327 LEU B O 1
ATOM 6226 N N . PRO B 1 328 ? 12.805 38.375 9.719 1 96.31 328 PRO B N 1
ATOM 6227 C CA . PRO B 1 328 ? 13.492 37.125 9.391 1 96.31 328 PRO B CA 1
ATOM 6228 C C . PRO B 1 328 ? 14.797 37.344 8.625 1 96.31 328 PRO B C 1
ATOM 6230 O O . PRO B 1 328 ? 14.938 38.344 7.914 1 96.31 328 PRO B O 1
ATOM 6233 N N . ARG B 1 329 ? 15.648 36.375 8.805 1 95.19 329 ARG B N 1
ATOM 6234 C CA . ARG B 1 329 ? 16.891 36.406 8.031 1 95.19 329 ARG B CA 1
ATOM 6235 C C . ARG B 1 329 ? 16.594 36.25 6.543 1 95.19 329 ARG B C 1
ATOM 6237 O O . ARG B 1 329 ? 15.742 35.438 6.156 1 95.19 329 ARG B O 1
ATOM 6244 N N . ASP B 1 330 ? 17.312 37.031 5.633 1 92.75 330 ASP B N 1
ATOM 6245 C CA . ASP B 1 330 ? 17.25 36.875 4.184 1 92.75 330 ASP B CA 1
ATOM 6246 C C . ASP B 1 330 ? 15.805 37 3.684 1 92.75 330 ASP B C 1
ATOM 6248 O O . ASP B 1 330 ? 15.336 36.188 2.902 1 92.75 330 ASP B O 1
ATOM 6252 N N . LEU B 1 331 ? 15.133 38 4.23 1 95.44 331 LEU B N 1
ATOM 6253 C CA . LEU B 1 331 ? 13.703 38.156 3.984 1 95.44 331 LEU B CA 1
ATOM 6254 C C . LEU B 1 331 ? 13.414 38.25 2.488 1 95.44 331 LEU B C 1
ATOM 6256 O O . LEU B 1 331 ? 12.43 37.656 2.016 1 95.44 331 LEU B O 1
ATOM 6260 N N . GLU B 1 332 ? 14.211 38.969 1.759 1 95 332 GLU B N 1
ATOM 6261 C CA . GLU B 1 332 ? 13.984 39.125 0.323 1 95 332 GLU B CA 1
ATOM 6262 C C . GLU B 1 332 ? 13.938 37.75 -0.368 1 95 332 GLU B C 1
ATOM 6264 O O . GLU B 1 332 ? 12.984 37.469 -1.099 1 95 332 GLU B O 1
ATOM 6269 N N . ASN B 1 333 ? 14.961 36.906 -0.117 1 94.38 333 ASN B N 1
ATOM 6270 C CA . ASN B 1 333 ? 15 35.594 -0.718 1 94.38 333 ASN B CA 1
ATOM 6271 C C . ASN B 1 333 ? 13.914 34.688 -0.143 1 94.38 333 ASN B C 1
ATOM 6273 O O . ASN B 1 333 ? 13.383 33.812 -0.847 1 94.38 333 ASN B O 1
ATOM 6277 N N . LEU B 1 334 ? 13.68 34.906 1.113 1 96.88 334 LEU B N 1
ATOM 6278 C CA . LEU B 1 334 ? 12.617 34.156 1.765 1 96.88 334 LEU B CA 1
ATOM 6279 C C . LEU B 1 334 ? 11.273 34.406 1.089 1 96.88 334 LEU B C 1
ATOM 6281 O O . LEU B 1 334 ? 10.516 33.469 0.819 1 96.88 334 LEU B O 1
ATOM 6285 N N . LEU B 1 335 ? 11 35.625 0.765 1 97.38 335 LEU B N 1
ATOM 6286 C CA . LEU B 1 335 ? 9.758 36.031 0.106 1 97.38 335 LEU B CA 1
ATOM 6287 C C . LEU B 1 335 ? 9.727 35.531 -1.336 1 97.38 335 LEU B C 1
ATOM 6289 O O . LEU B 1 335 ? 8.703 35.031 -1.811 1 97.38 335 LEU B O 1
ATOM 6293 N N . GLU B 1 336 ? 10.797 35.656 -1.979 1 96.69 336 GLU B N 1
ATOM 6294 C CA . GLU B 1 336 ? 10.875 35.156 -3.348 1 96.69 336 GLU B CA 1
ATOM 6295 C C . GLU B 1 336 ? 10.562 33.656 -3.404 1 96.69 336 GLU B C 1
ATOM 6297 O O . GLU B 1 336 ? 9.797 33.219 -4.262 1 96.69 336 GLU B O 1
ATOM 6302 N N . LEU B 1 337 ? 11.203 32.938 -2.475 1 97.62 337 LEU B N 1
ATOM 6303 C CA . LEU B 1 337 ? 10.953 31.5 -2.408 1 97.62 337 LEU B CA 1
ATOM 6304 C C . LEU B 1 337 ? 9.492 31.219 -2.061 1 97.62 337 LEU B C 1
ATOM 6306 O O . LEU B 1 337 ? 8.875 30.328 -2.641 1 97.62 337 LEU B O 1
ATOM 6310 N N . SER B 1 338 ? 8.898 31.953 -1.188 1 98.44 338 SER B N 1
ATOM 6311 C CA . SER B 1 338 ? 7.496 31.797 -0.803 1 98.44 338 SER B CA 1
ATOM 6312 C C . SER B 1 338 ? 6.566 32 -1.993 1 98.44 338 SER B C 1
ATOM 6314 O O . SER B 1 338 ? 5.641 31.234 -2.211 1 98.44 338 SER B O 1
ATOM 6316 N N . TYR B 1 339 ? 6.836 33.062 -2.717 1 98.31 339 TYR B N 1
ATOM 6317 C CA . TYR B 1 339 ? 6.016 33.344 -3.887 1 98.31 339 TYR B CA 1
ATOM 6318 C C . TYR B 1 339 ? 6.211 32.281 -4.965 1 98.31 339 TYR B C 1
ATOM 6320 O O . TYR B 1 339 ? 5.273 31.969 -5.699 1 98.31 339 TYR B O 1
ATOM 6328 N N . GLY B 1 340 ? 7.414 31.766 -5.039 1 98.56 340 GLY B N 1
ATOM 6329 C CA . GLY B 1 340 ? 7.656 30.656 -5.945 1 98.56 340 GLY B CA 1
ATOM 6330 C C . GLY B 1 340 ? 6.84 29.422 -5.605 1 98.56 340 GLY B C 1
ATOM 6331 O O . GLY B 1 340 ? 6.312 28.75 -6.5 1 98.56 340 GLY B O 1
ATOM 6332 N N . LEU B 1 341 ? 6.777 29.094 -4.301 1 98.75 341 LEU B N 1
ATOM 6333 C CA . LEU B 1 341 ? 5.945 27.969 -3.863 1 98.75 341 LEU B CA 1
ATOM 6334 C C . LEU B 1 341 ? 4.488 28.188 -4.254 1 98.75 341 LEU B C 1
ATOM 6336 O O . LEU B 1 341 ? 3.836 27.281 -4.781 1 98.75 341 LEU B O 1
ATOM 6340 N N . SER B 1 342 ? 4.035 29.391 -4.027 1 98.69 342 SER B N 1
ATOM 6341 C CA . SER B 1 342 ? 2.662 29.766 -4.363 1 98.69 342 SER B CA 1
ATOM 6342 C C . SER B 1 342 ? 2.41 29.641 -5.863 1 98.69 342 SER B C 1
ATOM 6344 O O . SER B 1 342 ? 1.368 29.125 -6.281 1 98.69 342 SER B O 1
ATOM 6346 N N . LYS B 1 343 ? 3.299 30.109 -6.637 1 98.62 343 LYS B N 1
ATOM 6347 C CA . LYS B 1 343 ? 3.184 30.031 -8.086 1 98.62 343 LYS B CA 1
ATOM 6348 C C . LYS B 1 343 ? 3.143 28.578 -8.562 1 98.62 343 LYS B C 1
ATOM 6350 O O . LYS B 1 343 ? 2.391 28.25 -9.477 1 98.62 343 LYS B O 1
ATOM 6355 N N . ALA B 1 344 ? 3.979 27.734 -7.941 1 98.69 344 ALA B N 1
ATOM 6356 C CA . ALA B 1 344 ? 3.994 26.312 -8.305 1 98.69 344 ALA B CA 1
ATOM 6357 C C . ALA B 1 344 ? 2.639 25.672 -8.039 1 98.69 344 ALA B C 1
ATOM 6359 O O . ALA B 1 344 ? 2.15 24.875 -8.852 1 98.69 344 ALA B O 1
ATOM 6360 N N . ILE B 1 345 ? 2.043 26.031 -6.93 1 98.56 345 ILE B N 1
ATOM 6361 C CA . ILE B 1 345 ? 0.724 25.516 -6.586 1 98.56 345 ILE B CA 1
ATOM 6362 C C . ILE B 1 345 ? -0.301 26 -7.613 1 98.56 345 ILE B C 1
ATOM 6364 O O . ILE B 1 345 ? -1.065 25.188 -8.156 1 98.56 345 ILE B O 1
ATOM 6368 N N . ARG B 1 346 ? -0.273 27.234 -7.98 1 98.38 346 ARG B N 1
ATOM 6369 C CA . ARG B 1 346 ? -1.213 27.812 -8.93 1 98.38 346 ARG B CA 1
ATOM 6370 C C . ARG B 1 346 ? -1.068 27.172 -10.312 1 98.38 346 ARG B C 1
ATOM 6372 O O . ARG B 1 346 ? -2.064 26.922 -10.984 1 98.38 346 ARG B O 1
ATOM 6379 N N . SER B 1 347 ? 0.094 26.953 -10.672 1 98.06 347 SER B N 1
ATOM 6380 C CA . SER B 1 347 ? 0.357 26.328 -11.969 1 98.06 347 SER B CA 1
ATOM 6381 C C . SER B 1 347 ? -0.188 24.906 -12.031 1 98.06 347 SER B C 1
ATOM 6383 O O . SER B 1 347 ? -0.609 24.453 -13.094 1 98.06 347 SER B O 1
ATOM 6385 N N . LYS B 1 348 ? -0.168 24.266 -10.883 1 97.38 348 LYS B N 1
ATOM 6386 C CA . LYS B 1 348 ? -0.591 22.859 -10.852 1 97.38 348 LYS B CA 1
ATOM 6387 C C . LYS B 1 348 ? -2.111 22.75 -10.773 1 97.38 348 LYS B C 1
ATOM 6389 O O . LYS B 1 348 ? -2.713 21.922 -11.461 1 97.38 348 LYS B O 1
ATOM 6394 N N . SER B 1 349 ? -2.746 23.594 -9.961 1 96.75 349 SER B N 1
ATOM 6395 C CA . SER B 1 349 ? -4.156 23.344 -9.664 1 96.75 349 SER B CA 1
ATOM 6396 C C . SER B 1 349 ? -4.996 24.594 -9.938 1 96.75 349 SER B C 1
ATOM 6398 O O . SER B 1 349 ? -6.227 24.531 -9.883 1 96.75 349 SER B O 1
ATOM 6400 N N . GLY B 1 350 ? -4.414 25.672 -10.156 1 96.88 350 GLY B N 1
ATOM 6401 C CA . GLY B 1 350 ? -5.137 26.922 -10.344 1 96.88 350 GLY B CA 1
ATOM 6402 C C . GLY B 1 350 ? -5.531 27.578 -9.039 1 96.88 350 GLY B C 1
ATOM 6403 O O . GLY B 1 350 ? -6.086 28.688 -9.039 1 96.88 350 GLY B O 1
ATOM 6404 N N . ARG B 1 351 ? -5.242 26.984 -7.926 1 96.44 351 ARG B N 1
ATOM 6405 C CA . ARG B 1 351 ? -5.602 27.547 -6.629 1 96.44 351 ARG B CA 1
ATOM 6406 C C . ARG B 1 351 ? -4.598 28.609 -6.199 1 96.44 351 ARG B C 1
ATOM 6408 O O . ARG B 1 351 ? -3.393 28.469 -6.426 1 96.44 351 ARG B O 1
ATOM 6415 N N . ASN B 1 352 ? -5.102 29.578 -5.586 1 95.81 352 ASN B N 1
ATOM 6416 C CA . ASN B 1 352 ? -4.254 30.641 -5.078 1 95.81 352 ASN B CA 1
ATOM 6417 C C . ASN B 1 352 ? -3.965 30.469 -3.59 1 95.81 352 ASN B C 1
ATOM 6419 O O . ASN B 1 352 ? -4.879 30.25 -2.797 1 95.81 352 ASN B O 1
ATOM 6423 N N . TYR B 1 353 ? -2.73 30.516 -3.25 1 97.06 353 TYR B N 1
ATOM 6424 C CA . TYR B 1 353 ? -2.273 30.562 -1.865 1 97.06 353 TYR B CA 1
ATOM 6425 C C . TYR B 1 353 ? -1.621 31.906 -1.557 1 97.06 353 TYR B C 1
ATOM 6427 O O . TYR B 1 353 ? -0.671 32.312 -2.23 1 97.06 353 TYR B O 1
ATOM 6435 N N . ASP B 1 354 ? -2.062 32.531 -0.55 1 95.44 354 ASP B N 1
ATOM 6436 C CA . ASP B 1 354 ? -1.517 33.844 -0.173 1 95.44 354 ASP B CA 1
ATOM 6437 C C . ASP B 1 354 ? -0.225 33.688 0.626 1 95.44 354 ASP B C 1
ATOM 6439 O O . ASP B 1 354 ? -0.141 32.844 1.519 1 95.44 354 ASP B O 1
ATOM 6443 N N . VAL B 1 355 ? 0.749 34.469 0.248 1 97 355 VAL B N 1
ATOM 6444 C CA . VAL B 1 355 ? 1.981 34.531 1.028 1 97 355 VAL B CA 1
ATOM 6445 C C . VAL B 1 355 ? 1.848 35.562 2.137 1 97 355 VAL B C 1
ATOM 6447 O O . VAL B 1 355 ? 1.632 36.75 1.864 1 97 355 VAL B O 1
ATOM 6450 N N . ILE B 1 356 ? 1.905 35.125 3.355 1 94 356 ILE B N 1
ATOM 6451 C CA . ILE B 1 356 ? 1.691 36.031 4.484 1 94 356 ILE B CA 1
ATOM 6452 C C . ILE B 1 356 ? 2.662 35.656 5.609 1 94 356 ILE B C 1
ATOM 6454 O O . ILE B 1 356 ? 3.111 34.531 5.723 1 94 356 ILE B O 1
ATOM 6458 N N . SER B 1 357 ? 3.025 36.719 6.406 1 94.44 357 SER B N 1
ATOM 6459 C CA . SER B 1 357 ? 3.828 36.406 7.586 1 94.44 357 SER B CA 1
ATOM 6460 C C . SER B 1 357 ? 3.043 35.594 8.594 1 94.44 357 SER B C 1
ATOM 6462 O O . SER B 1 357 ? 1.848 35.812 8.797 1 94.44 357 SER B O 1
ATOM 6464 N N . ALA B 1 358 ? 3.725 34.719 9.258 1 95.06 358 ALA B N 1
ATOM 6465 C CA . ALA B 1 358 ? 3.072 33.844 10.203 1 95.06 358 ALA B CA 1
ATOM 6466 C C . ALA B 1 358 ? 2.48 34.625 11.375 1 95.06 358 ALA B C 1
ATOM 6468 O O . ALA B 1 358 ? 1.46 34.219 11.945 1 95.06 358 ALA B O 1
ATOM 6469 N N . CYS B 1 359 ? 3.041 35.75 11.734 1 92.25 359 CYS B N 1
ATOM 6470 C CA . CYS B 1 359 ? 2.545 36.562 12.852 1 92.25 359 CYS B CA 1
ATOM 6471 C C . CYS B 1 359 ? 1.156 37.094 12.555 1 92.25 359 CYS B C 1
ATOM 6473 O O . CYS B 1 359 ? 0.324 37.219 13.461 1 92.25 359 CYS B O 1
ATOM 6475 N N . LYS B 1 360 ? 0.913 37.406 11.328 1 87.62 360 LYS B N 1
ATOM 6476 C CA . LYS B 1 360 ? -0.387 37.938 10.93 1 87.62 360 LYS B CA 1
ATOM 6477 C C . LYS B 1 360 ? -1.46 36.844 10.961 1 87.62 360 LYS B C 1
ATOM 6479 O O . LYS B 1 360 ? -2.592 37.094 11.383 1 87.62 360 LYS B O 1
ATOM 6484 N N . ASP B 1 361 ? -1.129 35.719 10.508 1 86.19 361 ASP B N 1
ATOM 6485 C CA . ASP B 1 361 ? -2.039 34.594 10.578 1 86.19 361 ASP B CA 1
ATOM 6486 C C . ASP B 1 361 ? -2.367 34.25 12.031 1 86.19 361 ASP B C 1
ATOM 6488 O O . ASP B 1 361 ? -3.516 33.938 12.352 1 86.19 361 ASP B O 1
ATOM 6492 N N . ARG B 1 362 ? -1.378 34.219 12.852 1 83.62 362 ARG B N 1
ATOM 6493 C CA . ARG B 1 362 ? -1.548 33.906 14.266 1 83.62 362 ARG B CA 1
ATOM 6494 C C . ARG B 1 362 ? -2.287 35.031 14.984 1 83.62 362 ARG B C 1
ATOM 6496 O O . ARG B 1 362 ? -3.008 34.781 15.953 1 83.62 362 ARG B O 1
ATOM 6503 N N . GLY B 1 363 ? -2.102 36.219 14.562 1 77.81 363 GLY B N 1
ATOM 6504 C CA . GLY B 1 363 ? -2.664 37.406 15.211 1 77.81 363 GLY B CA 1
ATOM 6505 C C . GLY B 1 363 ? -1.804 37.906 16.344 1 77.81 363 GLY B C 1
ATOM 6506 O O . GLY B 1 363 ? -2.314 38.531 17.297 1 77.81 363 GLY B O 1
ATOM 6507 N N . SER B 1 364 ? -0.544 37.688 16.281 1 70.69 364 SER B N 1
ATOM 6508 C CA . SER B 1 364 ? 0.368 38.062 17.359 1 70.69 364 SER B CA 1
ATOM 6509 C C . SER B 1 364 ? 0.432 39.594 17.5 1 70.69 364 SER B C 1
ATOM 6511 O O . SER B 1 364 ? 0.788 40.094 18.562 1 70.69 364 SER B O 1
ATOM 6513 N N . ASP B 1 365 ? 0.108 40.219 16.547 1 70.25 365 ASP B N 1
ATOM 6514 C CA . ASP B 1 365 ? 0.139 41.688 16.562 1 70.25 3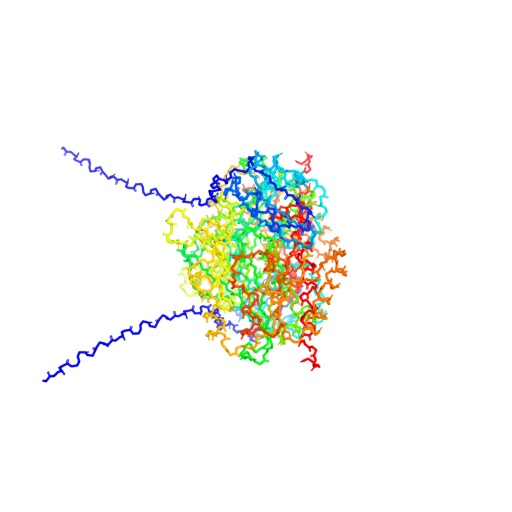65 ASP B CA 1
ATOM 6515 C C . ASP B 1 365 ? -1.133 42.25 17.188 1 70.25 365 ASP B C 1
ATOM 6517 O O . ASP B 1 365 ? -1.15 43.406 17.641 1 70.25 365 ASP B O 1
ATOM 6521 N N . ILE B 1 366 ? -2.107 41.406 17.25 1 67.88 366 ILE B N 1
ATOM 6522 C CA . ILE B 1 366 ? -3.41 41.938 17.594 1 67.88 366 ILE B CA 1
ATOM 6523 C C . ILE B 1 366 ? -3.918 41.312 18.891 1 67.88 366 ILE B C 1
ATOM 6525 O O . ILE B 1 366 ? -4.676 41.906 19.641 1 67.88 366 ILE B O 1
ATOM 6529 N N . PHE B 1 367 ? -3.443 40.062 19.078 1 72.5 367 PHE B N 1
ATOM 6530 C CA . PHE B 1 367 ? -3.955 39.344 20.234 1 72.5 367 PHE B CA 1
ATOM 6531 C C . PHE B 1 367 ? -2.861 39.156 21.281 1 72.5 367 PHE B C 1
ATOM 6533 O O . PHE B 1 367 ? -1.986 38.312 21.125 1 72.5 367 PHE B O 1
ATOM 6540 N N . PRO B 1 368 ? -3.006 39.969 22.281 1 69.62 368 PRO B N 1
ATOM 6541 C CA . PRO B 1 368 ? -2.021 39.75 23.344 1 69.62 368 PRO B CA 1
ATOM 6542 C C . PRO B 1 368 ? -2.262 38.438 24.094 1 69.62 368 PRO B C 1
ATOM 6544 O O . PRO B 1 368 ? -3.406 37.969 24.203 1 69.62 368 PRO B O 1
ATOM 6547 N N . GLY B 1 369 ? -1.286 37.75 24.438 1 76 369 GLY B N 1
ATOM 6548 C CA . GLY B 1 369 ? -1.412 36.594 25.344 1 76 369 GLY B CA 1
ATOM 6549 C C . GLY B 1 369 ? -1.555 35.281 24.609 1 76 369 GLY B C 1
ATOM 6550 O O . GLY B 1 369 ? -1.765 34.25 25.25 1 76 369 GLY B O 1
ATOM 6551 N N . LEU B 1 370 ? -1.485 35.344 23.312 1 78.69 370 LEU B N 1
ATOM 6552 C CA . LEU B 1 370 ? -1.638 34.094 22.547 1 78.69 370 LEU B CA 1
ATOM 6553 C C . LEU B 1 370 ? -0.439 33.188 22.75 1 78.69 370 LEU B C 1
ATOM 6555 O O . LEU B 1 370 ? -0.481 32 22.391 1 78.69 370 LEU B O 1
ATOM 6559 N N . GLY B 1 371 ? 0.492 33.719 23.422 1 84.5 371 GLY B N 1
ATOM 6560 C CA . GLY B 1 371 ? 1.706 32.938 23.609 1 84.5 371 GLY B CA 1
ATOM 6561 C C . GLY B 1 371 ? 2.531 32.812 22.344 1 84.5 371 GLY B C 1
ATOM 6562 O O . GLY B 1 371 ? 2.309 33.531 21.375 1 84.5 371 GLY B O 1
ATOM 6563 N N . ALA B 1 372 ? 3.627 32.031 22.469 1 90.12 372 ALA B N 1
ATOM 6564 C CA . ALA B 1 372 ? 4.562 31.797 21.375 1 90.12 372 ALA B CA 1
ATOM 6565 C C . ALA B 1 372 ? 5.238 30.438 21.516 1 90.12 372 ALA B C 1
ATOM 6567 O O . ALA B 1 372 ? 4.836 29.609 22.344 1 90.12 372 ALA B O 1
ATOM 6568 N N . GLY B 1 373 ? 6.105 30.078 20.547 1 95.12 373 GLY B N 1
ATOM 6569 C CA . GLY B 1 373 ? 6.789 28.781 20.578 1 95.12 373 GLY B CA 1
ATOM 6570 C C . GLY B 1 373 ? 6.34 27.844 19.469 1 95.12 373 GLY B C 1
ATOM 6571 O O . GLY B 1 373 ? 6.023 26.688 19.734 1 95.12 373 GLY B O 1
ATOM 6572 N N . SER B 1 374 ? 6.27 28.359 18.266 1 96.88 374 SER B N 1
ATOM 6573 C CA . SER B 1 374 ? 5.84 27.562 17.125 1 96.88 374 SER B CA 1
ATOM 6574 C C . SER B 1 374 ? 6.984 26.719 16.578 1 96.88 374 SER B C 1
ATOM 6576 O O . SER B 1 374 ? 8.156 27.062 16.734 1 96.88 374 SER B O 1
ATOM 6578 N N . ALA B 1 375 ? 6.598 25.594 15.992 1 98.06 375 ALA B N 1
ATOM 6579 C CA . ALA B 1 375 ? 7.578 24.766 15.305 1 98.06 375 ALA B CA 1
ATOM 6580 C C . ALA B 1 375 ? 8.266 25.531 14.18 1 98.06 375 ALA B C 1
ATOM 6582 O O . ALA B 1 375 ? 9.469 25.391 13.961 1 98.06 375 ALA B O 1
ATOM 6583 N N . LEU B 1 376 ? 7.527 26.328 13.453 1 98.19 376 LEU B N 1
ATOM 6584 C CA . LEU B 1 376 ? 8.047 27.125 12.352 1 98.19 376 LEU B CA 1
ATOM 6585 C C . LEU B 1 376 ? 9.188 28.016 12.82 1 98.19 376 LEU B C 1
ATOM 6587 O O . LEU B 1 376 ? 10.281 28 12.242 1 98.19 376 LEU B O 1
ATOM 6591 N N . ASP B 1 377 ? 8.938 28.812 13.883 1 97.94 377 ASP B N 1
ATOM 6592 C CA . ASP B 1 377 ? 9.938 29.734 14.398 1 97.94 377 ASP B CA 1
ATOM 6593 C C . ASP B 1 377 ? 11.148 28.984 14.953 1 97.94 377 ASP B C 1
ATOM 6595 O O . ASP B 1 377 ? 12.289 29.375 14.727 1 97.94 377 ASP B O 1
ATOM 6599 N N . PHE B 1 378 ? 10.875 27.938 15.648 1 98 378 PHE B N 1
ATOM 6600 C CA . PHE B 1 378 ? 11.945 27.141 16.25 1 98 378 PHE B CA 1
ATOM 6601 C C . PHE B 1 378 ? 12.867 26.594 15.172 1 98 378 PHE B C 1
ATOM 6603 O O . PHE B 1 378 ? 14.094 26.734 15.258 1 98 378 PHE B O 1
ATOM 6610 N N . MET B 1 379 ? 12.305 25.922 14.156 1 98.12 379 MET B N 1
ATOM 6611 C CA . MET B 1 379 ? 13.102 25.297 13.102 1 98.12 379 MET B CA 1
ATOM 6612 C C . MET B 1 379 ? 13.859 26.359 12.305 1 98.12 379 MET B C 1
ATOM 6614 O O . MET B 1 379 ? 15.031 26.172 11.977 1 98.12 379 MET B O 1
ATOM 6618 N N . TYR B 1 380 ? 13.219 27.453 11.984 1 98.06 380 TYR B N 1
ATOM 6619 C CA . TYR B 1 380 ? 13.859 28.5 11.211 1 98.06 380 TYR B CA 1
ATOM 6620 C C . TYR B 1 380 ? 15.039 29.094 11.969 1 98.06 380 TYR B C 1
ATOM 6622 O O . TYR B 1 380 ? 16.094 29.375 11.375 1 98.06 380 TYR B O 1
ATOM 6630 N N . HIS B 1 381 ? 14.859 29.266 13.227 1 96 381 HIS B N 1
ATOM 6631 C CA . HIS B 1 381 ? 15.898 29.891 14.031 1 96 381 HIS B CA 1
ATOM 6632 C C . HIS B 1 381 ? 17.031 28.906 14.328 1 96 381 HIS B C 1
ATOM 6634 O O . HIS B 1 381 ? 18.203 29.281 14.289 1 96 381 HIS B O 1
ATOM 6640 N N . HIS B 1 382 ? 16.734 27.734 14.578 1 93.69 382 HIS B N 1
ATOM 6641 C CA . HIS B 1 382 ? 17.719 26.828 15.172 1 93.69 382 HIS B CA 1
ATOM 6642 C C . HIS B 1 382 ? 18.359 25.938 14.117 1 93.69 382 HIS B C 1
ATOM 6644 O O . HIS B 1 382 ? 19.531 25.594 14.211 1 93.69 382 HIS B O 1
ATOM 6650 N N . ARG B 1 383 ? 17.547 25.516 13.109 1 95.06 383 ARG B N 1
ATOM 6651 C CA . ARG B 1 383 ? 18.125 24.438 12.32 1 95.06 383 ARG B CA 1
ATOM 6652 C C . ARG B 1 383 ? 17.938 24.688 10.828 1 95.06 383 ARG B C 1
ATOM 6654 O O . ARG B 1 383 ? 18.875 24.469 10.047 1 95.06 383 ARG B O 1
ATOM 6661 N N . ALA B 1 384 ? 16.875 25.188 10.414 1 97.56 384 ALA B N 1
ATOM 6662 C CA . ALA B 1 384 ? 16.562 25.188 8.992 1 97.56 384 ALA B CA 1
ATOM 6663 C C . ALA B 1 384 ? 16.984 26.516 8.344 1 97.56 384 ALA B C 1
ATOM 6665 O O . ALA B 1 384 ? 16.766 27.578 8.914 1 97.56 384 ALA B O 1
ATOM 6666 N N . HIS B 1 385 ? 17.578 26.469 7.219 1 96.25 385 HIS B N 1
ATOM 6667 C CA . HIS B 1 385 ? 17.891 27.688 6.469 1 96.25 385 HIS B CA 1
ATOM 6668 C C . HIS B 1 385 ? 16.625 28.359 5.957 1 96.25 385 HIS B C 1
ATOM 6670 O O . HIS B 1 385 ? 16.484 29.578 6.062 1 96.25 385 HIS B O 1
ATOM 6676 N N . TRP B 1 386 ? 15.742 27.562 5.379 1 97.81 386 TRP B N 1
ATOM 6677 C CA . TRP B 1 386 ? 14.43 28.016 4.93 1 97.81 386 TRP B CA 1
ATOM 6678 C C . TRP B 1 386 ? 13.32 27.25 5.652 1 97.81 386 TRP B C 1
ATOM 6680 O O . TRP B 1 386 ? 13.438 26.047 5.887 1 97.81 386 TRP B O 1
ATOM 6690 N N . ALA B 1 387 ? 12.289 27.953 6.043 1 98.44 387 ALA B N 1
ATOM 6691 C CA . ALA B 1 387 ? 11.18 27.297 6.727 1 98.44 387 ALA B CA 1
ATOM 6692 C C . ALA B 1 387 ? 9.844 27.906 6.32 1 98.44 387 ALA B C 1
ATOM 6694 O O . ALA B 1 387 ? 9.734 29.125 6.168 1 98.44 387 ALA B O 1
ATOM 6695 N N . PHE B 1 388 ? 8.82 27.047 6.145 1 98.69 388 PHE B N 1
ATOM 6696 C CA . PHE B 1 388 ? 7.488 27.469 5.738 1 98.69 388 PHE B CA 1
ATOM 6697 C C . PHE B 1 388 ? 6.418 26.625 6.422 1 98.69 388 PHE B C 1
ATOM 6699 O O . PHE B 1 388 ? 6.656 25.469 6.773 1 98.69 388 PHE B O 1
ATOM 6706 N N . GLN B 1 389 ? 5.363 27.203 6.621 1 98.25 389 GLN B N 1
ATOM 6707 C CA . GLN B 1 389 ? 4.133 26.5 6.938 1 98.25 389 GLN B CA 1
ATOM 6708 C C . GLN B 1 389 ? 3.102 26.656 5.82 1 98.25 389 GLN B C 1
ATOM 6710 O O . GLN B 1 389 ? 2.822 27.781 5.383 1 98.25 389 GLN B O 1
ATOM 6715 N N . LEU B 1 390 ? 2.617 25.594 5.324 1 98.5 390 LEU B N 1
ATOM 6716 C CA . LEU B 1 390 ? 1.555 25.641 4.324 1 98.5 390 LEU B CA 1
ATOM 6717 C C . LEU B 1 390 ? 0.195 25.375 4.961 1 98.5 390 LEU B C 1
ATOM 6719 O O . LEU B 1 390 ? -0.022 24.312 5.551 1 98.5 390 LEU B O 1
ATOM 6723 N N . LYS B 1 391 ? -0.654 26.344 4.926 1 97.31 391 LYS B N 1
ATOM 6724 C CA . LYS B 1 391 ? -2.061 26.172 5.273 1 97.31 391 LYS B CA 1
ATOM 6725 C C . LYS B 1 391 ? -2.867 25.688 4.07 1 97.31 391 LYS B C 1
ATOM 6727 O O . LYS B 1 391 ? -3.275 26.5 3.23 1 97.31 391 LYS B O 1
ATOM 6732 N N . LEU B 1 392 ? -3.217 24.5 4.105 1 98.31 392 LEU B N 1
ATOM 6733 C CA . LEU B 1 392 ? -3.797 23.828 2.945 1 98.31 392 LEU B CA 1
ATOM 6734 C C . LEU B 1 392 ? -5.258 24.234 2.762 1 98.31 392 LEU B C 1
ATOM 6736 O O . LEU B 1 392 ? -5.734 25.172 3.404 1 98.31 392 LEU B O 1
ATOM 6740 N N . ARG B 1 393 ? -5.895 23.625 1.751 1 96.44 393 ARG B N 1
ATOM 6741 C CA . ARG B 1 393 ? -7.297 23.906 1.465 1 96.44 393 ARG B CA 1
ATOM 6742 C C . ARG B 1 393 ? -8.18 23.609 2.676 1 96.44 393 ARG B C 1
ATOM 6744 O O . ARG B 1 393 ? -7.801 22.812 3.543 1 96.44 393 ARG B O 1
ATOM 6751 N N . ASP B 1 394 ? -9.375 24.297 2.672 1 92.25 394 ASP B N 1
ATOM 6752 C CA . ASP B 1 394 ? -9.922 25.25 1.715 1 92.25 394 ASP B CA 1
ATOM 6753 C C . ASP B 1 394 ? -9.984 26.656 2.318 1 92.25 394 ASP B C 1
ATOM 6755 O O . ASP B 1 394 ? -9.102 27.047 3.092 1 92.25 394 ASP B O 1
ATOM 6759 N N . THR B 1 395 ? -10.867 27.406 1.894 1 89.12 395 THR B N 1
ATOM 6760 C CA . THR B 1 395 ? -10.938 28.781 2.383 1 89.12 395 THR B CA 1
ATOM 6761 C C . THR B 1 395 ? -12.094 28.953 3.363 1 89.12 395 THR B C 1
ATOM 6763 O O . THR B 1 395 ? -12.57 30.062 3.576 1 89.12 395 THR B O 1
ATOM 6766 N N . GLY B 1 396 ? -12.625 27.828 3.859 1 88.19 396 GLY B N 1
ATOM 6767 C CA . GLY B 1 396 ? -13.531 27.969 4.988 1 88.19 396 GLY B CA 1
ATOM 6768 C C . GLY B 1 396 ? -14.828 27.203 4.816 1 88.19 396 GLY B C 1
ATOM 6769 O O . GLY B 1 396 ? -15.562 26.984 5.781 1 88.19 396 GLY B O 1
ATOM 6770 N N . ASN B 1 397 ? -15.164 26.672 3.66 1 89.44 397 ASN B N 1
ATOM 6771 C CA . ASN B 1 397 ? -16.406 25.938 3.432 1 89.44 397 ASN B CA 1
ATOM 6772 C C . ASN B 1 397 ? -16.453 24.641 4.25 1 89.44 397 ASN B C 1
ATOM 6774 O O . ASN B 1 397 ? -17.516 24.234 4.715 1 89.44 397 ASN B O 1
ATOM 6778 N N . HIS B 1 398 ? -15.305 24.094 4.406 1 94.19 398 HIS B N 1
ATOM 6779 C CA . HIS B 1 398 ? -15.242 22.844 5.16 1 94.19 398 HIS B CA 1
ATOM 6780 C C . HIS B 1 398 ? -14.367 23 6.402 1 94.19 398 HIS B C 1
ATOM 6782 O O . HIS B 1 398 ? -14.391 22.141 7.289 1 94.19 398 HIS B O 1
ATOM 6788 N N . GLY B 1 399 ? -13.547 24.062 6.438 1 94.56 399 GLY B N 1
ATOM 6789 C CA . GLY B 1 399 ? -12.625 24.234 7.547 1 94.56 399 GLY B CA 1
ATOM 6790 C C . GLY B 1 399 ? -11.656 23.078 7.699 1 94.56 399 GLY B C 1
ATOM 6791 O O . GLY B 1 399 ? -10.977 22.688 6.742 1 94.56 399 GLY B O 1
ATOM 6792 N N . PHE B 1 400 ? -11.695 22.438 8.906 1 97.19 400 PHE B N 1
ATOM 6793 C CA . PHE B 1 400 ? -10.805 21.312 9.188 1 97.19 400 PHE B CA 1
ATOM 6794 C C . PHE B 1 400 ? -11.391 20.016 8.672 1 97.19 400 PHE B C 1
ATOM 6796 O O . PHE B 1 400 ? -10.781 18.953 8.812 1 97.19 400 PHE B O 1
ATOM 6803 N N . LEU B 1 401 ? -12.555 20.078 8 1 97.31 401 LEU B N 1
ATOM 6804 C CA . LEU B 1 401 ? -13.32 18.875 7.672 1 97.31 401 LEU B CA 1
ATOM 6805 C C . LEU B 1 401 ? -13.414 18.703 6.16 1 97.31 401 LEU B C 1
ATOM 6807 O O . LEU B 1 401 ? -14.492 18.438 5.625 1 97.31 401 LEU B O 1
ATOM 6811 N N . LEU B 1 402 ? -12.289 18.828 5.512 1 96.62 402 LEU B N 1
ATOM 6812 C CA . LEU B 1 402 ? -12.258 18.594 4.07 1 96.62 402 LEU B CA 1
ATOM 6813 C C . LEU B 1 402 ? -12.641 17.156 3.746 1 96.62 402 LEU B C 1
ATOM 6815 O O . LEU B 1 402 ? -12.109 16.219 4.352 1 96.62 402 LEU B O 1
ATOM 6819 N N . PRO B 1 403 ? -13.562 17 2.822 1 95.31 403 PRO B N 1
ATOM 6820 C CA . PRO B 1 403 ? -13.898 15.617 2.447 1 95.31 403 PRO B CA 1
ATOM 6821 C C . PRO B 1 403 ? -12.781 14.93 1.67 1 95.31 403 PRO B C 1
ATOM 6823 O O . PRO B 1 403 ? -11.898 15.594 1.129 1 95.31 403 PRO B O 1
ATOM 6826 N N . PRO B 1 404 ? -12.805 13.633 1.605 1 93.94 404 PRO B N 1
ATOM 6827 C CA . PRO B 1 404 ? -11.695 12.844 1.062 1 93.94 404 PRO B CA 1
ATOM 6828 C C . PRO B 1 404 ? -11.422 13.148 -0.41 1 93.94 404 PRO B C 1
ATOM 6830 O O . PRO B 1 404 ? -10.305 12.945 -0.889 1 93.94 404 PRO B O 1
ATOM 6833 N N . GLU B 1 405 ? -12.375 13.641 -1.179 1 91.81 405 GLU B N 1
ATOM 6834 C CA . GLU B 1 405 ? -12.195 13.938 -2.596 1 91.81 405 GLU B CA 1
ATOM 6835 C C . GLU B 1 405 ? -11.125 15.008 -2.799 1 91.81 405 GLU B C 1
ATOM 6837 O O . GLU B 1 405 ? -10.625 15.188 -3.912 1 91.81 405 GLU B O 1
ATOM 6842 N N . ASN B 1 406 ? -10.773 15.688 -1.681 1 95.81 406 ASN B N 1
ATOM 6843 C CA . ASN B 1 406 ? -9.773 16.75 -1.775 1 95.81 406 ASN B CA 1
ATOM 6844 C C . ASN B 1 406 ? -8.367 16.219 -1.517 1 95.81 406 ASN B C 1
ATOM 6846 O O . ASN B 1 406 ? -7.383 16.938 -1.729 1 95.81 406 ASN B O 1
ATOM 6850 N N . ILE B 1 407 ? -8.219 14.992 -1.135 1 96.19 407 ILE B N 1
ATOM 6851 C CA . ILE B 1 407 ? -6.922 14.438 -0.745 1 96.19 407 ILE B CA 1
ATOM 6852 C C . ILE B 1 407 ? -5.957 14.5 -1.925 1 96.19 407 ILE B C 1
ATOM 6854 O O . ILE B 1 407 ? -4.871 15.078 -1.816 1 96.19 407 ILE B O 1
ATOM 6858 N N . LYS B 1 408 ? -6.316 13.984 -3.047 1 94.25 408 LYS B N 1
ATOM 6859 C CA . LYS B 1 408 ? -5.422 13.898 -4.199 1 94.25 408 LYS B CA 1
ATOM 6860 C C . LYS B 1 408 ? -5.148 15.281 -4.785 1 94.25 408 LYS B C 1
ATOM 6862 O O . LYS B 1 408 ? -3.994 15.648 -5 1 94.25 408 LYS B O 1
ATOM 6867 N N . PRO B 1 409 ? -6.184 16.125 -4.961 1 96 409 PRO B N 1
ATOM 6868 C CA . PRO B 1 409 ? -5.902 17.469 -5.488 1 96 409 PRO B CA 1
ATOM 6869 C C . PRO B 1 409 ? -4.961 18.266 -4.59 1 96 409 PRO B C 1
ATOM 6871 O O . PRO B 1 409 ? -4.027 18.906 -5.082 1 96 409 PRO B O 1
ATOM 6874 N N . VAL B 1 410 ? -5.18 18.219 -3.299 1 98.31 410 VAL B N 1
ATOM 6875 C CA . VAL B 1 410 ? -4.328 18.953 -2.371 1 98.31 410 VAL B CA 1
ATOM 6876 C C . VAL B 1 410 ? -2.92 18.359 -2.383 1 98.31 410 VAL B C 1
ATOM 6878 O O . VAL B 1 410 ? -1.93 19.094 -2.369 1 98.31 410 VAL B O 1
ATOM 6881 N N . GLY B 1 411 ? -2.859 17.047 -2.426 1 97.75 411 GLY B N 1
ATOM 6882 C CA . GLY B 1 411 ? -1.568 16.391 -2.533 1 97.75 411 GLY B CA 1
ATOM 6883 C C . GLY B 1 411 ? -0.783 16.812 -3.76 1 97.75 411 GLY B C 1
ATOM 6884 O O . GLY B 1 411 ? 0.413 17.094 -3.67 1 97.75 411 GLY B O 1
ATOM 6885 N N . LYS B 1 412 ? -1.434 16.906 -4.883 1 96.75 412 LYS B N 1
ATOM 6886 C CA . LYS B 1 412 ? -0.795 17.234 -6.152 1 96.75 412 LYS B CA 1
ATOM 6887 C C . LYS B 1 412 ? -0.256 18.672 -6.137 1 96.75 412 LYS B C 1
ATOM 6889 O O . LYS B 1 412 ? 0.882 18.906 -6.543 1 96.75 412 LYS B O 1
ATOM 6894 N N . GLU B 1 413 ? -1.056 19.531 -5.684 1 98 413 GLU B N 1
ATOM 6895 C CA . GLU B 1 413 ? -0.613 20.922 -5.711 1 98 413 GLU B CA 1
ATOM 6896 C C . GLU B 1 413 ? 0.503 21.172 -4.699 1 98 413 GLU B C 1
ATOM 6898 O O . GLU B 1 413 ? 1.437 21.938 -4.969 1 98 413 GLU B O 1
ATOM 6903 N N . THR B 1 414 ? 0.387 20.562 -3.551 1 98.56 414 THR B N 1
ATOM 6904 C CA . THR B 1 414 ? 1.428 20.703 -2.541 1 98.56 414 THR B CA 1
ATOM 6905 C C . THR B 1 414 ? 2.73 20.062 -3 1 98.56 414 THR B C 1
ATOM 6907 O O . THR B 1 414 ? 3.816 20.578 -2.738 1 98.56 414 THR B O 1
ATOM 6910 N N . TYR B 1 415 ? 2.629 18.938 -3.68 1 98.38 415 TYR B N 1
ATOM 6911 C CA . TYR B 1 415 ? 3.82 18.281 -4.203 1 98.38 415 TYR B CA 1
ATOM 6912 C C . TYR B 1 415 ? 4.504 19.141 -5.254 1 98.38 415 TYR B C 1
ATOM 6914 O O . TYR B 1 415 ? 5.734 19.156 -5.352 1 98.38 415 TYR B O 1
ATOM 6922 N N . ALA B 1 416 ? 3.742 19.844 -6.02 1 98.62 416 ALA B N 1
ATOM 6923 C CA . ALA B 1 416 ? 4.328 20.797 -6.965 1 98.62 416 ALA B CA 1
ATOM 6924 C C . ALA B 1 416 ? 5.176 21.828 -6.238 1 98.62 416 ALA B C 1
ATOM 6926 O O . ALA B 1 416 ? 6.258 22.203 -6.707 1 98.62 416 ALA B O 1
ATOM 6927 N N . ALA B 1 417 ? 4.668 22.297 -5.148 1 98.81 417 ALA B N 1
ATOM 6928 C CA . ALA B 1 417 ? 5.43 23.25 -4.344 1 98.81 417 ALA B CA 1
ATOM 6929 C C . ALA B 1 417 ? 6.707 22.609 -3.803 1 98.81 417 ALA B C 1
ATOM 6931 O O . ALA B 1 417 ? 7.77 23.234 -3.805 1 98.81 417 ALA B O 1
ATOM 6932 N N . LEU B 1 418 ? 6.613 21.391 -3.352 1 98.75 418 LEU B N 1
ATOM 6933 C CA . LEU B 1 418 ? 7.785 20.688 -2.846 1 98.75 418 LEU B CA 1
ATOM 6934 C C . LEU B 1 418 ? 8.828 20.5 -3.943 1 98.75 418 LEU B C 1
ATOM 6936 O O . LEU B 1 418 ? 10.023 20.656 -3.699 1 98.75 418 LEU B O 1
ATOM 6940 N N . LYS B 1 419 ? 8.391 20.141 -5.137 1 98.5 419 LYS B N 1
ATOM 6941 C CA . LYS B 1 419 ? 9.312 20 -6.258 1 98.5 419 LYS B CA 1
ATOM 6942 C C . LYS B 1 419 ? 10.047 21.312 -6.535 1 98.5 419 LYS B C 1
ATOM 6944 O O . LYS B 1 419 ? 11.258 21.312 -6.781 1 98.5 419 LYS B O 1
ATOM 6949 N N . TYR B 1 420 ? 9.297 22.375 -6.516 1 98.38 420 TYR B N 1
ATOM 6950 C CA . TYR B 1 420 ? 9.914 23.672 -6.715 1 98.38 420 TYR B CA 1
ATOM 6951 C C . TYR B 1 420 ? 10.992 23.938 -5.672 1 98.38 420 TYR B C 1
ATOM 6953 O O . TYR B 1 420 ? 12.086 24.406 -6.004 1 98.38 420 TYR B O 1
ATOM 6961 N N . PHE B 1 421 ? 10.672 23.672 -4.465 1 98.38 421 PHE B N 1
ATOM 6962 C CA . PHE B 1 421 ? 11.609 23.859 -3.365 1 98.38 421 PHE B CA 1
ATOM 6963 C C . PHE B 1 421 ? 12.859 23 -3.559 1 98.38 421 PHE B C 1
ATOM 6965 O O . PHE B 1 421 ? 13.977 23.469 -3.354 1 98.38 421 PHE B O 1
ATOM 6972 N N . CYS B 1 422 ? 12.672 21.719 -3.916 1 98.06 422 CYS B N 1
ATOM 6973 C CA . CYS B 1 422 ? 13.789 20.812 -4.172 1 98.06 422 CYS B CA 1
ATOM 6974 C C . CYS B 1 422 ? 14.672 21.344 -5.289 1 98.06 422 CYS B C 1
ATOM 6976 O O . CYS B 1 422 ? 15.898 21.359 -5.168 1 98.06 422 CYS B O 1
ATOM 6978 N N . ASP B 1 423 ? 14.031 21.781 -6.398 1 97.56 423 ASP B N 1
ATOM 6979 C CA . ASP B 1 423 ? 14.781 22.359 -7.512 1 97.56 423 ASP B CA 1
ATOM 6980 C C . ASP B 1 423 ? 15.594 23.562 -7.062 1 97.56 423 ASP B C 1
ATOM 6982 O O . ASP B 1 423 ? 16.734 23.734 -7.484 1 97.56 423 ASP B O 1
ATOM 6986 N N . PHE B 1 424 ? 14.969 24.359 -6.254 1 96.81 424 PHE B N 1
ATOM 6987 C CA . PHE B 1 424 ? 15.641 25.531 -5.719 1 96.81 424 PHE B CA 1
ATOM 6988 C C . PHE B 1 424 ? 16.891 25.141 -4.938 1 96.81 424 PHE B C 1
ATOM 6990 O O . PHE B 1 424 ? 17.953 25.734 -5.121 1 96.81 424 PHE B O 1
ATOM 6997 N N . LEU B 1 425 ? 16.844 24.109 -4.086 1 95.94 425 LEU B N 1
ATOM 6998 C CA . LEU B 1 425 ? 17.922 23.703 -3.201 1 95.94 425 LEU B CA 1
ATOM 6999 C C . LEU B 1 425 ? 19.047 23.016 -3.988 1 95.94 425 LEU B C 1
ATOM 7001 O O . LEU B 1 425 ? 20.188 23 -3.547 1 95.94 425 LEU B O 1
ATOM 7005 N N . LEU B 1 426 ? 18.672 22.453 -5.113 1 94.75 426 LEU B N 1
ATOM 7006 C CA . LEU B 1 426 ? 19.656 21.734 -5.91 1 94.75 426 LEU B CA 1
ATOM 7007 C C . LEU B 1 426 ? 20.359 22.688 -6.883 1 94.75 426 LEU B C 1
ATOM 7009 O O . LEU B 1 426 ? 21.328 22.297 -7.543 1 94.75 426 LEU B O 1
ATOM 7013 N N . ASP B 1 427 ? 19.828 23.859 -6.969 1 90.06 427 ASP B N 1
ATOM 7014 C CA . ASP B 1 427 ? 20.516 24.875 -7.773 1 90.06 427 ASP B CA 1
ATOM 7015 C C . ASP B 1 427 ? 21.891 25.188 -7.199 1 90.06 427 ASP B C 1
ATOM 7017 O O . ASP B 1 427 ? 22.016 25.594 -6.039 1 90.06 427 ASP B O 1
ATOM 7021 N N . PRO B 1 428 ? 22.969 25.062 -7.969 1 79.38 428 PRO B N 1
ATOM 7022 C CA . PRO B 1 428 ? 24.344 25.25 -7.488 1 79.38 428 PRO B CA 1
ATOM 7023 C C . PRO B 1 428 ? 24.609 26.672 -7.016 1 79.38 428 PRO B C 1
ATOM 7025 O O . PRO B 1 428 ? 25.547 26.922 -6.246 1 79.38 428 PRO B O 1
ATOM 7028 N N . GLU B 1 429 ? 23.875 27.578 -7.48 1 73.38 429 GLU B N 1
ATOM 7029 C CA . GLU B 1 429 ? 24.078 28.969 -7.082 1 73.38 429 GLU B CA 1
ATOM 7030 C C . GLU B 1 429 ? 23.531 29.219 -5.684 1 73.38 429 GLU B C 1
ATOM 7032 O O . GLU B 1 429 ? 23.781 30.281 -5.105 1 73.38 429 GLU B O 1
ATOM 7037 N N . ILE B 1 430 ? 22.953 28.328 -5.137 1 70.25 430 ILE B N 1
ATOM 7038 C CA . ILE B 1 430 ? 22.359 28.453 -3.816 1 70.25 430 ILE B CA 1
ATOM 7039 C C . ILE B 1 430 ? 23.219 27.75 -2.777 1 70.25 430 ILE B C 1
ATOM 7041 O O . ILE B 1 430 ? 23.625 26.594 -2.979 1 70.25 430 ILE B O 1
#

Radius of gyration: 31.38 Å; Cα contacts (8 Å, |Δi|>4): 1763; chains: 2; bounding box: 67×92×86 Å

Sequence (860 aa):
MLHMNSLWGCFLFVLLAVTGAVQGLQEDYSEYAVYRFTSDNYSTLVRDVIAPLTDDYDVWTRSNNFIDIKLPKEIGEQINDGQVIIDNMNELIQNTLPTSQMMAREQAVFENDYDFFFNEYRDLDTIYMWLDLLERSFPSLVAVEHLGRTFEGRELKALHISGNKPESNPEKKTIVITGGIHAREWISVSTVCWALYQLLNRYGSSKKETKYLDDLDFLVIPVFNPDGYAYTWSHDRLWRKNRQRTHVPQCLGIDIDHSFGFQWEKAHTHACSEEYSGETPFEAWEASAWYKYINETKGDYKIYGYIDMHSYSQEILYPYAYSCDALPRDLENLLELSYGLSKAIRSKSGRNYDVISACKDRGSDIFPGLGAGSALDFMYHHRAHWAFQLKLRDTGNHGFLLPPENIKPVGKETYAALKYFCDFLLDPEIMLHMNSLWGCFLFVLLAVTGAVQGLQEDYSEYAVYRFTSDNYSTLVRDVIAPLTDDYDVWTRSNNFIDIKLPKEIGEQINDGQVIIDNMNELIQNTLPTSQMMAREQAVFENDYDFFFNEYRDLDTIYMWLDLLERSFPSLVAVEHLGRTFEGRELKALHISGNKPESNPEKKTIVITGGIHAREWISVSTVCWALYQLLNRYGSSKKETKYLDDLDFLVIPVFNPDGYAYTWSHDRLWRKNRQRTHVPQCLGIDIDHSFGFQWEKAHTHACSEEYSGETPFEAWEASAWYKYINETKGDYKIYGYIDMHSYSQEILYPYAYSCDALPRDLENLLELSYGLSKAIRSKSGRNYDVISACKDRGSDIFPGLGAGSALDFMYHHRAHWAFQLKLRDTGNHGFLLPPENIKPVGKETYAALKYFCDFLLDPEI

Nearest PDB structures (foldseek):
  1kwm-assembly2_B  TM=8.625E-01  e=2.173E-35  Homo sapiens
  1nsa-assembly1_A  TM=8.759E-01  e=1.056E-34  Sus scrofa
  1dtd-assembly1_A  TM=9.345E-01  e=2.350E-30  Homo sapiens
  1zli-assembly1_A  TM=9.453E-01  e=1.142E-29  Homo sapiens
  4uia-assembly1_A  TM=9.427E-01  e=9.579E-30  Sus scrofa

GO terms:
  GO:0000324 fungal-type vacuole (C, HDA)
  GO:0005576 extracellular region (C, EXP)

Organism: Saccharomyces cerevisiae (strain ATCC 204508 / S288c) (NCBI:txid559292)

Foldseek 3Di:
DPPPPPPPPPPPPPPPCPPPVQLADADDQLQKFKWKAQDPAVQCCCVVPVVVVDPPKDWQWFDPGITIMMDGPVRQVPDPRIDTLGNGLVVLLVLQDDDPPPVPDDDPPPVPPDDPCLLHQDADVVVVVVLVVLCVVCVQFWDWDWLDAAQVGHTQIKIKGAHDPSVPPQVAAEAEEEEALFQLQRLQLLLLVLLVCVLSVCQPPDPLSVCLRHRHIYIYGSHLANQSNNCLRRYYSRQTFHADAAPDRVAGGASLQQQAAPQWDAFPDDSNHSLGNGDHHPPRVSNVSVCCCVCPVSVRHAHAHYEYEAADAQAKEFDDQQDPPDDADPNVVLVVLSVLLQVLLCVFQVDGYYYDYNNSTQVNVNHPRSTHHGPQNNCVPPHYVHYIYGHFDDRRSSRSSDRSVCNVSRSRSNSSSVSSVSVVSPPPVD/DPPPPPPPPPPPPPPPPPPPVQLADADDQLQKFKWKAQDPAVQCCCVVPVVVVDPPKDWQWFDPGITIMMDGPVRQVPDPRIDTLGNCLVVLQVLQDDDPVPPPDDDPPPVPPDDPCLLHQDADVVVVVVLVVLCVVCVQFWDKDWLDAAQVGHTQIKIKGAHDPSVPPQVAAEAEEEEALFQLQRLQLLLLVLLVCVLSVCQPPDPLSVCLRHRHIYIYGSHLANQSNNCLRRYYSRQTFHADAAPDRVAGGASLQQQAAPQWDAFPDDSNHSLGNGDHHPPRVSNVSVCCCVCPVSVRHAHAYYEYEAADAQAKEFDDQQDPPDDADPVVVLVVLSVLLQVLLCVFQVDGYYYDYNNSTQVNVNHPRSTHRGPQNNCVPPHYVHYIYGHFDDRRSSRSSDRSVCNVSRSRSNSSSVSSVSVVSPPPVD

Secondary structure (DSSP, 8-state):
-------------------------PPP-TTEEEEEE--S-HHHIIIIIIHHH-S--EEEEE-SS-EEEEEEHHHHTTSTTPEEEE--HHHHHHHHS--TTTTTS------TTS-GGGSS---HHHHHHHHHHHHHH-TTTEEEEEEEE-TTS-EEEEEEE--S-GGGTTTSEEEEEE--SSTT-HHHHHHHHHHHHHHHHTTTT-HHHHHHHHHEEEEEES-S-HHHHHHHHHT-TT--S-----SSTTS----GGG--STT----SS-TTSTT---SSTT-SHHHHHHHHIIIIITTT-EEEEEEEEEESSSEEEES-SS-SSPPPTTHHHHHHHHHHHHHHHHHHH----EEEEHHHHHTTTT-TT-----HHHHHHHHT-SEEEEEEES-SSSSTT---GGGHHHHHHHHHHHHHHHHHHHH-TT-/-------------------------PPP-TTEEEEEE--S-HHHIIIIIIHHH-S--EEEEE-SS-EEEEEEHHHHTTSTTPEEEES-HHHHHHHHS--TTTTTS------TTS-GGGSS---HHHHHHHHHHHHHH-TTTEEEEEEEE-TTS-EEEEEEE--S-GGGTTTSEEEEEE--SSTT-HHHHHHHHHHHHHHHHTTTT-HHHHHHHHHEEEEEES-S-HHHHHHHHHT-TT--S-----SSTTS----GGG--STT----SS-TTSTT---SSTT-SHHHHHHHHIIIIITTT-EEEEEEEEEESSSEEEES-SS-SSPPPTTHHHHHHHHHHHHHHHHHHH----EEEEHHHHHTTTT-TT-----HHHHHHHHT-SEEEEEEES-SSSSTT---GGGHHHHHHHHHHHHHHHHHHHH-TT-

pLDDT: mean 87.8, std 17.91, range [25.31, 98.88]